Protein 6SSS (pdb70)

Foldseek 3Di:
DLCVLLVVLLVVLVVVLVVLVVVLVVCCVVQVPDPPDQDDDPLSVLSVVLSVVCVVCVVLLSVLLVLLCPQAHVVVSSVLSVQLSVLSVQQNVLSSVHVVRNPRSVVSNVVSSVVSNVSSVVSVVVVCCCPPVVPD/DCVLVVVLLVVLVVVLVVLVVVLVVLCVVQVPDPPDQDDDLLSVLSSVLSVVCVVCVVLLSVLLVLLCPQANVVVSSVLSVQLSVLSVQLNVLSSVPVVRNVSSVVSNVVSSVVSNVSSVVSVVVVVVVD/DQCVLLVVLLVVLVVVLVVLVVVLVVVCVVQVPDPPDQDDDPLSVLSVVLSVVCVVCVVLLSVLLVLLCNQANVVVSSVLSVQLSVLSVQLNVLSSVPVVRNVSSVVSNVVSSVVSNVSSVVSVVVVVCVVVD/DQVLLVVLLVVLVVVLVVLVVVLVVVCVVQVPDPPDQDDDPLSVLSVVLSVVCVVCVVLLSVLLCLLCPQANVVVSSVLSVQLSVLSVQLNVLSSVPVVSNVSSVVSNVVSSVVSNVSSVVSVVVVVD/DCPLLVVLLVVLVVVLVVLVVVLVVCCVVQVPDPPDQDRPPLSVLSVVLSVVSVVCVVLLSVLLVLLCVQANVVVSSVLSVQLSVLSVQQNVLSSVPVVRNVSSVVRNVVSSVVSNVSSVVSVVVVVVVD/DCVLLVVLLVVLVVVLVVLVVVLVVLCVVPVPDPPDQDDPPLSVLSSVLSVVCVVCSVLLSVLLVLLCPQANVVVSSVLSVQLSVLSVQLNVLSSVPVVSNVRSVVSNVVSSVVSNVSSVVSVVVVVVD

Organism: Homo sapiens (NCBI:txid9606)

Structure (mmCIF, N/CA/C/O backbone):
data_6SSS
#
_entry.id   6SSS
#
_cell.length_a   54.886
_cell.length_b   72.162
_cell.length_c   72.692
_cell.angle_alpha   67.930
_cell.angle_beta   86.710
_cell.angle_gamma   86.860
#
_symmetry.space_group_name_H-M   'P 1'
#
loop_
_entity.id
_entity.type
_entity.pdbx_description
1 polymer 'Microsomal glutathione S-transferase 2'
2 non-polymer 'SULFATE ION'
3 non-polymer 'SODIUM ION'
4 non-polymer 1-(8Z-hexadecenoyl)-sn-glycerol
5 non-polymer GLYCEROL
6 non-polymer 'THIOCYANATE ION'
7 non-polymer 'POTASSIUM ION'
8 water water
#
loop_
_atom_site.group_PDB
_atom_site.id
_atom_site.type_symbol
_atom_site.label_atom_id
_atom_site.label_alt_id
_atom_site.label_comp_id
_atom_site.label_asym_id
_atom_site.label_entity_id
_atom_site.label_seq_id
_atom_site.pdbx_PDB_ins_code
_atom_site.Cartn_x
_atom_site.Cartn_y
_atom_site.Cartn_z
_atom_site.occupancy
_atom_site.B_iso_or_equiv
_atom_site.auth_seq_id
_atom_site.auth_comp_id
_atom_site.auth_asym_id
_atom_site.auth_atom_id
_atom_site.pdbx_PDB_model_num
ATOM 1 N N . GLY A 1 9 ? 14.586 42.047 -21.015 1.00 65.70 3 GLY A N 1
ATOM 2 C CA . GLY A 1 9 ? 13.763 43.214 -20.745 1.00 73.16 3 GLY A CA 1
ATOM 3 C C . GLY A 1 9 ? 12.298 42.931 -21.015 1.00 75.70 3 GLY A C 1
ATOM 4 O O . GLY A 1 9 ? 11.440 43.065 -20.133 1.00 68.24 3 GLY A O 1
ATOM 7 N N . ASN A 1 10 ? 12.009 42.561 -22.257 1.00 81.09 4 ASN A N 1
ATOM 8 C CA . ASN A 1 10 ? 10.664 42.172 -22.648 1.00 82.46 4 ASN A CA 1
ATOM 9 C C . ASN A 1 10 ? 10.441 40.689 -22.359 1.00 74.46 4 ASN A C 1
ATOM 10 O O . ASN A 1 10 ? 9.458 40.103 -22.816 1.00 78.06 4 ASN A O 1
ATOM 14 N N . SER A 1 11 ? 11.364 40.088 -21.608 1.00 60.77 5 SER A N 1
ATOM 15 C CA . SER A 1 11 ? 11.279 38.674 -21.255 1.00 54.39 5 SER A CA 1
ATOM 16 C C . SER A 1 11 ? 11.661 38.425 -19.787 1.00 51.44 5 SER A C 1
ATOM 17 O O . SER A 1 11 ? 12.055 37.317 -19.422 1.00 45.17 5 SER A O 1
ATOM 25 N N . ILE A 1 12 ? 11.536 39.455 -18.951 1.00 51.09 6 ILE A N 1
ATOM 26 C CA . ILE A 1 12 ? 11.907 39.363 -17.539 1.00 49.81 6 ILE A CA 1
ATOM 27 C C . ILE A 1 12 ? 10.941 38.468 -16.761 1.00 48.09 6 ILE A C 1
ATOM 28 O O . ILE A 1 12 ? 11.347 37.762 -15.833 1.00 46.31 6 ILE A O 1
ATOM 44 N N . LEU A 1 13 ? 9.664 38.504 -17.131 1.00 44.25 7 LEU A N 1
ATOM 45 C CA . LEU A 1 13 ? 8.674 37.657 -16.481 1.00 47.35 7 LEU A CA 1
ATOM 46 C C . LEU A 1 13 ? 8.943 36.187 -16.802 1.00 45.32 7 LEU A C 1
ATOM 47 O O . LEU A 1 13 ? 8.870 35.332 -15.920 1.00 46.71 7 LEU A O 1
ATOM 63 N N . LEU A 1 14 ? 9.264 35.899 -18.060 1.00 40.57 8 LEU A N 1
ATOM 64 C CA . LEU A 1 14 ? 9.617 34.541 -18.470 1.00 37.28 8 LEU A CA 1
ATOM 65 C C . LEU A 1 14 ? 10.855 34.071 -17.715 1.00 34.76 8 LEU A C 1
ATOM 66 O O . LEU A 1 14 ? 10.923 32.931 -17.255 1.00 36.69 8 LEU A O 1
ATOM 82 N N . ALA A 1 15 ? 11.829 34.961 -17.582 1.00 30.17 9 ALA A N 1
ATOM 83 C CA . ALA A 1 15 ? 13.054 34.643 -16.869 1.00 30.88 9 ALA A CA 1
ATOM 84 C C . ALA A 1 15 ? 12.729 34.248 -15.430 1.00 35.61 9 ALA A C 1
ATOM 85 O O . ALA A 1 15 ? 13.249 33.251 -14.913 1.00 29.23 9 ALA A O 1
ATOM 92 N N . ALA A 1 16 ? 11.855 35.031 -14.800 1.00 40.05 10 ALA A N 1
ATOM 93 C CA . ALA A 1 16 ? 11.440 34.787 -13.417 1.00 37.66 10 ALA A CA 1
ATOM 94 C C . ALA A 1 16 ? 10.723 33.451 -13.280 1.00 35.93 10 ALA A C 1
ATOM 95 O O . ALA A 1 16 ? 11.005 32.676 -12.367 1.00 30.28 10 ALA A O 1
ATOM 102 N N . VAL A 1 17 ? 9.802 33.174 -14.198 1.00 45.45 11 VAL A N 1
ATOM 103 C CA . VAL A 1 17 ? 9.068 31.913 -14.168 1.00 47.34 11 VAL A CA 1
ATOM 104 C C . VAL A 1 17 ? 10.042 30.754 -14.317 1.00 44.31 11 VAL A C 1
ATOM 105 O O . VAL A 1 17 ? 9.934 29.750 -13.615 1.00 43.92 11 VAL A O 1
ATOM 118 N N . SER A 1 18 ? 11.005 30.913 -15.218 1.00 43.85 12 SER A N 1
ATOM 119 C CA . SER A 1 18 ? 12.005 29.883 -15.460 1.00 44.17 12 SER A CA 1
ATOM 120 C C . SER A 1 18 ? 12.832 29.583 -14.214 1.00 39.27 12 SER A C 1
ATOM 121 O O . SER A 1 18 ? 13.148 28.427 -13.943 1.00 30.74 12 SER A O 1
ATOM 129 N N . ILE A 1 19 ? 13.164 30.628 -13.458 1.00 44.49 13 ILE A N 1
ATOM 130 C CA . ILE A 1 19 ? 14.011 30.496 -12.273 1.00 44.30 13 ILE A CA 1
ATOM 131 C C . ILE A 1 19 ? 13.236 29.825 -11.141 1.00 42.00 13 ILE A C 1
ATOM 132 O O . ILE A 1 19 ? 13.775 28.975 -10.427 1.00 36.72 13 ILE A O 1
ATOM 148 N N . LEU A 1 20 ? 11.971 30.196 -10.978 1.00 40.65 14 LEU A N 1
ATOM 149 C CA . LEU A 1 20 ? 11.142 29.538 -9.978 1.00 46.73 14 LEU A CA 1
ATOM 150 C C . LEU A 1 20 ? 10.968 28.060 -10.297 1.00 45.14 14 LEU A C 1
ATOM 151 O O . LEU A 1 20 ? 11.083 27.210 -9.408 1.00 44.98 14 LEU A O 1
ATOM 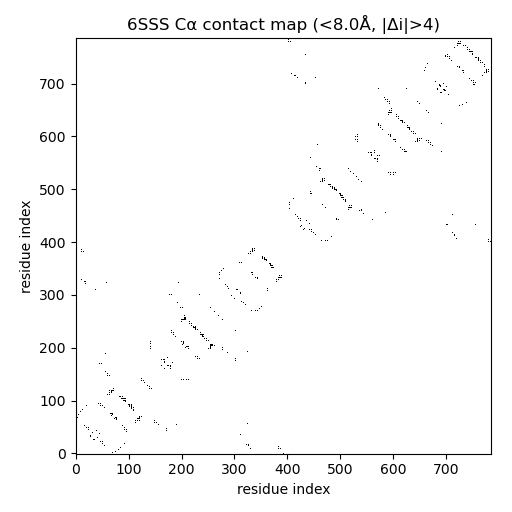167 N N . SER A 1 21 ? 10.727 27.755 -11.570 1.00 39.10 15 SER A N 1
ATOM 168 C CA . SER A 1 21 ? 10.538 26.369 -11.994 1.00 36.01 15 SER A CA 1
ATOM 169 C C . SER A 1 21 ? 11.800 25.557 -11.743 1.00 31.58 15 SER A C 1
ATOM 170 O O . SER A 1 21 ? 11.733 24.406 -11.327 1.00 33.98 15 SER A O 1
ATOM 178 N N . ALA A 1 22 ? 12.950 26.160 -12.005 1.00 29.68 16 ALA A N 1
ATOM 179 C CA . ALA A 1 22 ? 14.220 25.486 -11.806 1.00 33.25 16 ALA A CA 1
ATOM 180 C C . ALA A 1 22 ? 14.424 25.137 -10.322 1.00 35.13 16 ALA A C 1
ATOM 181 O O . ALA A 1 22 ? 14.975 24.082 -9.987 1.00 33.26 16 ALA A O 1
ATOM 188 N N . CYS A 1 23 ? 13.975 26.024 -9.438 1.00 29.04 17 CYS A N 1
ATOM 189 C CA . CYS A 1 23 ? 14.032 25.761 -8.008 1.00 29.90 17 CYS A CA 1
ATOM 190 C C . CYS A 1 23 ? 13.171 24.554 -7.649 1.00 34.17 17 CYS A C 1
ATOM 191 O O . CYS A 1 23 ? 13.579 23.702 -6.854 1.00 33.16 17 CYS A O 1
ATOM 199 N N . GLN A 1 24 ? 11.979 24.487 -8.233 1.00 37.73 18 GLN A N 1
ATOM 200 C CA . GLN A 1 24 ? 11.083 23.370 -7.974 1.00 42.05 18 GLN A CA 1
ATOM 201 C C . GLN A 1 24 ? 11.720 22.093 -8.506 1.00 44.30 18 GLN A C 1
ATOM 202 O O . GLN A 1 24 ? 11.650 21.039 -7.866 1.00 47.81 18 GLN A O 1
ATOM 216 N N . GLN A 1 25 ? 12.359 22.197 -9.670 1.00 38.36 19 GLN A N 1
ATOM 217 C CA . GLN A 1 25 ? 13.082 21.065 -10.237 1.00 36.84 19 GLN A CA 1
ATOM 218 C C . GLN A 1 25 ? 14.217 20.649 -9.307 1.00 39.20 19 GLN A C 1
ATOM 219 O O . GLN A 1 25 ? 14.387 19.467 -9.015 1.00 37.59 19 GLN A O 1
ATOM 233 N N . SER A 1 26 ? 14.973 21.630 -8.824 1.00 41.30 20 SER A N 1
ATOM 234 C CA . SER A 1 26 ? 16.054 21.362 -7.883 1.00 44.85 20 SER A CA 1
ATOM 235 C C . SER A 1 26 ? 15.499 20.715 -6.624 1.00 47.20 20 SER A C 1
ATOM 236 O O . SER A 1 26 ? 16.044 19.730 -6.120 1.00 43.01 20 SER A O 1
ATOM 244 N N . TYR A 1 27 ? 14.400 21.283 -6.140 1.00 51.71 21 TYR A N 1
ATOM 245 C CA . TYR A 1 27 ? 13.702 20.796 -4.954 1.00 53.00 21 TYR A CA 1
ATOM 246 C C . TYR A 1 27 ? 13.276 19.331 -5.052 1.00 52.56 21 TYR A C 1
ATOM 247 O O . TYR A 1 27 ? 13.575 18.536 -4.160 1.00 52.63 21 TYR A O 1
ATOM 265 N N . PHE A 1 28 ? 12.589 18.978 -6.135 1.00 51.25 22 PHE A N 1
ATOM 266 C CA . PHE A 1 28 ? 12.131 17.607 -6.340 1.00 49.40 22 PHE A CA 1
ATOM 267 C C . PHE A 1 28 ? 13.301 16.624 -6.278 1.00 48.25 22 PHE A C 1
ATOM 268 O O . PHE A 1 28 ? 13.214 15.583 -5.630 1.00 50.29 22 PHE A O 1
ATOM 285 N N . ALA A 1 29 ? 14.391 16.960 -6.954 1.00 47.90 23 ALA A N 1
ATOM 286 C CA . ALA A 1 29 ? 15.583 16.117 -6.966 1.00 47.66 23 ALA A CA 1
ATOM 287 C C . ALA A 1 29 ? 16.139 15.912 -5.559 1.00 47.65 23 ALA A C 1
ATOM 288 O O . ALA A 1 29 ? 16.612 14.831 -5.222 1.00 50.35 23 ALA A O 1
ATOM 295 N N . LEU A 1 30 ? 16.109 16.959 -4.747 1.00 44.20 24 LEU A N 1
ATOM 296 C CA . LEU A 1 30 ? 16.653 16.873 -3.404 1.00 47.57 24 LEU A CA 1
ATOM 297 C C . LEU A 1 30 ? 15.723 16.053 -2.525 1.00 51.95 24 LEU A C 1
ATOM 298 O O . LEU A 1 30 ? 16.143 15.451 -1.540 1.00 50.08 24 LEU A O 1
ATOM 302 N N . GLN A 1 31 ? 14.449 16.037 -2.890 1.00 55.75 25 GLN A N 1
ATOM 303 C CA . GLN A 1 31 ? 13.474 15.245 -2.169 1.00 54.96 25 GLN A CA 1
ATOM 304 C C . GLN A 1 31 ? 13.741 13.760 -2.399 1.00 51.93 25 GLN A C 1
ATOM 305 O O . GLN A 1 31 ? 13.523 12.931 -1.514 1.00 55.08 25 GLN A O 1
ATOM 319 N N . VAL A 1 32 ? 14.220 13.434 -3.594 1.00 47.00 26 VAL A N 1
ATOM 320 C CA . VAL A 1 32 ? 14.573 12.059 -3.936 1.00 45.60 26 VAL A CA 1
ATOM 321 C C . VAL A 1 32 ? 15.749 11.627 -3.077 1.00 47.26 26 VAL A C 1
ATOM 322 O O . VAL A 1 32 ? 15.890 10.453 -2.750 1.00 49.27 26 VAL A O 1
ATOM 335 N N . GLY A 1 33 ? 16.600 12.586 -2.729 1.00 51.50 27 GLY A N 1
ATOM 336 C CA . GLY A 1 33 ? 17.729 12.326 -1.859 1.00 51.51 27 GLY A CA 1
ATOM 337 C C . GLY A 1 33 ? 17.282 11.963 -0.461 1.00 53.22 27 GLY A C 1
ATOM 338 O O . GLY A 1 33 ? 17.790 11.019 0.134 1.00 52.93 27 GLY A O 1
ATOM 342 N N . LYS A 1 34 ? 16.326 12.716 0.070 1.00 55.06 28 LYS A N 1
ATOM 343 C CA . LYS A 1 34 ? 15.814 12.455 1.409 1.00 54.46 28 LYS A CA 1
ATOM 344 C C . LYS A 1 34 ? 15.088 11.117 1.507 1.00 56.23 28 LYS A C 1
ATOM 345 O O . LYS A 1 34 ? 15.167 10.437 2.527 1.00 58.24 28 LYS A O 1
ATOM 364 N N . ALA A 1 35 ? 14.358 10.755 0.458 1.00 59.02 29 ALA A N 1
ATOM 365 C CA . ALA A 1 35 ? 13.656 9.478 0.429 1.00 60.03 29 ALA A CA 1
ATOM 366 C C . ALA A 1 35 ? 14.671 8.355 0.397 1.00 58.84 29 ALA A C 1
ATOM 367 O O . ALA A 1 35 ? 14.518 7.327 1.056 1.00 61.40 29 ALA A O 1
ATOM 374 N N . ARG A 1 36 ? 15.714 8.575 -0.391 1.00 55.91 30 ARG A N 1
ATOM 375 C CA . ARG A 1 36 ? 16.810 7.633 -0.515 1.00 57.01 30 ARG A CA 1
ATOM 376 C C . ARG A 1 36 ? 17.381 7.296 0.856 1.00 56.30 30 ARG A C 1
ATOM 377 O O . ARG A 1 36 ? 17.662 6.140 1.158 1.00 55.76 30 ARG A O 1
ATOM 398 N N . LEU A 1 37 ? 17.494 8.313 1.701 1.00 58.05 31 LEU A N 1
ATOM 399 C CA . LEU A 1 37 ? 18.046 8.149 3.038 1.00 57.72 31 LEU A CA 1
ATOM 400 C C . LEU A 1 37 ? 16.984 7.590 3.981 1.00 56.99 31 LEU A C 1
ATOM 401 O O . LEU A 1 37 ? 17.227 6.631 4.711 1.00 61.57 31 LEU A O 1
ATOM 417 N N . LYS A 1 38 ? 15.801 8.194 3.947 1.00 47.55 32 LYS A N 1
ATOM 418 C CA . LYS A 1 38 ? 14.718 7.819 4.841 1.00 42.89 32 LYS A CA 1
ATOM 419 C C . LYS A 1 38 ? 14.300 6.361 4.679 1.00 44.20 32 LYS A C 1
ATOM 420 O O . LYS A 1 38 ? 14.108 5.656 5.668 1.00 51.25 32 LYS A O 1
ATOM 439 N N . TYR A 1 39 ? 14.149 5.912 3.438 1.00 54.27 33 TYR A N 1
ATOM 440 C CA . TYR A 1 39 ? 13.750 4.534 3.174 1.00 57.50 33 TYR A CA 1
ATOM 441 C C . TYR A 1 39 ? 14.951 3.697 2.766 1.00 61.91 33 TYR A C 1
ATOM 442 O O . TYR A 1 39 ? 14.862 2.925 1.826 1.00 64.28 33 TYR A O 1
ATOM 460 N N . LYS A 1 40 ? 15.994 3.731 3.587 1.00 63.85 34 LYS A N 1
ATOM 461 C CA . LYS A 1 40 ? 17.278 3.064 3.339 1.00 60.75 34 LYS A CA 1
ATOM 462 C C . LYS A 1 40 ? 17.483 2.336 1.990 1.00 65.21 34 LYS A C 1
ATOM 463 O O . LYS A 1 40 ? 17.882 1.172 1.951 1.00 67.67 34 LYS A O 1
ATOM 470 N N . VAL A 1 41 ? 17.170 3.025 0.890 1.00 70.43 35 VAL A N 1
ATOM 471 C CA . VAL A 1 41 ? 17.531 2.547 -0.451 1.00 70.06 35 VAL A CA 1
ATOM 472 C C . VAL A 1 41 ? 18.920 3.071 -0.787 1.00 66.21 35 VAL A C 1
ATOM 473 O O . VAL A 1 41 ? 19.102 4.270 -0.950 1.00 69.49 35 VAL A O 1
ATOM 486 N N . THR A 1 42 ? 19.890 2.177 -0.927 1.00 59.64 36 THR A N 1
ATOM 487 C CA . THR A 1 42 ? 21.267 2.595 -1.189 1.00 61.13 36 THR A CA 1
ATOM 488 C C . THR A 1 42 ? 21.541 2.696 -2.691 1.00 60.81 36 THR A C 1
ATOM 489 O O . THR A 1 42 ? 21.095 1.842 -3.458 1.00 59.85 36 THR A O 1
ATOM 500 N N . PRO A 1 43 ? 22.249 3.758 -3.121 1.00 62.54 37 PRO A N 1
ATOM 501 C CA . PRO A 1 43 ? 22.582 3.897 -4.545 1.00 63.14 37 PRO A CA 1
ATOM 502 C C . PRO A 1 43 ? 23.399 2.711 -5.056 1.00 65.06 37 PRO A C 1
ATOM 503 O O . PRO A 1 43 ? 24.139 2.122 -4.272 1.00 67.93 37 PRO A O 1
ATOM 514 N N . PRO A 1 44 ? 23.284 2.371 -6.349 1.00 64.23 38 PRO A N 1
ATOM 515 C CA . PRO A 1 44 ? 22.487 3.034 -7.387 1.00 61.61 38 PRO A CA 1
ATOM 516 C C . PRO A 1 44 ? 21.067 2.494 -7.530 1.00 59.35 38 PRO A C 1
ATOM 517 O O . PRO A 1 44 ? 20.367 2.861 -8.472 1.00 62.13 38 PRO A O 1
ATOM 528 N N . ALA A 1 45 ? 20.646 1.637 -6.610 1.00 56.73 39 ALA A N 1
ATOM 529 C CA . ALA A 1 45 ? 19.314 1.050 -6.681 1.00 56.89 39 ALA A CA 1
ATOM 530 C C . ALA A 1 45 ? 18.250 2.138 -6.638 1.00 56.85 39 ALA A C 1
ATOM 531 O O . ALA A 1 45 ? 18.409 3.138 -5.939 1.00 55.75 39 ALA A O 1
ATOM 538 N N . VAL A 1 46 ? 17.179 1.950 -7.402 1.00 62.49 40 VAL A N 1
ATOM 539 C CA . VAL A 1 46 ? 16.027 2.843 -7.333 1.00 62.86 40 VAL A CA 1
ATOM 540 C C . VAL A 1 46 ? 14.772 2.020 -7.081 1.00 65.55 40 VAL A C 1
ATOM 541 O O . VAL A 1 46 ? 13.654 2.498 -7.276 1.00 69.17 40 VAL A O 1
ATOM 554 N N . THR A 1 47 ? 14.972 0.787 -6.627 1.00 63.18 41 THR A N 1
ATOM 555 C CA . THR A 1 47 ? 13.871 -0.080 -6.246 1.00 67.77 41 THR A CA 1
ATOM 556 C C . THR A 1 47 ? 14.103 -0.518 -4.814 1.00 74.64 41 THR A C 1
ATOM 557 O O . THR A 1 47 ? 15.202 -0.355 -4.284 1.00 75.19 41 THR A O 1
ATOM 568 N N . GLY A 1 48 ? 13.071 -1.072 -4.190 1.00 84.24 42 GLY A N 1
ATOM 569 C CA . GLY A 1 48 ? 13.149 -1.427 -2.787 1.00 93.31 42 GLY A CA 1
ATOM 570 C C . GLY A 1 48 ? 11.912 -0.891 -2.099 1.00 88.79 42 GLY A C 1
ATOM 571 O O . GLY A 1 48 ? 10.824 -1.442 -2.208 1.00 91.31 42 GLY A O 1
ATOM 575 N N . SER A 1 49 ? 12.089 0.202 -1.371 1.00 75.05 43 SER A N 1
ATOM 576 C CA . SER A 1 49 ? 10.971 0.835 -0.704 1.00 65.53 43 SER A CA 1
ATOM 577 C C . SER A 1 49 ? 9.908 1.254 -1.718 1.00 63.44 43 SER A C 1
ATOM 578 O O . SER A 1 49 ? 10.208 1.971 -2.666 1.00 53.12 43 SER A O 1
ATOM 586 N N . PRO A 1 50 ? 8.661 0.791 -1.529 1.00 74.89 44 PRO A N 1
ATOM 587 C CA . PRO A 1 50 ? 7.572 1.272 -2.384 1.00 75.86 44 PRO A CA 1
ATOM 588 C C . PRO A 1 50 ? 7.426 2.787 -2.306 1.00 72.21 44 PRO A C 1
ATOM 589 O O . PRO A 1 50 ? 7.016 3.428 -3.275 1.00 72.76 44 PRO A O 1
ATOM 600 N N . GLU A 1 51 ? 7.782 3.347 -1.153 1.00 65.68 45 GLU A N 1
ATOM 601 C CA . GLU A 1 51 ? 7.702 4.783 -0.944 1.00 61.59 45 GLU A CA 1
ATOM 602 C C . GLU A 1 51 ? 8.655 5.530 -1.865 1.00 59.31 45 GLU A C 1
ATOM 603 O O . GLU A 1 51 ? 8.295 6.548 -2.456 1.00 61.07 45 GLU A O 1
ATOM 615 N N . PHE A 1 52 ? 9.876 5.017 -1.984 1.00 55.57 46 PHE A N 1
ATOM 616 C CA . PHE A 1 52 ? 10.899 5.672 -2.790 1.00 51.63 46 PHE A CA 1
ATOM 617 C C . PHE A 1 52 ? 10.561 5.660 -4.274 1.00 45.61 46 PHE A C 1
ATOM 618 O O . PHE A 1 52 ? 10.775 6.654 -4.964 1.00 38.92 46 PHE A O 1
ATOM 635 N N . GLU A 1 53 ? 10.042 4.538 -4.763 1.00 48.88 47 GLU A N 1
ATOM 636 C CA . GLU A 1 53 ? 9.764 4.401 -6.186 1.00 55.16 47 GLU A CA 1
ATOM 637 C C . GLU A 1 53 ? 8.704 5.388 -6.671 1.00 50.11 47 GLU A C 1
ATOM 638 O O . GLU A 1 53 ? 8.731 5.810 -7.829 1.00 44.86 47 GLU A O 1
ATOM 650 N N . ARG A 1 54 ? 7.777 5.762 -5.795 1.00 47.67 48 ARG A N 1
ATOM 651 C CA . ARG A 1 54 ? 6.763 6.742 -6.166 1.00 46.33 48 ARG A CA 1
ATOM 652 C C . ARG A 1 54 ? 7.395 8.118 -6.261 1.00 45.19 48 ARG A C 1
ATOM 653 O O . ARG A 1 54 ? 7.109 8.878 -7.184 1.00 43.90 48 ARG A O 1
ATOM 674 N N . VAL A 1 55 ? 8.231 8.441 -5.278 1.00 46.77 49 VAL A N 1
ATOM 675 C CA . VAL A 1 55 ? 8.939 9.717 -5.255 1.00 46.95 49 VAL A CA 1
ATOM 676 C C . VAL A 1 55 ? 9.888 9.817 -6.446 1.00 40.84 49 VAL A C 1
ATOM 677 O O . VAL A 1 55 ? 9.939 10.838 -7.134 1.00 34.76 49 VAL A O 1
ATOM 690 N N . PHE A 1 56 ? 10.639 8.749 -6.685 1.00 41.56 50 PHE A N 1
ATOM 691 C CA . PHE A 1 56 ? 11.576 8.713 -7.803 1.00 45.57 50 PHE A CA 1
ATOM 692 C C . PHE A 1 56 ? 10.848 8.836 -9.140 1.00 43.78 50 PHE A C 1
ATOM 693 O O . PHE A 1 56 ? 11.214 9.654 -9.978 1.00 40.95 50 PHE A O 1
ATOM 710 N N . ARG A 1 57 ? 9.797 8.043 -9.322 1.00 40.33 51 ARG A N 1
ATOM 711 C CA . ARG A 1 57 ? 9.050 8.060 -10.570 1.00 40.45 51 ARG A CA 1
ATOM 712 C C . ARG A 1 57 ? 8.377 9.404 -10.785 1.00 43.11 51 ARG A C 1
ATOM 713 O O . ARG A 1 57 ? 8.354 9.921 -11.907 1.00 41.09 51 ARG A O 1
ATOM 734 N N . ALA A 1 58 ? 7.839 9.970 -9.709 1.00 41.13 52 ALA A N 1
ATOM 735 C CA . ALA A 1 58 ? 7.182 11.265 -9.782 1.00 38.94 52 ALA A CA 1
ATOM 736 C C . ALA A 1 58 ? 8.186 12.275 -10.289 1.00 38.87 52 ALA A C 1
ATOM 737 O O . ALA A 1 58 ? 7.903 13.057 -11.188 1.00 37.83 52 ALA A O 1
ATOM 744 N N . GLN A 1 59 ? 9.375 12.233 -9.710 1.00 46.10 53 GLN A N 1
ATOM 745 C CA . GLN A 1 59 ? 10.444 13.141 -10.092 1.00 47.27 53 GLN A CA 1
ATOM 746 C C . GLN A 1 59 ? 10.875 12.934 -11.547 1.00 37.85 53 GLN A C 1
ATOM 747 O O . GLN A 1 59 ? 11.180 13.892 -12.239 1.00 41.43 53 GLN A O 1
ATOM 761 N N A GLN A 1 60 ? 10.881 11.690 -12.009 0.46 30.52 54 GLN A N 1
ATOM 762 N N B GLN A 1 60 ? 10.868 11.680 -11.995 0.54 30.56 54 GLN A N 1
ATOM 763 C CA A GLN A 1 60 ? 11.293 11.388 -13.376 0.46 27.71 54 GLN A CA 1
ATOM 764 C CA B GLN A 1 60 ? 11.253 11.328 -13.361 0.54 27.67 54 GLN A CA 1
ATOM 765 C C A GLN A 1 60 ? 10.262 11.888 -14.389 0.46 29.81 54 GLN A C 1
ATOM 766 C C B GLN A 1 60 ? 10.261 11.874 -14.379 0.54 29.83 54 GLN A C 1
ATOM 767 O O A GLN A 1 60 ? 10.616 12.289 -15.496 0.46 29.92 54 GLN A O 1
ATOM 768 O O B GLN A 1 60 ? 10.637 12.284 -15.474 0.54 29.96 54 GLN A O 1
ATOM 795 N N . ASN A 1 61 ? 8.989 11.850 -14.026 1.00 33.28 55 ASN A N 1
ATOM 796 C CA . ASN A 1 61 ? 7.946 12.385 -14.884 1.00 34.16 55 ASN A CA 1
ATOM 797 C C . ASN A 1 61 ? 8.091 13.898 -15.019 1.00 37.25 55 ASN A C 1
ATOM 798 O O . ASN A 1 61 ? 7.828 14.466 -16.076 1.00 41.73 55 ASN A O 1
ATOM 810 N N . CYS A 1 62 ? 8.508 14.560 -13.943 1.00 37.93 56 CYS A N 1
ATOM 811 C CA . CYS A 1 62 ? 8.699 16.005 -14.003 1.00 40.80 56 CYS A CA 1
ATOM 812 C C . CYS A 1 62 ? 9.868 16.429 -14.878 1.00 41.83 56 CYS A C 1
ATOM 813 O O . CYS A 1 62 ? 9.782 17.448 -15.561 1.00 48.36 56 CYS A O 1
ATOM 821 N N . VAL A 1 63 ? 10.953 15.664 -14.879 1.00 41.81 57 VAL A N 1
ATOM 822 C CA . VAL A 1 63 ? 12.103 16.046 -15.691 1.00 49.42 57 VAL A CA 1
ATOM 823 C C . VAL A 1 63 ? 11.794 15.909 -17.184 1.00 50.04 57 VAL A C 1
ATOM 824 O O . VAL A 1 63 ? 12.223 16.745 -17.971 1.00 56.15 57 VAL A O 1
ATOM 837 N N . GLU A 1 64 ? 11.060 14.874 -17.587 1.00 40.38 58 GLU A N 1
ATOM 838 C CA . GLU A 1 64 ? 10.843 14.651 -19.015 1.00 38.61 58 GLU A CA 1
ATOM 839 C C . GLU A 1 64 ? 9.942 15.718 -19.636 1.00 36.21 58 GLU A C 1
ATOM 840 O O . GLU A 1 64 ? 10.057 16.015 -20.824 1.00 41.28 58 GLU A O 1
ATOM 852 N N . PHE A 1 65 ? 9.079 16.327 -18.830 1.00 31.99 59 PHE A N 1
ATOM 853 C CA . PHE A 1 65 ? 8.169 17.348 -19.333 1.00 32.88 59 PHE A CA 1
ATOM 854 C C . PHE A 1 65 ? 8.747 18.741 -19.149 1.00 33.77 59 PHE A C 1
ATOM 855 O O . PHE A 1 65 ? 8.212 19.716 -19.680 1.00 33.75 59 PHE A O 1
ATOM 872 N N . TYR A 1 66 ? 9.844 18.846 -18.410 1.00 30.44 60 TYR A N 1
ATOM 873 C CA . TYR A 1 66 ? 10.361 20.162 -18.072 1.00 29.69 60 TYR A CA 1
ATOM 874 C C . TYR A 1 66 ? 10.842 20.934 -19.314 1.00 27.91 60 TYR A C 1
ATOM 875 O O . TYR A 1 66 ? 10.473 22.091 -19.499 1.00 27.45 60 TYR A O 1
ATOM 893 N N . PRO A 1 67 ? 11.650 20.302 -20.178 1.00 28.97 61 PRO A N 1
ATOM 894 C CA . PRO A 1 67 ? 12.119 21.050 -21.347 1.00 31.83 61 PRO A CA 1
ATOM 895 C C . PRO A 1 67 ? 10.973 21.438 -22.269 1.00 34.26 61 PRO A C 1
ATOM 896 O O . PRO A 1 67 ? 11.019 22.489 -22.908 1.00 38.91 61 PRO A O 1
ATOM 907 N N . ILE A 1 68 ? 9.948 20.594 -22.315 1.00 29.96 62 ILE A N 1
ATOM 908 C CA . ILE A 1 68 ? 8.747 20.885 -23.086 1.00 27.59 62 ILE A CA 1
ATOM 909 C C . ILE A 1 68 ? 8.096 22.152 -22.551 1.00 30.42 62 ILE A C 1
ATOM 910 O O . ILE A 1 68 ? 7.714 23.044 -23.307 1.00 31.33 62 ILE A O 1
ATOM 926 N N . PHE A 1 69 ? 7.984 22.222 -21.232 1.00 31.45 63 PHE A N 1
ATOM 927 C CA . PHE A 1 69 ? 7.388 23.365 -20.570 1.00 26.36 63 PHE A CA 1
ATOM 928 C C . PHE A 1 69 ? 8.177 24.627 -20.876 1.00 26.76 63 PHE A C 1
ATOM 929 O O . PHE A 1 69 ? 7.603 25.662 -21.214 1.00 33.89 63 PHE A O 1
ATOM 946 N N . ILE A 1 70 ? 9.495 24.553 -20.726 1.00 27.87 64 ILE A N 1
ATOM 947 C CA . ILE A 1 70 ? 10.341 25.725 -20.946 1.00 36.01 64 ILE A CA 1
ATOM 948 C C . ILE A 1 70 ? 10.209 26.245 -22.373 1.00 33.69 64 ILE A C 1
ATOM 949 O O . ILE A 1 70 ? 10.019 27.441 -22.591 1.00 33.73 64 ILE A O 1
ATOM 965 N N . ILE A 1 71 ? 10.314 25.350 -23.345 1.00 30.84 65 ILE A N 1
ATOM 966 C CA . ILE A 1 71 ? 10.191 25.756 -24.736 1.00 35.04 65 ILE A CA 1
ATOM 967 C C . ILE A 1 71 ? 8.819 26.379 -25.003 1.00 35.50 65 ILE A C 1
ATOM 968 O O . ILE A 1 71 ? 8.740 27.491 -25.519 1.00 32.45 65 ILE A O 1
ATOM 984 N N . THR A 1 72 ? 7.745 25.684 -24.641 1.00 37.01 66 THR A N 1
ATOM 985 C CA . THR A 1 72 ? 6.401 26.202 -24.904 1.00 36.48 66 THR A CA 1
ATOM 986 C C . THR A 1 72 ? 6.084 27.468 -24.112 1.00 37.67 66 THR A C 1
ATOM 987 O O . THR A 1 72 ? 5.308 28.306 -24.565 1.00 41.23 66 THR A O 1
ATOM 998 N N . LEU A 1 73 ? 6.669 27.599 -22.926 1.00 34.48 67 LEU A N 1
ATOM 999 C CA . LEU A 1 73 ? 6.504 28.810 -22.131 1.00 29.80 67 LEU A CA 1
ATOM 1000 C C . LEU A 1 73 ? 7.087 29.997 -22.865 1.00 29.21 67 LEU A C 1
ATOM 1001 O O . LEU A 1 73 ? 6.455 31.042 -22.981 1.00 35.39 67 LEU A O 1
ATOM 1017 N N . TRP A 1 74 ? 8.308 29.833 -23.352 1.00 31.62 68 TRP A N 1
ATOM 1018 C CA . TRP A 1 74 ? 9.007 30.926 -24.009 1.00 34.75 68 TRP A CA 1
ATOM 1019 C C . TRP A 1 74 ? 8.448 31.238 -25.388 1.00 35.95 68 TRP A C 1
ATOM 1020 O O . TRP A 1 74 ? 8.343 32.404 -25.759 1.00 39.11 68 TRP A O 1
ATOM 1041 N N . MET A 1 75 ? 8.071 30.210 -26.141 1.00 34.08 69 MET A N 1
ATOM 1042 C CA . MET A 1 75 ? 7.493 30.434 -27.460 1.00 31.97 69 MET A CA 1
ATOM 1043 C C . MET A 1 75 ? 6.177 31.196 -27.320 1.00 31.21 69 MET A C 1
ATOM 1044 O O . MET A 1 75 ? 5.928 32.159 -28.044 1.00 33.62 69 MET A O 1
ATOM 1058 N N . ALA A 1 76 ? 5.351 30.775 -26.368 1.00 30.92 70 ALA A N 1
ATOM 1059 C CA . ALA A 1 76 ? 4.116 31.481 -26.047 1.00 36.38 70 ALA A CA 1
ATOM 1060 C C . ALA A 1 76 ? 4.436 32.879 -25.536 1.00 37.03 70 ALA A C 1
ATOM 1061 O O . ALA A 1 76 ? 3.791 33.858 -25.915 1.00 39.10 70 ALA A O 1
ATOM 1068 N N . GLY A 1 77 ? 5.421 32.959 -24.647 1.00 37.47 71 GLY A N 1
ATOM 1069 C CA . GLY A 1 77 ? 5.811 34.221 -24.047 1.00 42.52 71 GLY A CA 1
ATOM 1070 C C . GLY A 1 77 ? 6.363 35.224 -25.041 1.00 42.42 71 GLY A C 1
ATOM 1071 O O . GLY A 1 77 ? 6.154 36.426 -24.896 1.00 47.80 71 GLY A O 1
ATOM 1075 N N . TRP A 1 78 ? 7.072 34.732 -26.050 1.00 34.71 72 TRP A N 1
ATOM 1076 C CA . TRP A 1 78 ? 7.774 35.603 -26.986 1.00 36.93 72 TRP A CA 1
ATOM 1077 C C . TRP A 1 78 ? 6.920 36.006 -28.182 1.00 39.76 72 TRP A C 1
ATOM 1078 O O . TRP A 1 78 ? 7.018 37.134 -28.669 1.00 35.67 72 TRP A O 1
ATOM 1099 N N . TYR A 1 79 ? 6.067 35.089 -28.631 1.00 42.09 73 TYR A N 1
ATOM 1100 C CA . TYR A 1 79 ? 5.334 35.277 -29.877 1.00 41.63 73 TYR A CA 1
ATOM 1101 C C . TYR A 1 79 ? 3.847 35.571 -29.690 1.00 42.75 73 TYR A C 1
ATOM 1102 O O . TYR A 1 79 ? 3.189 36.012 -30.632 1.00 46.42 73 TYR A O 1
ATOM 1120 N N . PHE A 1 80 ? 3.312 35.332 -28.494 1.00 41.90 74 PHE A N 1
ATOM 1121 C CA . PHE A 1 80 ? 1.902 35.635 -28.235 1.00 40.90 74 PHE A CA 1
ATOM 1122 C C . PHE A 1 80 ? 1.745 36.749 -27.206 1.00 43.27 74 PHE A C 1
ATOM 1123 O O . PHE A 1 80 ? 1.333 37.853 -27.551 1.00 47.03 74 PHE A O 1
ATOM 1140 N N . ASN A 1 81 ? 2.070 36.468 -25.949 1.00 42.17 75 ASN A N 1
ATOM 1141 C CA . ASN A 1 81 ? 1.941 37.467 -24.891 1.00 41.34 75 ASN A CA 1
ATOM 1142 C C . ASN A 1 81 ? 2.670 37.037 -23.623 1.00 38.82 75 ASN A C 1
ATOM 1143 O O . ASN A 1 81 ? 2.445 35.942 -23.108 1.00 37.59 75 ASN A O 1
ATOM 1154 N N . GLN A 1 82 ? 3.536 37.905 -23.114 1.00 38.49 76 GLN A N 1
ATOM 1155 C CA . GLN A 1 82 ? 4.394 37.546 -21.989 1.00 37.31 76 GLN A CA 1
ATOM 1156 C C . GLN A 1 82 ? 3.621 37.354 -20.681 1.00 40.41 76 GLN A C 1
ATOM 1157 O O . GLN A 1 82 ? 3.855 36.385 -19.958 1.00 38.93 76 GLN A O 1
ATOM 1171 N N . VAL A 1 83 ? 2.736 38.292 -20.354 1.00 45.85 77 VAL A N 1
ATOM 1172 C CA . VAL A 1 83 ? 1.979 38.215 -19.104 1.00 44.75 77 VAL A CA 1
ATOM 1173 C C . VAL A 1 83 ? 1.117 36.956 -19.025 1.00 42.26 77 VAL A C 1
ATOM 1174 O O . VAL A 1 83 ? 1.108 36.270 -18.000 1.00 42.83 77 VAL A O 1
ATOM 1187 N N . PHE A 1 84 ? 0.391 36.649 -20.095 1.00 42.11 78 PHE A N 1
ATOM 1188 C CA . PHE A 1 84 ? -0.483 35.483 -20.084 1.00 41.64 78 PHE A CA 1
ATOM 1189 C C . PHE A 1 84 ? 0.317 34.190 -19.987 1.00 43.07 78 PHE A C 1
ATOM 1190 O O . PHE A 1 84 ? -0.081 33.262 -19.285 1.00 47.67 78 PHE A O 1
ATOM 1207 N N . ALA A 1 85 ? 1.439 34.123 -20.696 1.00 44.04 79 ALA A N 1
ATOM 1208 C CA . ALA A 1 85 ? 2.300 32.947 -20.629 1.00 43.97 79 ALA A CA 1
ATOM 1209 C C . ALA A 1 85 ? 2.808 32.740 -19.210 1.00 44.97 79 ALA A C 1
ATOM 1210 O O . ALA A 1 85 ? 2.794 31.621 -18.688 1.00 45.61 79 ALA A O 1
ATOM 1217 N N . THR A 1 86 ? 3.249 33.827 -18.587 1.00 41.50 80 THR A N 1
ATOM 1218 C CA . THR A 1 86 ? 3.731 33.778 -17.217 1.00 40.92 80 THR A CA 1
ATOM 1219 C C . THR A 1 86 ? 2.671 33.214 -16.274 1.00 38.90 80 THR A C 1
ATOM 1220 O O . THR A 1 86 ? 2.946 32.292 -15.508 1.00 39.14 80 THR A O 1
ATOM 1231 N N . CYS A 1 87 ? 1.449 33.722 -16.374 1.00 37.15 81 CYS A N 1
ATOM 1232 C CA . CYS A 1 87 ? 0.377 33.265 -15.502 1.00 40.94 81 CYS A CA 1
ATOM 1233 C C . CYS A 1 87 ? 0.171 31.774 -15.676 1.00 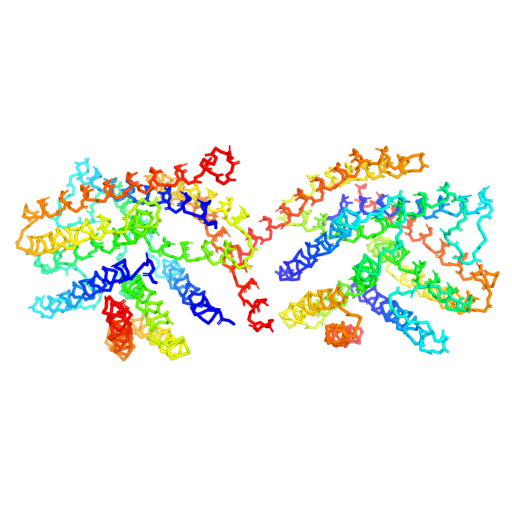39.42 81 CYS A C 1
ATOM 1234 O O . CYS A 1 87 ? 0.085 31.035 -14.702 1.00 42.26 81 CYS A O 1
ATOM 1242 N N . LEU A 1 88 ? 0.112 31.331 -16.924 1.00 39.01 82 LEU A N 1
ATOM 1243 C CA . LEU A 1 88 ? 0.004 29.912 -17.219 1.00 40.38 82 LEU A CA 1
ATOM 1244 C C . LEU A 1 88 ? 1.190 29.138 -16.667 1.00 39.47 82 LEU A C 1
ATOM 1245 O O . LEU A 1 88 ? 1.026 28.038 -16.132 1.00 37.86 82 LEU A O 1
ATOM 1261 N N . GLY A 1 89 ? 2.381 29.715 -16.798 1.00 36.25 83 GLY A N 1
ATOM 1262 C CA . GLY A 1 89 ? 3.578 29.079 -16.289 1.00 33.99 83 GLY A CA 1
ATOM 1263 C C . GLY A 1 89 ? 3.456 28.794 -14.805 1.00 35.60 83 GLY A C 1
ATOM 1264 O O . GLY A 1 89 ? 3.774 27.701 -14.347 1.00 33.49 83 GLY A O 1
ATOM 1268 N N . LEU A 1 90 ? 2.943 29.767 -14.062 1.00 38.11 84 LEU A N 1
ATOM 1269 C CA . LEU A 1 90 ? 2.783 29.628 -12.625 1.00 36.79 84 LEU A CA 1
ATOM 1270 C C . LEU A 1 90 ? 1.806 28.513 -12.255 1.00 38.74 84 LEU A C 1
ATOM 1271 O O . LEU A 1 90 ? 2.037 27.761 -11.301 1.00 40.37 84 LEU A O 1
ATOM 1287 N N . VAL A 1 91 ? 0.725 28.392 -13.011 1.00 32.21 85 VAL A N 1
ATOM 1288 C CA . VAL A 1 91 ? -0.239 27.332 -12.751 1.00 30.60 85 VAL A CA 1
ATOM 1289 C C . VAL A 1 91 ? 0.428 25.980 -12.994 1.00 35.38 85 VAL A C 1
ATOM 1290 O O . VAL A 1 91 ? 0.172 25.016 -12.271 1.00 39.11 85 VAL A O 1
ATOM 1303 N N . TYR A 1 92 ? 1.263 25.905 -14.029 1.00 36.43 86 TYR A N 1
ATOM 1304 C CA . TYR A 1 92 ? 2.004 24.682 -14.317 1.00 35.40 86 TYR A CA 1
ATOM 1305 C C . TYR A 1 92 ? 2.889 24.288 -13.139 1.00 35.95 86 TYR A C 1
ATOM 1306 O O . TYR A 1 92 ? 3.023 23.107 -12.819 1.00 36.31 86 TYR A O 1
ATOM 1324 N N . ILE A 1 93 ? 3.537 25.282 -12.538 1.00 31.90 87 ILE A N 1
ATOM 1325 C CA . ILE A 1 93 ? 4.400 25.056 -11.391 1.00 29.47 87 ILE A CA 1
ATOM 1326 C C . ILE A 1 93 ? 3.578 24.495 -10.232 1.00 34.38 87 ILE A C 1
ATOM 1327 O O . ILE A 1 93 ? 4.019 23.599 -9.513 1.00 33.85 87 ILE A O 1
ATOM 1343 N N . TYR A 1 94 ? 2.381 25.032 -10.047 1.00 40.60 88 TYR A N 1
ATOM 1344 C CA . TYR A 1 94 ? 1.487 24.535 -9.015 1.00 37.30 88 TYR A CA 1
ATOM 1345 C C . TYR A 1 94 ? 0.936 23.156 -9.351 1.00 36.15 88 TYR A C 1
ATOM 1346 O O . TYR A 1 94 ? 0.816 22.303 -8.474 1.00 37.70 88 TYR A O 1
ATOM 1364 N N . GLY A 1 95 ? 0.584 22.943 -10.614 1.00 33.24 89 GLY A N 1
ATOM 1365 C CA . GLY A 1 95 ? 0.099 21.647 -11.045 1.00 33.26 89 GLY A CA 1
ATOM 1366 C C . GLY A 1 95 ? 1.131 20.579 -10.740 1.00 34.27 89 GLY A C 1
ATOM 1367 O O . GLY A 1 95 ? 0.800 19.472 -10.307 1.00 34.49 89 GLY A O 1
ATOM 1371 N N . ARG A 1 96 ? 2.394 20.927 -10.963 1.00 33.51 90 ARG A N 1
ATOM 1372 C CA . ARG A 1 96 ? 3.499 20.012 -10.723 1.00 35.69 90 ARG A CA 1
ATOM 1373 C C . ARG A 1 96 ? 3.731 19.811 -9.233 1.00 35.78 90 ARG A C 1
ATOM 1374 O O . ARG A 1 96 ? 4.129 18.730 -8.797 1.00 35.71 90 ARG A O 1
ATOM 1395 N N . HIS A 1 97 ? 3.492 20.857 -8.456 1.00 39.97 91 HIS A N 1
ATOM 1396 C CA . HIS A 1 97 ? 3.532 20.741 -7.008 1.00 47.95 91 HIS A CA 1
ATOM 1397 C C . HIS A 1 97 ? 2.513 19.715 -6.529 1.00 45.37 91 HIS A C 1
ATOM 1398 O O . HIS A 1 97 ? 2.835 18.806 -5.759 1.00 46.70 91 HIS A O 1
ATOM 1412 N N . LEU A 1 98 ? 1.289 19.844 -7.024 1.00 37.94 92 LEU A N 1
ATOM 1413 C CA . LEU A 1 98 ? 0.237 18.904 -6.684 1.00 37.90 92 LEU A CA 1
ATOM 1414 C C . LEU A 1 98 ? 0.622 17.493 -7.128 1.00 41.82 92 LEU A C 1
ATOM 1415 O O . LEU A 1 98 ? 0.521 16.540 -6.351 1.00 43.87 92 LEU A O 1
ATOM 1431 N N . TYR A 1 99 ? 1.056 17.373 -8.381 1.00 39.02 93 TYR A N 1
ATOM 1432 C CA . TYR A 1 99 ? 1.448 16.083 -8.949 1.00 35.58 93 TYR A CA 1
ATOM 1433 C C . TYR A 1 99 ? 2.489 15.360 -8.106 1.00 33.60 93 TYR A C 1
ATOM 1434 O O . TYR A 1 99 ? 2.351 14.171 -7.810 1.00 27.15 93 TYR A O 1
ATOM 1452 N N . PHE A 1 100 ? 3.543 16.077 -7.738 1.00 33.51 94 PHE A N 1
ATOM 1453 C CA . PHE A 1 100 ? 4.670 15.454 -7.067 1.00 35.93 94 PHE A CA 1
ATOM 1454 C C . PHE A 1 100 ? 4.274 14.886 -5.714 1.00 40.46 94 PHE A C 1
ATOM 1455 O O . PHE A 1 100 ? 4.457 13.698 -5.455 1.00 41.42 94 PHE A O 1
ATOM 1472 N N . TRP A 1 101 ? 3.708 15.735 -4.863 1.00 44.56 95 TRP A N 1
ATOM 1473 C CA . TRP A 1 101 ? 3.352 15.329 -3.511 1.00 42.25 95 TRP A CA 1
ATOM 1474 C C . TRP A 1 101 ? 2.189 14.346 -3.519 1.00 40.41 95 TRP A C 1
ATOM 1475 O O . TRP A 1 101 ? 2.116 13.455 -2.676 1.00 43.83 95 TRP A O 1
ATOM 1496 N N . GLY A 1 102 ? 1.293 14.502 -4.488 1.00 40.51 96 GLY A N 1
ATOM 1497 C CA . GLY A 1 102 ? 0.208 13.560 -4.679 1.00 40.36 96 GLY A CA 1
ATOM 1498 C C . GLY A 1 102 ? 0.735 12.156 -4.904 1.00 46.48 96 GLY A C 1
ATOM 1499 O O . GLY A 1 102 ? 0.327 11.215 -4.222 1.00 50.33 96 GLY A O 1
ATOM 1503 N N . TYR A 1 103 ? 1.659 12.026 -5.853 1.00 45.33 97 TYR A N 1
ATOM 1504 C CA . TYR A 1 103 ? 2.251 10.739 -6.195 1.00 42.93 97 TYR A CA 1
ATOM 1505 C C . TYR A 1 103 ? 2.933 10.108 -4.987 1.00 37.57 97 TYR A C 1
ATOM 1506 O O . TYR A 1 103 ? 2.773 8.921 -4.741 1.00 40.22 97 TYR A O 1
ATOM 1524 N N . SER A 1 104 ? 3.660 10.913 -4.217 1.00 31.97 98 SER A N 1
ATOM 1525 C CA . SER A 1 104 ? 4.418 10.398 -3.077 1.00 39.11 98 SER A CA 1
ATOM 1526 C C . SER A 1 104 ? 3.517 9.673 -2.077 1.00 47.05 98 SER A C 1
ATOM 1527 O O . SER A 1 104 ? 3.919 8.674 -1.474 1.00 45.91 98 SER A O 1
ATOM 1535 N N . GLU A 1 105 ? 2.305 10.186 -1.892 1.00 55.47 99 GLU A N 1
ATOM 1536 C CA . GLU A 1 105 ? 1.338 9.528 -1.026 1.00 59.88 99 GLU A CA 1
ATOM 1537 C C . GLU A 1 105 ? 0.769 8.282 -1.711 1.00 54.61 99 GLU A C 1
ATOM 1538 O O . GLU A 1 105 ? 0.812 7.183 -1.157 1.00 56.64 99 GLU A O 1
ATOM 1550 N N . ALA A 1 106 ? 0.249 8.452 -2.921 1.00 46.40 100 ALA A N 1
ATOM 1551 C CA . ALA A 1 106 ? -0.310 7.329 -3.665 1.00 43.16 100 ALA A CA 1
ATOM 1552 C C . ALA A 1 106 ? -0.423 7.636 -5.157 1.00 44.86 100 ALA A C 1
ATOM 1553 O O . ALA A 1 106 ? -0.664 8.776 -5.555 1.00 39.94 100 ALA A O 1
ATOM 1560 N N . ALA A 1 107 ? -0.259 6.602 -5.976 1.00 53.00 101 ALA A N 1
ATOM 1561 C CA . ALA A 1 107 ? -0.325 6.753 -7.424 1.00 48.13 101 ALA A CA 1
ATOM 1562 C C . ALA A 1 107 ? -1.663 7.342 -7.850 1.00 50.39 101 ALA A C 1
ATOM 1563 O O . ALA A 1 107 ? -1.746 8.053 -8.848 1.00 56.53 101 ALA A O 1
ATOM 1570 N N . LYS A 1 108 ? -2.705 7.079 -7.072 1.00 49.27 102 LYS A N 1
ATOM 1571 C CA . LYS A 1 108 ? -4.041 7.537 -7.429 1.00 51.01 102 LYS A CA 1
ATOM 1572 C C . LYS A 1 108 ? -4.156 9.054 -7.290 1.00 45.74 102 LYS A C 1
ATOM 1573 O O . LYS A 1 108 ? -4.930 9.691 -8.001 1.00 46.89 102 LYS A O 1
ATOM 1592 N N . LYS A 1 109 ? -3.359 9.628 -6.394 1.00 43.54 103 LYS A N 1
ATOM 1593 C CA . LYS A 1 109 ? -3.451 11.050 -6.069 1.00 46.92 103 LYS A CA 1
ATOM 1594 C C . LYS A 1 109 ? -2.591 11.946 -6.958 1.00 47.47 103 LYS A C 1
ATOM 1595 O O . LYS A 1 109 ? -2.387 13.117 -6.639 1.00 46.92 103 LYS A O 1
ATOM 1614 N N . ARG A 1 110 ? -2.081 11.407 -8.061 1.00 46.23 104 ARG A N 1
ATOM 1615 C CA . ARG A 1 110 ? -1.262 12.197 -8.977 1.00 43.91 104 ARG A CA 1
ATOM 1616 C C . ARG A 1 110 ? -2.072 12.818 -10.117 1.00 41.50 104 ARG A C 1
ATOM 1617 O O . ARG A 1 110 ? -1.601 13.739 -10.774 1.00 45.36 104 ARG A O 1
ATOM 1638 N N . ILE A 1 111 ? -3.287 12.325 -10.340 1.00 40.72 105 ILE A N 1
ATOM 1639 C CA . ILE A 1 111 ? -4.014 12.607 -11.579 1.00 42.93 105 ILE A CA 1
ATOM 1640 C C . ILE A 1 111 ? -4.401 14.072 -11.778 1.00 42.36 105 ILE A C 1
ATOM 1641 O O . ILE A 1 111 ? -4.276 14.603 -12.880 1.00 48.45 105 ILE A O 1
ATOM 1657 N N . THR A 1 112 ? -4.852 14.729 -10.721 1.00 40.47 106 THR A N 1
ATOM 1658 C CA . THR A 1 112 ? -5.283 16.116 -10.829 1.00 40.90 106 THR A CA 1
ATOM 1659 C C . THR A 1 112 ? -4.124 17.017 -11.221 1.00 39.26 106 THR A C 1
ATOM 1660 O O . THR A 1 112 ? -4.250 17.828 -12.139 1.00 37.11 106 THR A O 1
ATOM 1671 N N . GLY A 1 113 ? -3.002 16.868 -10.520 1.00 39.95 107 GLY A N 1
ATOM 1672 C CA . GLY A 1 113 ? -1.810 17.649 -10.800 1.00 40.00 107 GLY A CA 1
ATOM 1673 C C . GLY A 1 113 ? -1.302 17.410 -12.208 1.00 36.99 107 GLY A C 1
ATOM 1674 O O . GLY A 1 113 ? -0.963 18.352 -12.927 1.00 31.45 107 GLY A O 1
ATOM 1678 N N . PHE A 1 114 ? -1.272 16.143 -12.607 1.00 37.95 108 PHE A N 1
ATOM 1679 C CA . PHE A 1 114 ? -0.826 15.776 -13.941 1.00 38.57 108 PHE A CA 1
ATOM 1680 C C . PHE A 1 114 ? -1.738 16.387 -14.998 1.00 40.89 108 PHE A C 1
ATOM 1681 O O . PHE A 1 114 ? -1.266 17.022 -15.940 1.00 46.91 108 PHE A O 1
ATOM 1698 N N . ARG A 1 115 ? -3.043 16.180 -14.841 1.00 35.17 109 ARG A N 1
ATOM 1699 C CA . ARG A 1 115 ? -4.020 16.693 -15.796 1.00 39.53 109 ARG A CA 1
ATOM 1700 C C . ARG A 1 115 ? -3.946 18.208 -15.904 1.00 37.93 109 ARG A C 1
ATOM 1701 O O . ARG A 1 115 ? -4.049 18.766 -16.998 1.00 35.63 109 ARG A O 1
ATOM 1722 N N . LEU A 1 116 ? -3.771 18.873 -14.767 1.00 35.59 110 LEU A N 1
ATOM 1723 C CA . LEU A 1 116 ? -3.650 20.323 -14.759 1.00 34.07 110 LEU A CA 1
ATOM 1724 C C . LEU A 1 116 ? -2.391 20.744 -15.504 1.00 36.29 110 LEU A C 1
ATOM 1725 O O . LEU A 1 116 ? -2.415 21.692 -16.282 1.00 35.41 110 LEU A O 1
ATOM 1741 N N . SER A 1 117 ? -1.293 20.038 -15.254 1.00 40.59 111 SER A N 1
ATOM 1742 C CA . SER A 1 117 ? -0.011 20.351 -15.887 1.00 38.98 111 SER A CA 1
ATOM 1743 C C . SER A 1 117 ? -0.053 20.191 -17.404 1.00 34.77 111 SER A C 1
ATOM 1744 O O . SER A 1 117 ? 0.463 21.034 -18.133 1.00 35.80 111 SER A O 1
ATOM 1752 N N . LEU A 1 118 ? -0.670 19.116 -17.880 1.00 34.65 112 LEU A N 1
ATOM 1753 C CA . LEU A 1 118 ? -0.742 18.862 -19.314 1.00 39.82 112 LEU A CA 1
ATOM 1754 C C . LEU A 1 118 ? -1.741 19.774 -20.020 1.00 43.27 112 LEU A C 1
ATOM 1755 O O . LEU A 1 118 ? -1.556 20.122 -21.188 1.00 43.23 112 LEU A O 1
ATOM 1771 N N . GLY A 1 119 ? -2.798 20.157 -19.313 1.00 43.01 113 GLY A N 1
ATOM 1772 C CA . GLY A 1 119 ? -3.750 21.111 -19.846 1.00 37.14 113 GLY A CA 1
ATOM 1773 C C . GLY A 1 119 ? -3.065 22.437 -20.110 1.00 36.32 113 GLY A C 1
ATOM 1774 O O . GLY A 1 119 ? -3.258 23.056 -21.155 1.00 37.54 113 GLY A O 1
ATOM 1778 N N . ILE A 1 120 ? -2.239 22.868 -19.164 1.00 34.32 114 ILE A N 1
ATOM 1779 C CA . ILE A 1 120 ? -1.504 24.116 -19.311 1.00 32.42 114 ILE A CA 1
ATOM 1780 C C . ILE A 1 120 ? -0.495 24.032 -20.460 1.00 32.30 114 ILE A C 1
ATOM 1781 O O . ILE A 1 120 ? -0.329 24.990 -21.215 1.00 30.93 114 ILE A O 1
ATOM 1797 N N . LEU A 1 121 ? 0.174 22.890 -20.587 1.00 33.43 115 LEU A N 1
ATOM 1798 C CA . LEU A 1 121 ? 1.145 22.684 -21.657 1.00 34.76 115 LEU A CA 1
ATOM 1799 C C . LEU A 1 121 ? 0.465 22.734 -23.014 1.00 33.02 115 LEU A C 1
ATOM 1800 O O . LEU A 1 121 ? 1.012 23.275 -23.973 1.00 28.35 115 LEU A O 1
ATOM 1816 N N . ALA A 1 122 ? -0.736 22.173 -23.087 1.00 30.32 116 ALA A N 1
ATOM 1817 C CA . ALA A 1 122 ? -1.488 22.181 -24.328 1.00 32.19 116 ALA A CA 1
ATOM 1818 C C . ALA A 1 122 ? -1.804 23.610 -24.741 1.00 32.78 116 ALA A C 1
ATOM 1819 O O . ALA A 1 122 ? -1.708 23.958 -25.915 1.00 29.27 116 ALA A O 1
ATOM 1826 N N . LEU A 1 123 ? -2.191 24.437 -23.778 1.00 39.65 117 LEU A N 1
ATOM 1827 C CA . LEU A 1 123 ? -2.569 25.808 -24.088 1.00 43.58 117 LEU A CA 1
ATOM 1828 C C . LEU A 1 123 ? -1.341 26.641 -24.456 1.00 43.82 117 LEU A C 1
ATOM 1829 O O . LEU A 1 123 ? -1.381 27.415 -25.406 1.00 47.41 117 LEU A O 1
ATOM 1845 N N . LEU A 1 124 ? -0.251 26.487 -23.713 1.00 43.76 118 LEU A N 1
ATOM 1846 C CA . LEU A 1 124 ? 0.987 27.184 -24.059 1.00 44.12 118 LEU A CA 1
ATOM 1847 C C . LEU A 1 124 ? 1.404 26.844 -25.488 1.00 41.41 118 LEU A C 1
ATOM 1848 O O . LEU A 1 124 ? 1.759 27.723 -26.271 1.00 38.98 118 LEU A O 1
ATOM 1864 N N . THR A 1 125 ? 1.356 25.554 -25.808 1.00 41.23 119 THR A N 1
ATOM 1865 C CA . THR A 1 125 ? 1.677 25.062 -27.142 1.00 44.95 119 THR A CA 1
ATOM 1866 C C . THR A 1 125 ? 0.792 25.711 -28.192 1.00 49.75 119 THR A C 1
ATOM 1867 O O . THR A 1 125 ? 1.259 26.122 -29.260 1.00 53.54 119 THR A O 1
ATOM 1878 N N . LEU A 1 126 ? -0.498 25.765 -27.886 1.00 43.44 120 LEU A N 1
ATOM 1879 C CA . LEU A 1 126 ? -1.469 26.364 -28.778 1.00 40.90 120 LEU A CA 1
ATOM 1880 C C . LEU A 1 126 ? -1.099 27.822 -29.052 1.00 42.81 120 LEU A C 1
ATOM 1881 O O . LEU A 1 126 ? -0.980 28.236 -30.207 1.00 40.05 120 LEU A O 1
ATOM 1897 N N . LEU A 1 127 ? -0.931 28.599 -27.983 1.00 46.90 121 LEU A N 1
ATOM 1898 C CA . LEU A 1 127 ? -0.591 30.014 -28.107 1.00 48.50 121 LEU A CA 1
ATOM 1899 C C . LEU A 1 127 ? 0.717 30.220 -28.864 1.00 44.70 121 LEU A C 1
ATOM 1900 O O . LEU A 1 127 ? 0.830 31.129 -29.686 1.00 44.87 121 LEU A O 1
ATOM 1916 N N . GLY A 1 128 ? 1.702 29.377 -28.578 1.00 40.92 122 GLY A N 1
ATOM 1917 C CA . GLY A 1 128 ? 2.980 29.459 -29.257 1.00 41.92 122 GLY A CA 1
ATOM 1918 C C . GLY A 1 128 ? 2.807 29.239 -30.747 1.00 39.17 122 GLY A C 1
ATOM 1919 O O . GLY A 1 128 ? 3.366 29.983 -31.550 1.00 44.18 122 GLY A O 1
ATOM 1923 N N . ALA A 1 129 ? 2.022 28.232 -31.121 1.00 30.73 123 ALA A N 1
ATOM 1924 C CA . ALA A 1 129 ? 1.740 27.981 -32.531 1.00 35.68 123 ALA A CA 1
ATOM 1925 C C . ALA A 1 129 ? 1.067 29.193 -33.165 1.00 36.62 123 ALA A C 1
ATOM 1926 O O . ALA A 1 129 ? 1.453 29.628 -34.246 1.00 34.42 123 ALA A O 1
ATOM 1933 N N . LEU A 1 130 ? 0.053 29.732 -32.498 1.00 41.18 124 LEU A N 1
ATOM 1934 C CA . LEU A 1 130 ? -0.638 30.911 -33.011 1.00 45.62 124 LEU A CA 1
ATOM 1935 C C . LEU A 1 130 ? 0.277 32.123 -33.162 1.00 39.89 124 LEU A C 1
ATOM 1936 O O . LEU A 1 130 ? 0.282 32.760 -34.200 1.00 36.28 124 LEU A O 1
ATOM 1952 N N . GLY A 1 131 ? 1.037 32.451 -32.126 1.00 42.77 125 GLY A N 1
ATOM 1953 C CA . GLY A 1 131 ? 1.928 33.596 -32.185 1.00 44.18 125 GLY A CA 1
ATOM 1954 C C . GLY A 1 131 ? 2.981 33.491 -33.277 1.00 46.68 125 GLY A C 1
ATOM 1955 O O . GLY A 1 131 ? 3.346 34.498 -33.884 1.00 47.12 125 GLY A O 1
ATOM 1959 N N . ILE A 1 132 ? 3.477 32.279 -33.519 1.00 47.60 126 ILE A N 1
ATOM 1960 C CA . ILE A 1 132 ? 4.503 32.050 -34.541 1.00 49.63 126 ILE A CA 1
ATOM 1961 C C . ILE A 1 132 ? 3.936 32.128 -35.960 1.00 47.77 126 ILE A C 1
ATOM 1962 O O . ILE A 1 132 ? 4.535 32.740 -36.845 1.00 47.04 126 ILE A O 1
ATOM 1978 N N . ALA A 1 133 ? 2.796 31.481 -36.176 1.00 42.52 127 ALA A N 1
ATOM 1979 C CA . ALA A 1 133 ? 2.094 31.574 -37.447 1.00 38.71 127 ALA A CA 1
ATOM 1980 C C . ALA A 1 133 ? 1.802 33.037 -37.747 1.00 43.56 127 ALA A C 1
ATOM 1981 O O . ALA A 1 133 ? 2.060 33.531 -38.845 1.00 47.65 127 ALA A O 1
ATOM 1983 N N . ASN A 1 134 ? 1.273 33.728 -36.748 1.00 44.89 128 ASN A N 1
ATOM 1984 C CA . ASN A 1 134 ? 0.962 35.144 -36.868 1.00 50.76 128 ASN A CA 1
ATOM 1985 C C . ASN A 1 134 ? 2.192 35.953 -37.265 1.00 51.03 128 ASN A C 1
ATOM 1986 O O . ASN A 1 134 ? 2.115 36.875 -38.073 1.00 56.06 128 ASN A O 1
ATOM 1997 N N . SER A 1 135 ? 3.322 35.608 -36.663 1.00 48.19 129 SER A N 1
ATOM 1998 C CA . SER A 1 135 ? 4.579 36.298 -36.910 1.00 46.34 129 SER A CA 1
ATOM 1999 C C . SER A 1 135 ? 5.167 35.857 -38.246 1.00 47.51 129 SER A C 1
ATOM 2000 O O . SER A 1 135 ? 5.825 36.634 -38.941 1.00 45.60 129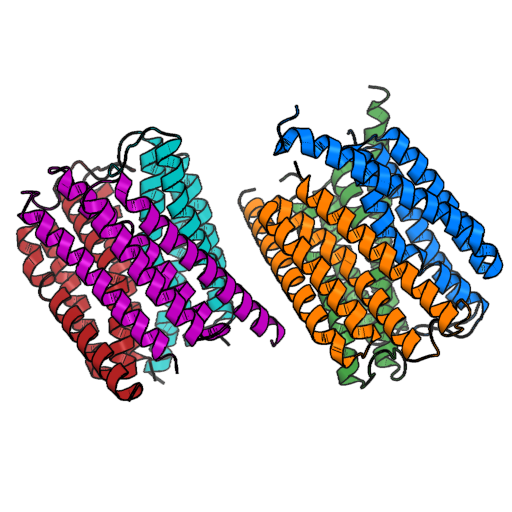 SER A O 1
ATOM 2008 N N . PHE A 1 136 ? 4.931 34.597 -38.593 1.00 52.41 130 PHE A N 1
ATOM 2009 C CA . PHE A 1 136 ? 5.388 34.050 -39.862 1.00 59.11 130 PHE A CA 1
ATOM 2010 C C . PHE A 1 136 ? 4.728 34.791 -41.031 1.00 63.67 130 PHE A C 1
ATOM 2011 O O . PHE A 1 136 ? 5.370 35.058 -42.046 1.00 68.28 130 PHE A O 1
ATOM 2028 N N . LEU A 1 137 ? 3.443 35.112 -40.894 1.00 61.23 131 LEU A N 1
ATOM 2029 C CA . LEU A 1 137 ? 2.721 35.801 -41.957 1.00 61.31 131 LEU A CA 1
ATOM 2030 C C . LEU A 1 137 ? 3.193 37.229 -42.174 1.00 68.27 131 LEU A C 1
ATOM 2031 O O . LEU A 1 137 ? 2.856 37.847 -43.181 1.00 73.48 131 LEU A O 1
ATOM 2047 N N . ASP A 1 138 ? 3.996 37.744 -41.252 1.00 70.01 132 ASP A N 1
ATOM 2048 C CA . ASP A 1 138 ? 4.570 39.073 -41.414 1.00 71.16 132 ASP A CA 1
ATOM 2049 C C . ASP A 1 138 ? 5.928 39.090 -42.101 1.00 71.27 132 ASP A C 1
ATOM 2050 O O . ASP A 1 138 ? 6.131 39.835 -43.057 1.00 73.82 132 ASP A O 1
ATOM 2059 N N . GLU A 1 139 ? 6.851 38.263 -41.616 1.00 69.64 133 GLU A N 1
ATOM 2060 C CA . GLU A 1 139 ? 8.201 38.236 -42.168 1.00 71.16 133 GLU A CA 1
ATOM 2061 C C . GLU A 1 139 ? 8.388 37.479 -43.479 1.00 80.05 133 GLU A C 1
ATOM 2062 O O . GLU A 1 139 ? 9.071 37.969 -44.376 1.00 84.95 133 GLU A O 1
ATOM 2069 N N . TYR A 1 140 ? 7.784 36.304 -43.605 1.00 85.92 134 TYR A N 1
ATOM 2070 C CA . TYR A 1 140 ? 7.992 35.488 -44.799 1.00 86.74 134 TYR A CA 1
ATOM 2071 C C . TYR A 1 140 ? 6.950 35.713 -45.899 1.00 85.97 134 TYR A C 1
ATOM 2072 O O . TYR A 1 140 ? 7.310 35.848 -47.070 1.00 90.69 134 TYR A O 1
ATOM 2090 N N . LEU A 1 141 ? 5.671 35.748 -45.529 1.00 76.88 135 LEU A N 1
ATOM 2091 C CA . LEU A 1 141 ? 4.594 35.950 -46.506 1.00 75.81 135 LEU A CA 1
ATOM 2092 C C . LEU A 1 141 ? 4.147 37.413 -46.639 1.00 77.42 135 LEU A C 1
ATOM 2093 O O . LEU A 1 141 ? 3.140 37.698 -47.283 1.00 74.16 135 LEU A O 1
ATOM 2109 N N . ASP A 1 142 ? 4.890 38.329 -46.023 1.00 82.22 136 ASP A N 1
ATOM 2110 C CA . ASP A 1 142 ? 4.730 39.764 -46.274 1.00 86.54 136 ASP A CA 1
ATOM 2111 C C . ASP A 1 142 ? 3.342 40.329 -45.949 1.00 85.79 136 ASP A C 1
ATOM 2112 O O . ASP A 1 142 ? 3.035 41.467 -46.303 1.00 88.50 136 ASP A O 1
ATOM 2121 N N . LEU A 1 143 ? 2.504 39.555 -45.273 1.00 82.72 137 LEU A N 1
ATOM 2122 C CA . LEU A 1 143 ? 1.214 40.072 -44.833 1.00 86.53 137 LEU A CA 1
ATOM 2123 C C . LEU A 1 143 ? 1.430 40.984 -43.622 1.00 92.78 137 LEU A C 1
ATOM 2124 O O . LEU A 1 143 ? 0.939 40.714 -42.525 1.00 87.27 137 LEU A O 1
ATOM 2140 N N . ASN A 1 144 ? 2.172 42.068 -43.839 1.00 102.14 138 ASN A N 1
ATOM 2141 C CA . ASN A 1 144 ? 2.625 42.938 -42.757 1.00 101.21 138 ASN A CA 1
ATOM 2142 C C . ASN A 1 144 ? 1.470 43.585 -42.002 1.00 101.93 138 ASN A C 1
ATOM 2143 O O . ASN A 1 144 ? 1.651 44.093 -40.894 1.00 102.77 138 ASN A O 1
ATOM 2154 N N . ASN B 1 10 ? 14.439 37.488 -36.042 1.00 81.94 4 ASN B N 1
ATOM 2155 C CA . ASN B 1 10 ? 13.780 36.339 -36.648 1.00 82.54 4 ASN B CA 1
ATOM 2156 C C . ASN B 1 10 ? 13.706 35.128 -35.697 1.00 80.74 4 ASN B C 1
ATOM 2157 O O . ASN B 1 10 ? 12.948 35.153 -34.725 1.00 86.49 4 ASN B O 1
ATOM 2167 N N . SER B 1 11 ? 14.488 34.084 -35.976 1.00 70.41 5 SER B N 1
ATOM 2168 C CA . SER B 1 11 ? 14.492 32.843 -35.194 1.00 64.42 5 SER B CA 1
ATOM 2169 C C . SER B 1 11 ? 13.126 32.159 -35.242 1.00 56.27 5 SER B C 1
ATOM 2170 O O . SER B 1 11 ? 12.833 31.279 -34.432 1.00 60.52 5 SER B O 1
ATOM 2178 N N . ILE B 1 12 ? 12.313 32.536 -36.224 1.00 40.90 6 ILE B N 1
ATOM 2179 C CA . ILE B 1 12 ? 10.966 31.997 -36.357 1.00 35.19 6 ILE B CA 1
ATOM 2180 C C . ILE B 1 12 ? 11.013 30.553 -36.827 1.00 35.55 6 ILE B C 1
ATOM 2181 O O . ILE B 1 12 ? 10.173 29.741 -36.438 1.00 41.33 6 ILE B O 1
ATOM 2197 N N . LEU B 1 13 ? 11.983 30.234 -37.678 1.00 38.54 7 LEU B N 1
ATOM 2198 C CA . LEU B 1 13 ? 12.151 28.860 -38.148 1.00 39.16 7 LEU B CA 1
ATOM 2199 C C . LEU B 1 13 ? 12.621 27.947 -37.006 1.00 36.70 7 LEU B C 1
ATOM 2200 O O . LEU B 1 13 ? 12.142 26.819 -36.862 1.00 31.11 7 LEU B O 1
ATOM 2216 N N . LEU B 1 14 ? 13.564 28.432 -36.206 1.00 31.51 8 LEU B N 1
ATOM 2217 C CA . LEU B 1 14 ? 14.013 27.687 -35.042 1.00 34.97 8 LEU B CA 1
ATOM 2218 C C . LEU B 1 14 ? 12.845 27.480 -34.083 1.00 34.35 8 LEU B C 1
ATOM 2219 O O . LEU B 1 14 ? 12.658 26.392 -33.543 1.00 28.69 8 LEU B O 1
ATOM 2235 N N . ALA B 1 15 ? 12.056 28.531 -33.888 1.00 40.28 9 ALA B N 1
ATOM 2236 C CA . ALA B 1 15 ? 10.901 28.463 -33.001 1.00 38.08 9 ALA B CA 1
ATOM 2237 C C . ALA B 1 15 ? 9.925 27.401 -33.483 1.00 37.67 9 ALA B C 1
ATOM 2238 O O . ALA B 1 15 ? 9.458 26.564 -32.709 1.00 36.15 9 ALA B O 1
ATOM 2245 N N . ALA B 1 16 ? 9.644 27.410 -34.776 1.00 37.24 10 ALA B N 1
ATOM 2246 C CA . ALA B 1 16 ? 8.699 26.458 -35.323 1.00 36.87 10 ALA B CA 1
ATOM 2247 C C . ALA B 1 16 ? 9.203 25.037 -35.119 1.00 32.69 10 ALA B C 1
ATOM 2248 O O . ALA B 1 16 ? 8.451 24.172 -34.689 1.00 30.51 10 ALA B O 1
ATOM 2255 N N . VAL B 1 17 ? 10.480 24.799 -35.408 1.00 38.40 11 VAL B N 1
ATOM 2256 C CA . VAL B 1 17 ? 11.050 23.461 -35.256 1.00 40.57 11 VAL B CA 1
ATOM 2257 C C . VAL B 1 17 ? 10.997 23.011 -33.798 1.00 34.84 11 VAL B C 1
ATOM 2258 O O . VAL B 1 17 ? 10.616 21.875 -33.504 1.00 30.57 11 VAL B O 1
ATOM 2271 N N . SER B 1 18 ? 11.345 23.921 -32.893 1.00 33.46 12 SER B N 1
ATOM 2272 C CA . SER B 1 18 ? 11.366 23.619 -31.466 1.00 36.29 12 SER B CA 1
ATOM 2273 C C . SER B 1 18 ? 9.983 23.200 -30.971 1.00 36.94 12 SER B C 1
ATOM 2274 O O . SER B 1 18 ? 9.858 22.278 -30.161 1.00 30.17 12 SER B O 1
ATOM 2282 N N . ILE B 1 19 ? 8.946 23.859 -31.477 1.00 41.67 13 ILE B N 1
ATOM 2283 C CA . ILE B 1 19 ? 7.587 23.534 -31.070 1.00 41.05 13 ILE B CA 1
ATOM 2284 C C . ILE B 1 19 ? 7.179 22.209 -31.675 1.00 44.18 13 ILE B C 1
ATOM 2285 O O . ILE B 1 19 ? 6.514 21.402 -31.026 1.00 47.06 13 ILE B O 1
ATOM 2301 N N . LEU B 1 20 ? 7.572 21.983 -32.921 1.00 45.50 14 LEU B N 1
ATOM 2302 C CA . LEU B 1 20 ? 7.276 20.712 -33.565 1.00 46.75 14 LEU B CA 1
ATOM 2303 C C . LEU B 1 20 ? 7.956 19.587 -32.782 1.00 37.68 14 LEU B C 1
ATOM 2304 O O . LEU B 1 20 ? 7.355 18.541 -32.529 1.00 31.78 14 LEU B O 1
ATOM 2320 N N . SER B 1 21 ? 9.200 19.820 -32.375 1.00 31.36 15 SER B N 1
ATOM 2321 C CA . SER B 1 21 ? 9.939 18.845 -31.576 1.00 29.43 15 SER B CA 1
ATOM 2322 C C . SER B 1 21 ? 9.308 18.611 -30.198 1.00 32.11 15 SER B C 1
ATOM 2323 O O . SER B 1 21 ? 9.214 17.474 -29.734 1.00 28.49 15 SER B O 1
ATOM 2331 N N . ALA B 1 22 ? 8.874 19.684 -29.545 1.00 37.32 16 ALA B N 1
ATOM 2332 C CA . ALA B 1 22 ? 8.269 19.567 -28.220 1.00 36.15 16 ALA B CA 1
ATOM 2333 C C . ALA B 1 22 ? 6.992 18.732 -28.285 1.00 36.93 16 ALA B C 1
ATOM 2334 O O . ALA B 1 22 ? 6.701 17.947 -27.379 1.00 39.55 16 ALA B O 1
ATOM 2341 N N . CYS B 1 23 ? 6.245 18.888 -29.371 1.00 33.64 17 CYS B N 1
ATOM 2342 C CA . CYS B 1 23 ? 5.035 18.104 -29.585 1.00 31.10 17 CYS B CA 1
ATOM 2343 C C . CYS B 1 23 ? 5.370 16.616 -29.667 1.00 31.50 17 CYS B C 1
ATOM 2344 O O . CYS B 1 23 ? 4.670 15.788 -29.081 1.00 30.09 17 CYS B O 1
ATOM 2352 N N . GLN B 1 24 ? 6.442 16.276 -30.386 1.00 34.98 18 GLN B N 1
ATOM 2353 C CA . GLN B 1 24 ? 6.844 14.876 -30.513 1.00 34.66 18 GLN B CA 1
ATOM 2354 C C . GLN B 1 24 ? 7.283 14.319 -29.164 1.00 33.93 18 GLN B C 1
ATOM 2355 O O . GLN B 1 24 ? 6.942 13.188 -28.817 1.00 33.68 18 GLN B O 1
ATOM 2369 N N . GLN B 1 25 ? 8.004 15.119 -28.387 1.00 34.43 19 GLN B N 1
ATOM 2370 C CA . GLN B 1 25 ? 8.390 14.703 -27.041 1.00 36.28 19 GLN B CA 1
ATOM 2371 C C . GLN B 1 25 ? 7.155 14.425 -26.188 1.00 40.21 19 GLN B C 1
ATOM 2372 O O . GLN B 1 25 ? 7.088 13.405 -25.503 1.00 40.47 19 GLN B O 1
ATOM 2386 N N . SER B 1 26 ? 6.165 15.312 -26.258 1.00 41.87 20 SER B N 1
ATOM 2387 C CA . SER B 1 26 ? 4.913 15.098 -25.537 1.00 42.56 20 SER B CA 1
ATOM 2388 C C . SER B 1 26 ? 4.265 13.794 -25.992 1.00 41.83 20 SER B C 1
ATOM 2389 O O . SER B 1 26 ? 3.786 13.010 -25.176 1.00 46.13 20 SER B O 1
ATOM 2397 N N . TYR B 1 27 ? 4.259 13.567 -27.299 1.00 38.16 21 TYR B N 1
ATOM 2398 C CA . TYR B 1 27 ? 3.701 12.348 -27.857 1.00 44.32 21 TYR B CA 1
ATOM 2399 C C . TYR B 1 27 ? 4.357 11.097 -27.277 1.00 45.02 21 TYR B C 1
ATOM 2400 O O . TYR B 1 27 ? 3.663 10.187 -26.823 1.00 51.76 21 TYR B O 1
ATOM 2418 N N . PHE B 1 28 ? 5.688 11.053 -27.302 1.00 35.10 22 PHE B N 1
ATOM 2419 C CA . PHE B 1 28 ? 6.438 9.914 -26.778 1.00 34.53 22 PHE B CA 1
ATOM 2420 C C . PHE B 1 28 ? 6.105 9.636 -25.320 1.00 36.87 22 PHE B C 1
ATOM 2421 O O . PHE B 1 28 ? 5.880 8.491 -24.934 1.00 38.72 22 PHE B O 1
ATOM 2438 N N . ALA B 1 29 ? 6.076 10.690 -24.513 1.00 38.55 23 ALA B N 1
ATOM 2439 C CA . ALA B 1 29 ? 5.791 10.556 -23.094 1.00 40.71 23 ALA B CA 1
ATOM 2440 C C . ALA B 1 29 ? 4.429 9.924 -22.871 1.00 43.97 23 ALA B C 1
ATOM 2441 O O . ALA B 1 29 ? 4.263 9.053 -22.008 1.00 45.53 23 ALA B O 1
ATOM 2448 N N . LEU B 1 30 ? 3.455 10.346 -23.665 1.00 43.13 24 LEU B N 1
ATOM 2449 C CA . LEU B 1 30 ? 2.095 9.848 -23.508 1.00 46.24 24 LEU B CA 1
ATOM 2450 C C . LEU B 1 30 ? 1.965 8.417 -24.022 1.00 48.27 24 LEU B C 1
ATOM 2451 O O . LEU B 1 30 ? 1.110 7.661 -23.555 1.00 43.30 24 LEU B O 1
ATOM 2467 N N . GLN B 1 31 ? 2.839 8.033 -24.951 1.00 52.64 25 GLN B N 1
ATOM 2468 C CA . GLN B 1 31 ? 2.837 6.670 -25.469 1.00 53.11 25 GLN B CA 1
ATOM 2469 C C . GLN B 1 31 ? 3.224 5.691 -24.380 1.00 52.51 25 GLN B C 1
ATOM 2470 O O . GLN B 1 31 ? 2.741 4.556 -24.354 1.00 54.35 25 GLN B O 1
ATOM 2484 N N . VAL B 1 32 ? 4.085 6.138 -23.474 1.00 48.28 26 VAL B N 1
ATOM 2485 C CA . VAL B 1 32 ? 4.502 5.311 -22.353 1.00 47.58 26 VAL B CA 1
ATOM 2486 C C . VAL B 1 32 ? 3.298 5.045 -21.456 1.00 50.53 26 VAL B C 1
ATOM 2487 O O . VAL B 1 32 ? 3.175 3.975 -20.861 1.00 50.89 26 VAL B O 1
ATOM 2500 N N . GLY B 1 33 ? 2.402 6.024 -21.379 1.00 52.04 27 GLY B N 1
ATOM 2501 C CA . GLY B 1 33 ? 1.172 5.873 -20.629 1.00 46.12 27 GLY B CA 1
ATOM 2502 C C . GLY B 1 33 ? 0.276 4.840 -21.278 1.00 52.84 27 GLY B C 1
ATOM 2503 O O . GLY B 1 33 ? -0.273 3.977 -20.605 1.00 57.24 27 GLY B O 1
ATOM 2507 N N . LYS B 1 34 ? 0.143 4.907 -22.597 1.00 57.03 28 LYS B N 1
ATOM 2508 C CA . LYS B 1 34 ? -0.683 3.944 -23.313 1.00 54.00 28 LYS B CA 1
ATOM 2509 C C . LYS B 1 34 ? -0.113 2.540 -23.153 1.00 51.54 28 LYS B C 1
ATOM 2510 O O . LYS B 1 34 ? -0.859 1.564 -23.043 1.00 49.93 28 LYS B O 1
ATOM 2514 N N . ALA B 1 35 ? 1.212 2.446 -23.120 1.00 46.02 29 ALA B N 1
ATOM 2515 C CA . ALA B 1 35 ? 1.881 1.162 -22.964 1.00 43.02 29 ALA B CA 1
ATOM 2516 C C . ALA B 1 35 ? 1.545 0.545 -21.608 1.00 50.95 29 ALA B C 1
ATOM 2517 O O . ALA B 1 35 ? 1.313 -0.662 -21.506 1.00 49.07 29 ALA B O 1
ATOM 2524 N N . ARG B 1 36 ? 1.509 1.382 -20.572 1.00 59.60 30 ARG B N 1
ATOM 2525 C CA . ARG B 1 36 ? 1.141 0.940 -19.231 1.00 60.49 30 ARG B CA 1
ATOM 2526 C C . ARG B 1 36 ? -0.205 0.230 -19.232 1.00 55.39 30 ARG B C 1
ATOM 2527 O O . ARG B 1 36 ? -0.391 -0.756 -18.523 1.00 54.16 30 ARG B O 1
ATOM 2548 N N . LEU B 1 37 ? -1.136 0.723 -20.043 1.00 52.71 31 LEU B N 1
ATOM 2549 C CA . LEU B 1 37 ? -2.477 0.150 -20.089 1.00 53.89 31 LEU B CA 1
ATOM 2550 C C . LEU B 1 37 ? -2.522 -1.152 -20.870 1.00 60.28 31 LEU B C 1
ATOM 2551 O O . LEU B 1 37 ? -3.070 -2.137 -20.384 1.00 67.86 31 LEU B O 1
ATOM 2567 N N . LYS B 1 38 ? -1.968 -1.169 -22.077 1.00 60.38 32 LYS B N 1
ATOM 2568 C CA . LYS B 1 38 ? -2.032 -2.379 -22.890 1.00 61.13 32 LYS B CA 1
ATOM 2569 C C . LYS B 1 38 ? -1.304 -3.545 -22.241 1.00 63.68 32 LYS B C 1
ATOM 2570 O O . LYS B 1 38 ? -1.813 -4.667 -22.235 1.00 66.70 32 LYS B O 1
ATOM 2589 N N . TYR B 1 39 ? -0.124 -3.284 -21.687 1.00 58.26 33 TYR B N 1
ATOM 2590 C CA . TYR B 1 39 ? 0.678 -4.352 -21.094 1.00 61.63 33 TYR B CA 1
ATOM 2591 C C . TYR B 1 39 ? 0.529 -4.444 -19.575 1.00 65.17 33 TYR B C 1
ATOM 2592 O O . TYR B 1 39 ? 1.303 -5.127 -18.906 1.00 69.52 33 TYR B O 1
ATOM 2610 N N . LYS B 1 40 ? -0.483 -3.763 -19.047 1.00 64.62 34 LYS B N 1
ATOM 2611 C CA . LYS B 1 40 ? -0.827 -3.824 -17.623 1.00 64.00 34 LYS B CA 1
ATOM 2612 C C . LYS B 1 40 ? 0.335 -3.617 -16.643 1.00 57.24 34 LYS B C 1
ATOM 2613 O O . LYS B 1 40 ? 0.481 -4.370 -15.688 1.00 59.26 34 LYS B O 1
ATOM 2632 N N . VAL B 1 41 ? 1.163 -2.611 -16.892 1.00 49.96 35 VAL B N 1
ATOM 2633 C CA . VAL B 1 41 ? 2.199 -2.205 -15.947 1.00 49.75 35 VAL B CA 1
ATOM 2634 C C . VAL B 1 41 ? 1.654 -1.140 -14.992 1.00 54.42 35 VAL B C 1
ATOM 2635 O O . VAL B 1 41 ? 1.219 -0.075 -15.425 1.00 54.63 35 VAL B O 1
ATOM 2648 N N . THR B 1 42 ? 1.663 -1.442 -13.697 1.00 61.47 36 THR B N 1
ATOM 2649 C CA . THR B 1 42 ? 1.116 -0.536 -12.688 1.00 59.77 36 THR B CA 1
ATOM 2650 C C . THR B 1 42 ? 2.171 0.457 -12.194 1.00 55.14 36 THR B C 1
ATOM 2651 O O . THR B 1 42 ? 3.296 0.060 -11.902 1.00 56.62 36 THR B O 1
ATOM 2662 N N . PRO B 1 43 ? 1.816 1.754 -12.104 1.00 50.93 37 PRO B N 1
ATOM 2663 C CA . PRO B 1 43 ? 2.766 2.745 -11.576 1.00 51.17 37 PRO B CA 1
ATOM 2664 C C . PRO B 1 43 ? 3.162 2.452 -10.128 1.00 56.67 37 PRO B C 1
ATOM 2665 O O . PRO B 1 43 ? 2.322 1.972 -9.371 1.00 58.28 37 PRO B O 1
ATOM 2676 N N . PRO B 1 44 ? 4.396 2.795 -9.723 1.00 60.73 38 PRO B N 1
ATOM 2677 C CA . PRO B 1 44 ? 5.450 3.489 -10.469 1.00 60.28 38 PRO B CA 1
ATOM 2678 C C . PRO B 1 44 ? 6.378 2.561 -11.258 1.00 60.26 38 PRO B C 1
ATOM 2679 O O . PRO B 1 44 ? 7.406 3.022 -11.758 1.00 58.90 38 PRO B O 1
ATOM 2690 N N . ALA B 1 45 ? 6.024 1.283 -11.368 1.00 61.04 39 ALA B N 1
ATOM 2691 C CA . ALA B 1 45 ? 6.864 0.314 -12.066 1.00 57.71 39 ALA B CA 1
ATOM 2692 C C . ALA B 1 45 ? 7.099 0.720 -13.520 1.00 57.78 39 ALA B C 1
ATOM 2693 O O . ALA B 1 45 ? 6.198 1.235 -14.181 1.00 59.81 39 ALA B O 1
ATOM 2700 N N . VAL B 1 46 ? 8.318 0.486 -14.003 1.00 52.54 40 VAL B N 1
ATOM 2701 C CA . VAL B 1 46 ? 8.680 0.725 -15.403 1.00 46.17 40 VAL B CA 1
ATOM 2702 C C . VAL B 1 46 ? 9.308 -0.529 -16.012 1.00 48.67 40 VAL B C 1
ATOM 2703 O O . VAL B 1 46 ? 10.101 -0.451 -16.951 1.00 50.60 40 VAL B O 1
ATOM 2716 N N . THR B 1 47 ? 8.999 -1.676 -15.419 1.00 52.21 41 THR B N 1
ATOM 2717 C CA . THR B 1 47 ? 9.461 -2.967 -15.917 1.00 54.66 41 THR B CA 1
ATOM 2718 C C . THR B 1 47 ? 8.280 -3.905 -16.146 1.00 59.25 41 THR B C 1
ATOM 2719 O O . THR B 1 47 ? 7.144 -3.567 -15.813 1.00 52.26 41 THR B O 1
ATOM 2730 N N . GLY B 1 48 ? 8.553 -5.053 -16.764 1.00 78.20 42 GLY B N 1
ATOM 2731 C CA . GLY B 1 48 ? 7.542 -6.067 -17.034 1.00 85.41 42 GLY B CA 1
ATOM 2732 C C . GLY B 1 48 ? 7.588 -6.661 -18.430 1.00 81.75 42 GLY B C 1
ATOM 2733 O O . GLY B 1 48 ? 8.517 -7.389 -18.778 1.00 89.62 42 GLY B O 1
ATOM 2737 N N . SER B 1 49 ? 6.581 -6.346 -19.233 1.00 69.26 43 SER B N 1
ATOM 2738 C CA . SER B 1 49 ? 6.525 -6.814 -20.613 1.00 67.78 43 SER B CA 1
ATOM 2739 C C . SER B 1 49 ? 7.708 -6.290 -21.421 1.00 65.59 43 SER B C 1
ATOM 2740 O O . SER B 1 49 ? 7.978 -5.089 -21.401 1.00 67.85 43 SER B O 1
ATOM 2748 N N . PRO B 1 50 ? 8.432 -7.184 -22.117 1.00 59.15 44 PRO B N 1
ATOM 2749 C CA . PRO B 1 50 ? 9.487 -6.698 -23.014 1.00 52.76 44 PRO B CA 1
ATOM 2750 C C . PRO B 1 50 ? 8.939 -5.695 -24.022 1.00 51.69 44 PRO B C 1
ATOM 2751 O O . PRO B 1 50 ? 9.663 -4.816 -24.477 1.00 44.92 44 PRO B O 1
ATOM 2762 N N . GLU B 1 51 ? 7.662 -5.826 -24.358 1.00 56.50 45 GLU B N 1
ATOM 2763 C CA . GLU B 1 51 ? 7.028 -4.885 -25.264 1.00 56.82 45 GLU B CA 1
ATOM 2764 C C . GLU B 1 51 ? 6.975 -3.510 -24.605 1.00 51.30 45 GLU B C 1
ATOM 2765 O O . GLU B 1 51 ? 7.279 -2.498 -25.228 1.00 49.65 45 GLU B O 1
ATOM 2775 N N . PHE B 1 52 ? 6.589 -3.471 -23.337 1.00 52.53 46 PHE B N 1
ATOM 2776 C CA . PHE B 1 52 ? 6.533 -2.205 -22.619 1.00 52.39 46 PHE B CA 1
ATOM 2777 C C . PHE B 1 52 ? 7.930 -1.658 -22.373 1.00 51.31 46 PHE B C 1
ATOM 2778 O O . PHE B 1 52 ? 8.172 -0.459 -22.494 1.00 47.06 46 PHE B O 1
ATOM 2795 N N . GLU B 1 53 ? 8.845 -2.549 -22.015 1.00 56.13 47 GLU B N 1
ATOM 2796 C CA . GLU B 1 53 ? 10.198 -2.148 -21.652 1.00 57.64 47 GLU B CA 1
ATOM 2797 C C . GLU B 1 53 ? 10.961 -1.494 -22.808 1.00 50.27 47 GLU B C 1
ATOM 2798 O O . GLU B 1 53 ? 11.809 -0.636 -22.574 1.00 49.08 47 GLU B O 1
ATOM 2808 N N . ARG B 1 54 ? 10.655 -1.874 -24.047 1.00 45.05 48 ARG B N 1
ATOM 2809 C CA . ARG B 1 54 ? 11.303 -1.246 -25.204 1.00 45.10 48 ARG B CA 1
ATOM 2810 C C . ARG B 1 54 ? 10.785 0.182 -25.405 1.00 37.95 48 ARG B C 1
ATOM 2811 O O . ARG B 1 54 ? 11.557 1.109 -25.668 1.00 31.44 48 ARG B O 1
ATOM 2832 N N . VAL B 1 55 ? 9.471 0.346 -25.288 1.00 33.67 49 VAL B N 1
ATOM 2833 C CA . VAL B 1 55 ? 8.839 1.653 -25.429 1.00 31.39 49 VAL B CA 1
ATOM 2834 C C . VAL B 1 55 ? 9.329 2.626 -24.367 1.00 33.03 49 VAL B C 1
ATOM 2835 O O . VAL B 1 55 ? 9.620 3.788 -24.659 1.00 37.44 49 VAL B O 1
ATOM 2848 N N . PHE B 1 56 ? 9.416 2.151 -23.135 1.00 39.10 50 PHE B N 1
ATOM 2849 C CA . PHE B 1 56 ? 9.887 2.979 -22.042 1.00 43.61 50 PHE B CA 1
ATOM 2850 C C . PHE B 1 56 ? 11.317 3.443 -22.286 1.00 42.04 50 PHE B C 1
ATOM 2851 O O . PHE B 1 56 ? 11.627 4.619 -22.098 1.00 39.91 50 PHE B O 1
ATOM 2868 N N . ARG B 1 57 ? 12.186 2.520 -22.697 1.00 41.65 51 ARG B N 1
ATOM 2869 C CA . ARG B 1 57 ? 13.591 2.853 -22.923 1.00 38.62 51 ARG B CA 1
ATOM 2870 C C . ARG B 1 57 ? 13.748 3.822 -24.090 1.00 33.96 51 ARG B C 1
ATOM 2871 O O . ARG B 1 57 ? 14.543 4.770 -24.030 1.00 25.83 51 ARG B O 1
ATOM 2892 N N . ALA B 1 58 ? 12.978 3.587 -25.147 1.00 35.84 52 ALA B N 1
ATOM 2893 C CA . ALA B 1 58 ? 13.020 4.443 -26.322 1.00 36.67 52 ALA B CA 1
ATOM 2894 C C . ALA B 1 58 ? 12.651 5.868 -25.933 1.00 36.87 52 ALA B C 1
ATOM 2895 O O . ALA B 1 58 ? 13.344 6.821 -26.300 1.00 39.40 52 ALA B O 1
ATOM 2902 N N . GLN B 1 59 ? 11.561 6.014 -25.185 1.00 32.09 53 GLN B N 1
ATOM 2903 C CA . GLN B 1 59 ? 11.140 7.334 -24.739 1.00 31.39 53 GLN B CA 1
ATOM 2904 C C . GLN B 1 59 ? 12.179 7.923 -23.802 1.00 31.30 53 GLN B C 1
ATOM 2905 O O . GLN B 1 59 ? 12.465 9.118 -23.845 1.00 27.82 53 GLN B O 1
ATOM 2919 N N . GLN B 1 60 ? 12.775 7.066 -22.983 1.00 33.66 54 GLN B N 1
ATOM 2920 C CA . GLN B 1 60 ? 13.772 7.517 -22.029 1.00 36.36 54 GLN B CA 1
ATOM 2921 C C . GLN B 1 60 ? 15.047 7.961 -22.748 1.00 39.37 54 GLN B C 1
ATOM 2922 O O . GLN B 1 60 ? 15.672 8.945 -22.353 1.00 42.80 54 GLN B O 1
ATOM 2936 N N . ASN B 1 61 ? 15.405 7.267 -23.826 1.00 36.53 55 ASN B N 1
ATOM 2937 C CA . ASN B 1 61 ? 16.555 7.655 -24.638 1.00 39.27 55 ASN B CA 1
ATOM 2938 C C . ASN B 1 61 ? 16.324 8.987 -25.368 1.00 39.60 55 ASN B C 1
ATOM 2939 O O . ASN B 1 61 ? 17.244 9.782 -25.532 1.00 41.45 55 ASN B O 1
ATOM 2950 N N . CYS B 1 62 ? 15.093 9.227 -25.809 1.00 37.24 56 CYS B N 1
ATOM 2951 C CA . CYS B 1 62 ? 14.752 10.484 -26.466 1.00 38.16 56 CYS B CA 1
ATOM 2952 C C . CYS B 1 62 ? 14.823 11.650 -25.486 1.00 39.92 56 CYS B C 1
ATOM 2953 O O . CYS B 1 62 ? 15.144 12.778 -25.870 1.00 42.03 56 CYS B O 1
ATOM 2961 N N . VAL B 1 63 ? 14.498 11.380 -24.224 1.00 37.56 57 VAL B N 1
ATOM 2962 C CA . VAL B 1 63 ? 14.517 12.416 -23.196 1.00 35.18 57 VAL B CA 1
ATOM 2963 C C . VAL B 1 63 ? 15.940 12.918 -22.928 1.00 37.30 57 VAL B C 1
ATOM 2964 O O . VAL B 1 63 ? 16.173 14.122 -22.859 1.00 40.68 57 VAL B O 1
ATOM 2977 N N . GLU B 1 64 ? 16.904 12.013 -22.831 1.00 39.13 58 GLU B N 1
ATOM 2978 C CA . GLU B 1 64 ? 18.253 12.414 -22.451 1.00 42.26 58 GLU B CA 1
ATOM 2979 C C . GLU B 1 64 ? 18.960 13.189 -23.566 1.00 43.65 58 GLU B C 1
ATOM 2980 O O . GLU B 1 64 ? 19.865 13.981 -23.294 1.00 47.68 58 GLU B O 1
ATOM 2992 N N . PHE B 1 65 ? 18.543 12.979 -24.811 1.00 38.44 59 PHE B N 1
ATOM 2993 C CA . PHE B 1 65 ? 19.172 13.667 -25.944 1.00 39.79 59 PHE B CA 1
ATOM 2994 C C . PHE B 1 65 ? 18.440 14.938 -26.361 1.00 41.65 59 PHE B C 1
ATOM 2995 O O . PHE B 1 65 ? 18.961 15.723 -27.156 1.00 38.27 59 PHE B O 1
ATOM 3012 N N . TYR B 1 66 ? 17.246 15.160 -25.822 1.00 44.61 60 TYR B N 1
ATOM 3013 C CA . TYR B 1 66 ? 16.440 16.286 -26.275 1.00 39.82 60 TYR B CA 1
ATOM 3014 C C . TYR B 1 66 ? 17.086 17.630 -25.928 1.00 37.27 60 TYR B C 1
ATOM 3015 O O . TYR B 1 66 ? 17.215 18.491 -26.791 1.00 34.60 60 TYR B O 1
ATOM 3033 N N . PRO B 1 67 ? 17.510 17.817 -24.670 1.00 34.22 61 PRO B N 1
ATOM 3034 C CA . PRO B 1 67 ? 18.108 19.122 -24.370 1.00 29.00 61 PRO B CA 1
ATOM 3035 C C . PRO B 1 67 ? 19.397 19.360 -25.149 1.00 28.97 61 PRO B C 1
ATOM 3036 O O . PRO B 1 67 ? 19.711 20.500 -25.496 1.00 26.05 61 PRO B O 1
ATOM 3047 N N . ILE B 1 68 ? 20.122 18.281 -25.431 1.00 30.39 62 ILE B N 1
ATOM 3048 C CA . ILE B 1 68 ? 21.321 18.351 -26.262 1.00 27.59 62 ILE B CA 1
ATOM 3049 C C . ILE B 1 68 ? 20.929 18.863 -27.639 1.00 28.91 62 ILE B C 1
ATOM 3050 O O . ILE B 1 68 ? 21.567 19.760 -28.193 1.00 32.07 62 ILE B O 1
ATOM 3066 N N . PHE B 1 69 ? 19.859 18.286 -28.174 1.00 27.55 63 PHE B N 1
ATOM 3067 C CA . PHE B 1 69 ? 19.350 18.657 -29.484 1.00 27.74 63 PHE B CA 1
ATOM 3068 C C . PHE B 1 69 ? 18.953 20.122 -29.511 1.00 29.01 63 PHE B C 1
ATOM 3069 O O . PHE B 1 69 ? 19.386 20.868 -30.390 1.00 30.61 63 PHE B O 1
ATOM 3086 N N . ILE B 1 70 ? 18.155 20.545 -28.536 1.00 28.60 64 ILE B N 1
ATOM 3087 C CA . ILE B 1 70 ? 17.684 21.925 -28.506 1.00 29.93 64 ILE B CA 1
ATOM 3088 C C . ILE B 1 70 ? 18.829 22.926 -28.462 1.00 32.71 64 ILE B C 1
ATOM 3089 O O . ILE B 1 70 ? 18.860 23.860 -29.264 1.00 34.11 64 ILE B O 1
ATOM 3105 N N . ILE B 1 71 ? 19.784 22.727 -27.559 1.00 30.59 65 ILE B N 1
ATOM 3106 C CA . ILE B 1 71 ? 20.907 23.655 -27.468 1.00 36.29 65 ILE B CA 1
ATOM 3107 C C . ILE B 1 71 ? 21.693 23.749 -28.780 1.00 34.11 65 ILE B C 1
ATOM 3108 O O . ILE B 1 71 ? 21.900 24.846 -29.291 1.00 32.67 65 ILE B O 1
ATOM 3124 N N . THR B 1 72 ? 22.124 22.617 -29.333 1.00 34.90 66 THR B N 1
ATOM 3125 C CA . THR B 1 72 ? 22.922 22.656 -30.558 1.00 39.62 66 THR B CA 1
ATOM 3126 C C . THR B 1 72 ? 22.110 23.204 -31.739 1.00 40.93 66 THR B C 1
ATOM 3127 O O . THR B 1 72 ? 22.664 23.852 -32.631 1.00 40.49 66 THR B O 1
ATOM 3138 N N . LEU B 1 73 ? 20.801 22.967 -31.725 1.00 33.14 67 LEU B N 1
ATOM 3139 C CA . LEU B 1 73 ? 19.919 23.487 -32.763 1.00 29.41 67 LEU B CA 1
ATOM 3140 C C . LEU B 1 73 ? 19.955 25.002 -32.749 1.00 30.85 67 LEU B C 1
ATOM 3141 O O . LEU B 1 73 ? 20.151 25.642 -33.781 1.00 34.88 67 LEU B O 1
ATOM 3157 N N . TRP B 1 74 ? 19.780 25.580 -31.569 1.00 34.33 68 TRP B N 1
ATOM 3158 C CA . TRP B 1 74 ? 19.717 27.028 -31.461 1.00 39.00 68 TRP B CA 1
ATOM 3159 C C . TRP B 1 74 ? 21.104 27.638 -31.655 1.00 39.59 68 TRP B C 1
ATOM 3160 O O . TRP B 1 74 ? 21.237 28.656 -32.333 1.00 37.73 68 TRP B O 1
ATOM 3181 N N . MET B 1 75 ? 22.136 26.995 -31.112 1.00 38.53 69 MET B N 1
ATOM 3182 C CA . MET B 1 75 ? 23.504 27.471 -31.302 1.00 42.40 69 MET B CA 1
ATOM 3183 C C . MET B 1 75 ? 23.889 27.435 -32.780 1.00 45.70 69 MET B C 1
ATOM 3184 O O . MET B 1 75 ? 24.478 28.384 -33.293 1.00 46.89 69 MET B O 1
ATOM 3198 N N . ALA B 1 76 ? 23.537 26.351 -33.465 1.00 45.04 70 ALA B N 1
ATOM 3199 C CA . ALA B 1 76 ? 23.763 26.253 -34.904 1.00 44.41 70 ALA B CA 1
ATOM 3200 C C . ALA B 1 76 ? 22.967 27.319 -35.651 1.00 41.10 70 ALA B C 1
ATOM 3201 O O . ALA B 1 76 ? 23.502 28.013 -36.514 1.00 40.46 70 ALA B O 1
ATOM 3208 N N . GLY B 1 77 ? 21.694 27.458 -35.297 1.00 37.69 71 GLY B N 1
ATOM 3209 C CA . GLY B 1 77 ? 20.816 28.398 -35.965 1.00 36.74 71 GLY B CA 1
ATOM 3210 C C . GLY B 1 77 ? 21.260 29.843 -35.819 1.00 39.31 71 GLY B C 1
ATOM 3211 O O . GLY B 1 77 ? 21.049 30.652 -36.726 1.00 37.51 71 GLY B O 1
ATOM 3215 N N . TRP B 1 78 ? 21.846 30.178 -34.671 1.00 43.45 72 TRP B N 1
ATOM 3216 C CA . TRP B 1 78 ? 22.206 31.563 -34.371 1.00 51.30 72 TRP B CA 1
ATOM 3217 C C . TRP B 1 78 ? 23.620 31.947 -34.783 1.00 52.50 72 TRP B C 1
ATOM 3218 O O . TRP B 1 78 ? 23.867 33.093 -35.159 1.00 54.47 72 TRP B O 1
ATOM 3239 N N . TYR B 1 79 ? 24.547 30.998 -34.716 1.00 50.51 73 TYR B N 1
ATOM 3240 C CA . TYR B 1 79 ? 25.954 31.314 -34.923 1.00 50.15 73 TYR B CA 1
ATOM 3241 C C . TYR B 1 79 ? 26.478 30.843 -36.277 1.00 51.18 73 TYR B C 1
ATOM 3242 O O . TYR B 1 79 ? 27.550 31.273 -36.709 1.00 52.15 73 TYR B O 1
ATOM 3260 N N . PHE B 1 80 ? 25.739 29.961 -36.941 1.00 45.94 74 PHE B N 1
ATOM 3261 C CA . PHE B 1 80 ? 26.121 29.537 -38.279 1.00 44.74 74 PHE B CA 1
ATOM 3262 C C . PHE B 1 80 ? 25.064 29.945 -39.307 1.00 45.26 74 PHE B C 1
ATOM 3263 O O . PHE B 1 80 ? 25.288 30.858 -40.104 1.00 41.04 74 PHE B O 1
ATOM 3280 N N . ASN B 1 81 ? 23.909 29.284 -39.274 1.00 46.96 75 ASN B N 1
ATOM 3281 C CA . ASN B 1 81 ? 22.846 29.555 -40.239 1.00 46.01 75 ASN B CA 1
ATOM 3282 C C . ASN B 1 81 ? 21.510 28.933 -39.832 1.00 42.17 75 ASN B C 1
ATOM 3283 O O . ASN B 1 81 ? 21.428 27.742 -39.542 1.00 40.98 75 ASN B O 1
ATOM 3294 N N . GLN B 1 82 ? 20.465 29.750 -39.815 1.00 42.59 76 GLN B N 1
ATOM 3295 C CA . GLN B 1 82 ? 19.165 29.327 -39.318 1.00 47.72 76 GLN B CA 1
ATOM 3296 C C . GLN B 1 82 ? 18.483 28.302 -40.222 1.00 47.60 76 GLN B C 1
ATOM 3297 O O . GLN B 1 82 ? 18.005 27.275 -39.749 1.00 48.64 76 GLN B O 1
ATOM 3311 N N . VAL B 1 83 ? 18.428 28.586 -41.517 1.00 49.35 77 VAL B N 1
ATOM 3312 C CA . VAL B 1 83 ? 17.760 27.702 -42.469 1.00 46.74 77 VAL B CA 1
ATOM 3313 C C . VAL B 1 83 ? 18.418 26.331 -42.462 1.00 38.92 77 VAL B C 1
ATOM 3314 O O . VAL B 1 83 ? 17.745 25.310 -42.413 1.00 39.36 77 VAL B O 1
ATOM 3327 N N . PHE B 1 84 ? 19.740 26.312 -42.500 1.00 37.02 78 PHE B N 1
ATOM 3328 C CA . PHE B 1 84 ? 20.469 25.059 -42.527 1.00 45.03 78 PHE B CA 1
ATOM 3329 C C . PHE B 1 84 ? 20.240 24.279 -41.234 1.00 46.04 78 PHE B C 1
ATOM 3330 O O . PHE B 1 84 ? 20.016 23.071 -41.260 1.00 47.17 78 PHE B O 1
ATOM 3347 N N . ALA B 1 85 ? 20.279 24.986 -40.108 1.00 45.84 79 ALA B N 1
ATOM 3348 C CA . ALA B 1 85 ? 19.999 24.400 -38.796 1.00 39.73 79 ALA B CA 1
ATOM 3349 C C . ALA B 1 85 ? 18.568 23.872 -38.719 1.00 34.53 79 ALA B C 1
ATOM 3350 O O . ALA B 1 85 ? 18.316 22.808 -38.160 1.00 38.60 79 ALA B O 1
ATOM 3357 N N . THR B 1 86 ? 17.631 24.657 -39.235 1.00 33.04 80 THR B N 1
ATOM 3358 C CA . THR B 1 86 ? 16.228 24.268 -39.299 1.00 41.17 80 THR B CA 1
ATOM 3359 C C . THR B 1 86 ? 16.050 22.958 -40.073 1.00 46.79 80 THR B C 1
ATOM 3360 O O . THR B 1 86 ? 15.380 22.032 -39.600 1.00 45.63 80 THR B O 1
ATOM 3371 N N . CYS B 1 87 ? 16.674 22.878 -41.249 1.00 47.72 81 CYS B N 1
ATOM 3372 C CA . CYS B 1 87 ? 16.588 21.688 -42.095 1.00 41.55 81 CYS B CA 1
ATOM 3373 C C . CYS B 1 87 ? 17.134 20.469 -41.377 1.00 39.41 81 CYS B C 1
ATOM 3374 O O . CYS B 1 87 ? 16.523 19.404 -41.405 1.00 33.41 81 CYS B O 1
ATOM 3382 N N . LEU B 1 88 ? 18.292 20.622 -40.744 1.00 46.03 82 LEU B N 1
ATOM 3383 C CA . LEU B 1 88 ? 18.862 19.548 -39.947 1.00 46.76 82 LEU B CA 1
ATOM 3384 C C . LEU B 1 88 ? 17.902 19.161 -38.819 1.00 43.96 82 LEU B C 1
ATOM 3385 O O . LEU B 1 88 ? 17.647 17.981 -38.583 1.00 41.14 82 LEU B O 1
ATOM 3401 N N . GLY B 1 89 ? 17.329 20.171 -38.171 1.00 38.53 83 GLY B N 1
ATOM 3402 C CA . GLY B 1 89 ? 16.390 19.955 -37.090 1.00 34.69 83 GLY B CA 1
ATOM 3403 C C . GLY B 1 89 ? 15.226 19.100 -37.537 1.00 38.43 83 GLY B C 1
ATOM 3404 O O . GLY B 1 89 ? 14.794 18.200 -36.813 1.00 38.18 83 GLY B O 1
ATOM 3408 N N . LEU B 1 90 ? 14.717 19.371 -38.735 1.00 42.10 84 LEU B N 1
ATOM 3409 C CA . LEU B 1 90 ? 13.610 18.588 -39.269 1.00 43.65 84 LEU B CA 1
ATOM 3410 C C . LEU B 1 90 ? 14.017 17.125 -39.462 1.00 43.71 84 LEU B C 1
ATOM 3411 O O . LEU B 1 90 ? 13.231 16.214 -39.191 1.00 37.26 84 LEU B O 1
ATOM 3427 N N . VAL B 1 91 ? 15.245 16.904 -39.928 1.00 41.52 85 VAL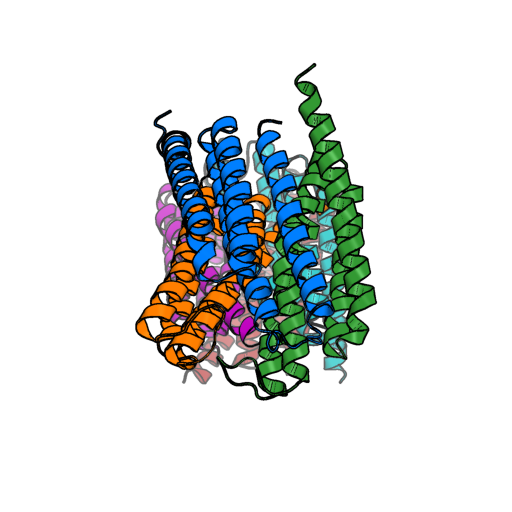 B N 1
ATOM 3428 C CA . VAL B 1 91 ? 15.753 15.552 -40.107 1.00 39.86 85 VAL B CA 1
ATOM 3429 C C . VAL B 1 91 ? 15.924 14.825 -38.769 1.00 40.48 85 VAL B C 1
ATOM 3430 O O . VAL B 1 91 ? 15.599 13.639 -38.657 1.00 40.68 85 VAL B O 1
ATOM 3443 N N . TYR B 1 92 ? 16.431 15.535 -37.762 1.00 37.95 86 TYR B N 1
ATOM 3444 C CA . TYR B 1 92 ? 16.592 14.961 -36.435 1.00 38.39 86 TYR B CA 1
ATOM 3445 C C . TYR B 1 92 ? 15.259 14.483 -35.891 1.00 35.78 86 TYR B C 1
ATOM 3446 O O . TYR B 1 92 ? 15.161 13.409 -35.301 1.00 37.22 86 TYR B O 1
ATOM 3464 N N . ILE B 1 93 ? 14.236 15.302 -36.072 1.00 32.66 87 ILE B N 1
ATOM 3465 C CA . ILE B 1 93 ? 12.909 14.948 -35.611 1.00 36.86 87 ILE B CA 1
ATOM 3466 C C . ILE B 1 93 ? 12.448 13.663 -36.299 1.00 38.97 87 ILE B C 1
ATOM 3467 O O . ILE B 1 93 ? 11.875 12.788 -35.654 1.00 44.15 87 ILE B O 1
ATOM 3483 N N . TYR B 1 94 ? 12.722 13.525 -37.593 1.00 35.24 88 TYR B N 1
ATOM 3484 C CA . TYR B 1 94 ? 12.336 12.305 -38.298 1.00 34.46 88 TYR B CA 1
ATOM 3485 C C . TYR B 1 94 ? 13.168 11.121 -37.837 1.00 33.09 88 TYR B C 1
ATOM 3486 O O . TYR B 1 94 ? 12.666 10.001 -37.740 1.00 30.99 88 TYR B O 1
ATOM 3504 N N . GLY B 1 95 ? 14.454 11.360 -37.606 1.00 30.96 89 GLY B N 1
ATOM 3505 C CA . GLY B 1 95 ? 15.332 10.313 -37.125 1.00 31.91 89 GLY B CA 1
ATOM 3506 C C . GLY B 1 95 ? 14.790 9.736 -35.834 1.00 38.80 89 GLY B C 1
ATOM 3507 O O . GLY B 1 95 ? 14.791 8.519 -35.630 1.00 44.63 89 GLY B O 1
ATOM 3511 N N . ARG B 1 96 ? 14.291 10.618 -34.973 1.00 37.99 90 ARG B N 1
ATOM 3512 C CA . ARG B 1 96 ? 13.730 10.203 -33.700 1.00 38.69 90 ARG B CA 1
ATOM 3513 C C . ARG B 1 96 ? 12.412 9.465 -33.885 1.00 38.31 90 ARG B C 1
ATOM 3514 O O . ARG B 1 96 ? 12.114 8.535 -33.140 1.00 32.69 90 ARG B O 1
ATOM 3535 N N . HIS B 1 97 ? 11.635 9.860 -34.889 1.00 43.31 91 HIS B N 1
ATOM 3536 C CA . HIS B 1 97 ? 10.425 9.125 -35.236 1.00 46.80 91 HIS B CA 1
ATOM 3537 C C . HIS B 1 97 ? 10.778 7.677 -35.589 1.00 45.46 91 HIS B C 1
ATOM 3538 O O . HIS B 1 97 ? 10.130 6.746 -35.114 1.00 45.12 91 HIS B O 1
ATOM 3552 N N . LEU B 1 98 ? 11.801 7.490 -36.424 1.00 43.84 92 LEU B N 1
ATOM 3553 C CA . LEU B 1 98 ? 12.275 6.147 -36.774 1.00 42.80 92 LEU B CA 1
ATOM 3554 C C . LEU B 1 98 ? 12.765 5.361 -35.578 1.00 44.14 92 LEU B C 1
ATOM 3555 O O . LEU B 1 98 ? 12.398 4.198 -35.407 1.00 44.23 92 LEU B O 1
ATOM 3571 N N . TYR B 1 99 ? 13.621 5.989 -34.775 1.00 42.94 93 TYR B N 1
ATOM 3572 C CA . TYR B 1 99 ? 14.190 5.334 -33.604 1.00 39.00 93 TYR B CA 1
ATOM 3573 C C . TYR B 1 99 ? 13.095 4.782 -32.719 1.00 34.42 93 TYR B C 1
ATOM 3574 O O . TYR B 1 99 ? 13.118 3.609 -32.364 1.00 31.22 93 TYR B O 1
ATOM 3592 N N . PHE B 1 100 ? 12.112 5.621 -32.406 1.00 37.09 94 PHE B N 1
ATOM 3593 C CA . PHE B 1 100 ? 11.095 5.261 -31.434 1.00 41.70 94 PHE B CA 1
ATOM 3594 C C . PHE B 1 100 ? 10.281 4.075 -31.919 1.00 41.30 94 PHE B C 1
ATOM 3595 O O . PHE B 1 100 ? 10.169 3.070 -31.217 1.00 42.46 94 PHE B O 1
ATOM 3612 N N . TRP B 1 101 ? 9.724 4.182 -33.123 1.00 39.56 95 TRP B N 1
ATOM 3613 C CA . TRP B 1 101 ? 8.882 3.112 -33.648 1.00 44.07 95 TRP B CA 1
ATOM 3614 C C . TRP B 1 101 ? 9.719 1.883 -33.952 1.00 41.55 95 TRP B C 1
ATOM 3615 O O . TRP B 1 101 ? 9.253 0.757 -33.808 1.00 46.19 95 TRP B O 1
ATOM 3636 N N . GLY B 1 102 ? 10.964 2.107 -34.352 1.00 43.42 96 GLY B N 1
ATOM 3637 C CA . GLY B 1 102 ? 11.910 1.023 -34.535 1.00 48.83 96 GLY B CA 1
ATOM 3638 C C . GLY B 1 102 ? 12.119 0.234 -33.256 1.00 47.62 96 GLY B C 1
ATOM 3639 O O . GLY B 1 102 ? 11.988 -0.987 -33.246 1.00 48.26 96 GLY B O 1
ATOM 3643 N N . TYR B 1 103 ? 12.433 0.941 -32.174 1.00 45.04 97 TYR B N 1
ATOM 3644 C CA . TYR B 1 103 ? 12.673 0.314 -30.880 1.00 44.98 97 TYR B CA 1
ATOM 3645 C C . TYR B 1 103 ? 11.448 -0.477 -30.430 1.00 44.89 97 TYR B C 1
ATOM 3646 O O . TYR B 1 103 ? 11.578 -1.581 -29.918 1.00 44.47 97 TYR B O 1
ATOM 3664 N N . SER B 1 104 ? 10.260 0.089 -30.631 1.00 49.98 98 SER B N 1
ATOM 3665 C CA . SER B 1 104 ? 9.020 -0.564 -30.210 1.00 56.21 98 SER B CA 1
ATOM 3666 C C . SER B 1 104 ? 8.849 -1.940 -30.855 1.00 57.40 98 SER B C 1
ATOM 3667 O O . SER B 1 104 ? 8.411 -2.890 -30.204 1.00 57.03 98 SER B O 1
ATOM 3675 N N . GLU B 1 105 ? 9.230 -2.052 -32.123 1.00 53.83 99 GLU B N 1
ATOM 3676 C CA . GLU B 1 105 ? 9.132 -3.325 -32.824 1.00 54.10 99 GLU B CA 1
ATOM 3677 C C . GLU B 1 105 ? 10.194 -4.286 -32.300 1.00 54.82 99 GLU B C 1
ATOM 3678 O O . GLU B 1 105 ? 9.884 -5.404 -31.896 1.00 60.77 99 GLU B O 1
ATOM 3682 N N . ALA B 1 106 ? 11.445 -3.838 -32.307 1.00 47.38 100 ALA B N 1
ATOM 3683 C CA . ALA B 1 106 ? 12.555 -4.632 -31.799 1.00 45.16 100 ALA B CA 1
ATOM 3684 C C . ALA B 1 106 ? 13.751 -3.732 -31.517 1.00 52.58 100 ALA B C 1
ATOM 3685 O O . ALA B 1 106 ? 13.986 -2.768 -32.240 1.00 56.82 100 ALA B O 1
ATOM 3692 N N . ALA B 1 107 ? 14.519 -4.062 -30.483 1.00 56.82 101 ALA B N 1
ATOM 3693 C CA . ALA B 1 107 ? 15.689 -3.269 -30.124 1.00 53.25 101 ALA B CA 1
ATOM 3694 C C . ALA B 1 107 ? 16.670 -3.196 -31.290 1.00 54.75 101 ALA B C 1
ATOM 3695 O O . ALA B 1 107 ? 17.402 -2.226 -31.447 1.00 49.13 101 ALA B O 1
ATOM 3702 N N . LYS B 1 108 ? 16.659 -4.225 -32.123 1.00 64.66 102 LYS B N 1
ATOM 3703 C CA . LYS B 1 108 ? 17.607 -4.325 -33.219 1.00 70.70 102 LYS B CA 1
ATOM 3704 C C . LYS B 1 108 ? 17.266 -3.320 -34.318 1.00 68.81 102 LYS B C 1
ATOM 3705 O O . LYS B 1 108 ? 18.143 -2.855 -35.045 1.00 66.00 102 LYS B O 1
ATOM 3718 N N . LYS B 1 109 ? 15.981 -2.991 -34.426 1.00 67.70 103 LYS B N 1
ATOM 3719 C CA . LYS B 1 109 ? 15.482 -2.112 -35.480 1.00 62.62 103 LYS B CA 1
ATOM 3720 C C . LYS B 1 109 ? 15.471 -0.630 -35.075 1.00 58.69 103 LYS B C 1
ATOM 3721 O O . LYS B 1 109 ? 14.862 0.198 -35.754 1.00 55.13 103 LYS B O 1
ATOM 3731 N N . ARG B 1 110 ? 16.151 -0.301 -33.979 1.00 57.93 104 ARG B N 1
ATOM 3732 C CA . ARG B 1 110 ? 16.239 1.082 -33.497 1.00 51.47 104 ARG B CA 1
ATOM 3733 C C . ARG B 1 110 ? 17.473 1.790 -34.066 1.00 44.52 104 ARG B C 1
ATOM 3734 O O . ARG B 1 110 ? 17.601 3.011 -33.987 1.00 40.90 104 ARG B O 1
ATOM 3755 N N . ILE B 1 111 ? 18.389 1.002 -34.616 1.00 42.51 105 ILE B N 1
ATOM 3756 C CA . ILE B 1 111 ? 19.731 1.468 -34.925 1.00 44.17 105 ILE B CA 1
ATOM 3757 C C . ILE B 1 111 ? 19.739 2.535 -36.011 1.00 43.05 105 ILE B C 1
ATOM 3758 O O . ILE B 1 111 ? 20.512 3.486 -35.947 1.00 41.75 105 ILE B O 1
ATOM 3774 N N . THR B 1 112 ? 18.884 2.379 -37.012 1.00 44.23 106 THR B N 1
ATOM 3775 C CA . THR B 1 112 ? 18.854 3.327 -38.113 1.00 40.96 106 THR B CA 1
ATOM 3776 C C . THR B 1 112 ? 18.467 4.709 -37.617 1.00 39.13 106 THR B C 1
ATOM 3777 O O . THR B 1 112 ? 19.158 5.691 -37.893 1.00 37.67 106 THR B O 1
ATOM 3788 N N . GLY B 1 113 ? 17.381 4.769 -36.851 1.00 40.10 107 GLY B N 1
ATOM 3789 C CA . GLY B 1 113 ? 16.902 6.020 -36.290 1.00 35.69 107 GLY B CA 1
ATOM 3790 C C . GLY B 1 113 ? 17.929 6.658 -35.378 1.00 33.03 107 GLY B C 1
ATOM 3791 O O . GLY B 1 113 ? 18.164 7.865 -35.449 1.00 30.20 107 GLY B O 1
ATOM 3795 N N . PHE B 1 114 ? 18.558 5.844 -34.536 1.00 36.27 108 PHE B N 1
ATOM 3796 C CA . PHE B 1 114 ? 19.571 6.344 -33.614 1.00 42.19 108 PHE B CA 1
ATOM 3797 C C . PHE B 1 114 ? 20.771 6.969 -34.328 1.00 43.59 108 PHE B C 1
ATOM 3798 O O . PHE B 1 114 ? 21.123 8.119 -34.059 1.00 43.56 108 PHE B O 1
ATOM 3815 N N . ARG B 1 115 ? 21.375 6.227 -35.250 1.00 44.96 109 ARG B N 1
ATOM 3816 C CA . ARG B 1 115 ? 22.557 6.708 -35.964 1.00 48.31 109 ARG B CA 1
ATOM 3817 C C . ARG B 1 115 ? 22.258 7.989 -36.740 1.00 48.87 109 ARG B C 1
ATOM 3818 O O . ARG B 1 115 ? 23.077 8.911 -36.758 1.00 48.99 109 ARG B O 1
ATOM 3839 N N . LEU B 1 116 ? 21.087 8.057 -37.369 1.00 47.40 110 LEU B N 1
ATOM 3840 C CA . LEU B 1 116 ? 20.718 9.248 -38.132 1.00 46.82 110 LEU B CA 1
ATOM 3841 C C . LEU B 1 116 ? 20.578 10.465 -37.223 1.00 44.78 110 LEU B C 1
ATOM 3842 O O . LEU B 1 116 ? 21.101 11.535 -37.525 1.00 41.75 110 LEU B O 1
ATOM 3858 N N . SER B 1 117 ? 19.878 10.291 -36.105 1.00 46.55 111 SER B N 1
ATOM 3859 C CA . SER B 1 117 ? 19.662 11.386 -35.161 1.00 47.00 111 SER B CA 1
ATOM 3860 C C . SER B 1 117 ? 20.997 11.830 -34.573 1.00 42.61 111 SER B C 1
ATOM 3861 O O . SER B 1 117 ? 21.247 13.020 -34.416 1.00 44.34 111 SER B O 1
ATOM 3869 N N . LEU B 1 118 ? 21.862 10.869 -34.275 1.00 37.83 112 LEU B N 1
ATOM 3870 C CA . LEU B 1 118 ? 23.156 11.174 -33.683 1.00 40.19 112 LEU B CA 1
ATOM 3871 C C . LEU B 1 118 ? 24.087 11.862 -34.683 1.00 44.63 112 LEU B C 1
ATOM 3872 O O . LEU B 1 118 ? 24.889 12.720 -34.305 1.00 46.96 112 LEU B O 1
ATOM 3888 N N . GLY B 1 119 ? 23.975 11.498 -35.957 1.00 42.62 113 GLY B N 1
ATOM 3889 C CA . GLY B 1 119 ? 24.734 12.163 -37.001 1.00 40.69 113 GLY B CA 1
ATOM 3890 C C . GLY B 1 119 ? 24.337 13.621 -37.111 1.00 40.37 113 GLY B C 1
ATOM 3891 O O . GLY B 1 119 ? 25.182 14.509 -37.206 1.00 36.47 113 GLY B O 1
ATOM 3895 N N . ILE B 1 120 ? 23.034 13.871 -37.076 1.00 44.90 114 ILE B N 1
ATOM 3896 C CA . ILE B 1 120 ? 22.525 15.235 -37.106 1.00 41.18 114 ILE B CA 1
ATOM 3897 C C . ILE B 1 120 ? 22.977 16.002 -35.866 1.00 36.70 114 ILE B C 1
ATOM 3898 O O . ILE B 1 120 ? 23.347 17.170 -35.953 1.00 36.23 114 ILE B O 1
ATOM 3914 N N . LEU B 1 121 ? 22.965 15.335 -34.718 1.00 36.45 115 LEU B N 1
ATOM 3915 C CA . LEU B 1 121 ? 23.382 15.959 -33.465 1.00 39.94 115 LEU B CA 1
ATOM 3916 C C . LEU B 1 121 ? 24.849 16.358 -33.553 1.00 37.97 115 LEU B C 1
ATOM 3917 O O . LEU B 1 121 ? 25.245 17.420 -33.068 1.00 35.51 115 LEU B O 1
ATOM 3933 N N . ALA B 1 122 ? 25.646 15.499 -34.184 1.00 37.34 116 ALA B N 1
ATOM 3934 C CA . ALA B 1 122 ? 27.059 15.773 -34.404 1.00 39.53 116 ALA B CA 1
ATOM 3935 C C . ALA B 1 122 ? 27.261 16.977 -35.313 1.00 42.50 116 ALA B C 1
ATOM 3936 O O . ALA B 1 122 ? 28.098 17.832 -35.038 1.00 42.19 116 ALA B O 1
ATOM 3943 N N . LEU B 1 123 ? 26.489 17.054 -36.393 1.00 46.28 117 LEU B N 1
ATOM 3944 C CA . LEU B 1 123 ? 26.652 18.157 -37.330 1.00 45.74 117 LEU B CA 1
ATOM 3945 C C . LEU B 1 123 ? 26.183 19.473 -36.739 1.00 46.64 117 LEU B C 1
ATOM 3946 O O . LEU B 1 123 ? 26.865 20.486 -36.869 1.00 52.38 117 LEU B O 1
ATOM 3962 N N . LEU B 1 124 ? 25.028 19.460 -36.084 1.00 45.59 118 LEU B N 1
ATOM 3963 C CA . LEU B 1 124 ? 24.537 20.655 -35.413 1.00 45.25 118 LEU B CA 1
ATOM 3964 C C . LEU B 1 124 ? 25.603 21.134 -34.435 1.00 38.38 118 LEU B C 1
ATOM 3965 O O . LEU B 1 124 ? 25.920 22.319 -34.376 1.00 38.56 118 LEU B O 1
ATOM 3981 N N . THR B 1 125 ? 26.162 20.196 -33.679 1.00 34.54 119 THR B N 1
ATOM 3982 C CA . THR B 1 125 ? 27.236 20.506 -32.745 1.00 37.02 119 THR B CA 1
ATOM 3983 C C . THR B 1 125 ? 28.416 21.151 -33.470 1.00 38.25 119 THR B C 1
ATOM 3984 O O . THR B 1 125 ? 28.929 22.189 -33.046 1.00 39.44 119 THR B O 1
ATOM 3995 N N . LEU B 1 126 ? 28.823 20.539 -34.578 1.00 38.08 120 LEU B N 1
ATOM 3996 C CA . LEU B 1 126 ? 29.931 21.048 -35.380 1.00 42.45 120 LEU B CA 1
ATOM 3997 C C . LEU B 1 126 ? 29.657 22.474 -35.859 1.00 40.18 120 LEU B C 1
ATOM 3998 O O . LEU B 1 126 ? 30.447 23.386 -35.613 1.00 38.19 120 LEU B O 1
ATOM 4014 N N . LEU B 1 127 ? 28.525 22.660 -36.529 1.00 37.18 121 LEU B N 1
ATOM 4015 C CA . LEU B 1 127 ? 28.138 23.969 -37.041 1.00 41.98 121 LEU B CA 1
ATOM 4016 C C . LEU B 1 127 ? 28.087 25.005 -35.926 1.00 51.17 121 LEU B C 1
ATOM 4017 O O . LEU B 1 127 ? 28.548 26.135 -36.099 1.00 54.76 121 LEU B O 1
ATOM 4033 N N . GLY B 1 128 ? 27.522 24.614 -34.785 1.00 51.57 122 GLY B N 1
ATOM 4034 C CA . GLY B 1 128 ? 27.428 25.499 -33.640 1.00 46.61 122 GLY B CA 1
ATOM 4035 C C . GLY B 1 128 ? 28.791 25.876 -33.104 1.00 45.56 122 GLY B C 1
ATOM 4036 O O . GLY B 1 128 ? 29.072 27.047 -32.873 1.00 49.89 122 GLY B O 1
ATOM 4040 N N . ALA B 1 129 ? 29.653 24.879 -32.942 1.00 43.34 123 ALA B N 1
ATOM 4041 C CA . ALA B 1 129 ? 31.018 25.106 -32.483 1.00 43.46 123 ALA B CA 1
ATOM 4042 C C . ALA B 1 129 ? 31.769 26.058 -33.424 1.00 44.75 123 ALA B C 1
ATOM 4043 O O . ALA B 1 129 ? 32.431 26.996 -32.980 1.00 46.88 123 ALA B O 1
ATOM 4050 N N . LEU B 1 130 ? 31.663 25.817 -34.726 1.00 43.40 124 LEU B N 1
ATOM 4051 C CA . LEU B 1 130 ? 32.321 26.673 -35.715 1.00 46.22 124 LEU B CA 1
ATOM 4052 C C . LEU B 1 130 ? 31.852 28.128 -35.626 1.00 40.47 124 LEU B C 1
ATOM 4053 O O . LEU B 1 130 ? 32.672 29.040 -35.598 1.00 43.73 124 LEU B O 1
ATOM 4069 N N . GLY B 1 131 ? 30.541 28.350 -35.597 1.00 34.00 125 GLY B N 1
ATOM 4070 C CA . GLY B 1 131 ? 30.009 29.698 -35.476 1.00 33.13 125 GLY B CA 1
ATOM 4071 C C . GLY B 1 131 ? 30.417 30.411 -34.191 1.00 34.75 125 GLY B C 1
ATOM 4072 O O . GLY B 1 131 ?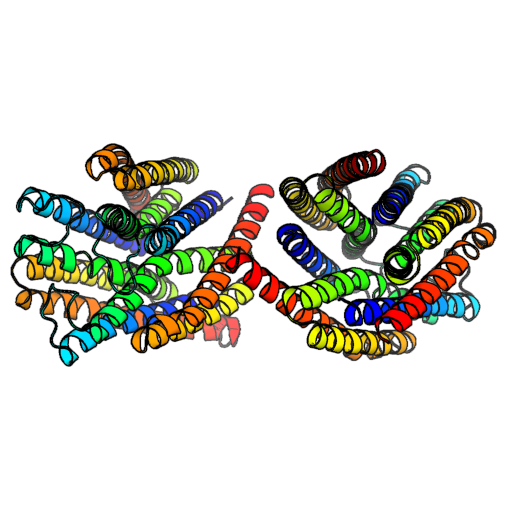 30.675 31.612 -34.185 1.00 30.40 125 GLY B O 1
ATOM 4076 N N . ILE B 1 132 ? 30.487 29.670 -33.093 1.00 46.24 126 ILE B N 1
ATOM 4077 C CA . ILE B 1 132 ? 30.854 30.257 -31.808 1.00 47.32 126 ILE B CA 1
ATOM 4078 C C . ILE B 1 132 ? 32.352 30.576 -31.760 1.00 43.86 126 ILE B C 1
ATOM 4079 O O . ILE B 1 132 ? 32.756 31.631 -31.267 1.00 35.60 126 ILE B O 1
ATOM 4095 N N . ALA B 1 133 ? 33.175 29.648 -32.238 1.00 41.72 127 ALA B N 1
ATOM 4096 C CA . ALA B 1 133 ? 34.599 29.905 -32.361 1.00 39.42 127 ALA B CA 1
ATOM 4097 C C . ALA B 1 133 ? 34.832 31.110 -33.255 1.00 43.04 127 ALA B C 1
ATOM 4098 O O . ALA B 1 133 ? 35.539 32.048 -32.893 1.00 44.29 127 ALA B O 1
ATOM 4105 N N . ASN B 1 134 ? 34.188 31.093 -34.414 1.00 49.50 128 ASN B N 1
ATOM 4106 C CA . ASN B 1 134 ? 34.313 32.173 -35.374 1.00 55.92 128 ASN B CA 1
ATOM 4107 C C . ASN B 1 134 ? 33.939 33.527 -34.797 1.00 57.41 128 ASN B C 1
ATOM 4108 O O . ASN B 1 134 ? 34.634 34.514 -35.021 1.00 59.70 128 ASN B O 1
ATOM 4119 N N . SER B 1 135 ? 32.853 33.573 -34.037 1.00 59.41 129 SER B N 1
ATOM 4120 C CA . SER B 1 135 ? 32.382 34.837 -33.485 1.00 56.30 129 SER B CA 1
ATOM 4121 C C . SER B 1 135 ? 33.236 35.281 -32.306 1.00 55.12 129 SER B C 1
ATOM 4122 O O . SER B 1 135 ? 33.471 36.472 -32.118 1.00 50.40 129 SER B O 1
ATOM 4130 N N . PHE B 1 136 ? 33.692 34.315 -31.515 1.00 61.66 130 PHE B N 1
ATOM 4131 C CA . PHE B 1 136 ? 34.571 34.586 -30.384 1.00 61.90 130 PHE B CA 1
ATOM 4132 C C . PHE B 1 136 ? 35.930 35.137 -30.794 1.00 64.27 130 PHE B C 1
ATOM 4133 O O . PHE B 1 136 ? 36.435 36.069 -30.170 1.00 68.64 130 PHE B O 1
ATOM 4150 N N . LEU B 1 137 ? 36.518 34.566 -31.840 1.00 58.26 131 LEU B N 1
ATOM 4151 C CA . LEU B 1 137 ? 37.824 35.013 -32.313 1.00 54.68 131 LEU B CA 1
ATOM 4152 C C . LEU B 1 137 ? 37.701 36.422 -32.892 1.00 55.39 131 LEU B C 1
ATOM 4153 O O . LEU B 1 137 ? 38.616 37.231 -32.769 1.00 57.56 131 LEU B O 1
ATOM 4169 N N . ASP B 1 138 ? 36.556 36.720 -33.503 1.00 60.40 132 ASP B N 1
ATOM 4170 C CA . ASP B 1 138 ? 36.311 38.055 -34.042 1.00 68.30 132 ASP B CA 1
ATOM 4171 C C . ASP B 1 138 ? 36.017 39.040 -32.906 1.00 75.70 132 ASP B C 1
ATOM 4172 O O . ASP B 1 138 ? 35.994 40.254 -33.117 1.00 75.48 132 ASP B O 1
ATOM 4181 N N . GLU B 1 139 ? 35.789 38.504 -31.707 1.00 77.66 133 GLU B N 1
ATOM 4182 C CA . GLU B 1 139 ? 35.613 39.309 -30.498 1.00 76.69 133 GLU B CA 1
ATOM 4183 C C . GLU B 1 139 ? 34.419 40.254 -30.613 1.00 77.41 133 GLU B C 1
ATOM 4184 O O . GLU B 1 139 ? 33.393 40.056 -29.956 1.00 75.74 133 GLU B O 1
ATOM 4196 N N . GLY C 1 9 ? 31.109 40.523 -27.765 1.00 96.39 3 GLY C N 1
ATOM 4197 C CA . GLY C 1 9 ? 30.491 39.264 -27.391 1.00 95.23 3 GLY C CA 1
ATOM 4198 C C . GLY C 1 9 ? 29.297 39.467 -26.483 1.00 91.89 3 GLY C C 1
ATOM 4199 O O . GLY C 1 9 ? 29.443 39.882 -25.333 1.00 90.84 3 GLY C O 1
ATOM 4202 N N . ASN C 1 10 ? 28.112 39.155 -26.998 1.00 92.00 4 ASN C N 1
ATOM 4203 C CA . ASN C 1 10 ? 26.876 39.294 -26.237 1.00 92.82 4 ASN C CA 1
ATOM 4204 C C . ASN C 1 10 ? 26.600 38.079 -25.356 1.00 86.04 4 ASN C C 1
ATOM 4205 O O . ASN C 1 10 ? 26.421 38.197 -24.142 1.00 82.94 4 ASN C O 1
ATOM 4216 N N . SER C 1 11 ? 26.582 36.911 -25.987 1.00 76.34 5 SER C N 1
ATOM 4217 C CA . SER C 1 11 ? 26.324 35.649 -25.310 1.00 61.33 5 SER C CA 1
ATOM 4218 C C . SER C 1 11 ? 27.287 34.596 -25.827 1.00 51.57 5 SER C C 1
ATOM 4219 O O . SER C 1 11 ? 27.005 33.400 -25.760 1.00 50.12 5 SER C O 1
ATOM 4227 N N . ILE C 1 12 ? 28.426 35.044 -26.348 1.00 45.83 6 ILE C N 1
ATOM 4228 C CA . ILE C 1 12 ? 29.374 34.125 -26.953 1.00 42.78 6 ILE C CA 1
ATOM 4229 C C . ILE C 1 12 ? 29.977 33.232 -25.877 1.00 41.31 6 ILE C C 1
ATOM 4230 O O . ILE C 1 12 ? 30.171 32.038 -26.104 1.00 41.26 6 ILE C O 1
ATOM 4246 N N . LEU C 1 13 ? 30.228 33.785 -24.693 1.00 45.42 7 LEU C N 1
ATOM 4247 C CA . LEU C 1 13 ? 30.761 32.981 -23.592 1.00 49.96 7 LEU C CA 1
ATOM 4248 C C . LEU C 1 13 ? 29.725 31.961 -23.114 1.00 48.38 7 LEU C C 1
ATOM 4249 O O . LEU C 1 13 ? 30.051 30.794 -22.895 1.00 45.83 7 LEU C O 1
ATOM 4265 N N . LEU C 1 14 ? 28.477 32.403 -22.969 1.00 44.35 8 LEU C N 1
ATOM 4266 C CA . LEU C 1 14 ? 27.384 31.519 -22.575 1.00 39.76 8 LEU C CA 1
ATOM 4267 C C . LEU C 1 14 ? 27.157 30.425 -23.602 1.00 37.88 8 LEU C C 1
ATOM 4268 O O . LEU C 1 14 ? 26.926 29.271 -23.251 1.00 38.01 8 LEU C O 1
ATOM 4284 N N . ALA C 1 15 ? 27.195 30.804 -24.872 1.00 45.45 9 ALA C N 1
ATOM 4285 C CA . ALA C 1 15 ? 27.036 29.852 -25.964 1.00 47.00 9 ALA C CA 1
ATOM 4286 C C . ALA C 1 15 ? 28.142 28.814 -25.904 1.00 43.32 9 ALA C C 1
ATOM 4287 O O . ALA C 1 15 ? 27.901 27.613 -26.047 1.00 41.81 9 ALA C O 1
ATOM 4294 N N . ALA C 1 16 ? 29.359 29.294 -25.676 1.00 42.11 10 ALA C N 1
ATOM 4295 C CA . ALA C 1 16 ? 30.526 28.431 -25.631 1.00 44.35 10 ALA C CA 1
ATOM 4296 C C . ALA C 1 16 ? 30.412 27.395 -24.514 1.00 44.55 10 ALA C C 1
ATOM 4297 O O . ALA C 1 16 ? 30.678 26.216 -24.725 1.00 47.03 10 ALA C O 1
ATOM 4304 N N . VAL C 1 17 ? 30.009 27.826 -23.328 1.00 46.26 11 VAL C N 1
ATOM 4305 C CA . VAL C 1 17 ? 29.864 26.903 -22.207 1.00 49.38 11 VAL C CA 1
ATOM 4306 C C . VAL C 1 17 ? 28.779 25.868 -22.495 1.00 48.04 11 VAL C C 1
ATOM 4307 O O . VAL C 1 17 ? 28.929 24.688 -22.173 1.00 49.09 11 VAL C O 1
ATOM 4320 N N . SER C 1 18 ? 27.677 26.325 -23.078 1.00 43.20 12 SER C N 1
ATOM 4321 C CA . SER C 1 18 ? 26.558 25.445 -23.398 1.00 42.06 12 SER C CA 1
ATOM 4322 C C . SER C 1 18 ? 26.962 24.357 -24.385 1.00 42.08 12 SER C C 1
ATOM 4323 O O . SER C 1 18 ? 26.494 23.223 -24.290 1.00 39.34 12 SER C O 1
ATOM 4331 N N . ILE C 1 19 ? 27.811 24.700 -25.349 1.00 50.61 13 ILE C N 1
ATOM 4332 C CA . ILE C 1 19 ? 28.237 23.716 -26.334 1.00 50.84 13 ILE C CA 1
ATOM 4333 C C . ILE C 1 19 ? 29.194 22.737 -25.672 1.00 43.63 13 ILE C C 1
ATOM 4334 O O . ILE C 1 19 ? 29.114 21.533 -25.912 1.00 43.65 13 ILE C O 1
ATOM 4350 N N . LEU C 1 20 ? 30.085 23.235 -24.823 1.00 35.62 14 LEU C N 1
ATOM 4351 C CA . LEU C 1 20 ? 30.955 22.331 -24.089 1.00 38.79 14 LEU C CA 1
ATOM 4352 C C . LEU C 1 20 ? 30.153 21.411 -23.163 1.00 40.52 14 LEU C C 1
ATOM 4353 O O . LEU C 1 20 ? 30.426 20.209 -23.085 1.00 40.32 14 LEU C O 1
ATOM 4369 N N . SER C 1 21 ? 29.159 21.965 -22.473 1.00 38.56 15 SER C N 1
ATOM 4370 C CA . SER C 1 21 ? 28.344 21.168 -21.562 1.00 35.95 15 SER C CA 1
ATOM 4371 C C . SER C 1 21 ? 27.555 20.111 -22.322 1.00 38.60 15 SER C C 1
ATOM 4372 O O . SER C 1 21 ? 27.452 18.967 -21.881 1.00 46.49 15 SER C O 1
ATOM 4380 N N . ALA C 1 22 ? 26.993 20.498 -23.461 1.00 38.50 16 ALA C N 1
ATOM 4381 C CA . ALA C 1 22 ? 26.217 19.572 -24.280 1.00 42.51 16 ALA C CA 1
ATOM 4382 C C . ALA C 1 22 ? 27.083 18.431 -24.800 1.00 38.75 16 ALA C C 1
ATOM 4383 O O . ALA C 1 22 ? 26.640 17.287 -24.862 1.00 39.41 16 ALA C O 1
ATOM 4390 N N . CYS C 1 23 ? 28.324 18.740 -25.161 1.00 39.72 17 CYS C N 1
ATOM 4391 C CA . CYS C 1 23 ? 29.254 17.708 -25.602 1.00 44.76 17 CYS C CA 1
ATOM 4392 C C . CYS C 1 23 ? 29.500 16.692 -24.492 1.00 48.47 17 CYS C C 1
ATOM 4393 O O . CYS C 1 23 ? 29.559 15.489 -24.756 1.00 52.95 17 CYS C O 1
ATOM 4401 N N . GLN C 1 24 ? 29.654 17.168 -23.257 1.00 42.57 18 GLN C N 1
ATOM 4402 C CA . GLN C 1 24 ? 29.867 16.264 -22.132 1.00 41.79 18 GLN C CA 1
ATOM 4403 C C . GLN C 1 24 ? 28.639 15.400 -21.896 1.00 41.21 18 GLN C C 1
ATOM 4404 O O . GLN C 1 24 ? 28.756 14.225 -21.549 1.00 45.18 18 GLN C O 1
ATOM 4418 N N . GLN C 1 25 ? 27.464 15.995 -22.074 1.00 34.67 19 GLN C N 1
ATOM 4419 C CA . GLN C 1 25 ? 26.205 15.271 -21.957 1.00 34.84 19 GLN C CA 1
ATOM 4420 C C . GLN C 1 25 ? 26.148 14.154 -22.994 1.00 36.06 19 GLN C C 1
ATOM 4421 O O . GLN C 1 25 ? 25.689 13.049 -22.716 1.00 34.07 19 GLN C O 1
ATOM 4435 N N . SER C 1 26 ? 26.583 14.465 -24.207 1.00 44.03 20 SER C N 1
ATOM 4436 C CA . SER C 1 26 ? 26.646 13.472 -25.268 1.00 45.13 20 SER C CA 1
ATOM 4437 C C . SER C 1 26 ? 27.591 12.354 -24.874 1.00 39.60 20 SER C C 1
ATOM 4438 O O . SER C 1 26 ? 27.266 11.176 -25.026 1.00 39.15 20 SER C O 1
ATOM 4446 N N . TYR C 1 27 ? 28.750 12.734 -24.342 1.00 39.28 21 TYR C N 1
ATOM 4447 C CA . TYR C 1 27 ? 29.748 11.765 -23.902 1.00 46.67 21 TYR C CA 1
ATOM 4448 C C . TYR C 1 27 ? 29.139 10.787 -22.904 1.00 45.76 21 TYR C C 1
ATOM 4449 O O . TYR C 1 27 ? 29.229 9.575 -23.075 1.00 45.94 21 TYR C O 1
ATOM 4467 N N . PHE C 1 28 ? 28.506 11.338 -21.869 1.00 45.64 22 PHE C N 1
ATOM 4468 C CA . PHE C 1 28 ? 27.890 10.541 -20.815 1.00 44.69 22 PHE C CA 1
ATOM 4469 C C . PHE C 1 28 ? 26.865 9.556 -21.361 1.00 44.10 22 PHE C C 1
ATOM 4470 O O . PHE C 1 28 ? 26.863 8.384 -20.989 1.00 46.86 22 PHE C O 1
ATOM 4487 N N . ALA C 1 29 ? 25.982 10.038 -22.225 1.00 43.31 23 ALA C N 1
ATOM 4488 C CA . ALA C 1 29 ? 24.948 9.188 -22.805 1.00 48.47 23 ALA C CA 1
ATOM 4489 C C . ALA C 1 29 ? 25.560 8.044 -23.600 1.00 51.33 23 ALA C C 1
ATOM 4490 O O . ALA C 1 29 ? 25.085 6.915 -23.551 1.00 53.06 23 ALA C O 1
ATOM 4497 N N . LEU C 1 30 ? 26.619 8.343 -24.336 1.00 54.60 24 LEU C N 1
ATOM 4498 C CA . LEU C 1 30 ? 27.263 7.341 -25.167 1.00 52.20 24 LEU C CA 1
ATOM 4499 C C . LEU C 1 30 ? 28.071 6.348 -24.342 1.00 51.91 24 LEU C C 1
ATOM 4500 O O . LEU C 1 30 ? 28.285 5.217 -24.772 1.00 60.45 24 LEU C O 1
ATOM 4516 N N . GLN C 1 31 ? 28.509 6.751 -23.154 1.00 45.16 25 GLN C N 1
ATOM 4517 C CA . GLN C 1 31 ? 29.246 5.825 -22.297 1.00 44.53 25 GLN C CA 1
ATOM 4518 C C . GLN C 1 31 ? 28.355 4.686 -21.834 1.00 42.83 25 GLN C C 1
ATOM 4519 O O . GLN C 1 31 ? 28.809 3.551 -21.719 1.00 50.62 25 GLN C O 1
ATOM 4533 N N . VAL C 1 32 ? 27.079 4.980 -21.608 1.00 38.91 26 VAL C N 1
ATOM 4534 C CA . VAL C 1 32 ? 26.125 3.965 -21.172 1.00 37.09 26 VAL C CA 1
ATOM 4535 C C . VAL C 1 32 ? 25.934 2.941 -22.284 1.00 36.46 26 VAL C C 1
ATOM 4536 O O . VAL C 1 32 ? 25.711 1.758 -22.026 1.00 36.57 26 VAL C O 1
ATOM 4549 N N . GLY C 1 33 ? 26.024 3.405 -23.524 1.00 37.22 27 GLY C N 1
ATOM 4550 C CA . GLY C 1 33 ? 25.934 2.518 -24.664 1.00 36.41 27 GLY C CA 1
ATOM 4551 C C . GLY C 1 33 ? 27.139 1.611 -24.667 1.00 40.64 27 GLY C C 1
ATOM 4552 O O . GLY C 1 33 ? 27.026 0.399 -24.847 1.00 41.66 27 GLY C O 1
ATOM 4556 N N . LYS C 1 34 ? 28.302 2.205 -24.435 1.00 49.44 28 LYS C N 1
ATOM 4557 C CA . LYS C 1 34 ? 29.545 1.450 -24.380 1.00 57.83 28 LYS C CA 1
ATOM 4558 C C . LYS C 1 34 ? 29.501 0.476 -23.209 1.00 57.02 28 LYS C C 1
ATOM 4559 O O . LYS C 1 34 ? 30.021 -0.637 -23.287 1.00 65.03 28 LYS C O 1
ATOM 4578 N N . ALA C 1 35 ? 28.855 0.904 -22.130 1.00 50.71 29 ALA C N 1
ATOM 4579 C CA . ALA C 1 35 ? 28.718 0.097 -20.922 1.00 45.36 29 ALA C CA 1
ATOM 4580 C C . ALA C 1 35 ? 27.908 -1.175 -21.163 1.00 44.16 29 ALA C C 1
ATOM 4581 O O . ALA C 1 35 ? 28.217 -2.217 -20.600 1.00 45.31 29 ALA C O 1
ATOM 4588 N N . ARG C 1 36 ? 26.855 -1.082 -21.971 1.00 50.44 30 ARG C N 1
ATOM 4589 C CA . ARG C 1 36 ? 26.044 -2.250 -22.328 1.00 55.93 30 ARG C CA 1
ATOM 4590 C C . ARG C 1 36 ? 26.890 -3.394 -22.891 1.00 58.89 30 ARG C C 1
ATOM 4591 O O . ARG C 1 36 ? 26.605 -4.568 -22.657 1.00 59.73 30 ARG C O 1
ATOM 4612 N N . LEU C 1 37 ? 27.920 -3.042 -23.649 1.00 59.94 31 LEU C N 1
ATOM 4613 C CA . LEU C 1 37 ? 28.779 -4.029 -24.286 1.00 60.34 31 LEU C CA 1
ATOM 4614 C C . LEU C 1 37 ? 29.777 -4.626 -23.313 1.00 58.84 31 LEU C C 1
ATOM 4615 O O . LEU C 1 37 ? 29.941 -5.842 -23.251 1.00 65.55 31 LEU C O 1
ATOM 4631 N N . LYS C 1 38 ? 30.458 -3.766 -22.570 1.00 52.05 32 LYS C N 1
ATOM 4632 C CA . LYS C 1 38 ? 31.489 -4.223 -21.650 1.00 56.05 32 LYS C CA 1
ATOM 4633 C C . LYS C 1 38 ? 30.920 -5.138 -20.562 1.00 55.26 32 LYS C C 1
ATOM 4634 O O . LYS C 1 38 ? 31.507 -6.171 -20.252 1.00 57.60 32 LYS C O 1
ATOM 4653 N N . TYR C 1 39 ? 29.774 -4.766 -19.999 1.00 54.60 33 TYR C N 1
ATOM 4654 C CA . TYR C 1 39 ? 29.158 -5.545 -18.923 1.00 59.07 33 TYR C CA 1
ATOM 4655 C C . TYR C 1 39 ? 28.007 -6.446 -19.382 1.00 61.24 33 TYR C C 1
ATOM 4656 O O . TYR C 1 39 ? 27.324 -7.061 -18.565 1.00 62.76 33 TYR C O 1
ATOM 4674 N N . LYS C 1 40 ? 27.823 -6.533 -20.694 1.00 57.42 34 LYS C N 1
ATOM 4675 C CA . LYS C 1 40 ? 26.800 -7.378 -21.310 1.00 56.78 34 LYS C CA 1
ATOM 4676 C C . LYS C 1 40 ? 25.364 -7.174 -20.827 1.00 54.68 34 LYS C C 1
ATOM 4677 O O . LYS C 1 40 ? 24.652 -8.147 -20.593 1.00 51.96 34 LYS C O 1
ATOM 4696 N N . VAL C 1 41 ? 24.933 -5.928 -20.671 1.00 59.44 35 VAL C N 1
ATOM 4697 C CA . VAL C 1 41 ? 23.518 -5.668 -20.434 1.00 63.27 35 VAL C CA 1
ATOM 4698 C C . VAL C 1 41 ? 22.860 -5.422 -21.787 1.00 62.88 35 VAL C C 1
ATOM 4699 O O . VAL C 1 41 ? 23.146 -4.424 -22.444 1.00 61.57 35 VAL C O 1
ATOM 4712 N N . THR C 1 42 ? 21.961 -6.318 -22.183 1.00 63.06 36 THR C N 1
ATOM 4713 C CA . THR C 1 42 ? 21.318 -6.235 -23.490 1.00 60.80 36 THR C CA 1
ATOM 4714 C C . THR C 1 42 ? 20.031 -5.411 -23.408 1.00 60.29 36 THR C C 1
ATOM 4715 O O . THR C 1 42 ? 19.231 -5.609 -22.493 1.00 60.47 36 THR C O 1
ATOM 4726 N N . PRO C 1 43 ? 19.816 -4.498 -24.373 1.00 57.39 37 PRO C N 1
ATOM 4727 C CA . PRO C 1 43 ? 18.596 -3.677 -24.346 1.00 54.71 37 PRO C CA 1
ATOM 4728 C C . PRO C 1 43 ? 17.310 -4.502 -24.389 1.00 49.71 37 PRO C C 1
ATOM 4729 O O . PRO C 1 43 ? 17.308 -5.560 -25.009 1.00 53.17 37 PRO C O 1
ATOM 4740 N N . PRO C 1 44 ? 16.220 -4.014 -23.770 1.00 46.58 38 PRO C N 1
ATOM 4741 C CA . PRO C 1 44 ? 16.069 -2.731 -23.072 1.00 44.73 38 PRO C CA 1
ATOM 4742 C C . PRO C 1 44 ? 16.395 -2.800 -21.583 1.00 43.32 38 PRO C C 1
ATOM 4743 O O . PRO C 1 44 ? 16.154 -1.831 -20.865 1.00 48.57 38 PRO C O 1
ATOM 4754 N N . ALA C 1 45 ? 16.941 -3.925 -21.136 1.00 38.32 39 ALA C N 1
ATOM 4755 C CA . ALA C 1 45 ? 17.268 -4.129 -19.728 1.00 38.13 39 ALA C CA 1
ATOM 4756 C C . ALA C 1 45 ? 18.244 -3.065 -19.244 1.00 46.80 39 ALA C C 1
ATOM 4757 O O . ALA C 1 45 ? 19.091 -2.598 -20.010 1.00 48.07 39 ALA C O 1
ATOM 4764 N N . VAL C 1 46 ? 18.087 -2.650 -17.989 1.00 55.99 40 VAL C N 1
ATOM 4765 C CA . VAL C 1 46 ? 19.014 -1.710 -17.364 1.00 58.25 40 VAL C CA 1
ATOM 4766 C C . VAL C 1 46 ? 19.543 -2.219 -16.025 1.00 57.55 40 VAL C C 1
ATOM 4767 O O . VAL C 1 46 ? 20.062 -1.437 -15.228 1.00 58.72 40 VAL C O 1
ATOM 4780 N N . THR C 1 47 ? 19.407 -3.520 -15.777 1.00 55.21 41 THR C N 1
ATOM 4781 C CA . THR C 1 47 ? 19.940 -4.125 -14.557 1.00 57.77 41 THR C CA 1
ATOM 4782 C C . THR C 1 47 ? 20.864 -5.303 -14.866 1.00 61.98 41 THR C C 1
ATOM 4783 O O . THR C 1 47 ? 20.905 -5.800 -15.993 1.00 60.73 41 THR C O 1
ATOM 4794 N N . GLY C 1 48 ? 21.583 -5.757 -13.843 1.00 65.57 42 GLY C N 1
ATOM 4795 C CA . GLY C 1 48 ? 22.556 -6.823 -13.988 1.00 68.23 42 GLY C CA 1
ATOM 4796 C C . GLY C 1 48 ? 23.831 -6.477 -13.248 1.00 71.10 42 GLY C C 1
ATOM 4797 O O . GLY C 1 48 ? 23.860 -6.482 -12.016 1.00 84.08 42 GLY C O 1
ATOM 4801 N N . SER C 1 49 ? 24.883 -6.157 -13.993 1.00 57.60 43 SER C N 1
ATOM 4802 C CA . SER C 1 49 ? 26.159 -5.785 -13.391 1.00 54.34 43 SER C CA 1
ATOM 4803 C C . SER C 1 49 ? 26.011 -4.554 -12.509 1.00 50.69 43 SER C C 1
ATOM 4804 O O . SER C 1 49 ? 25.431 -3.561 -12.935 1.00 46.24 43 SER C O 1
ATOM 4812 N N . PRO C 1 50 ? 26.495 -4.627 -11.258 1.00 56.30 44 PRO C N 1
ATOM 4813 C CA . PRO C 1 50 ? 26.496 -3.404 -10.453 1.00 52.95 44 PRO C CA 1
ATOM 4814 C C . PRO C 1 50 ? 27.255 -2.268 -11.140 1.00 51.75 44 PRO C C 1
ATOM 4815 O O . PRO C 1 50 ? 26.932 -1.106 -10.924 1.00 49.77 44 PRO C O 1
ATOM 4826 N N . GLU C 1 51 ? 28.239 -2.607 -11.969 1.00 57.19 45 GLU C N 1
ATOM 4827 C CA . GLU C 1 51 ? 29.020 -1.602 -12.685 1.00 62.09 45 GLU C CA 1
ATOM 4828 C C . GLU C 1 51 ? 28.186 -0.804 -13.680 1.00 59.43 45 GLU C C 1
ATOM 4829 O O . GLU C 1 51 ? 28.309 0.415 -13.756 1.00 58.15 45 GLU C O 1
ATOM 4841 N N . PHE C 1 52 ? 27.331 -1.484 -14.434 1.00 57.14 46 PHE C N 1
ATOM 4842 C CA . PHE C 1 52 ? 26.500 -0.802 -15.412 1.00 56.90 46 PHE C CA 1
ATOM 4843 C C . PHE C 1 52 ? 25.483 0.090 -14.705 1.00 57.79 46 PHE C C 1
ATOM 4844 O O . PHE C 1 52 ? 25.198 1.202 -15.156 1.00 56.53 46 PHE C O 1
ATOM 4861 N N . GLU C 1 53 ? 24.925 -0.412 -13.607 1.00 59.14 47 GLU C N 1
ATOM 4862 C CA . GLU C 1 53 ? 23.891 0.310 -12.869 1.00 58.06 47 GLU C CA 1
ATOM 4863 C C . GLU C 1 53 ? 24.403 1.615 -12.264 1.00 54.32 47 GLU C C 1
ATOM 4864 O O . GLU C 1 53 ? 23.640 2.567 -12.107 1.00 55.68 47 GLU C O 1
ATOM 4876 N N . ARG C 1 54 ? 25.684 1.658 -11.914 1.00 50.67 48 ARG C N 1
ATOM 4877 C CA . ARG C 1 54 ? 26.281 2.886 -11.401 1.00 50.54 48 ARG C CA 1
ATOM 4878 C C . ARG C 1 54 ? 26.457 3.878 -12.539 1.00 48.49 48 ARG C C 1
ATOM 4879 O O . ARG C 1 54 ? 26.158 5.064 -12.392 1.00 48.25 48 ARG C O 1
ATOM 4900 N N . VAL C 1 55 ? 26.954 3.379 -13.669 1.00 49.40 49 VAL C N 1
ATOM 4901 C CA . VAL C 1 55 ? 27.142 4.192 -14.871 1.00 50.45 49 VAL C CA 1
ATOM 4902 C C . VAL C 1 55 ? 25.801 4.726 -15.362 1.00 41.98 49 VAL C C 1
ATOM 4903 O O . VAL C 1 55 ? 25.695 5.883 -15.760 1.00 35.31 49 VAL C O 1
ATOM 4916 N N . PHE C 1 56 ? 24.794 3.859 -15.358 1.00 40.59 50 PHE C N 1
ATOM 4917 C CA . PHE C 1 56 ? 23.452 4.232 -15.775 1.00 46.81 50 PHE C CA 1
ATOM 4918 C C . PHE C 1 56 ? 22.842 5.315 -14.879 1.00 51.34 50 PHE C C 1
ATOM 4919 O O . PHE C 1 56 ? 22.317 6.306 -15.384 1.00 60.21 50 PHE C O 1
ATOM 4936 N N . ARG C 1 57 ? 22.914 5.136 -13.561 1.00 45.17 51 ARG C N 1
ATOM 4937 C CA . ARG C 1 57 ? 22.341 6.109 -12.629 1.00 47.90 51 ARG C CA 1
ATOM 4938 C C . ARG C 1 57 ? 23.054 7.443 -12.693 1.00 48.07 51 ARG C C 1
ATOM 4939 O O . ARG C 1 57 ? 22.420 8.500 -12.609 1.00 43.68 51 ARG C O 1
ATOM 4960 N N . ALA C 1 58 ? 24.374 7.389 -12.825 1.00 51.41 52 ALA C N 1
ATOM 4961 C CA . ALA C 1 58 ? 25.180 8.596 -12.904 1.00 52.69 52 ALA C CA 1
ATOM 4962 C C . ALA C 1 58 ? 24.753 9.447 -14.095 1.00 50.04 52 ALA C C 1
ATOM 4963 O O . ALA C 1 58 ? 24.542 10.655 -13.965 1.00 49.70 52 ALA C O 1
ATOM 4970 N N . GLN C 1 59 ? 24.625 8.814 -15.255 1.00 49.72 53 GLN C N 1
ATOM 4971 C CA . GLN C 1 59 ? 24.215 9.527 -16.454 1.00 47.97 53 GLN C CA 1
ATOM 4972 C C . GLN C 1 59 ? 22.788 10.028 -16.287 1.00 40.57 53 GLN C C 1
ATOM 4973 O O . GLN C 1 59 ? 22.455 11.124 -16.716 1.00 41.33 53 GLN C O 1
ATOM 4987 N N . GLN C 1 60 ? 21.962 9.231 -15.624 1.00 38.69 54 GLN C N 1
ATOM 4988 C CA . GLN C 1 60 ? 20.571 9.590 -15.391 1.00 46.61 54 GLN C CA 1
ATOM 4989 C C . GLN C 1 60 ? 20.478 10.774 -14.441 1.00 52.08 54 GLN C C 1
ATOM 4990 O O . GLN C 1 60 ? 19.600 11.625 -14.581 1.00 56.49 54 GLN C O 1
ATOM 5004 N N . ASN C 1 61 ? 21.388 10.832 -13.476 1.00 53.04 55 ASN C N 1
ATOM 5005 C CA . ASN C 1 61 ? 21.462 11.979 -12.585 1.00 51.13 55 ASN C CA 1
ATOM 5006 C C . ASN C 1 61 ? 21.924 13.240 -13.311 1.00 48.36 55 ASN C C 1
ATOM 5007 O O . ASN C 1 61 ? 21.483 14.348 -13.014 1.00 46.12 55 ASN C O 1
ATOM 5018 N N . CYS C 1 62 ? 22.835 13.071 -14.256 1.00 47.43 56 CYS C N 1
ATOM 5019 C CA . CYS C 1 62 ? 23.330 14.200 -15.023 1.00 41.30 56 CYS C CA 1
ATOM 5020 C C . CYS C 1 62 ? 22.225 14.735 -15.923 1.00 42.97 56 CYS C C 1
ATOM 5021 O O . CYS C 1 62 ? 22.127 15.936 -16.159 1.00 43.96 56 CYS C O 1
ATOM 5029 N N . VAL C 1 63 ? 21.382 13.840 -16.415 1.00 45.96 57 VAL C N 1
ATOM 5030 C CA . VAL C 1 63 ? 20.313 14.237 -17.315 1.00 48.50 57 VAL C CA 1
ATOM 5031 C C . VAL C 1 63 ? 19.265 15.083 -16.597 1.00 50.02 57 VAL C C 1
ATOM 5032 O O . VAL C 1 63 ? 18.810 16.090 -17.128 1.00 53.51 57 VAL C O 1
ATOM 5045 N N . GLU C 1 64 ? 18.892 14.689 -15.387 1.00 49.30 58 GLU C N 1
ATOM 5046 C CA . GLU C 1 64 ? 17.816 15.372 -14.677 1.00 47.74 58 GLU C CA 1
ATOM 5047 C C . GLU C 1 64 ? 18.240 16.756 -14.201 1.00 43.07 58 GLU C C 1
ATOM 5048 O O . GLU C 1 64 ? 17.400 17.624 -13.984 1.00 47.54 58 GLU C O 1
ATOM 5060 N N . PHE C 1 65 ? 19.542 16.952 -14.027 1.00 40.22 59 PHE C N 1
ATOM 5061 C CA . PHE C 1 65 ? 20.070 18.229 -13.561 1.00 39.56 59 PHE C CA 1
ATOM 5062 C C . PHE C 1 65 ? 20.536 19.133 -14.690 1.00 40.37 59 PHE C C 1
ATOM 5063 O O . PHE C 1 65 ? 20.840 20.303 -14.457 1.00 46.14 59 PHE C O 1
ATOM 5080 N N . TYR C 1 66 ? 20.588 18.603 -15.910 1.00 38.61 60 TYR C N 1
ATOM 5081 C CA . TYR C 1 66 ? 21.161 19.347 -17.028 1.00 33.20 60 TYR C CA 1
ATOM 5082 C C . TYR C 1 66 ? 20.337 20.587 -17.379 1.00 30.88 60 TYR C C 1
ATOM 5083 O O . TYR C 1 66 ? 20.900 21.675 -17.479 1.00 34.89 60 TYR C O 1
ATOM 5101 N N . PRO C 1 67 ? 19.006 20.448 -17.533 1.00 31.82 61 PRO C N 1
ATOM 5102 C CA . PRO C 1 67 ? 18.205 21.629 -17.894 1.00 30.39 61 PRO C CA 1
ATOM 5103 C C . PRO C 1 67 ? 18.222 22.717 -16.829 1.00 33.21 61 PRO C C 1
ATOM 5104 O O . PRO C 1 67 ? 18.100 23.901 -17.154 1.00 33.78 61 PRO C O 1
ATOM 5115 N N . ILE C 1 68 ? 18.355 22.314 -15.572 1.00 32.43 62 ILE C N 1
ATOM 5116 C CA . ILE C 1 68 ? 18.473 23.261 -14.473 1.00 29.56 62 ILE C CA 1
ATOM 5117 C C . ILE C 1 68 ? 19.722 24.098 -14.665 1.00 30.45 62 ILE C C 1
ATOM 5118 O O . ILE C 1 68 ? 19.697 25.314 -14.524 1.00 34.22 62 ILE C O 1
ATOM 5134 N N . PHE C 1 69 ? 20.818 23.428 -14.990 1.00 31.47 63 PHE C N 1
ATOM 5135 C CA . PHE C 1 69 ? 22.094 24.095 -15.154 1.00 33.73 63 PHE C CA 1
ATOM 5136 C C . PHE C 1 69 ? 22.030 25.130 -16.250 1.00 35.06 63 PHE C C 1
ATOM 5137 O O . PHE C 1 69 ? 22.450 26.268 -16.063 1.00 39.21 63 PHE C O 1
ATOM 5154 N N . ILE C 1 70 ? 21.507 24.724 -17.398 1.00 41.45 64 ILE C N 1
ATOM 5155 C CA . ILE C 1 70 ? 21.429 25.594 -18.564 1.00 40.65 64 ILE C CA 1
ATOM 5156 C C . ILE C 1 70 ? 20.619 26.848 -18.262 1.00 34.78 64 ILE C C 1
ATOM 5157 O O . ILE C 1 70 ? 21.047 27.963 -18.557 1.00 35.58 64 ILE C O 1
ATOM 5173 N N . ILE C 1 71 ? 19.448 26.660 -17.664 1.00 29.65 65 ILE C N 1
ATOM 5174 C CA . ILE C 1 71 ? 18.569 27.777 -17.342 1.00 30.88 65 ILE C CA 1
ATOM 5175 C C . ILE C 1 71 ? 19.254 28.760 -16.404 1.00 31.45 65 ILE C C 1
ATOM 5176 O O . ILE C 1 71 ? 19.335 29.952 -16.692 1.00 28.44 65 ILE C O 1
ATOM 5192 N N . THR C 1 72 ? 19.765 28.252 -15.289 1.00 38.77 66 THR C N 1
ATOM 5193 C CA . THR C 1 72 ? 20.393 29.105 -14.290 1.00 43.18 66 THR C CA 1
ATOM 5194 C C . THR C 1 72 ? 21.672 29.714 -14.841 1.00 45.86 66 THR C C 1
ATOM 5195 O O . THR C 1 72 ? 22.040 30.831 -14.476 1.00 48.39 66 THR C O 1
ATOM 5206 N N . LEU C 1 73 ? 22.335 28.984 -15.735 1.00 46.53 67 LEU C N 1
ATOM 5207 C CA . LEU C 1 73 ? 23.541 29.483 -16.391 1.00 43.21 67 LEU C CA 1
ATOM 5208 C C . LEU C 1 73 ? 23.220 30.730 -17.216 1.00 40.37 67 LEU C C 1
ATOM 5209 O O . LEU C 1 73 ? 23.892 31.757 -17.095 1.00 44.17 67 LEU C O 1
ATOM 5225 N N . TRP C 1 74 ? 22.189 30.640 -18.050 1.00 33.11 68 TRP C N 1
ATOM 5226 C CA . TRP C 1 74 ? 21.843 31.751 -18.928 1.00 34.98 68 TRP C CA 1
ATOM 5227 C C . TRP C 1 74 ? 21.194 32.905 -18.167 1.00 36.74 68 TRP C C 1
ATOM 5228 O O . TRP C 1 74 ? 21.474 34.067 -18.469 1.00 39.10 68 TRP C O 1
ATOM 5249 N N . MET C 1 75 ? 20.341 32.604 -17.188 1.00 34.22 69 MET C N 1
ATOM 5250 C CA . MET C 1 75 ? 19.720 33.676 -16.394 1.00 39.90 69 MET C CA 1
ATOM 5251 C C . MET C 1 75 ? 20.783 34.432 -15.601 1.00 38.36 69 MET C C 1
ATOM 5252 O O . MET C 1 75 ? 20.786 35.660 -15.558 1.00 37.04 69 MET C O 1
ATOM 5266 N N . ALA C 1 76 ? 21.698 33.690 -14.990 1.00 37.68 70 ALA C N 1
ATOM 5267 C CA . ALA C 1 76 ? 22.833 34.295 -14.309 1.00 35.58 70 ALA C CA 1
ATOM 5268 C C . ALA C 1 76 ? 23.704 35.046 -15.319 1.00 37.01 70 ALA C C 1
ATOM 5269 O O . ALA C 1 76 ? 24.111 36.180 -15.087 1.00 32.00 70 ALA C O 1
ATOM 5276 N N . GLY C 1 77 ? 23.984 34.406 -16.448 1.00 46.95 71 GLY C N 1
ATOM 5277 C CA . GLY C 1 77 ? 24.825 35.007 -17.464 1.00 53.44 71 GLY C CA 1
ATOM 5278 C C . GLY C 1 77 ? 24.237 36.266 -18.074 1.00 55.21 71 GLY C C 1
ATOM 5279 O O . GLY C 1 77 ? 24.965 37.214 -18.360 1.00 52.94 71 GLY C O 1
ATOM 5283 N N . TRP C 1 78 ? 22.916 36.293 -18.234 1.00 59.24 72 TRP C N 1
ATOM 5284 C CA . TRP C 1 78 ? 22.252 37.375 -18.963 1.00 60.74 72 TRP C CA 1
ATOM 5285 C C . TRP C 1 78 ? 21.869 38.570 -18.087 1.00 55.24 72 TRP C C 1
ATOM 5286 O O . TRP C 1 78 ? 21.911 39.710 -18.544 1.00 53.89 72 TRP C O 1
ATOM 5307 N N . TYR C 1 79 ? 21.505 38.312 -16.834 1.00 50.82 73 TYR C N 1
ATOM 5308 C CA . TYR C 1 79 ? 20.955 39.360 -15.973 1.00 44.64 73 TYR C CA 1
ATOM 5309 C C . TYR C 1 79 ? 21.897 39.830 -14.867 1.00 44.41 73 TYR C C 1
ATOM 5310 O O . TYR C 1 79 ? 21.673 40.884 -14.283 1.00 48.04 73 TYR C O 1
ATOM 5328 N N . PHE C 1 80 ? 22.946 39.063 -14.587 1.00 48.32 74 PHE C N 1
ATOM 5329 C CA . PHE C 1 80 ? 23.909 39.436 -13.552 1.00 51.44 74 PHE C CA 1
ATOM 5330 C C . PHE C 1 80 ? 25.294 39.741 -14.140 1.00 51.74 74 PHE C C 1
ATOM 5331 O O . PHE C 1 80 ? 25.734 40.890 -14.134 1.00 51.33 74 PHE C O 1
ATOM 5348 N N . ASN C 1 81 ? 25.980 38.719 -14.643 1.00 48.89 75 ASN C N 1
ATOM 5349 C CA . ASN C 1 81 ? 27.311 38.908 -15.211 1.00 49.79 75 ASN C CA 1
ATOM 5350 C C . ASN C 1 81 ? 27.739 37.697 -16.034 1.00 53.69 75 ASN C C 1
ATOM 5351 O O . ASN C 1 81 ? 27.760 36.573 -15.537 1.00 58.02 75 ASN C O 1
ATOM 5362 N N . GLN C 1 82 ? 28.107 37.934 -17.287 1.00 56.35 76 GLN C N 1
ATOM 5363 C CA . GLN C 1 82 ? 28.389 36.841 -18.211 1.00 56.12 76 GLN C CA 1
ATOM 5364 C C . GLN C 1 82 ? 29.662 36.076 -17.864 1.00 51.32 76 GLN C C 1
ATOM 5365 O O . GLN C 1 82 ? 29.667 34.845 -17.831 1.00 48.05 76 GLN C O 1
ATOM 5379 N N . VAL C 1 83 ? 30.744 36.809 -17.630 1.00 49.91 77 VAL C N 1
ATOM 5380 C CA . VAL C 1 83 ? 32.027 36.186 -17.347 1.00 47.61 77 VAL C CA 1
ATOM 5381 C C . VAL C 1 83 ? 31.943 35.333 -16.090 1.00 46.65 77 VAL C C 1
ATOM 5382 O O . VAL C 1 83 ? 32.404 34.192 -16.071 1.00 43.25 77 VAL C O 1
ATOM 5395 N N . PHE C 1 84 ? 31.344 35.885 -15.043 1.00 52.38 78 PHE C N 1
ATOM 5396 C CA . PHE C 1 84 ? 31.264 35.183 -13.773 1.00 60.60 78 PHE C CA 1
ATOM 5397 C C . PHE C 1 84 ? 30.412 33.928 -13.898 1.00 56.40 78 PHE C C 1
ATOM 5398 O O . PHE C 1 84 ? 30.783 32.872 -13.389 1.00 58.80 78 PHE C O 1
ATOM 5415 N N . ALA C 1 85 ? 29.285 34.033 -14.593 1.00 48.13 79 ALA C N 1
ATOM 5416 C CA . ALA C 1 85 ? 28.437 32.868 -14.825 1.00 47.04 79 ALA C CA 1
ATOM 5417 C C . ALA C 1 85 ? 29.193 31.812 -15.631 1.00 46.51 79 ALA C C 1
ATOM 5418 O O . ALA C 1 85 ? 29.155 30.623 -15.312 1.00 44.66 79 ALA C O 1
ATOM 5425 N N . THR C 1 86 ? 29.888 32.261 -16.671 1.00 48.76 80 THR C N 1
ATOM 5426 C CA . THR C 1 86 ? 30.683 31.378 -17.517 1.00 52.89 80 THR C CA 1
ATOM 5427 C C . THR C 1 86 ? 31.723 30.582 -16.725 1.00 50.17 80 THR C C 1
ATOM 5428 O O . THR C 1 86 ? 31.870 29.371 -16.928 1.00 43.37 80 THR C O 1
ATOM 5439 N N . CYS C 1 87 ? 32.456 31.265 -15.848 1.00 51.92 81 CYS C N 1
ATOM 5440 C CA . CYS C 1 87 ? 33.461 30.610 -15.011 1.00 50.93 81 CYS C CA 1
ATOM 5441 C C . CYS C 1 87 ? 32.831 29.566 -14.097 1.00 50.45 81 CYS C C 1
ATOM 5442 O O . CYS C 1 87 ? 33.336 28.451 -13.973 1.00 48.60 81 CYS C O 1
ATOM 5450 N N . LEU C 1 88 ? 31.730 29.939 -13.452 1.00 51.41 82 LEU C N 1
ATOM 5451 C CA . LEU C 1 88 ? 30.985 29.012 -12.610 1.00 51.42 82 LEU C CA 1
ATOM 5452 C C . LEU C 1 88 ? 30.517 27.823 -13.434 1.00 45.65 82 LEU C C 1
ATOM 5453 O O . LEU C 1 88 ? 30.505 26.691 -12.956 1.00 47.98 82 LEU C O 1
ATOM 5469 N N . GLY C 1 89 ? 30.097 28.102 -14.665 1.00 37.31 83 GLY C N 1
ATOM 5470 C CA . GLY C 1 89 ? 29.668 27.064 -15.585 1.00 37.44 83 GLY C CA 1
ATOM 5471 C C . GLY C 1 89 ? 30.741 26.021 -15.847 1.00 38.92 83 GLY C C 1
ATOM 5472 O O . GLY C 1 89 ? 30.463 24.823 -15.885 1.00 35.46 83 GLY C O 1
ATOM 5476 N N . LEU C 1 90 ? 31.975 26.477 -16.028 1.00 45.43 84 LEU C N 1
ATOM 5477 C CA . LEU C 1 90 ? 33.087 25.569 -16.283 1.00 48.10 84 LEU C CA 1
ATOM 5478 C C . LEU C 1 90 ? 33.307 24.651 -15.088 1.00 47.85 84 LEU C C 1
ATOM 5479 O O . LEU C 1 90 ? 33.573 23.462 -15.256 1.00 46.99 84 LEU C O 1
ATOM 5495 N N . VAL C 1 91 ? 33.180 25.204 -13.883 1.00 47.25 85 VAL C N 1
ATOM 5496 C CA . VAL C 1 91 ? 33.353 24.424 -12.655 1.00 49.19 85 VAL C CA 1
ATOM 5497 C C . VAL C 1 91 ? 32.274 23.354 -12.525 1.00 48.73 85 VAL C C 1
ATOM 5498 O O . VAL C 1 91 ? 32.546 22.244 -12.052 1.00 46.87 85 VAL C O 1
ATOM 5511 N N . TYR C 1 92 ? 31.049 23.705 -12.909 1.00 44.68 86 TYR C N 1
ATOM 5512 C CA . TYR C 1 92 ? 29.950 22.744 -12.921 1.00 41.97 86 TYR C CA 1
ATOM 5513 C C . TYR C 1 92 ? 30.282 21.577 -13.837 1.00 39.74 86 TYR C C 1
ATOM 5514 O O . TYR C 1 92 ? 29.993 20.426 -13.518 1.00 46.12 86 TYR C O 1
ATOM 5532 N N . ILE C 1 93 ? 30.847 21.882 -14.998 1.00 35.43 87 ILE C N 1
ATOM 5533 C CA . ILE C 1 93 ? 31.203 20.843 -15.946 1.00 39.48 87 ILE C CA 1
ATOM 5534 C C . ILE C 1 93 ? 32.236 19.902 -15.332 1.00 42.65 87 ILE C C 1
ATOM 5535 O O . ILE C 1 93 ? 32.128 18.684 -15.465 1.00 46.04 87 ILE C O 1
ATOM 5551 N N . TYR C 1 94 ? 33.207 20.470 -14.623 1.00 39.70 88 TYR C N 1
ATOM 5552 C CA . TYR C 1 94 ? 34.249 19.680 -13.984 1.00 42.84 88 TYR C CA 1
ATOM 5553 C C . TYR C 1 94 ? 33.681 18.864 -12.822 1.00 48.49 88 TYR C C 1
ATOM 5554 O O . TYR C 1 94 ? 34.042 17.698 -12.637 1.00 44.57 88 TYR C O 1
ATOM 5572 N N . GLY C 1 95 ? 32.790 19.476 -12.043 1.00 52.33 89 GLY C N 1
ATOM 5573 C CA . GLY C 1 95 ? 32.139 18.779 -10.948 1.00 50.52 89 GLY C CA 1
ATOM 5574 C C . GLY C 1 95 ? 31.412 17.537 -11.439 1.00 48.13 89 GLY C C 1
ATOM 5575 O O . GLY C 1 95 ? 31.469 16.482 -10.809 1.00 46.06 89 GLY C O 1
ATOM 5579 N N . ARG C 1 96 ? 30.748 17.662 -12.584 1.00 46.25 90 ARG C N 1
ATOM 5580 C CA . ARG C 1 96 ? 30.021 16.548 -13.187 1.00 46.90 90 ARG C CA 1
ATOM 5581 C C . ARG C 1 96 ? 30.986 15.501 -13.741 1.00 45.56 90 ARG C C 1
ATOM 5582 O O . ARG C 1 96 ? 30.694 14.302 -13.736 1.00 42.19 90 ARG C O 1
ATOM 5603 N N . HIS C 1 97 ? 32.125 15.964 -14.243 1.00 47.04 91 HIS C N 1
ATOM 5604 C CA . HIS C 1 97 ? 33.191 15.066 -14.669 1.00 47.49 91 HIS C CA 1
ATOM 5605 C C . HIS C 1 97 ? 33.659 14.227 -13.481 1.00 45.65 91 HIS C C 1
ATOM 5606 O O . HIS C 1 97 ? 33.778 13.005 -13.579 1.00 43.24 91 HIS C O 1
ATOM 5620 N N . LEU C 1 98 ? 33.913 14.889 -12.356 1.00 43.55 92 LEU C N 1
ATOM 5621 C CA . LEU C 1 98 ? 34.301 14.200 -11.129 1.00 45.88 92 LEU C CA 1
ATOM 5622 C C . LEU C 1 98 ? 33.193 13.256 -10.676 1.00 47.09 92 LEU C C 1
ATOM 5623 O O . LEU C 1 98 ? 33.450 12.103 -10.323 1.00 48.24 92 LEU C O 1
ATOM 5639 N N . TYR C 1 99 ? 31.968 13.775 -10.642 1.00 45.18 93 TYR C N 1
ATOM 5640 C CA . TYR C 1 99 ? 30.810 12.990 -10.240 1.00 42.54 93 TYR C CA 1
ATOM 5641 C C . TYR C 1 99 ? 30.676 11.722 -11.063 1.00 41.61 93 TYR C C 1
ATOM 5642 O O . TYR C 1 99 ? 30.517 10.634 -10.517 1.00 48.22 93 TYR C O 1
ATOM 5660 N N . PHE C 1 100 ? 30.759 11.863 -12.378 1.00 39.76 94 PHE C N 1
ATOM 5661 C CA . PHE C 1 100 ? 30.464 10.750 -13.270 1.00 45.56 94 PHE C CA 1
ATOM 5662 C C . PHE C 1 100 ? 31.410 9.564 -13.062 1.00 46.05 94 PHE C C 1
ATOM 5663 O O . PHE C 1 100 ? 30.962 8.439 -12.821 1.00 40.73 94 PHE C O 1
ATOM 5680 N N . TRP C 1 101 ? 32.710 9.815 -13.150 1.00 53.28 95 TRP C N 1
ATOM 5681 C CA . TRP C 1 101 ? 33.707 8.757 -12.992 1.00 59.26 95 TRP C CA 1
ATOM 5682 C C . TRP C 1 101 ? 33.757 8.253 -11.559 1.00 59.80 95 TRP C C 1
ATOM 5683 O O . TRP C 1 101 ? 34.070 7.089 -11.315 1.00 66.27 95 TRP C O 1
ATOM 5704 N N . GLY C 1 102 ? 33.473 9.145 -10.617 1.00 52.32 96 GLY C N 1
ATOM 5705 C CA . GLY C 1 102 ? 33.362 8.777 -9.218 1.00 50.88 96 GLY C CA 1
ATOM 5706 C C . GLY C 1 102 ? 32.284 7.737 -8.995 1.00 52.54 96 GLY C C 1
ATOM 5707 O O . GLY C 1 102 ? 32.532 6.689 -8.395 1.00 51.18 96 GLY C O 1
ATOM 5711 N N . TYR C 1 103 ? 31.082 8.034 -9.484 1.00 54.02 97 TYR C N 1
ATOM 5712 C CA . TYR C 1 103 ? 29.945 7.129 -9.356 1.00 53.02 97 TYR C CA 1
ATOM 5713 C C . TYR C 1 103 ? 30.264 5.798 -10.032 1.00 57.15 97 TYR C C 1
ATOM 5714 O O . TYR C 1 103 ? 29.948 4.740 -9.504 1.00 59.62 97 TYR C O 1
ATOM 5732 N N . SER C 1 104 ? 30.917 5.857 -11.189 1.00 59.81 98 SER C N 1
ATOM 5733 C CA . SER C 1 104 ? 31.240 4.653 -11.960 1.00 62.97 98 SER C CA 1
ATOM 5734 C C . SER C 1 104 ? 32.036 3.679 -11.131 1.00 66.17 98 SER C C 1
ATOM 5735 O O . SER C 1 104 ? 31.923 2.462 -11.273 1.00 59.84 98 SER C O 1
ATOM 5743 N N . GLU C 1 105 ? 32.886 4.240 -10.290 1.00 80.79 99 GLU C N 1
ATOM 5744 C CA . GLU C 1 105 ? 33.703 3.448 -9.405 1.00 90.06 99 GLU C CA 1
ATOM 5745 C C . GLU C 1 105 ? 32.889 2.860 -8.254 1.00 87.22 99 GLU C C 1
ATOM 5746 O O . GLU C 1 105 ? 32.900 1.651 -8.006 1.00 91.78 99 GLU C O 1
ATOM 5758 N N . ALA C 1 106 ? 32.213 3.746 -7.538 1.00 77.47 100 ALA C N 1
A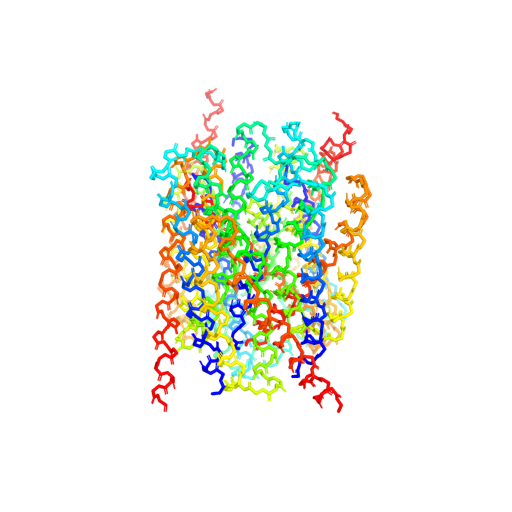TOM 5759 C CA . ALA C 1 106 ? 31.343 3.381 -6.433 1.00 74.34 100 ALA C CA 1
ATOM 5760 C C . ALA C 1 106 ? 30.447 4.569 -6.153 1.00 71.09 100 ALA C C 1
ATOM 5761 O O . ALA C 1 106 ? 30.845 5.716 -6.352 1.00 74.49 100 ALA C O 1
ATOM 5768 N N . ALA C 1 107 ? 29.234 4.286 -5.701 1.00 64.80 101 ALA C N 1
ATOM 5769 C CA . ALA C 1 107 ? 28.270 5.322 -5.364 1.00 60.61 101 ALA C CA 1
ATOM 5770 C C . ALA C 1 107 ? 28.836 6.277 -4.322 1.00 65.57 101 ALA C C 1
ATOM 5771 O O . ALA C 1 107 ? 28.454 7.442 -4.244 1.00 67.70 101 ALA C O 1
ATOM 5778 N N . LYS C 1 108 ? 29.763 5.766 -3.528 1.00 67.11 102 LYS C N 1
ATOM 5779 C CA . LYS C 1 108 ? 30.312 6.495 -2.405 1.00 69.62 102 LYS C CA 1
ATOM 5780 C C . LYS C 1 108 ? 31.212 7.623 -2.902 1.00 64.54 102 LYS C C 1
ATOM 5781 O O . LYS C 1 108 ? 31.312 8.683 -2.283 1.00 66.48 102 LYS C O 1
ATOM 5800 N N . LYS C 1 109 ? 31.842 7.384 -4.049 1.00 61.10 103 LYS C N 1
ATOM 5801 C CA . LYS C 1 109 ? 32.841 8.294 -4.611 1.00 61.45 103 LYS C CA 1
ATOM 5802 C C . LYS C 1 109 ? 32.260 9.347 -5.560 1.00 60.67 103 LYS C C 1
ATOM 5803 O O . LYS C 1 109 ? 32.998 9.970 -6.322 1.00 55.74 103 LYS C O 1
ATOM 5822 N N . ARG C 1 110 ? 30.944 9.524 -5.537 1.00 64.39 104 ARG C N 1
ATOM 5823 C CA . ARG C 1 110 ? 30.294 10.535 -6.367 1.00 64.16 104 ARG C CA 1
ATOM 5824 C C . ARG C 1 110 ? 30.129 11.856 -5.608 1.00 62.62 104 ARG C C 1
ATOM 5825 O O . ARG C 1 110 ? 29.867 12.896 -6.211 1.00 64.41 104 ARG C O 1
ATOM 5846 N N . ILE C 1 111 ? 30.286 11.806 -4.287 1.00 57.64 105 ILE C N 1
ATOM 5847 C CA . ILE C 1 111 ? 29.860 12.896 -3.409 1.00 56.74 105 ILE C CA 1
ATOM 5848 C C . ILE C 1 111 ? 30.596 14.218 -3.619 1.00 52.34 105 ILE C C 1
ATOM 5849 O O . ILE C 1 111 ? 29.980 15.279 -3.514 1.00 53.36 105 ILE C O 1
ATOM 5865 N N . THR C 1 112 ? 31.896 14.178 -3.885 1.00 46.02 106 THR C N 1
ATOM 5866 C CA . THR C 1 112 ? 32.635 15.421 -4.073 1.00 44.65 106 THR C CA 1
ATOM 5867 C C . THR C 1 112 ? 32.099 16.146 -5.309 1.00 46.37 106 THR C C 1
ATOM 5868 O O . THR C 1 112 ? 31.762 17.329 -5.256 1.00 44.74 106 THR C O 1
ATOM 5879 N N . GLY C 1 113 ? 31.990 15.415 -6.413 1.00 50.05 107 GLY C N 1
ATOM 5880 C CA . GLY C 1 113 ? 31.473 15.968 -7.645 1.00 50.57 107 GLY C CA 1
ATOM 5881 C C . GLY C 1 113 ? 30.044 16.441 -7.488 1.00 51.17 107 GLY C C 1
ATOM 5882 O O . GLY C 1 113 ? 29.675 17.518 -7.960 1.00 54.52 107 GLY C O 1
ATOM 5886 N N . PHE C 1 114 ? 29.233 15.633 -6.817 1.00 48.42 108 PHE C N 1
ATOM 5887 C CA . PHE C 1 114 ? 27.831 15.968 -6.618 1.00 50.84 108 PHE C CA 1
ATOM 5888 C C . PHE C 1 114 ? 27.686 17.252 -5.809 1.00 53.29 108 PHE C C 1
ATOM 5889 O O . PHE C 1 114 ? 26.981 18.174 -6.218 1.00 56.56 108 PHE C O 1
ATOM 5906 N N . ARG C 1 115 ? 28.351 17.304 -4.660 1.00 53.18 109 ARG C N 1
ATOM 5907 C CA . ARG C 1 115 ? 28.288 18.470 -3.788 1.00 51.63 109 ARG C CA 1
ATOM 5908 C C . ARG C 1 115 ? 28.798 19.715 -4.508 1.00 44.39 109 ARG C C 1
ATOM 5909 O O . ARG C 1 115 ? 28.221 20.796 -4.394 1.00 44.84 109 ARG C O 1
ATOM 5924 N N . LEU C 1 116 ? 29.879 19.551 -5.257 1.00 37.12 110 LEU C N 1
ATOM 5925 C CA . LEU C 1 116 ? 30.471 20.659 -5.987 1.00 36.52 110 LEU C CA 1
ATOM 5926 C C . LEU C 1 116 ? 29.510 21.146 -7.068 1.00 41.13 110 LEU C C 1
ATOM 5927 O O . LEU C 1 116 ? 29.297 22.343 -7.223 1.00 44.91 110 LEU C O 1
ATOM 5943 N N . SER C 1 117 ? 28.913 20.212 -7.800 1.00 39.85 111 SER C N 1
ATOM 5944 C CA . SER C 1 117 ? 28.009 20.572 -8.882 1.00 40.24 111 SER C CA 1
ATOM 5945 C C . SER C 1 117 ? 26.780 21.314 -8.382 1.00 44.79 111 SER C C 1
ATOM 5946 O O . SER C 1 117 ? 26.374 22.310 -8.980 1.00 47.36 111 SER C O 1
ATOM 5954 N N . LEU C 1 118 ? 26.197 20.844 -7.281 1.00 52.45 112 LEU C N 1
ATOM 5955 C CA . LEU C 1 118 ? 24.983 21.461 -6.742 1.00 56.19 112 LEU C CA 1
ATOM 5956 C C . LEU C 1 118 ? 25.282 22.796 -6.069 1.00 54.79 112 LEU C C 1
ATOM 5957 O O . LEU C 1 118 ? 24.428 23.680 -6.027 1.00 57.87 112 LEU C O 1
ATOM 5973 N N . GLY C 1 119 ? 26.483 22.933 -5.524 1.00 47.04 113 GLY C N 1
ATOM 5974 C CA . GLY C 1 119 ? 26.899 24.199 -4.952 1.00 42.14 113 GLY C CA 1
ATOM 5975 C C . GLY C 1 119 ? 26.896 25.310 -5.988 1.00 37.44 113 GLY C C 1
ATOM 5976 O O . GLY C 1 119 ? 26.429 26.410 -5.706 1.00 34.45 113 GLY C O 1
ATOM 5980 N N . ILE C 1 120 ? 27.424 25.037 -7.178 1.00 42.36 114 ILE C N 1
ATOM 5981 C CA . ILE C 1 120 ? 27.373 26.009 -8.276 1.00 44.31 114 ILE C CA 1
ATOM 5982 C C . ILE C 1 120 ? 25.934 26.234 -8.714 1.00 42.01 114 ILE C C 1
ATOM 5983 O O . ILE C 1 120 ? 25.530 27.363 -8.978 1.00 36.47 114 ILE C O 1
ATOM 5999 N N . LEU C 1 121 ? 25.158 25.157 -8.758 1.00 44.49 115 LEU C N 1
ATOM 6000 C CA . LEU C 1 121 ? 23.757 25.237 -9.158 1.00 42.06 115 LEU C CA 1
ATOM 6001 C C . LEU C 1 121 ? 22.996 26.145 -8.198 1.00 40.42 115 LEU C C 1
ATOM 6002 O O . LEU C 1 121 ? 22.116 26.888 -8.605 1.00 35.27 115 LEU C O 1
ATOM 6018 N N . ALA C 1 122 ? 23.328 26.068 -6.915 1.00 43.81 116 ALA C N 1
ATOM 6019 C CA . ALA C 1 122 ? 22.713 26.941 -5.927 1.00 45.80 116 ALA C CA 1
ATOM 6020 C C . ALA C 1 122 ? 23.114 28.383 -6.203 1.00 41.78 116 ALA C C 1
ATOM 6021 O O . ALA C 1 122 ? 22.290 29.292 -6.140 1.00 45.45 116 ALA C O 1
ATOM 6028 N N . LEU C 1 123 ? 24.390 28.577 -6.522 1.00 36.86 117 LEU C N 1
ATOM 6029 C CA . LEU C 1 123 ? 24.944 29.907 -6.748 1.00 41.00 117 LEU C CA 1
ATOM 6030 C C . LEU C 1 123 ? 24.426 30.566 -8.022 1.00 42.08 117 LEU C C 1
ATOM 6031 O O . LEU C 1 123 ? 24.103 31.754 -8.024 1.00 44.06 117 LEU C O 1
ATOM 6047 N N . LEU C 1 124 ? 24.372 29.801 -9.106 1.00 42.80 118 LEU C N 1
ATOM 6048 C CA . LEU C 1 124 ? 23.850 30.305 -10.368 1.00 41.08 118 LEU C CA 1
ATOM 6049 C C . LEU C 1 124 ? 22.420 30.794 -10.191 1.00 38.40 118 LEU C C 1
ATOM 6050 O O . LEU C 1 124 ? 22.070 31.893 -10.621 1.00 39.48 118 LEU C O 1
ATOM 6066 N N . THR C 1 125 ? 21.608 29.986 -9.520 1.00 38.88 119 THR C N 1
ATOM 6067 C CA . THR C 1 125 ? 20.221 30.343 -9.256 1.00 46.04 119 THR C CA 1
ATOM 6068 C C . THR C 1 125 ? 20.119 31.677 -8.528 1.00 45.58 119 THR C C 1
ATOM 6069 O O . THR C 1 125 ? 19.330 32.544 -8.909 1.00 43.60 119 THR C O 1
ATOM 6080 N N . LEU C 1 126 ? 20.927 31.840 -7.488 1.00 42.86 120 LEU C N 1
ATOM 6081 C CA . LEU C 1 126 ? 20.904 33.065 -6.700 1.00 45.71 120 LEU C CA 1
ATOM 6082 C C . LEU C 1 126 ? 21.208 34.304 -7.547 1.00 46.21 120 LEU C C 1
ATOM 6083 O O . LEU C 1 126 ? 20.423 35.249 -7.576 1.00 45.87 120 LEU C O 1
ATOM 6099 N N . LEU C 1 127 ? 22.341 34.297 -8.240 1.00 50.53 121 LEU C N 1
ATOM 6100 C CA . LEU C 1 127 ? 22.727 35.428 -9.080 1.00 51.34 121 LEU C CA 1
ATOM 6101 C C . LEU C 1 127 ? 21.671 35.741 -10.133 1.00 47.34 121 LEU C C 1
ATOM 6102 O O . LEU C 1 127 ? 21.384 36.904 -10.403 1.00 50.71 121 LEU C O 1
ATOM 6118 N N . GLY C 1 128 ? 21.112 34.701 -10.739 1.00 41.65 122 GLY C N 1
ATOM 6119 C CA . GLY C 1 128 ? 20.067 34.880 -11.727 1.00 44.22 122 GLY C CA 1
ATOM 6120 C C . GLY C 1 128 ? 18.856 35.533 -11.093 1.00 44.03 122 GLY C C 1
ATOM 6121 O O . GLY C 1 128 ? 18.269 36.455 -11.655 1.00 41.82 122 GLY C O 1
ATOM 6125 N N . ALA C 1 129 ? 18.486 35.053 -9.911 1.00 42.54 123 ALA C N 1
ATOM 6126 C CA . ALA C 1 129 ? 17.373 35.628 -9.168 1.00 40.26 123 ALA C CA 1
ATOM 6127 C C . ALA C 1 129 ? 17.634 37.096 -8.858 1.00 40.74 123 ALA C C 1
ATOM 6128 O O . ALA C 1 129 ? 16.787 37.953 -9.107 1.00 41.97 123 ALA C O 1
ATOM 6135 N N . LEU C 1 130 ? 18.817 37.381 -8.325 1.00 42.84 124 LEU C N 1
ATOM 6136 C CA . LEU C 1 130 ? 19.195 38.750 -7.982 1.00 45.22 124 LEU C CA 1
ATOM 6137 C C . LEU C 1 130 ? 19.201 39.647 -9.212 1.00 46.05 124 LEU C C 1
ATOM 6138 O O . LEU C 1 130 ? 18.620 40.730 -9.199 1.00 46.31 124 LEU C O 1
ATOM 6154 N N . GLY C 1 131 ? 19.856 39.189 -10.275 1.00 43.91 125 GLY C N 1
ATOM 6155 C CA . GLY C 1 131 ? 19.942 39.955 -11.502 1.00 37.13 125 GLY C CA 1
ATOM 6156 C C . GLY C 1 131 ? 18.579 40.235 -12.103 1.00 34.62 125 GLY C C 1
ATOM 6157 O O . GLY C 1 131 ? 18.345 41.307 -12.654 1.00 36.16 125 GLY C O 1
ATOM 6161 N N . ILE C 1 132 ? 17.677 39.267 -11.990 1.00 33.71 126 ILE C N 1
ATOM 6162 C CA . ILE C 1 132 ? 16.330 39.418 -12.521 1.00 37.83 126 ILE C CA 1
ATOM 6163 C C . ILE C 1 132 ? 15.538 40.379 -11.650 1.00 38.89 126 ILE C C 1
ATOM 6164 O O . ILE C 1 132 ? 14.824 41.251 -12.155 1.00 38.50 126 ILE C O 1
ATOM 6180 N N . ALA C 1 133 ? 15.666 40.216 -10.340 1.00 41.69 127 ALA C N 1
ATOM 6181 C CA . ALA C 1 133 ? 15.047 41.140 -9.407 1.00 50.32 127 ALA C CA 1
ATOM 6182 C C . ALA C 1 133 ? 15.522 42.548 -9.744 1.00 54.16 127 ALA C C 1
ATOM 6183 O O . ALA C 1 133 ? 14.721 43.475 -9.855 1.00 50.29 127 ALA C O 1
ATOM 6190 N N . ASN C 1 134 ? 16.830 42.683 -9.941 1.00 57.96 128 ASN C N 1
ATOM 6191 C CA . ASN C 1 134 ? 17.429 43.955 -10.326 1.00 62.17 128 ASN C CA 1
ATOM 6192 C C . ASN C 1 134 ? 16.804 44.519 -11.594 1.00 61.61 128 ASN C C 1
ATOM 6193 O O . ASN C 1 134 ? 16.529 45.714 -11.684 1.00 67.73 128 ASN C O 1
ATOM 6204 N N . SER C 1 135 ? 16.564 43.647 -12.565 1.00 54.36 129 SER C N 1
ATOM 6205 C CA . SER C 1 135 ? 16.022 44.073 -13.845 1.00 51.00 129 SER C CA 1
ATOM 6206 C C . SER C 1 135 ? 14.538 44.395 -13.735 1.00 49.94 129 SER C C 1
ATOM 6207 O O . SER C 1 135 ? 14.053 45.315 -14.390 1.00 49.81 129 SER C O 1
ATOM 6215 N N . PHE C 1 136 ? 13.825 43.649 -12.897 1.00 51.07 130 PHE C N 1
ATOM 6216 C CA . PHE C 1 136 ? 12.401 43.897 -12.677 1.00 57.62 130 PHE C CA 1
ATOM 6217 C C . PHE C 1 136 ? 12.133 45.266 -12.083 1.00 61.17 130 PHE C C 1
ATOM 6218 O O . PHE C 1 136 ? 11.161 45.934 -12.440 1.00 61.57 130 PHE C O 1
ATOM 6235 N N . LEU C 1 137 ? 13.004 45.679 -11.172 1.00 59.43 131 LEU C N 1
ATOM 6236 C CA . LEU C 1 137 ? 12.843 46.941 -10.466 1.00 57.90 131 LEU C CA 1
ATOM 6237 C C . LEU C 1 137 ? 12.930 48.157 -11.390 1.00 64.14 131 LEU C C 1
ATOM 6238 O O . LEU C 1 137 ? 12.895 49.293 -10.925 1.00 65.79 131 LEU C O 1
ATOM 6254 N N . ASP C 1 138 ? 13.076 47.924 -12.692 1.00 77.74 132 ASP C N 1
ATOM 6255 C CA . ASP C 1 138 ? 12.945 49.003 -13.666 1.00 85.22 132 ASP C CA 1
ATOM 6256 C C . ASP C 1 138 ? 11.465 49.191 -14.036 1.00 83.95 132 ASP C C 1
ATOM 6257 O O . ASP C 1 138 ? 11.129 49.796 -15.053 1.00 82.64 132 ASP C O 1
ATOM 6266 N N . GLU C 1 139 ? 10.598 48.631 -13.194 1.00 79.40 133 GLU C N 1
ATOM 6267 C CA . GLU C 1 139 ? 9.166 48.895 -13.208 1.00 72.41 133 GLU C CA 1
ATOM 6268 C C . GLU C 1 139 ? 9.010 50.252 -12.535 1.00 69.66 133 GLU C C 1
ATOM 6269 O O . GLU C 1 139 ? 8.055 50.991 -12.774 1.00 76.89 133 GLU C O 1
ATOM 6281 N N . TYR C 1 140 ? 9.961 50.548 -11.655 1.00 61.26 134 TYR C N 1
ATOM 6282 C CA . TYR C 1 140 ? 9.956 51.772 -10.873 1.00 65.82 134 TYR C CA 1
ATOM 6283 C C . TYR C 1 140 ? 10.523 52.917 -11.706 1.00 74.58 134 TYR C C 1
ATOM 6284 O O . TYR C 1 140 ? 10.005 54.033 -11.674 1.00 81.31 134 TYR C O 1
ATOM 6291 N N . LEU C 1 141 ? 11.568 52.631 -12.474 1.00 78.57 135 LEU C N 1
ATOM 6292 C CA . LEU C 1 141 ? 12.218 53.655 -13.278 1.00 81.13 135 LEU C CA 1
ATOM 6293 C C . LEU C 1 141 ? 11.544 53.738 -14.639 1.00 84.24 135 LEU C C 1
ATOM 6294 O O . LEU C 1 141 ? 10.347 54.022 -14.729 1.00 85.33 135 LEU C O 1
ATOM 6310 N N . ASN D 1 10 ? 56.336 4.213 -51.446 1.00 67.97 4 ASN D N 1
ATOM 6311 C CA . ASN D 1 10 ? 54.982 3.824 -51.824 1.00 72.29 4 ASN D CA 1
ATOM 6312 C C . ASN D 1 10 ? 54.380 4.882 -52.752 1.00 70.00 4 ASN D C 1
ATOM 6313 O O . ASN D 1 10 ? 54.012 4.595 -53.891 1.00 67.92 4 ASN D O 1
ATOM 6323 N N . SER D 1 11 ? 54.280 6.106 -52.239 1.00 67.52 5 SER D N 1
ATOM 6324 C CA . SER D 1 11 ? 53.795 7.248 -53.007 1.00 67.31 5 SER D CA 1
ATOM 6325 C C . SER D 1 11 ? 54.625 8.459 -52.588 1.00 64.59 5 SER D C 1
ATOM 6326 O O . SER D 1 11 ? 54.207 9.605 -52.759 1.00 65.65 5 SER D O 1
ATOM 6334 N N . ILE D 1 12 ? 55.819 8.183 -52.064 1.00 59.12 6 ILE D N 1
ATOM 6335 C CA . ILE D 1 12 ? 56.702 9.202 -51.507 1.00 52.46 6 ILE D CA 1
ATOM 6336 C C . ILE D 1 12 ? 57.280 10.134 -52.566 1.00 47.94 6 ILE D C 1
ATOM 6337 O O . ILE D 1 12 ? 57.448 11.330 -52.323 1.00 43.67 6 ILE D O 1
ATOM 6353 N N . LEU D 1 13 ? 57.584 9.595 -53.742 1.00 52.29 7 LEU D N 1
ATOM 6354 C CA . LEU D 1 13 ? 58.132 10.417 -54.816 1.00 51.83 7 LEU D CA 1
ATOM 6355 C C . LEU D 1 13 ? 57.095 11.421 -55.311 1.00 46.29 7 LEU D C 1
ATOM 6356 O O . LEU D 1 13 ? 57.415 12.587 -55.515 1.00 38.34 7 LEU D O 1
ATOM 6372 N N . LEU D 1 14 ? 55.855 10.968 -55.484 1.00 45.52 8 LEU D N 1
ATOM 6373 C CA . LEU D 1 14 ? 54.768 11.852 -55.894 1.00 41.61 8 LEU D CA 1
ATOM 6374 C C . LEU D 1 14 ? 54.562 12.935 -54.847 1.00 38.93 8 LEU D C 1
ATOM 6375 O O . LEU D 1 14 ? 54.420 14.117 -55.170 1.00 36.57 8 LEU D O 1
ATOM 6391 N N . ALA D 1 15 ? 54.575 12.518 -53.586 1.00 40.49 9 ALA D N 1
ATOM 6392 C CA . ALA D 1 15 ? 54.415 13.433 -52.467 1.00 44.78 9 ALA D CA 1
ATOM 6393 C C . ALA D 1 15 ? 55.513 14.482 -52.478 1.00 40.79 9 ALA D C 1
ATOM 6394 O O . ALA D 1 15 ? 55.260 15.675 -52.299 1.00 37.02 9 ALA D O 1
ATOM 6401 N N . ALA D 1 16 ? 56.737 14.019 -52.698 1.00 39.96 10 ALA D N 1
ATOM 6402 C CA . ALA D 1 16 ? 57.897 14.891 -52.701 1.00 46.48 10 ALA D CA 1
ATOM 6403 C C . ALA D 1 16 ? 57.803 15.942 -53.812 1.00 48.69 10 ALA D C 1
ATOM 6404 O O . ALA D 1 16 ? 58.095 17.116 -53.593 1.00 50.96 10 ALA D O 1
ATOM 6411 N N . VAL D 1 17 ? 57.413 15.514 -55.007 1.00 43.44 11 VAL D N 1
ATOM 6412 C CA . VAL D 1 17 ? 57.272 16.433 -56.129 1.00 40.38 11 VAL D CA 1
ATOM 6413 C C . VAL D 1 17 ? 56.175 17.460 -55.858 1.00 40.62 11 VAL D C 1
ATOM 6414 O O . VAL D 1 17 ? 56.344 18.649 -56.133 1.00 39.72 11 VAL D O 1
ATOM 6427 N N . SER D 1 18 ? 55.051 16.996 -55.318 1.00 45.13 12 SER D N 1
ATOM 6428 C CA . SER D 1 18 ? 53.919 17.875 -55.029 1.00 46.57 12 SER D CA 1
ATOM 6429 C C . SER D 1 18 ? 54.269 18.966 -54.024 1.00 45.39 12 SER D C 1
ATOM 6430 O O . SER D 1 18 ? 53.813 20.102 -54.150 1.00 44.12 12 SER D O 1
ATOM 6438 N N . ILE D 1 19 ? 55.073 18.624 -53.024 1.00 43.65 13 ILE D N 1
ATOM 6439 C CA . ILE D 1 19 ? 55.426 19.591 -51.997 1.00 38.75 13 ILE D CA 1
ATOM 6440 C C . ILE D 1 19 ? 56.386 20.619 -52.576 1.00 37.72 13 ILE D C 1
ATOM 6441 O O . ILE D 1 19 ? 56.270 21.811 -52.303 1.00 39.35 13 ILE D O 1
ATOM 6457 N N . LEU D 1 20 ? 57.325 20.162 -53.390 1.00 41.96 14 LEU D N 1
ATOM 6458 C CA . LEU D 1 20 ? 58.275 21.064 -54.018 1.00 48.80 14 LEU D CA 1
ATOM 6459 C C . LEU D 1 20 ? 57.534 22.010 -54.974 1.00 45.45 14 LEU D C 1
ATOM 6460 O O . LEU D 1 20 ? 57.843 23.199 -55.054 1.00 43.69 14 LEU D O 1
ATOM 6476 N N . SER D 1 21 ? 56.560 21.478 -55.708 1.00 42.46 15 SER D N 1
ATOM 6477 C CA . SER D 1 21 ? 55.766 22.297 -56.627 1.00 39.75 15 SER D CA 1
ATOM 6478 C C . SER D 1 21 ? 54.938 23.346 -55.871 1.00 41.58 15 SER D C 1
ATOM 6479 O O . SER D 1 21 ? 54.832 24.493 -56.304 1.00 47.50 15 SER D O 1
ATOM 6487 N N . ALA D 1 22 ? 54.346 22.956 -54.747 1.00 41.63 16 ALA D N 1
ATOM 6488 C CA . ALA D 1 22 ? 53.555 23.888 -53.945 1.00 43.71 16 ALA D CA 1
ATOM 6489 C C . ALA D 1 22 ? 54.426 25.038 -53.438 1.00 39.80 16 ALA D C 1
ATOM 6490 O O . ALA D 1 22 ? 53.962 26.175 -53.333 1.00 39.46 16 ALA D O 1
ATOM 6497 N N . CYS D 1 23 ? 55.682 24.734 -53.113 1.00 35.44 17 CYS D N 1
ATOM 6498 C CA . CYS D 1 23 ? 56.636 25.760 -52.693 1.00 38.09 17 CYS D CA 1
ATOM 6499 C C . CYS D 1 23 ? 56.859 26.788 -53.801 1.00 45.40 17 CYS D C 1
ATOM 6500 O O . CYS D 1 23 ? 56.941 27.987 -53.539 1.00 46.14 17 CYS D O 1
ATOM 6508 N N . GLN D 1 24 ? 56.981 26.312 -55.037 1.00 45.75 18 GLN D N 1
ATOM 6509 C CA . GLN D 1 24 ? 57.180 27.205 -56.166 1.00 41.98 18 GLN D CA 1
ATOM 6510 C C . GLN D 1 24 ? 55.953 28.084 -56.382 1.00 38.43 18 GLN D C 1
ATOM 6511 O O . GLN D 1 24 ? 56.078 29.268 -56.689 1.00 40.00 18 GLN D O 1
ATOM 6525 N N . GLN D 1 25 ? 54.770 27.504 -56.202 1.00 37.81 19 GLN D N 1
ATOM 6526 C CA . GLN D 1 25 ? 53.518 28.249 -56.324 1.00 38.69 19 GLN D CA 1
ATOM 6527 C C . GLN D 1 25 ? 53.468 29.378 -55.304 1.00 35.89 19 GLN D C 1
ATOM 6528 O O . GLN D 1 25 ? 53.040 30.493 -55.608 1.00 36.53 19 GLN D O 1
ATOM 6542 N N . SER D 1 26 ? 53.882 29.065 -54.082 1.00 35.50 20 SER D N 1
ATOM 6543 C CA . SER D 1 26 ? 53.954 30.051 -53.019 1.00 38.87 20 SER D CA 1
ATOM 6544 C C . SER D 1 26 ? 54.919 31.159 -53.385 1.00 39.09 20 SER D C 1
ATOM 6545 O O . SER D 1 26 ? 54.611 32.339 -53.224 1.00 41.49 20 SER D O 1
ATOM 6553 N N . TYR D 1 27 ? 56.082 30.764 -53.892 1.00 40.20 21 TYR D N 1
ATOM 6554 C CA . TYR D 1 27 ? 57.108 31.708 -54.303 1.00 43.93 21 TYR D CA 1
ATOM 6555 C C . TYR D 1 27 ? 56.519 32.675 -55.324 1.00 42.11 21 TYR D C 1
ATOM 6556 O O . TYR D 1 27 ? 56.620 33.892 -55.171 1.00 43.96 21 TYR D O 1
ATOM 6574 N N . PHE D 1 28 ? 55.889 32.122 -56.354 1.00 40.20 22 PHE D N 1
ATOM 6575 C CA . PHE D 1 28 ? 55.278 32.926 -57.404 1.00 43.10 22 PHE D CA 1
ATOM 6576 C C . PHE D 1 28 ? 54.263 33.911 -56.835 1.00 43.00 22 PHE D C 1
ATOM 6577 O O . PHE D 1 28 ? 54.299 35.100 -57.157 1.00 43.64 22 PHE D O 1
ATOM 6594 N N . ALA D 1 29 ? 53.374 33.419 -55.978 1.00 42.17 23 ALA D N 1
ATOM 6595 C CA . ALA D 1 29 ? 52.344 34.263 -55.379 1.00 45.51 23 ALA D CA 1
ATOM 6596 C C . ALA D 1 29 ? 52.959 35.401 -54.575 1.00 43.51 23 ALA D C 1
ATOM 6597 O O . ALA D 1 29 ? 52.494 36.538 -54.631 1.00 42.38 23 ALA D O 1
ATOM 6604 N N . LEU D 1 30 ? 54.013 35.090 -53.831 1.00 40.39 24 LEU D N 1
ATOM 6605 C CA . LEU D 1 30 ? 54.659 36.084 -52.991 1.00 40.30 24 LEU D CA 1
ATOM 6606 C C . LEU D 1 30 ? 55.474 37.049 -53.833 1.00 42.94 24 LEU D C 1
ATOM 6607 O O . LEU D 1 30 ? 55.683 38.195 -53.444 1.00 46.11 24 LEU D O 1
ATOM 6623 N N . GLN D 1 31 ? 55.913 36.597 -55.000 1.00 48.17 25 GLN D N 1
ATOM 6624 C CA . GLN D 1 31 ? 56.653 37.468 -55.901 1.00 52.58 25 GLN D CA 1
ATOM 6625 C C . GLN D 1 31 ? 55.746 38.579 -56.416 1.00 50.95 25 GLN D C 1
ATOM 6626 O O . GLN D 1 31 ? 56.191 39.706 -56.623 1.00 55.92 25 GLN D O 1
ATOM 6640 N N . VAL D 1 32 ? 54.469 38.264 -56.601 1.00 45.80 26 VAL D N 1
ATOM 6641 C CA . VAL D 1 32 ? 53.495 39.253 -57.058 1.00 43.49 26 VAL D CA 1
ATOM 6642 C C . VAL D 1 32 ? 53.316 40.308 -55.979 1.00 43.64 26 VAL D C 1
ATOM 6643 O O . VAL D 1 32 ? 53.080 41.479 -56.270 1.00 45.38 26 VAL D O 1
ATOM 6656 N N . GLY D 1 33 ? 53.426 39.877 -54.727 1.00 40.82 27 GLY D N 1
ATOM 6657 C CA . GLY D 1 33 ? 53.355 40.786 -53.601 1.00 35.99 27 GLY D CA 1
ATOM 6658 C C . GLY D 1 33 ? 54.555 41.705 -53.564 1.00 38.78 27 GLY D C 1
ATOM 6659 O O . GLY D 1 33 ? 54.422 42.913 -53.381 1.00 39.73 27 GLY D O 1
ATOM 6663 N N . LYS D 1 34 ? 55.735 41.129 -53.767 1.00 45.94 28 LYS D N 1
ATOM 6664 C CA . LYS D 1 34 ? 56.967 41.903 -53.770 1.00 51.95 28 LYS D CA 1
ATOM 6665 C C . LYS D 1 34 ? 56.942 42.911 -54.914 1.00 53.36 28 LYS D C 1
ATOM 6666 O O . LYS D 1 34 ? 57.458 44.020 -54.792 1.00 52.48 28 LYS D O 1
ATOM 6670 N N . ALA D 1 35 ? 56.328 42.514 -56.021 1.00 54.18 29 ALA D N 1
ATOM 6671 C CA . ALA D 1 35 ? 56.211 43.372 -57.193 1.00 53.50 29 ALA D CA 1
ATOM 6672 C C . ALA D 1 35 ? 55.362 44.611 -56.922 1.00 53.57 29 ALA D C 1
ATOM 6673 O O . ALA D 1 35 ? 55.707 45.703 -57.367 1.00 58.66 29 ALA D O 1
ATOM 6680 N N . ARG D 1 36 ? 54.262 44.441 -56.190 1.00 52.62 30 ARG D N 1
ATOM 6681 C CA . ARG D 1 36 ? 53.400 45.567 -55.819 1.00 53.62 30 ARG D CA 1
ATOM 6682 C C . ARG D 1 36 ? 54.220 46.665 -55.177 1.00 56.69 30 ARG D C 1
ATOM 6683 O O . ARG D 1 36 ? 53.981 47.855 -55.389 1.00 55.05 30 ARG D O 1
ATOM 6704 N N . LEU D 1 37 ? 55.214 46.246 -54.410 1.00 59.89 31 LEU D N 1
ATOM 6705 C CA . LEU D 1 37 ? 56.026 47.173 -53.660 1.00 59.72 31 LEU D CA 1
ATOM 6706 C C . LEU D 1 37 ? 57.016 47.847 -54.597 1.00 58.41 31 LEU D C 1
ATOM 6707 O O . LEU D 1 37 ? 57.114 49.071 -54.639 1.00 61.58 31 LEU D O 1
ATOM 6723 N N . LYS D 1 38 ? 57.732 47.036 -55.366 1.00 54.68 32 LYS D N 1
ATOM 6724 C CA . LYS D 1 38 ? 58.778 47.545 -56.241 1.00 58.06 32 LYS D CA 1
ATOM 6725 C C . LYS D 1 38 ? 58.233 48.475 -57.318 1.00 62.46 32 LYS D C 1
ATOM 6726 O O . LYS D 1 38 ? 58.777 49.557 -57.546 1.00 62.59 32 LYS D O 1
ATOM 6745 N N . TYR D 1 39 ? 57.155 48.053 -57.972 1.00 55.99 33 TYR D N 1
ATOM 6746 C CA . TYR D 1 39 ? 56.545 48.855 -59.020 1.00 56.88 33 TYR D CA 1
ATOM 6747 C C . TYR D 1 39 ? 55.301 49.549 -58.481 1.00 59.63 33 TYR D C 1
ATOM 6748 O O . TYR D 1 39 ? 54.262 49.539 -59.120 1.00 64.55 33 TYR D O 1
ATOM 6766 N N . LYS D 1 40 ? 55.476 50.268 -57.379 1.00 60.60 34 LYS D N 1
ATOM 6767 C CA . LYS D 1 40 ? 54.414 50.992 -56.670 1.00 60.54 34 LYS D CA 1
ATOM 6768 C C . LYS D 1 40 ? 52.934 50.805 -57.108 1.00 54.07 34 LYS D C 1
ATOM 6769 O O . LYS D 1 40 ? 52.212 51.783 -57.295 1.00 55.24 34 LYS D O 1
ATOM 6776 N N . VAL D 1 41 ? 52.490 49.557 -57.277 1.00 52.29 35 VAL D N 1
ATOM 6777 C CA . VAL D 1 41 ? 51.069 49.279 -57.532 1.00 53.16 35 VAL D CA 1
ATOM 6778 C C . VAL D 1 41 ? 50.310 49.043 -56.214 1.00 52.94 35 VAL D C 1
ATOM 6779 O O . VAL D 1 41 ? 50.561 48.053 -55.526 1.00 48.16 35 VAL D O 1
ATOM 6792 N N . THR D 1 42 ? 49.356 49.912 -55.890 1.00 57.75 36 THR D N 1
ATOM 6793 C CA . THR D 1 42 ? 48.622 49.810 -54.623 1.00 58.42 36 THR D CA 1
ATOM 6794 C C . THR D 1 42 ? 47.351 48.950 -54.739 1.00 55.55 36 THR D C 1
ATOM 6795 O O . THR D 1 42 ? 46.584 49.111 -55.688 1.00 58.60 36 THR D O 1
ATOM 6806 N N . PRO D 1 43 ? 47.117 48.040 -53.769 1.00 47.52 37 PRO D N 1
ATOM 6807 C CA . PRO D 1 43 ? 45.907 47.200 -53.791 1.00 43.95 37 PRO D CA 1
ATOM 6808 C C . PRO D 1 43 ? 44.615 48.009 -53.727 1.00 44.66 37 PRO D C 1
ATOM 6809 O O . PRO D 1 43 ? 44.610 49.064 -53.101 1.00 50.72 37 PRO D O 1
ATOM 6820 N N . PRO D 1 44 ? 43.518 47.506 -54.321 1.00 43.40 38 PRO D N 1
ATOM 6821 C CA . PRO D 1 44 ? 43.360 46.216 -55.005 1.00 44.35 38 PRO D CA 1
ATOM 6822 C C . PRO D 1 44 ? 43.668 46.265 -56.496 1.00 45.01 38 PRO D C 1
ATOM 6823 O O . PRO D 1 44 ? 43.383 45.306 -57.209 1.00 48.20 38 PRO D O 1
ATOM 6834 N N . ALA D 1 45 ? 44.224 47.377 -56.958 1.00 44.87 39 ALA D N 1
ATOM 6835 C CA . ALA D 1 45 ? 44.540 47.555 -58.365 1.00 46.41 39 ALA D CA 1
ATOM 6836 C C . ALA D 1 45 ? 45.525 46.490 -58.830 1.00 52.62 39 ALA D C 1
ATOM 6837 O O . ALA D 1 45 ? 46.393 46.068 -58.062 1.00 53.89 39 ALA D O 1
ATOM 6844 N N . VAL D 1 46 ? 45.365 46.042 -60.075 1.00 54.17 40 VAL D N 1
ATOM 6845 C CA . VAL D 1 46 ? 46.293 45.095 -60.683 1.00 52.53 40 VAL D CA 1
ATOM 6846 C C . VAL D 1 46 ? 46.817 45.637 -62.007 1.00 57.41 40 VAL D C 1
ATOM 6847 O O . VAL D 1 46 ? 47.332 44.881 -62.834 1.00 57.95 40 VAL D O 1
ATOM 6860 N N . THR D 1 47 ? 46.675 46.946 -62.203 1.00 58.91 41 THR D N 1
ATOM 6861 C CA . THR D 1 47 ? 47.193 47.608 -63.397 1.00 55.56 41 THR D CA 1
ATOM 6862 C C . THR D 1 47 ? 48.108 48.773 -63.035 1.00 61.06 41 THR D C 1
ATOM 6863 O O . THR D 1 47 ? 48.135 49.221 -61.889 1.00 58.08 41 THR D O 1
ATOM 6874 N N . GLY D 1 48 ? 48.831 49.275 -64.031 1.00 71.88 42 GLY D N 1
ATOM 6875 C CA . GLY D 1 48 ? 49.804 50.330 -63.828 1.00 77.42 42 GLY D CA 1
ATOM 6876 C C . GLY D 1 48 ? 51.084 49.999 -64.568 1.00 80.55 42 GLY D C 1
ATOM 6877 O O . GLY D 1 48 ? 51.127 50.060 -65.797 1.00 96.22 42 GLY D O 1
ATOM 6881 N N . SER D 1 49 ? 52.127 49.639 -63.827 1.00 62.19 43 SER D N 1
ATOM 6882 C CA . SER D 1 49 ? 53.398 49.273 -64.443 1.00 53.55 43 SER D CA 1
ATOM 6883 C C . SER D 1 49 ? 53.255 48.065 -65.356 1.00 49.63 43 SER D C 1
ATOM 6884 O O . SER D 1 49 ? 52.767 47.031 -64.919 1.00 43.03 43 SER D O 1
ATOM 6892 N N . PRO D 1 50 ? 53.690 48.182 -66.625 1.00 54.88 44 PRO D N 1
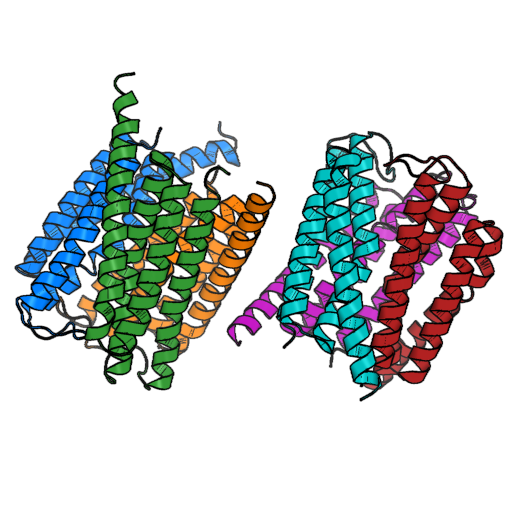ATOM 6893 C CA . PRO D 1 50 ? 53.657 46.989 -67.480 1.00 53.03 44 PRO D CA 1
ATOM 6894 C C . PRO D 1 50 ? 54.452 45.825 -66.893 1.00 54.16 44 PRO D C 1
ATOM 6895 O O . PRO D 1 50 ? 54.111 44.671 -67.143 1.00 54.28 44 PRO D O 1
ATOM 6906 N N . GLU D 1 51 ? 55.487 46.123 -66.112 1.00 53.61 45 GLU D N 1
ATOM 6907 C CA . GLU D 1 51 ? 56.275 45.077 -65.468 1.00 50.59 45 GLU D CA 1
ATOM 6908 C C . GLU D 1 51 ? 55.444 44.304 -64.450 1.00 47.45 45 GLU D C 1
ATOM 6909 O O . GLU D 1 51 ? 55.514 43.078 -64.386 1.00 47.82 45 GLU D O 1
ATOM 6921 N N . PHE D 1 52 ? 54.643 45.017 -63.667 1.00 44.33 46 PHE D N 1
ATOM 6922 C CA . PHE D 1 52 ? 53.789 44.365 -62.687 1.00 42.11 46 PHE D CA 1
ATOM 6923 C C . PHE D 1 52 ? 52.741 43.495 -63.368 1.00 39.65 46 PHE D C 1
ATOM 6924 O O . PHE D 1 52 ? 52.425 42.406 -62.894 1.00 41.05 46 PHE D O 1
ATOM 6941 N N . GLU D 1 53 ? 52.188 43.994 -64.464 1.00 39.69 47 GLU D N 1
ATOM 6942 C CA . GLU D 1 53 ? 51.128 43.298 -65.180 1.00 40.23 47 GLU D CA 1
ATOM 6943 C C . GLU D 1 53 ? 51.625 41.968 -65.761 1.00 41.14 47 GLU D C 1
ATOM 6944 O O . GLU D 1 53 ? 50.848 41.026 -65.900 1.00 47.46 47 GLU D O 1
ATOM 6956 N N . ARG D 1 54 ? 52.910 41.888 -66.100 1.00 40.05 48 ARG D N 1
ATOM 6957 C CA . ARG D 1 54 ? 53.485 40.634 -66.601 1.00 42.83 48 ARG D CA 1
ATOM 6958 C C . ARG D 1 54 ? 53.677 39.622 -65.476 1.00 40.93 48 ARG D C 1
ATOM 6959 O O . ARG D 1 54 ? 53.304 38.453 -65.606 1.00 38.11 48 ARG D O 1
ATOM 6980 N N . VAL D 1 55 ? 54.231 40.087 -64.360 1.00 41.41 49 VAL D N 1
ATOM 6981 C CA . VAL D 1 55 ? 54.451 39.229 -63.202 1.00 42.64 49 VAL D CA 1
ATOM 6982 C C . VAL D 1 55 ? 53.116 38.697 -62.711 1.00 36.73 49 VAL D C 1
ATOM 6983 O O . VAL D 1 55 ? 52.982 37.513 -62.395 1.00 32.48 49 VAL D O 1
ATOM 6996 N N . PHE D 1 56 ? 52.135 39.587 -62.655 1.00 32.51 50 PHE D N 1
ATOM 6997 C CA . PHE D 1 56 ? 50.796 39.225 -62.235 1.00 36.41 50 PHE D CA 1
ATOM 6998 C C . PHE D 1 56 ? 50.162 38.202 -63.171 1.00 39.48 50 PHE D C 1
ATOM 6999 O O . PHE D 1 56 ? 49.631 37.187 -62.721 1.00 39.70 50 PHE D O 1
ATOM 7016 N N . ARG D 1 57 ? 50.233 38.454 -64.472 1.00 45.13 51 ARG D N 1
ATOM 7017 C CA . ARG D 1 57 ? 49.587 37.567 -65.432 1.00 47.93 51 ARG D CA 1
ATOM 7018 C C . ARG D 1 57 ? 50.269 36.200 -65.426 1.00 43.91 51 ARG D C 1
ATOM 7019 O O . ARG D 1 57 ? 49.605 35.168 -65.531 1.00 39.11 51 ARG D O 1
ATOM 7040 N N . ALA D 1 58 ? 51.594 36.193 -65.315 1.00 45.98 52 ALA D N 1
ATOM 7041 C CA . ALA D 1 58 ? 52.346 34.942 -65.282 1.00 49.66 52 ALA D CA 1
ATOM 7042 C C . ALA D 1 58 ? 51.932 34.086 -64.093 1.00 48.92 52 ALA D C 1
ATOM 7043 O O . ALA D 1 58 ? 51.655 32.897 -64.232 1.00 47.72 52 ALA D O 1
ATOM 7050 N N . GLN D 1 59 ? 51.876 34.709 -62.923 1.00 50.56 53 GLN D N 1
ATOM 7051 C CA . GLN D 1 59 ? 51.493 34.013 -61.702 1.00 46.75 53 GLN D CA 1
ATOM 7052 C C . GLN D 1 59 ? 50.066 33.501 -61.831 1.00 39.58 53 GLN D C 1
ATOM 7053 O O . GLN D 1 59 ? 49.728 32.431 -61.336 1.00 39.24 53 GLN D O 1
ATOM 7067 N N . GLN D 1 60 ? 49.238 34.275 -62.515 1.00 38.59 54 GLN D N 1
ATOM 7068 C CA . GLN D 1 60 ? 47.850 33.915 -62.740 1.00 45.40 54 GLN D CA 1
ATOM 7069 C C . GLN D 1 60 ? 47.777 32.708 -63.675 1.00 46.40 54 GLN D C 1
ATOM 7070 O O . GLN D 1 60 ? 46.913 31.849 -63.532 1.00 46.08 54 GLN D O 1
ATOM 7084 N N . ASN D 1 61 ? 48.690 32.648 -64.637 1.00 48.27 55 ASN D N 1
ATOM 7085 C CA . ASN D 1 61 ? 48.775 31.500 -65.528 1.00 45.36 55 ASN D CA 1
ATOM 7086 C C . ASN D 1 61 ? 49.228 30.236 -64.800 1.00 39.89 55 ASN D C 1
ATOM 7087 O O . ASN D 1 61 ? 48.739 29.142 -65.066 1.00 38.97 55 ASN D O 1
ATOM 7099 N N . CYS D 1 62 ? 50.154 30.393 -63.864 1.00 36.36 56 CYS D N 1
ATOM 7100 C CA . CYS D 1 62 ? 50.638 29.266 -63.081 1.00 37.15 56 CYS D CA 1
ATOM 7101 C C . CYS D 1 62 ? 49.516 28.737 -62.175 1.00 38.66 56 CYS D C 1
ATOM 7102 O O . CYS D 1 62 ? 49.425 27.543 -61.927 1.00 39.35 56 CYS D O 1
ATOM 7110 N N . VAL D 1 63 ? 48.649 29.626 -61.703 1.00 40.98 57 VAL D N 1
ATOM 7111 C CA . VAL D 1 63 ? 47.543 29.223 -60.846 1.00 40.31 57 VAL D CA 1
ATOM 7112 C C . VAL D 1 63 ? 46.527 28.361 -61.596 1.00 40.17 57 VAL D C 1
ATOM 7113 O O . VAL D 1 63 ? 46.079 27.341 -61.079 1.00 42.47 57 VAL D O 1
ATOM 7126 N N . GLU D 1 64 ? 46.175 28.753 -62.816 1.00 46.45 58 GLU D N 1
ATOM 7127 C CA . GLU D 1 64 ? 45.127 28.048 -63.555 1.00 48.74 58 GLU D CA 1
ATOM 7128 C C . GLU D 1 64 ? 45.582 26.681 -64.050 1.00 49.25 58 GLU D C 1
ATOM 7129 O O . GLU D 1 64 ? 44.757 25.798 -64.267 1.00 54.37 58 GLU D O 1
ATOM 7141 N N . PHE D 1 65 ? 46.889 26.505 -64.223 1.00 42.73 59 PHE D N 1
ATOM 7142 C CA . PHE D 1 65 ? 47.419 25.237 -64.705 1.00 38.51 59 PHE D CA 1
ATOM 7143 C C . PHE D 1 65 ? 47.888 24.305 -63.585 1.00 37.81 59 PHE D C 1
ATOM 7144 O O . PHE D 1 65 ? 48.162 23.134 -63.840 1.00 44.75 59 PHE D O 1
ATOM 7161 N N . TYR D 1 66 ? 47.967 24.806 -62.352 1.00 33.56 60 TYR D N 1
ATOM 7162 C CA . TYR D 1 66 ? 48.531 24.019 -61.248 1.00 33.63 60 TYR D CA 1
ATOM 7163 C C . TYR D 1 66 ? 47.690 22.793 -60.886 1.00 31.81 60 TYR D C 1
ATOM 7164 O O . TYR D 1 66 ? 48.227 21.693 -60.783 1.00 33.74 60 TYR D O 1
ATOM 7182 N N . PRO D 1 67 ? 46.373 22.968 -60.689 1.00 27.95 61 PRO D N 1
ATOM 7183 C CA . PRO D 1 67 ? 45.569 21.789 -60.353 1.00 30.94 61 PRO D CA 1
ATOM 7184 C C . PRO D 1 67 ? 45.553 20.756 -61.473 1.00 36.10 61 PRO D C 1
ATOM 7185 O O . PRO D 1 67 ? 45.385 19.567 -61.207 1.00 33.06 61 PRO D O 1
ATOM 7196 N N . ILE D 1 68 ? 45.687 21.210 -62.715 1.00 42.73 62 ILE D N 1
ATOM 7197 C CA . ILE D 1 68 ? 45.792 20.290 -63.839 1.00 42.77 62 ILE D CA 1
ATOM 7198 C C . ILE D 1 68 ? 47.041 19.441 -63.671 1.00 38.33 62 ILE D C 1
ATOM 7199 O O . ILE D 1 68 ? 47.009 18.224 -63.844 1.00 34.57 62 ILE D O 1
ATOM 7215 N N . PHE D 1 69 ? 48.143 20.098 -63.335 1.00 36.47 63 PHE D N 1
ATOM 7216 C CA . PHE D 1 69 ? 49.409 19.409 -63.149 1.00 32.90 63 PHE D CA 1
ATOM 7217 C C . PHE D 1 69 ? 49.346 18.384 -62.044 1.00 32.26 63 PHE D C 1
ATOM 7218 O O . PHE D 1 69 ? 49.702 17.225 -62.249 1.00 36.12 63 PHE D O 1
ATOM 7235 N N . ILE D 1 70 ? 48.865 18.805 -60.881 1.00 39.85 64 ILE D N 1
ATOM 7236 C CA . ILE D 1 70 ? 48.830 17.934 -59.711 1.00 44.48 64 ILE D CA 1
ATOM 7237 C C . ILE D 1 70 ? 48.019 16.675 -59.982 1.00 36.32 64 ILE D C 1
ATOM 7238 O O . ILE D 1 70 ? 48.481 15.569 -59.712 1.00 34.09 64 ILE D O 1
ATOM 7254 N N . ILE D 1 71 ? 46.818 16.839 -60.522 1.00 28.77 65 ILE D N 1
ATOM 7255 C CA . ILE D 1 71 ? 45.961 15.690 -60.798 1.00 33.40 65 ILE D CA 1
ATOM 7256 C C . ILE D 1 71 ? 46.619 14.743 -61.802 1.00 36.98 65 ILE D C 1
ATOM 7257 O O . ILE D 1 71 ? 46.719 13.546 -61.534 1.00 39.80 65 ILE D O 1
ATOM 7273 N N . THR D 1 72 ? 47.078 15.267 -62.939 1.00 38.08 66 THR D N 1
ATOM 7274 C CA . THR D 1 72 ? 47.683 14.416 -63.968 1.00 37.24 66 THR D CA 1
ATOM 7275 C C . THR D 1 72 ? 48.964 13.798 -63.447 1.00 38.93 66 THR D C 1
ATOM 7276 O O . THR D 1 72 ? 49.322 12.689 -63.839 1.00 45.16 66 THR D O 1
ATOM 7287 N N . LEU D 1 73 ? 49.644 14.502 -62.546 1.00 42.46 67 LEU D N 1
ATOM 7288 C CA . LEU D 1 73 ? 50.861 13.966 -61.937 1.00 41.86 67 LEU D CA 1
ATOM 7289 C C . LEU D 1 73 ? 50.552 12.692 -61.167 1.00 37.73 67 LEU D C 1
ATOM 7290 O O . LEU D 1 73 ? 51.214 11.671 -61.353 1.00 41.46 67 LEU D O 1
ATOM 7306 N N . TRP D 1 74 ? 49.537 12.749 -60.312 1.00 34.78 68 TRP D N 1
ATOM 7307 C CA . TRP D 1 74 ? 49.208 11.610 -59.463 1.00 39.34 68 TRP D CA 1
ATOM 7308 C C . TRP D 1 74 ? 48.552 10.481 -60.253 1.00 45.94 68 TRP D C 1
ATOM 7309 O O . TRP D 1 74 ? 48.838 9.311 -60.007 1.00 48.95 68 TRP D O 1
ATOM 7330 N N . MET D 1 75 ? 47.691 10.825 -61.209 1.00 44.62 69 MET D N 1
ATOM 7331 C CA . MET D 1 75 ? 47.047 9.807 -62.039 1.00 43.71 69 MET D CA 1
ATOM 7332 C C . MET D 1 75 ? 48.068 9.056 -62.887 1.00 42.95 69 MET D C 1
ATOM 7333 O O . MET D 1 75 ? 48.000 7.835 -63.014 1.00 42.86 69 MET D O 1
ATOM 7347 N N . ALA D 1 76 ? 49.007 9.781 -63.479 1.00 38.88 70 ALA D N 1
ATOM 7348 C CA . ALA D 1 76 ? 50.094 9.139 -64.199 1.00 36.56 70 ALA D CA 1
ATOM 7349 C C . ALA D 1 76 ? 50.967 8.351 -63.220 1.00 37.00 70 ALA D C 1
ATOM 7350 O O . ALA D 1 76 ? 51.283 7.182 -63.436 1.00 34.05 70 ALA D O 1
ATOM 7357 N N . GLY D 1 77 ? 51.324 8.986 -62.116 1.00 40.76 71 GLY D N 1
ATOM 7358 C CA . GLY D 1 77 ? 52.209 8.359 -61.162 1.00 46.49 71 GLY D CA 1
ATOM 7359 C C . GLY D 1 77 ? 51.627 7.108 -60.542 1.00 49.46 71 GLY D C 1
ATOM 7360 O O . GLY D 1 77 ? 52.352 6.150 -60.273 1.00 43.09 71 GLY D O 1
ATOM 7364 N N . TRP D 1 78 ? 50.315 7.098 -60.339 1.00 57.25 72 TRP D N 1
ATOM 7365 C CA . TRP D 1 78 ? 49.701 6.028 -59.572 1.00 64.10 72 TRP D CA 1
ATOM 7366 C C . TRP D 1 78 ? 49.288 4.871 -60.478 1.00 62.56 72 TRP D C 1
ATOM 7367 O O . TRP D 1 78 ? 49.355 3.711 -60.077 1.00 66.15 72 TRP D O 1
ATOM 7388 N N . TYR D 1 79 ? 48.897 5.186 -61.710 1.00 55.33 73 TYR D N 1
ATOM 7389 C CA . TYR D 1 79 ? 48.307 4.187 -62.600 1.00 48.43 73 TYR D CA 1
ATOM 7390 C C . TYR D 1 79 ? 49.251 3.740 -63.716 1.00 49.47 73 TYR D C 1
ATOM 7391 O O . TYR D 1 79 ? 49.012 2.714 -64.346 1.00 51.92 73 TYR D O 1
ATOM 7409 N N . PHE D 1 80 ? 50.320 4.497 -63.956 1.00 52.27 74 PHE D N 1
ATOM 7410 C CA . PHE D 1 80 ? 51.293 4.149 -64.996 1.00 52.04 74 PHE D CA 1
ATOM 7411 C C . PHE D 1 80 ? 52.671 3.819 -64.421 1.00 48.35 74 PHE D C 1
ATOM 7412 O O . PHE D 1 80 ? 53.120 2.677 -64.492 1.00 49.61 74 PHE D O 1
ATOM 7429 N N . ASN D 1 81 ? 53.355 4.825 -63.888 1.00 44.31 75 ASN D N 1
ATOM 7430 C CA . ASN D 1 81 ? 54.684 4.622 -63.321 1.00 45.77 75 ASN D CA 1
ATOM 7431 C C . ASN D 1 81 ? 55.119 5.821 -62.487 1.00 44.91 75 ASN D C 1
ATOM 7432 O O . ASN D 1 81 ? 55.126 6.955 -62.963 1.00 46.69 75 ASN D O 1
ATOM 7443 N N . GLN D 1 82 ? 55.498 5.560 -61.244 1.00 47.37 76 GLN D N 1
ATOM 7444 C CA . GLN D 1 82 ? 55.816 6.625 -60.301 1.00 48.88 76 GLN D CA 1
ATOM 7445 C C . GLN D 1 82 ? 57.109 7.371 -60.642 1.00 50.83 76 GLN D C 1
ATOM 7446 O O . GLN D 1 82 ? 57.128 8.601 -60.671 1.00 51.56 76 GLN D O 1
ATOM 7460 N N . VAL D 1 83 ? 58.185 6.634 -60.893 1.00 51.96 77 VAL D N 1
ATOM 7461 C CA . VAL D 1 83 ? 59.470 7.252 -61.190 1.00 52.64 77 VAL D CA 1
ATOM 7462 C C . VAL D 1 83 ? 59.366 8.118 -62.437 1.00 51.52 77 VAL D C 1
ATOM 7463 O O . VAL D 1 83 ? 59.828 9.262 -62.460 1.00 50.00 77 VAL D O 1
ATOM 7476 N N . PHE D 1 84 ? 58.748 7.566 -63.472 1.00 51.70 78 PHE D N 1
ATOM 7477 C CA . PHE D 1 84 ? 58.610 8.272 -64.736 1.00 48.28 78 PHE D CA 1
ATOM 7478 C C . PHE D 1 84 ? 57.731 9.501 -64.562 1.00 45.79 78 PHE D C 1
ATOM 7479 O O . PHE D 1 84 ? 58.067 10.580 -65.047 1.00 46.08 78 PHE D O 1
ATOM 7496 N N . ALA D 1 85 ? 56.630 9.353 -63.833 1.00 43.89 79 ALA D N 1
ATOM 7497 C CA . ALA D 1 85 ? 55.763 10.491 -63.552 1.00 41.60 79 ALA D CA 1
ATOM 7498 C C . ALA D 1 85 ? 56.524 11.541 -62.754 1.00 38.24 79 ALA D C 1
ATOM 7499 O O . ALA D 1 85 ? 56.475 12.729 -63.068 1.00 36.19 79 ALA D O 1
ATOM 7506 N N . THR D 1 86 ? 57.251 11.085 -61.739 1.00 41.84 80 THR D N 1
ATOM 7507 C CA . THR D 1 86 ? 58.050 11.964 -60.891 1.00 46.17 80 THR D CA 1
ATOM 7508 C C . THR D 1 86 ? 59.053 12.787 -61.695 1.00 43.47 80 THR D C 1
ATOM 7509 O O . THR D 1 86 ? 59.165 13.992 -61.484 1.00 44.31 80 THR D O 1
ATOM 7520 N N . CYS D 1 87 ? 59.787 12.141 -62.600 1.00 42.82 81 CYS D N 1
ATOM 7521 C CA . CYS D 1 87 ? 60.757 12.848 -63.445 1.00 44.29 81 CYS D CA 1
ATOM 7522 C C . CYS D 1 87 ? 60.081 13.901 -64.316 1.00 44.65 81 CYS D C 1
ATOM 7523 O O . CYS D 1 87 ? 60.569 15.020 -64.435 1.00 45.12 81 CYS D O 1
ATOM 7531 N N . LEU D 1 88 ? 58.955 13.540 -64.920 1.00 50.11 82 LEU D N 1
ATOM 7532 C CA . LEU D 1 88 ? 58.169 14.486 -65.705 1.00 52.14 82 LEU D CA 1
ATOM 7533 C C . LEU D 1 88 ? 57.766 15.683 -64.846 1.00 48.72 82 LEU D C 1
ATOM 7534 O O . LEU D 1 88 ? 57.788 16.826 -65.304 1.00 50.17 82 LEU D O 1
ATOM 7550 N N . GLY D 1 89 ? 57.400 15.405 -63.597 1.00 41.93 83 GLY D N 1
ATOM 7551 C CA . GLY D 1 89 ? 57.032 16.436 -62.641 1.00 38.70 83 GLY D CA 1
ATOM 7552 C C . GLY D 1 89 ? 58.124 17.466 -62.413 1.00 37.54 83 GLY D C 1
ATOM 7553 O O . GLY D 1 89 ? 57.839 18.659 -62.305 1.00 34.48 83 GLY D O 1
ATOM 7557 N N . LEU D 1 90 ? 59.369 17.012 -62.293 1.00 40.00 84 LEU D N 1
ATOM 7558 C CA . LEU D 1 90 ? 60.495 17.935 -62.162 1.00 41.46 84 LEU D CA 1
ATOM 7559 C C . LEU D 1 90 ? 60.667 18.790 -63.408 1.00 41.80 84 LEU D C 1
ATOM 7560 O O . LEU D 1 90 ? 61.000 19.969 -63.316 1.00 46.42 84 LEU D O 1
ATOM 7576 N N . VAL D 1 91 ? 60.457 18.193 -64.574 1.00 39.85 85 VAL D N 1
ATOM 7577 C CA . VAL D 1 91 ? 60.594 18.935 -65.818 1.00 44.93 85 VAL D CA 1
ATOM 7578 C C . VAL D 1 91 ? 59.538 20.030 -65.874 1.00 43.65 85 VAL D C 1
ATOM 7579 O O . VAL D 1 91 ? 59.833 21.166 -66.251 1.00 45.38 85 VAL D O 1
ATOM 7592 N N . TYR D 1 92 ? 58.320 19.696 -65.462 1.00 40.25 86 TYR D N 1
ATOM 7593 C CA . TYR D 1 92 ? 57.239 20.677 -65.424 1.00 45.49 86 TYR D CA 1
ATOM 7594 C C . TYR D 1 92 ? 57.603 21.839 -64.517 1.00 43.99 86 TYR D C 1
ATOM 7595 O O . TYR D 1 92 ? 57.381 23.000 -64.851 1.00 47.07 86 TYR D O 1
ATOM 7613 N N . ILE D 1 93 ? 58.162 21.512 -63.363 1.00 40.78 87 ILE D N 1
ATOM 7614 C CA . ILE D 1 93 ? 58.581 22.518 -62.405 1.00 39.17 87 ILE D CA 1
ATOM 7615 C C . ILE D 1 93 ? 59.650 23.436 -62.995 1.00 40.12 87 ILE D C 1
ATOM 7616 O O . ILE D 1 93 ? 59.589 24.656 -62.826 1.00 37.40 87 ILE D O 1
ATOM 7632 N N . TYR D 1 94 ? 60.599 22.858 -63.723 1.00 41.11 88 TYR D N 1
ATOM 7633 C CA . TYR D 1 94 ? 61.660 23.650 -64.325 1.00 40.93 88 TYR D CA 1
ATOM 7634 C C . TYR D 1 94 ? 61.058 24.512 -65.429 1.00 41.83 88 TYR D C 1
ATOM 7635 O O . TYR D 1 94 ? 61.411 25.679 -65.583 1.00 39.40 88 TYR D O 1
ATOM 7653 N N . GLY D 1 95 ? 60.133 23.938 -66.191 1.00 45.36 89 GLY D N 1
ATOM 7654 C CA . GLY D 1 95 ? 59.450 24.685 -67.231 1.00 43.95 89 GLY D CA 1
ATOM 7655 C C . GLY D 1 95 ? 58.759 25.912 -66.668 1.00 44.28 89 GLY D C 1
ATOM 7656 O O . GLY D 1 95 ? 58.797 26.986 -67.266 1.00 46.29 89 GLY D O 1
ATOM 7660 N N . ARG D 1 96 ? 58.147 25.764 -65.497 1.00 42.71 90 ARG D N 1
ATOM 7661 C CA . ARG D 1 96 ? 57.444 26.877 -64.868 1.00 43.81 90 ARG D CA 1
ATOM 7662 C C . ARG D 1 96 ? 58.418 27.935 -64.357 1.00 39.42 90 ARG D C 1
ATOM 7663 O O . ARG D 1 96 ? 58.121 29.129 -64.396 1.00 32.41 90 ARG D O 1
ATOM 7684 N N . HIS D 1 97 ? 59.585 27.494 -63.897 1.00 40.60 91 HIS D N 1
ATOM 7685 C CA . HIS D 1 97 ? 60.655 28.411 -63.536 1.00 41.71 91 HIS D CA 1
ATOM 7686 C C . HIS D 1 97 ? 61.009 29.277 -64.741 1.00 41.64 91 HIS D C 1
ATOM 7687 O O . HIS D 1 97 ? 61.113 30.499 -64.638 1.00 41.07 91 HIS D O 1
ATOM 7701 N N . LEU D 1 98 ? 61.181 28.628 -65.888 1.00 40.50 92 LEU D N 1
ATOM 7702 C CA . LEU D 1 98 ? 61.473 29.316 -67.139 1.00 44.10 92 LEU D CA 1
ATOM 7703 C C . LEU D 1 98 ? 60.342 30.249 -67.561 1.00 39.41 92 LEU D C 1
ATOM 7704 O O . LEU D 1 98 ? 60.581 31.406 -67.919 1.00 41.51 92 LEU D O 1
ATOM 7720 N N . TYR D 1 99 ? 59.116 29.731 -67.553 1.00 34.09 93 TYR D N 1
ATOM 7721 C CA . TYR D 1 99 ? 57.951 30.516 -67.951 1.00 35.76 93 TYR D CA 1
ATOM 7722 C C . TYR D 1 99 ? 57.832 31.810 -67.149 1.00 39.90 93 TYR D C 1
ATOM 7723 O O . TYR D 1 99 ? 57.680 32.888 -67.720 1.00 41.87 93 TYR D O 1
ATOM 7741 N N . PHE D 1 100 ? 57.917 31.697 -65.826 1.00 44.39 94 PHE D N 1
ATOM 7742 C CA . PHE D 1 100 ? 57.662 32.828 -64.938 1.00 47.19 94 PHE D CA 1
ATOM 7743 C C . PHE D 1 100 ? 58.660 33.958 -65.127 1.00 47.72 94 PHE D C 1
ATOM 7744 O O . PHE D 1 100 ? 58.278 35.103 -65.370 1.00 45.99 94 PHE D O 1
ATOM 7761 N N . TRP D 1 101 ? 59.940 33.631 -65.017 1.00 49.11 95 TRP D N 1
ATOM 7762 C CA . TRP D 1 101 ? 60.987 34.629 -65.152 1.00 52.02 95 TRP D CA 1
ATOM 7763 C C . TRP D 1 101 ? 61.054 35.139 -66.579 1.00 52.37 95 TRP D C 1
ATOM 7764 O O . TRP D 1 101 ? 61.361 36.308 -66.815 1.00 55.61 95 TRP D O 1
ATOM 7785 N N . GLY D 1 102 ? 60.740 34.261 -67.526 1.00 47.37 96 GLY D N 1
ATOM 7786 C CA . GLY D 1 102 ? 60.635 34.646 -68.919 1.00 44.98 96 GLY D CA 1
ATOM 7787 C C . GLY D 1 102 ? 59.591 35.726 -69.127 1.00 44.31 96 GLY D C 1
ATOM 7788 O O . GLY D 1 102 ? 59.875 36.766 -69.720 1.00 47.04 96 GLY D O 1
ATOM 7792 N N . TYR D 1 103 ? 58.384 35.477 -68.623 1.00 43.01 97 TYR D N 1
ATOM 7793 C CA . TYR D 1 103 ? 57.273 36.415 -68.757 1.00 46.18 97 TYR D CA 1
ATOM 7794 C C . TYR D 1 103 ? 57.643 37.762 -68.145 1.00 53.35 97 TYR D C 1
ATOM 7795 O O . TYR D 1 103 ? 57.342 38.803 -68.712 1.00 58.74 97 TYR D O 1
ATOM 7813 N N . SER D 1 104 ? 58.311 37.733 -66.995 1.00 57.24 98 SER D N 1
ATOM 7814 C CA . SER D 1 104 ? 58.693 38.957 -66.285 1.00 61.41 98 SER D CA 1
ATOM 7815 C C . SER D 1 104 ? 59.552 39.867 -67.164 1.00 66.46 98 SER D C 1
ATOM 7816 O O . SER D 1 104 ? 59.418 41.090 -67.136 1.00 67.43 98 SER D O 1
ATOM 7824 N N . GLU D 1 105 ? 60.423 39.256 -67.958 1.00 69.81 99 GLU D N 1
ATOM 7825 C CA . GLU D 1 105 ? 61.258 39.990 -68.900 1.00 72.18 99 GLU D CA 1
ATOM 7826 C C . GLU D 1 105 ? 60.439 40.526 -70.065 1.00 68.00 99 GLU D C 1
ATOM 7827 O O . GLU D 1 105 ? 60.411 41.730 -70.313 1.00 69.20 99 GLU D O 1
ATOM 7839 N N . ALA D 1 106 ? 59.744 39.636 -70.759 1.00 62.62 100 ALA D N 1
ATOM 7840 C CA . ALA D 1 106 ? 58.902 40.032 -71.878 1.00 60.08 100 ALA D CA 1
ATOM 7841 C C . ALA D 1 106 ? 57.937 38.904 -72.180 1.00 60.94 100 ALA D C 1
ATOM 7842 O O . ALA D 1 106 ? 58.271 37.736 -71.985 1.00 63.50 100 ALA D O 1
ATOM 7849 N N . ALA D 1 107 ? 56.742 39.249 -72.646 1.00 56.26 101 ALA D N 1
ATOM 7850 C CA . ALA D 1 107 ? 55.741 38.241 -72.970 1.00 51.47 101 ALA D CA 1
ATOM 7851 C C . ALA D 1 107 ? 56.281 37.240 -74.001 1.00 52.68 101 ALA D C 1
ATOM 7852 O O . ALA D 1 107 ? 55.875 36.084 -74.015 1.00 51.85 101 ALA D O 1
ATOM 7859 N N . LYS D 1 108 ? 57.203 37.676 -74.854 1.00 56.27 102 LYS D N 1
ATOM 7860 C CA . LYS D 1 108 ? 57.730 36.799 -75.894 1.00 61.13 102 LYS D CA 1
ATOM 7861 C C . LYS D 1 108 ? 58.658 35.733 -75.307 1.00 59.37 102 LYS D C 1
ATOM 7862 O O . LYS D 1 108 ? 58.787 34.643 -75.859 1.00 63.16 102 LYS D O 1
ATOM 7869 N N . LYS D 1 109 ? 59.292 36.041 -74.181 1.00 53.39 103 LYS D N 1
ATOM 7870 C CA . LYS D 1 109 ? 60.271 35.135 -73.587 1.00 53.65 103 LYS D CA 1
ATOM 7871 C C . LYS D 1 109 ? 59.641 34.118 -72.621 1.00 55.63 103 LYS D C 1
ATOM 7872 O O . LYS D 1 109 ? 60.347 33.435 -71.878 1.00 48.03 103 LYS D O 1
ATOM 7891 N N . ARG D 1 110 ? 58.316 34.006 -72.648 1.00 62.01 104 ARG D N 1
ATOM 7892 C CA . ARG D 1 110 ? 57.608 33.048 -71.807 1.00 61.11 104 ARG D CA 1
ATOM 7893 C C . ARG D 1 110 ? 57.384 31.735 -72.560 1.00 58.31 104 ARG D C 1
ATOM 7894 O O . ARG D 1 110 ? 57.039 30.712 -71.961 1.00 61.23 104 ARG D O 1
ATOM 7915 N N . ILE D 1 111 ? 57.564 31.777 -73.876 1.00 48.29 105 ILE D N 1
ATOM 7916 C CA . ILE D 1 111 ? 57.113 30.703 -74.751 1.00 46.48 105 ILE D CA 1
ATOM 7917 C C . ILE D 1 111 ? 57.838 29.378 -74.496 1.00 42.05 105 ILE D C 1
ATOM 7918 O O . ILE D 1 111 ? 57.215 28.313 -74.518 1.00 37.40 105 ILE D O 1
ATOM 7934 N N . THR D 1 112 ? 59.143 29.431 -74.248 1.00 39.05 106 THR D N 1
ATOM 7935 C CA . THR D 1 112 ? 59.896 28.199 -74.057 1.00 41.90 106 THR D CA 1
ATOM 7936 C C . THR D 1 112 ? 59.389 27.477 -72.820 1.00 44.43 106 THR D C 1
ATOM 7937 O O . THR D 1 112 ? 59.107 26.278 -72.860 1.00 42.03 106 THR D O 1
ATOM 7948 N N . GLY D 1 113 ? 59.260 28.215 -71.725 1.00 47.09 107 GLY D N 1
ATOM 7949 C CA . GLY D 1 113 ? 58.746 27.648 -70.498 1.00 40.74 107 GLY D CA 1
ATOM 7950 C C . GLY D 1 113 ? 57.333 27.138 -70.694 1.00 37.44 107 GLY D C 1
ATOM 7951 O O . GLY D 1 113 ? 56.994 26.044 -70.251 1.00 42.36 107 GLY D O 1
ATOM 7955 N N . PHE D 1 114 ? 56.511 27.922 -71.381 1.00 38.15 108 PHE D N 1
ATOM 7956 C CA . PHE D 1 114 ? 55.117 27.548 -71.610 1.00 45.82 108 PHE D CA 1
ATOM 7957 C C . PHE D 1 114 ? 55.013 26.245 -72.412 1.00 46.67 108 PHE D C 1
ATOM 7958 O O . PHE D 1 114 ? 54.298 25.326 -72.018 1.00 47.43 108 PHE D O 1
ATOM 7975 N N A ARG D 1 115 ? 55.706 26.173 -73.544 0.46 45.59 109 ARG D N 1
ATOM 7976 N N B ARG D 1 115 ? 55.738 26.176 -73.524 0.54 45.65 109 ARG D N 1
ATOM 7977 C CA A ARG D 1 115 ? 55.690 24.956 -74.352 0.46 42.42 109 ARG D CA 1
ATOM 7978 C CA B ARG D 1 115 ? 55.734 24.993 -74.377 0.54 43.28 109 ARG D CA 1
ATOM 7979 C C A ARG D 1 115 ? 56.210 23.750 -73.578 0.46 37.18 109 ARG D C 1
ATOM 7980 C C B ARG D 1 115 ? 56.247 23.760 -73.630 0.54 38.12 109 ARG D C 1
ATOM 7981 O O A ARG D 1 115 ? 55.666 22.651 -73.694 0.46 35.45 109 ARG D O 1
ATOM 7982 O O B ARG D 1 115 ? 55.728 22.657 -73.805 0.54 35.47 109 ARG D O 1
ATOM 8023 N N . LEU D 1 116 ? 57.263 23.952 -72.796 1.00 37.00 110 LEU D N 1
ATOM 8024 C CA . LEU D 1 116 ? 57.834 22.858 -72.022 1.00 42.42 110 LEU D CA 1
ATOM 8025 C C . LEU D 1 116 ? 56.821 22.379 -70.984 1.00 40.79 110 LEU D C 1
ATOM 8026 O O . LEU D 1 116 ? 56.647 21.176 -70.786 1.00 35.05 110 LEU D O 1
ATOM 8043 N N . SER D 1 117 ? 56.163 23.329 -70.322 1.00 43.48 111 SER D N 1
ATOM 8044 C CA . SER D 1 117 ? 55.184 23.012 -69.284 1.00 43.03 111 SER D CA 1
ATOM 8045 C C . SER D 1 117 ? 53.967 22.259 -69.812 1.00 44.01 111 SER D C 1
ATOM 8046 O O . SER D 1 117 ? 53.554 21.257 -69.233 1.00 49.01 111 SER D O 1
ATOM 8054 N N . LEU D 1 118 ? 53.415 22.726 -70.927 1.00 46.35 112 LEU D N 1
ATOM 8055 C CA . LEU D 1 118 ? 52.212 22.125 -71.502 1.00 50.00 112 LEU D CA 1
ATOM 8056 C C . LEU D 1 118 ? 52.491 20.789 -72.176 1.00 48.96 112 LEU D C 1
ATOM 8057 O O . LEU D 1 118 ? 51.630 19.909 -72.204 1.00 51.63 112 LEU D O 1
ATOM 8073 N N . GLY D 1 119 ? 53.691 20.640 -72.724 1.00 41.52 113 GLY D N 1
ATOM 8074 C CA . GLY D 1 119 ? 54.087 19.378 -73.310 1.00 36.02 113 GLY D CA 1
ATOM 8075 C C . GLY D 1 119 ? 54.075 18.283 -72.263 1.00 39.18 113 GLY D C 1
ATOM 8076 O O . GLY D 1 119 ? 53.578 17.183 -72.508 1.00 41.61 113 GLY D O 1
ATOM 8080 N N . ILE D 1 120 ? 54.609 18.588 -71.085 1.00 41.36 114 ILE D N 1
ATOM 8081 C CA . ILE D 1 120 ? 54.606 17.628 -69.987 1.00 41.25 114 ILE D CA 1
ATOM 8082 C C . ILE D 1 120 ? 53.185 17.330 -69.518 1.00 40.51 114 ILE D C 1
ATOM 8083 O O . ILE D 1 120 ? 52.863 16.183 -69.213 1.00 43.56 114 ILE D O 1
ATOM 8099 N N . LEU D 1 121 ? 52.337 18.353 -69.464 1.00 39.86 115 LEU D N 1
ATOM 8100 C CA . LEU D 1 121 ? 50.953 18.161 -69.042 1.00 39.67 115 LEU D CA 1
ATOM 8101 C C . LEU D 1 121 ? 50.239 17.229 -70.006 1.00 41.82 115 LEU D C 1
ATOM 8102 O O . LEU D 1 121 ? 49.451 16.377 -69.602 1.00 35.85 115 LEU D O 1
ATOM 8118 N N . ALA D 1 122 ? 50.529 17.395 -71.291 1.00 48.23 116 ALA D N 1
ATOM 8119 C CA . ALA D 1 122 ? 49.921 16.561 -72.312 1.00 48.59 116 ALA D CA 1
ATOM 8120 C C . ALA D 1 122 ? 50.348 15.125 -72.108 1.00 47.95 116 ALA D C 1
ATOM 8121 O O . ALA D 1 122 ? 49.532 14.212 -72.176 1.00 54.79 116 ALA D O 1
ATOM 8128 N N . LEU D 1 123 ? 51.629 14.934 -71.826 1.00 43.49 117 LEU D N 1
ATOM 8129 C CA . LEU D 1 123 ? 52.174 13.598 -71.663 1.00 42.31 117 LEU D CA 1
ATOM 8130 C C . LEU D 1 123 ? 51.662 12.938 -70.374 1.00 44.40 117 LEU D C 1
ATOM 8131 O O . LEU D 1 123 ? 51.290 11.769 -70.379 1.00 46.15 117 LEU D O 1
ATOM 8147 N N . LEU D 1 124 ? 51.655 13.686 -69.274 1.00 46.23 118 LEU D N 1
ATOM 8148 C CA . LEU D 1 124 ? 51.094 13.201 -68.008 1.00 46.17 118 LEU D CA 1
ATOM 8149 C C . LEU D 1 124 ? 49.623 12.801 -68.159 1.00 42.84 118 LEU D C 1
ATOM 8150 O O . LEU D 1 124 ? 49.206 11.759 -67.655 1.00 38.76 118 LEU D O 1
ATOM 8166 N N . THR D 1 125 ? 48.845 13.635 -68.848 1.00 43.60 119 THR D N 1
ATOM 8167 C CA . THR D 1 125 ? 47.441 13.330 -69.123 1.00 40.64 119 THR D CA 1
ATOM 8168 C C . THR D 1 125 ? 47.328 11.978 -69.829 1.00 46.31 119 THR D C 1
ATOM 8169 O O . THR D 1 125 ? 46.542 11.115 -69.421 1.00 48.14 119 THR D O 1
ATOM 8180 N N . LEU D 1 126 ? 48.143 11.795 -70.867 1.00 44.60 120 LEU D N 1
ATOM 8181 C CA . LEU D 1 126 ? 48.163 10.558 -71.642 1.00 47.22 120 LEU D CA 1
ATOM 8182 C C . LEU D 1 126 ? 48.474 9.324 -70.786 1.00 45.25 120 LEU D C 1
ATOM 8183 O O . LEU D 1 126 ? 47.708 8.361 -70.767 1.00 44.69 120 LEU D O 1
ATOM 8199 N N . LEU D 1 127 ? 49.598 9.365 -70.080 1.00 41.68 121 LEU D N 1
ATOM 8200 C CA . LEU D 1 127 ? 50.024 8.252 -69.240 1.00 40.58 121 LEU D CA 1
ATOM 8201 C C . LEU D 1 127 ? 48.963 7.889 -68.200 1.00 46.28 121 LEU D C 1
ATOM 8202 O O . LEU D 1 127 ? 48.688 6.715 -67.968 1.00 46.58 121 LEU D O 1
ATOM 8218 N N . GLY D 1 128 ? 48.370 8.900 -67.574 1.00 51.06 122 GLY D N 1
ATOM 8219 C CA . GLY D 1 128 ? 47.323 8.664 -66.599 1.00 49.82 122 GLY D CA 1
ATOM 8220 C C . GLY D 1 128 ? 46.103 8.019 -67.230 1.00 45.40 122 GLY D C 1
ATOM 8221 O O . GLY D 1 128 ? 45.571 7.042 -66.708 1.00 49.75 122 GLY D O 1
ATOM 8225 N N . ALA D 1 129 ? 45.673 8.554 -68.369 1.00 36.25 123 ALA D N 1
ATOM 8226 C CA . ALA D 1 129 ? 44.549 7.989 -69.105 1.00 40.27 123 ALA D CA 1
ATOM 8227 C C . ALA D 1 129 ? 44.829 6.536 -69.483 1.00 46.10 123 ALA D C 1
ATOM 8228 O O . ALA D 1 129 ? 43.989 5.656 -69.298 1.00 47.66 123 ALA D O 1
ATOM 8235 N N . LEU D 1 130 ? 46.017 6.299 -70.022 1.00 47.93 124 LEU D N 1
ATOM 8236 C CA . LEU D 1 130 ? 46.441 4.959 -70.415 1.00 50.16 124 LEU D CA 1
ATOM 8237 C C . LEU D 1 130 ? 46.490 3.995 -69.235 1.00 50.18 124 LEU D C 1
ATOM 8238 O O . LEU D 1 130 ? 45.981 2.877 -69.313 1.00 50.36 124 LEU D O 1
ATOM 8254 N N . GLY D 1 131 ? 47.123 4.430 -68.150 1.00 46.86 125 GLY D N 1
ATOM 8255 C CA . GLY D 1 131 ? 47.257 3.615 -66.958 1.00 42.37 125 GLY D CA 1
ATOM 8256 C C . GLY D 1 131 ? 45.909 3.222 -66.394 1.00 44.51 125 GLY D C 1
ATOM 8257 O O . GLY D 1 131 ? 45.743 2.122 -65.868 1.00 45.12 125 GLY D O 1
ATOM 8261 N N . ILE D 1 132 ? 44.945 4.130 -66.507 1.00 50.82 126 ILE D N 1
ATOM 8262 C CA . ILE D 1 132 ? 43.592 3.887 -66.021 1.00 54.60 126 ILE D CA 1
ATOM 8263 C C . ILE D 1 132 ? 42.900 2.896 -66.943 1.00 54.81 126 ILE D C 1
ATOM 8264 O O . ILE D 1 132 ? 42.182 2.009 -66.485 1.00 56.76 126 ILE D O 1
ATOM 8280 N N . ALA D 1 133 ? 43.108 3.061 -68.244 1.00 56.26 127 ALA D N 1
ATOM 8281 C CA . ALA D 1 133 ? 42.590 2.114 -69.220 1.00 61.82 127 ALA D CA 1
ATOM 8282 C C . ALA D 1 133 ? 43.057 0.710 -68.858 1.00 68.60 127 ALA D C 1
ATOM 8283 O O . ALA D 1 133 ? 42.274 -0.239 -68.878 1.00 68.19 127 ALA D O 1
ATOM 8290 N N . ASN D 1 134 ? 44.342 0.585 -68.541 1.00 76.26 128 ASN D N 1
ATOM 8291 C CA . ASN D 1 134 ? 44.907 -0.687 -68.113 1.00 81.17 128 ASN D CA 1
ATOM 8292 C C . ASN D 1 134 ? 44.211 -1.286 -66.894 1.00 80.51 128 ASN D C 1
ATOM 8293 O O . ASN D 1 134 ? 43.907 -2.478 -66.868 1.00 86.80 128 ASN D O 1
ATOM 8304 N N . SER D 1 135 ? 43.948 -0.454 -65.892 1.00 71.89 129 SER D N 1
ATOM 8305 C CA . SER D 1 135 ? 43.336 -0.923 -64.654 1.00 72.02 129 SER D CA 1
ATOM 8306 C C . SER D 1 135 ? 41.841 -1.158 -64.811 1.00 78.19 129 SER D C 1
ATOM 8307 O O . SER D 1 135 ? 41.279 -2.067 -64.200 1.00 80.94 129 SER D O 1
ATOM 8315 N N . PHE D 1 136 ? 41.200 -0.324 -65.622 1.00 81.81 130 PHE D N 1
ATOM 8316 C CA . PHE D 1 136 ? 39.776 -0.461 -65.885 1.00 83.79 130 PHE D CA 1
ATOM 8317 C C . PHE D 1 136 ? 39.564 -1.795 -66.592 1.00 81.05 130 PHE D C 1
ATOM 8318 O O . PHE D 1 136 ? 38.613 -2.519 -66.307 1.00 83.07 130 PHE D O 1
ATOM 8335 N N . LEU D 1 137 ? 40.467 -2.106 -67.518 1.00 74.94 131 LEU D N 1
ATOM 8336 C CA . LEU D 1 137 ? 40.424 -3.361 -68.260 1.00 69.65 131 LEU D CA 1
ATOM 8337 C C . LEU D 1 137 ? 40.752 -4.545 -67.352 1.00 71.04 131 LEU D C 1
ATOM 8338 O O . LEU D 1 137 ? 39.948 -4.942 -66.508 1.00 72.13 131 LEU D O 1
ATOM 8342 N N . ASN E 1 10 ? 40.033 1.238 -55.094 1.00 80.11 4 ASN E N 1
ATOM 8343 C CA . ASN E 1 10 ? 39.717 1.251 -56.516 1.00 79.76 4 ASN E CA 1
ATOM 8344 C C . ASN E 1 10 ? 39.905 2.638 -57.116 1.00 74.67 4 ASN E C 1
ATOM 8345 O O . ASN E 1 10 ? 40.925 2.916 -57.756 1.00 77.85 4 ASN E O 1
ATOM 8355 N N . SER E 1 11 ? 38.915 3.501 -56.907 1.00 63.44 5 SER E N 1
ATOM 8356 C CA . SER E 1 11 ? 38.951 4.878 -57.386 1.00 59.43 5 SER E CA 1
ATOM 8357 C C . SER E 1 11 ? 39.223 5.029 -58.884 1.00 56.27 5 SER E C 1
ATOM 8358 O O . SER E 1 11 ? 39.629 6.099 -59.329 1.00 56.45 5 SER E O 1
ATOM 8366 N N . ILE E 1 12 ? 38.978 3.980 -59.665 1.00 52.58 6 ILE E N 1
ATOM 8367 C CA . ILE E 1 12 ? 39.257 4.036 -61.096 1.00 49.69 6 ILE E CA 1
ATOM 8368 C C . ILE E 1 12 ? 38.268 4.940 -61.825 1.00 45.78 6 ILE E C 1
ATOM 8369 O O . ILE E 1 12 ? 38.651 5.689 -62.726 1.00 43.89 6 ILE E O 1
ATOM 8385 N N . LEU E 1 13 ? 37.003 4.896 -61.423 1.00 49.21 7 LEU E N 1
ATOM 8386 C CA . LEU E 1 13 ? 36.001 5.753 -62.045 1.00 54.99 7 LEU E CA 1
ATOM 8387 C C . LEU E 1 13 ? 36.274 7.199 -61.663 1.00 51.23 7 LEU E C 1
ATOM 8388 O O . LEU E 1 13 ? 36.186 8.095 -62.497 1.00 51.31 7 LEU E O 1
ATOM 8404 N N . LEU E 1 14 ? 36.603 7.422 -60.396 1.00 45.86 8 LEU E N 1
ATOM 8405 C CA . LEU E 1 14 ? 36.970 8.752 -59.937 1.00 43.75 8 LEU E CA 1
ATOM 8406 C C . LEU E 1 14 ? 38.216 9.224 -60.672 1.00 40.51 8 LEU E C 1
ATOM 8407 O O . LEU E 1 14 ? 38.295 10.375 -61.101 1.00 39.99 8 LEU E O 1
ATOM 8423 N N . ALA E 1 15 ? 39.188 8.328 -60.817 1.00 40.93 9 ALA E N 1
ATOM 8424 C CA . ALA E 1 15 ? 40.415 8.653 -61.529 1.00 39.89 9 ALA E CA 1
ATOM 8425 C C . ALA E 1 15 ? 40.086 9.048 -62.961 1.00 39.15 9 ALA E C 1
ATOM 8426 O O . ALA E 1 15 ? 40.593 10.050 -63.465 1.00 34.52 9 ALA E O 1
ATOM 8433 N N . ALA E 1 16 ? 39.213 8.269 -63.599 1.00 42.87 10 ALA E N 1
ATOM 8434 C CA . ALA E 1 16 ? 38.814 8.530 -64.985 1.00 44.06 10 ALA E CA 1
ATOM 8435 C C . ALA E 1 16 ? 38.131 9.887 -65.125 1.00 44.26 10 ALA E C 1
ATOM 8436 O O . ALA E 1 16 ? 38.443 10.652 -66.039 1.00 42.68 10 ALA E O 1
ATOM 8443 N N . VAL E 1 17 ? 37.200 10.186 -64.223 1.00 45.85 11 VAL E N 1
ATOM 8444 C CA . VAL E 1 17 ? 36.495 11.466 -64.260 1.00 43.04 11 VAL E CA 1
ATOM 8445 C C . VAL E 1 17 ? 37.464 12.608 -64.044 1.00 41.57 11 VAL E C 1
ATOM 8446 O O . VAL E 1 17 ? 37.372 13.650 -64.697 1.00 38.18 11 VAL E O 1
ATOM 8459 N N . SER E 1 18 ? 38.389 12.406 -63.115 1.00 43.38 12 SER E N 1
ATOM 8460 C CA . SER E 1 18 ? 39.376 13.418 -62.791 1.00 40.71 12 SER E CA 1
ATOM 8461 C C . SER E 1 18 ? 40.227 13.751 -64.010 1.00 40.19 12 SER E C 1
ATOM 8462 O O . SER E 1 18 ? 40.561 14.912 -64.242 1.00 37.85 12 SER E O 1
ATOM 8470 N N . ILE E 1 19 ? 40.571 12.730 -64.791 1.00 45.11 13 ILE E N 1
ATOM 8471 C CA . ILE E 1 19 ? 41.381 12.938 -65.984 1.00 47.82 13 ILE E CA 1
ATOM 8472 C C . ILE E 1 19 ? 40.556 13.591 -67.085 1.00 45.73 13 ILE E C 1
ATOM 8473 O O . ILE E 1 19 ? 41.039 14.486 -67.777 1.00 49.44 13 ILE E O 1
ATOM 8489 N N . LEU E 1 20 ? 39.313 13.152 -67.248 1.00 41.95 14 LEU E N 1
ATOM 8490 C CA . LEU E 1 20 ? 38.434 13.789 -68.217 1.00 51.03 14 LEU E CA 1
ATOM 8491 C C . LEU E 1 20 ? 38.221 15.249 -67.861 1.00 49.58 14 LEU E C 1
ATOM 8492 O O . LEU E 1 20 ? 38.210 16.114 -68.741 1.00 49.77 14 LEU E O 1
ATOM 8508 N N . SER E 1 21 ? 38.049 15.519 -66.570 1.00 39.38 15 SER E N 1
ATOM 8509 C CA . SER E 1 21 ? 37.848 16.883 -66.104 1.00 37.51 15 SER E CA 1
ATOM 8510 C C . SER E 1 21 ? 39.079 17.730 -66.414 1.00 36.52 15 SER E C 1
ATOM 8511 O O . SER E 1 21 ? 38.968 18.870 -66.860 1.00 36.92 15 SER E O 1
ATOM 8519 N N . ALA E 1 22 ? 40.255 17.154 -66.193 1.00 37.41 16 ALA E N 1
ATOM 8520 C CA . ALA E 1 22 ? 41.507 17.860 -66.430 1.00 38.69 16 ALA E CA 1
ATOM 8521 C C . ALA E 1 22 ? 41.677 18.241 -67.908 1.00 37.94 16 ALA E C 1
ATOM 8522 O O . ALA E 1 22 ? 42.206 19.306 -68.225 1.00 34.49 16 ALA E O 1
ATOM 8529 N N . CYS E 1 23 ? 41.226 17.375 -68.808 1.00 35.92 17 CYS E N 1
ATOM 8530 C CA . CYS E 1 23 ? 41.285 17.678 -70.230 1.00 38.98 17 CYS E CA 1
ATOM 8531 C C . CYS E 1 23 ? 40.445 18.890 -70.605 1.00 43.74 17 CYS E C 1
ATOM 8532 O O . CYS E 1 23 ? 40.886 19.734 -71.391 1.00 48.59 17 CYS E O 1
ATOM 8540 N N . GLN E 1 24 ? 39.238 18.981 -70.053 1.00 37.38 18 GLN E N 1
ATOM 8541 C CA . GLN E 1 24 ? 38.379 20.115 -70.353 1.00 36.33 18 GLN E CA 1
ATOM 8542 C C . GLN E 1 24 ? 39.027 21.393 -69.814 1.00 37.60 18 GLN E C 1
ATOM 8543 O O . GLN E 1 24 ? 38.968 22.439 -70.457 1.00 39.88 18 GLN E O 1
ATOM 8557 N N . GLN E 1 25 ? 39.669 21.302 -68.650 1.00 37.45 19 GLN E N 1
ATOM 8558 C CA . GLN E 1 25 ? 40.388 22.450 -68.095 1.00 39.29 19 GLN E CA 1
ATOM 8559 C C . GLN E 1 25 ? 41.490 22.917 -69.025 1.00 39.31 19 GLN E C 1
ATOM 8560 O O . GLN E 1 25 ? 41.640 24.117 -69.266 1.00 34.81 19 GLN E O 1
ATOM 8574 N N . SER E 1 26 ? 42.263 21.965 -69.538 1.00 40.31 20 SER E N 1
ATOM 8575 C CA . SER E 1 26 ? 43.305 22.265 -70.508 1.00 42.72 20 SER E CA 1
ATOM 8576 C C . SER E 1 26 ? 42.676 22.864 -71.751 1.00 46.10 20 SER E C 1
ATOM 8577 O O . SER E 1 26 ? 43.186 23.833 -72.320 1.00 48.30 20 SER E O 1
ATOM 8585 N N . TYR E 1 27 ? 41.569 22.261 -72.172 1.00 46.15 21 TYR E N 1
ATOM 8586 C CA . TYR E 1 27 ? 40.834 22.713 -73.343 1.00 51.40 21 TYR E CA 1
ATOM 8587 C C . TYR E 1 27 ? 40.426 24.179 -73.197 1.00 50.56 21 TYR E C 1
ATOM 8588 O O . TYR E 1 27 ? 40.677 24.988 -74.093 1.00 53.90 21 TYR E O 1
ATOM 8606 N N . PHE E 1 28 ? 39.801 24.510 -72.068 1.00 44.88 22 PHE E N 1
ATOM 8607 C CA . PHE E 1 28 ? 39.383 25.883 -71.779 1.00 44.09 22 PHE E CA 1
ATOM 8608 C C . PHE E 1 28 ? 40.559 26.855 -71.853 1.00 41.09 22 PHE E C 1
ATOM 8609 O O . PHE E 1 28 ? 40.443 27.935 -72.419 1.00 42.56 22 PHE E O 1
ATOM 8626 N N . ALA E 1 29 ? 41.679 26.475 -71.253 1.00 42.72 23 ALA E N 1
ATOM 8627 C CA . ALA E 1 29 ? 42.887 27.292 -71.279 1.00 46.04 23 ALA E CA 1
ATOM 8628 C C . ALA E 1 29 ? 43.346 27.518 -72.717 1.00 45.92 23 ALA E C 1
ATOM 8629 O O . ALA E 1 29 ? 43.821 28.598 -73.075 1.00 42.05 23 ALA E O 1
ATOM 8636 N N . LEU E 1 30 ? 43.221 26.485 -73.539 1.00 48.39 24 LEU E N 1
ATOM 8637 C CA . LEU E 1 30 ? 43.666 26.582 -74.920 1.00 52.00 24 LEU E CA 1
ATOM 8638 C C . LEU E 1 30 ? 42.733 27.455 -75.751 1.00 50.84 24 LEU E C 1
ATOM 8639 O O . LEU E 1 30 ? 43.160 28.082 -76.717 1.00 44.79 24 LEU E O 1
ATOM 8643 N N . GLN E 1 31 ? 41.466 27.519 -75.365 1.00 53.64 25 GLN E N 1
ATOM 8644 C CA . GLN E 1 31 ? 40.525 28.372 -76.069 1.00 55.20 25 GLN E CA 1
ATOM 8645 C C . GLN E 1 31 ? 40.859 29.839 -75.810 1.00 54.76 25 GLN E C 1
ATOM 8646 O O . GLN E 1 31 ? 40.700 30.693 -76.685 1.00 61.82 25 GLN E O 1
ATOM 8660 N N . VAL E 1 32 ? 41.335 30.124 -74.602 1.00 47.20 26 VAL E N 1
ATOM 8661 C CA . VAL E 1 32 ? 41.733 31.478 -74.232 1.00 44.12 26 VAL E CA 1
ATOM 8662 C C . VAL E 1 32 ? 42.945 31.882 -75.059 1.00 45.35 26 VAL E C 1
ATOM 8663 O O . VAL E 1 32 ? 43.128 33.052 -75.378 1.00 44.89 26 VAL E O 1
ATOM 8676 N N . GLY E 1 33 ? 43.783 30.905 -75.387 1.00 51.62 27 GLY E N 1
ATOM 8677 C CA . GLY E 1 33 ? 44.926 31.149 -76.245 1.00 53.73 27 GLY E CA 1
ATOM 8678 C C . GLY E 1 33 ? 44.474 31.487 -77.651 1.00 56.47 27 GLY E C 1
ATOM 8679 O O . GLY E 1 33 ? 44.963 32.436 -78.263 1.00 51.58 27 GLY E O 1
ATOM 8683 N N . LYS E 1 34 ? 43.525 30.709 -78.162 1.00 62.75 28 LYS E N 1
ATOM 8684 C CA . LYS E 1 34 ? 42.997 30.938 -79.498 1.00 66.97 28 LYS E CA 1
ATOM 8685 C C . LYS E 1 34 ? 42.266 32.271 -79.581 1.00 69.37 28 LYS E C 1
ATOM 8686 O O . LYS E 1 34 ? 42.371 32.985 -80.579 1.00 71.23 28 LYS E O 1
ATOM 8705 N N . ALA E 1 35 ? 41.537 32.606 -78.521 1.00 63.21 29 ALA E N 1
ATOM 8706 C CA . ALA E 1 35 ? 40.805 33.863 -78.465 1.00 55.77 29 ALA E CA 1
ATOM 8707 C C . ALA E 1 35 ? 41.773 35.032 -78.446 1.00 56.68 29 ALA E C 1
ATOM 8708 O O . ALA E 1 35 ? 41.542 36.061 -79.074 1.00 57.49 29 ALA E O 1
ATOM 8715 N N . ARG E 1 36 ? 42.858 34.861 -77.706 1.00 61.71 30 ARG E N 1
ATOM 8716 C CA . ARG E 1 36 ? 43.890 35.880 -77.596 1.00 65.96 30 ARG E CA 1
ATOM 8717 C C . ARG E 1 36 ? 44.433 36.332 -78.949 1.00 65.53 30 ARG E C 1
ATOM 8718 O O . ARG E 1 36 ? 44.666 37.520 -79.156 1.00 68.94 30 ARG E O 1
ATOM 8739 N N . LEU E 1 37 ? 44.628 35.394 -79.869 1.00 59.49 31 LEU E N 1
ATOM 8740 C CA . LEU E 1 37 ? 45.155 35.742 -81.183 1.00 56.11 31 LEU E CA 1
ATOM 8741 C C . LEU E 1 37 ? 44.057 36.264 -82.096 1.00 62.95 31 LEU E C 1
ATOM 8742 O O . LEU E 1 37 ? 44.241 37.259 -82.790 1.00 72.01 31 LEU E O 1
ATOM 8758 N N . LYS E 1 38 ? 42.927 35.572 -82.103 1.00 59.29 32 LYS E N 1
ATOM 8759 C CA . LYS E 1 38 ? 41.812 35.910 -82.969 1.00 58.53 32 LYS E CA 1
ATOM 8760 C C . LYS E 1 38 ? 41.324 37.328 -82.727 1.00 61.63 32 LYS E C 1
ATOM 8761 O O . LYS E 1 38 ? 41.045 38.065 -83.673 1.00 70.88 32 LYS E O 1
ATOM 8780 N N . TYR E 1 39 ? 41.196 37.692 -81.456 1.00 60.51 33 TYR E N 1
ATOM 8781 C CA . TYR E 1 39 ? 40.767 39.031 -81.078 1.00 60.43 33 TYR E CA 1
ATOM 8782 C C . TYR E 1 39 ? 41.929 39.898 -80.599 1.00 65.12 33 TYR E C 1
ATOM 8783 O O . TYR E 1 39 ? 41.850 40.502 -79.539 1.00 68.10 33 TYR E O 1
ATOM 8801 N N . LYS E 1 40 ? 42.932 40.045 -81.456 1.00 69.01 34 LYS E N 1
ATOM 8802 C CA . LYS E 1 40 ? 44.178 40.780 -81.192 1.00 69.28 34 LYS E CA 1
ATOM 8803 C C . LYS E 1 40 ? 44.421 41.384 -79.792 1.00 69.76 34 LYS E C 1
ATOM 8804 O O . LYS E 1 40 ? 44.781 42.556 -79.673 1.00 71.08 34 LYS E O 1
ATOM 8814 N N . VAL E 1 41 ? 44.218 40.588 -78.742 1.00 66.60 35 VAL E N 1
ATOM 8815 C CA . VAL E 1 41 ? 44.625 40.989 -77.393 1.00 64.10 35 VAL E CA 1
ATOM 8816 C C . VAL E 1 41 ? 46.071 40.567 -77.166 1.00 61.86 35 VAL E C 1
ATOM 8817 O O . VAL E 1 41 ? 46.375 39.382 -77.149 1.00 60.04 35 VAL E O 1
ATOM 8830 N N . THR E 1 42 ? 46.962 41.533 -76.980 1.00 64.53 36 THR E N 1
ATOM 8831 C CA . THR E 1 42 ? 48.377 41.225 -76.799 1.00 65.77 36 THR E CA 1
ATOM 8832 C C . THR E 1 42 ? 48.681 41.045 -75.307 1.00 61.49 36 THR E C 1
ATOM 8833 O O . THR E 1 42 ? 48.239 41.849 -74.490 1.00 60.97 36 THR E O 1
ATOM 8844 N N . PRO E 1 43 ? 49.442 39.996 -74.947 1.00 57.32 37 PRO E N 1
ATOM 8845 C CA . PRO E 1 43 ? 49.786 39.785 -73.534 1.00 54.90 37 PRO E CA 1
ATOM 8846 C C . PRO E 1 43 ? 50.539 40.972 -72.937 1.00 55.22 37 PRO E C 1
ATOM 8847 O O . PRO E 1 43 ? 51.205 41.687 -73.679 1.00 58.56 37 PRO E O 1
ATOM 8858 N N . PRO E 1 44 ? 50.410 41.204 -71.621 1.00 53.85 38 PRO E N 1
ATOM 8859 C CA . PRO E 1 44 ? 49.637 40.420 -70.653 1.00 49.00 38 PRO E CA 1
ATOM 8860 C C . PRO E 1 44 ? 48.199 40.898 -70.512 1.00 50.16 38 PRO E C 1
ATOM 8861 O O . PRO E 1 44 ? 47.495 40.443 -69.613 1.00 52.63 38 PRO E O 1
ATOM 8872 N N . ALA E 1 45 ? 47.770 41.796 -71.393 1.00 53.20 39 ALA E N 1
ATOM 8873 C CA . ALA E 1 45 ? 46.433 42.374 -71.310 1.00 52.93 39 ALA E CA 1
ATOM 8874 C C . ALA E 1 45 ? 45.348 41.313 -71.388 1.00 54.62 39 ALA E C 1
ATOM 8875 O O . ALA E 1 45 ? 45.475 40.340 -72.126 1.00 52.55 39 ALA E O 1
ATOM 8882 N N . VAL E 1 46 ? 44.286 41.512 -70.614 1.00 63.42 40 VAL E N 1
ATOM 8883 C CA . VAL E 1 46 ? 43.112 40.646 -70.672 1.00 65.67 40 VAL E CA 1
ATOM 8884 C C . VAL E 1 46 ? 41.867 41.489 -70.901 1.00 70.51 40 VAL E C 1
ATOM 8885 O O . VAL E 1 46 ? 40.740 41.037 -70.690 1.00 61.11 40 VAL E O 1
ATOM 8898 N N . THR E 1 47 ? 42.099 42.718 -71.352 1.00 86.11 41 THR E N 1
ATOM 8899 C CA . THR E 1 47 ? 41.041 43.608 -71.778 1.00 94.69 41 THR E CA 1
ATOM 8900 C C . THR E 1 47 ? 41.436 43.964 -73.191 1.00 91.49 41 THR E C 1
ATOM 8901 O O . THR E 1 47 ? 42.588 43.783 -73.587 1.00 98.97 41 THR E O 1
ATOM 8912 N N . GLY E 1 48 ? 40.487 44.497 -73.935 1.00 75.66 42 GLY E N 1
ATOM 8913 C CA . GLY E 1 48 ? 40.677 44.806 -75.331 1.00 73.71 42 GLY E CA 1
ATOM 8914 C C . GLY E 1 48 ? 39.429 44.226 -75.936 1.00 73.72 42 GLY E C 1
ATOM 8915 O O . GLY E 1 48 ? 38.357 44.639 -75.520 1.00 74.92 42 GLY E O 1
ATOM 8919 N N . SER E 1 49 ? 39.512 43.167 -76.732 1.00 76.01 43 SER E N 1
ATOM 8920 C CA . SER E 1 49 ? 38.281 42.661 -77.333 1.00 78.44 43 SER E CA 1
ATOM 8921 C C . SER E 1 49 ? 37.221 42.281 -76.285 1.00 75.20 43 SER E C 1
ATOM 8922 O O . SER E 1 49 ? 37.500 41.469 -75.411 1.00 71.51 43 SER E O 1
ATOM 8930 N N . PRO E 1 50 ? 36.000 42.861 -76.374 1.00 60.20 44 PRO E N 1
ATOM 8931 C CA . PRO E 1 50 ? 34.957 42.432 -75.427 1.00 57.20 44 PRO E CA 1
ATOM 8932 C C . PRO E 1 50 ? 34.688 40.936 -75.515 1.00 55.33 44 PRO E C 1
ATOM 8933 O O . PRO E 1 50 ? 34.292 40.306 -74.536 1.00 50.77 44 PRO E O 1
ATOM 8944 N N . GLU E 1 51 ? 34.906 40.392 -76.707 1.00 63.15 45 GLU E N 1
ATOM 8945 C CA . GLU E 1 51 ? 34.742 38.969 -76.983 1.00 62.94 45 GLU E CA 1
ATOM 8946 C C . GLU E 1 51 ? 35.750 38.134 -76.199 1.00 57.54 45 GLU E C 1
ATOM 8947 O O . GLU E 1 51 ? 35.424 37.056 -75.698 1.00 56.20 45 GLU E O 1
ATOM 8959 N N . PHE E 1 52 ? 36.981 38.622 -76.115 1.00 53.41 46 PHE E N 1
ATOM 8960 C CA . PHE E 1 52 ? 38.014 37.931 -75.354 1.00 50.69 46 PHE E CA 1
ATOM 8961 C C . PHE E 1 52 ? 37.687 37.921 -73.867 1.00 47.56 46 PHE E C 1
ATOM 8962 O O . PHE E 1 52 ? 37.925 36.925 -73.181 1.00 39.99 46 PHE E O 1
ATOM 8979 N N . GLU E 1 53 ? 37.157 39.039 -73.375 1.00 49.41 47 GLU E N 1
ATOM 8980 C CA . GLU E 1 53 ? 36.888 39.198 -71.951 1.00 49.37 47 GLU E CA 1
ATOM 8981 C C . GLU E 1 53 ? 35.874 38.183 -71.444 1.00 43.51 47 GLU E C 1
ATOM 8982 O O . GLU E 1 53 ? 35.956 37.734 -70.299 1.00 38.71 47 GLU E O 1
ATOM 8994 N N . ARG E 1 54 ? 34.945 37.792 -72.305 1.00 40.51 48 ARG E N 1
ATOM 8995 C CA . ARG E 1 54 ? 33.964 36.780 -71.938 1.00 47.96 48 ARG E CA 1
ATOM 8996 C C . ARG E 1 54 ? 34.602 35.399 -71.851 1.00 48.92 48 ARG E C 1
ATOM 8997 O O . ARG E 1 54 ? 34.335 34.646 -70.913 1.00 45.89 48 ARG E O 1
ATOM 9018 N N . VAL E 1 55 ? 35.434 35.070 -72.835 1.00 47.79 49 VAL E N 1
ATOM 9019 C CA . VAL E 1 55 ? 36.138 33.791 -72.858 1.00 40.46 49 VAL E CA 1
ATOM 9020 C C . VAL E 1 55 ? 37.103 33.674 -71.681 1.00 35.10 49 VAL E C 1
ATOM 9021 O O . VAL E 1 55 ? 37.144 32.653 -70.996 1.00 32.02 49 VAL E O 1
ATOM 9034 N N . PHE E 1 56 ? 37.864 34.739 -71.449 1.00 42.02 50 PHE E N 1
ATOM 9035 C CA . PHE E 1 56 ? 38.842 34.795 -70.361 1.00 43.93 50 PHE E CA 1
ATOM 9036 C C . PHE E 1 56 ? 38.187 34.664 -68.996 1.00 43.41 50 PHE E C 1
ATOM 9037 O O . PHE E 1 56 ? 38.660 33.923 -68.140 1.00 40.75 50 PHE E O 1
ATOM 9054 N N . ARG E 1 57 ? 37.113 35.416 -68.789 1.00 44.53 51 ARG E N 1
ATOM 9055 C CA . ARG E 1 57 ? 36.405 35.392 -67.519 1.00 41.34 51 ARG E CA 1
ATOM 9056 C C . ARG E 1 57 ? 35.765 34.042 -67.266 1.00 38.12 51 ARG E C 1
ATOM 9057 O O . ARG E 1 57 ? 35.872 33.503 -66.167 1.00 36.55 51 ARG E O 1
ATOM 9078 N N . ALA E 1 58 ? 35.161 33.476 -68.307 1.00 37.27 52 ALA E N 1
ATOM 9079 C CA . ALA E 1 58 ? 34.485 32.188 -68.210 1.00 37.96 52 ALA E CA 1
ATOM 9080 C C . ALA E 1 58 ? 35.463 31.134 -67.749 1.00 40.95 52 ALA E C 1
ATOM 9081 O O . ALA E 1 58 ? 35.196 30.364 -66.829 1.00 39.24 52 ALA E O 1
ATOM 9088 N N . GLN E 1 59 ? 36.621 31.128 -68.385 1.00 47.05 53 GLN E N 1
ATOM 9089 C CA . GLN E 1 59 ? 37.665 30.183 -68.050 1.00 45.69 53 GLN E CA 1
ATOM 9090 C C . GLN E 1 59 ? 38.121 30.402 -66.610 1.00 38.22 53 GLN E C 1
ATOM 9091 O O . GLN E 1 59 ? 38.475 29.454 -65.925 1.00 41.53 53 GLN E O 1
ATOM 9105 N N A GLN E 1 60 ? 38.117 31.652 -66.157 0.59 34.49 54 GLN E N 1
ATOM 9106 N N B GLN E 1 60 ? 38.059 31.650 -66.153 0.41 34.56 54 GLN E N 1
ATOM 9107 C CA A GLN E 1 60 ? 38.572 31.976 -64.807 0.59 33.63 54 GLN E CA 1
ATOM 9108 C CA B GLN E 1 60 ? 38.487 32.007 -64.804 0.41 34.07 54 GLN E CA 1
ATOM 9109 C C A GLN E 1 60 ? 37.588 31.448 -63.754 0.59 35.59 54 GLN E C 1
ATOM 9110 C C B GLN E 1 60 ? 37.552 31.438 -63.735 0.41 35.89 54 GLN E C 1
ATOM 9111 O O A GLN E 1 60 ? 37.992 31.017 -62.678 0.59 35.41 54 GLN E O 1
ATOM 9112 O O B GLN E 1 60 ? 38.009 31.010 -62.678 0.41 35.19 54 GLN E O 1
ATOM 9139 N N A ASN E 1 61 ? 36.299 31.465 -64.076 0.59 36.49 55 ASN E N 1
ATOM 9140 N N B ASN E 1 61 ? 36.249 31.432 -63.999 0.41 36.03 55 ASN E N 1
ATOM 9141 C CA A ASN E 1 61 ? 35.273 30.905 -63.201 0.59 37.36 55 ASN E CA 1
ATOM 9142 C CA B ASN E 1 61 ? 35.311 30.840 -63.052 0.41 37.12 55 ASN E CA 1
ATOM 9143 C C A ASN E 1 61 ? 35.420 29.388 -63.060 0.59 38.35 55 ASN E C 1
ATOM 9144 C C B ASN E 1 61 ? 35.498 29.336 -63.003 0.41 39.08 55 ASN E C 1
ATOM 9145 O O A ASN E 1 61 ? 35.162 28.818 -62.000 0.59 39.62 55 ASN E O 1
ATOM 9146 O O B ASN E 1 61 ? 35.327 28.712 -61.955 0.41 39.15 55 ASN E O 1
ATOM 9167 N N . CYS E 1 62 ? 35.831 28.745 -64.145 1.00 40.28 56 CYS E N 1
ATOM 9168 C CA . CYS E 1 62 ? 36.068 27.313 -64.176 1.00 41.70 56 CYS E CA 1
ATOM 9169 C C . CYS E 1 62 ? 37.269 26.973 -63.304 1.00 38.80 56 CYS E C 1
ATOM 9170 O O . CYS E 1 62 ? 37.286 25.954 -62.617 1.00 39.82 56 CYS E O 1
ATOM 9179 N N . VAL E 1 63 ? 38.255 27.859 -63.298 1.00 37.74 57 VAL E N 1
ATOM 9180 C CA . VAL E 1 63 ? 39.460 27.621 -62.526 1.00 38.95 57 VAL E CA 1
ATOM 9181 C C . VAL E 1 63 ? 39.170 27.640 -61.029 1.00 38.32 57 VAL E C 1
ATOM 9182 O O . VAL E 1 63 ? 39.633 26.770 -60.297 1.00 42.33 57 VAL E O 1
ATOM 9195 N N . GLU E 1 64 ? 38.378 28.602 -60.574 1.00 37.42 58 GLU E N 1
ATOM 9196 C CA . GLU E 1 64 ? 38.141 28.745 -59.141 1.00 36.63 58 GLU E CA 1
ATOM 9197 C C . GLU E 1 64 ? 37.245 27.638 -58.563 1.00 37.05 58 GLU E C 1
ATOM 9198 O O . GLU E 1 64 ? 37.322 27.339 -57.380 1.00 38.63 58 GLU E O 1
ATOM 9210 N N . PHE E 1 65 ? 36.412 27.020 -59.389 1.00 41.02 59 PHE E N 1
ATOM 9211 C CA . PHE E 1 65 ? 35.524 25.963 -58.910 1.00 40.98 59 PHE E CA 1
ATOM 9212 C C . PHE E 1 65 ? 36.095 24.561 -59.112 1.00 40.25 59 PHE E C 1
ATOM 9213 O O . PHE E 1 65 ? 35.511 23.576 -58.657 1.00 43.27 59 PHE E O 1
ATOM 9230 N N . TYR E 1 66 ? 37.212 24.456 -59.819 1.00 36.44 60 TYR E N 1
ATOM 9231 C CA . TYR E 1 66 ? 37.748 23.141 -60.146 1.00 36.39 60 TYR E CA 1
ATOM 9232 C C . TYR E 1 66 ? 38.237 22.383 -58.911 1.00 36.00 60 TYR E C 1
ATOM 9233 O O . TYR E 1 66 ? 37.871 21.221 -58.717 1.00 41.57 60 TYR E O 1
ATOM 9251 N N . PRO E 1 67 ? 39.050 23.032 -58.059 1.00 29.99 61 PRO E N 1
ATOM 9252 C CA . PRO E 1 67 ? 39.548 22.285 -56.901 1.00 30.09 61 PRO E CA 1
ATOM 9253 C C . PRO E 1 67 ? 38.411 21.884 -55.975 1.00 32.28 61 PRO E C 1
ATOM 9254 O O . PRO E 1 67 ? 38.449 20.822 -55.350 1.00 37.72 61 PRO E O 1
ATOM 9265 N N . ILE E 1 68 ? 37.389 22.727 -55.922 1.00 27.75 62 ILE E N 1
ATOM 9266 C CA . ILE E 1 68 ? 36.199 22.430 -55.143 1.00 30.02 62 ILE E CA 1
ATOM 9267 C C . ILE E 1 68 ? 35.545 21.171 -55.675 1.00 26.28 62 ILE E C 1
ATOM 9268 O O . ILE E 1 68 ? 35.173 20.283 -54.916 1.00 26.36 62 ILE E O 1
ATOM 9284 N N . PHE E 1 69 ? 35.406 21.104 -56.991 1.00 26.62 63 PHE E N 1
ATOM 9285 C CA . PHE E 1 69 ? 34.774 19.960 -57.624 1.00 30.41 63 PHE E CA 1
ATOM 9286 C C . PHE E 1 69 ? 35.546 18.683 -57.326 1.00 32.87 63 PHE E C 1
ATOM 9287 O O . PHE E 1 69 ? 34.965 17.685 -56.897 1.00 38.13 63 PHE E O 1
ATOM 9304 N N . ILE E 1 70 ? 36.855 18.720 -57.539 1.00 32.83 64 ILE E N 1
ATOM 9305 C CA . ILE E 1 70 ? 37.693 17.540 -57.331 1.00 37.14 64 ILE E CA 1
ATOM 9306 C C . ILE E 1 70 ? 37.591 17.042 -55.888 1.00 36.74 64 ILE E C 1
ATOM 9307 O O . ILE E 1 70 ? 37.372 15.856 -55.647 1.00 36.63 64 ILE E O 1
ATOM 9323 N N . ILE E 1 71 ? 37.728 17.952 -54.932 1.00 34.41 65 ILE E N 1
ATOM 9324 C CA . ILE E 1 71 ? 37.649 17.584 -53.528 1.00 39.12 65 ILE E CA 1
ATOM 9325 C C . ILE E 1 71 ? 36.284 16.963 -53.224 1.00 42.35 65 ILE E C 1
ATOM 9326 O O . ILE E 1 71 ? 36.206 15.875 -52.657 1.00 45.83 65 ILE E O 1
ATOM 9342 N N . THR E 1 72 ? 35.208 17.647 -53.598 1.00 36.21 66 THR E N 1
ATOM 9343 C CA . THR E 1 72 ? 33.869 17.133 -53.332 1.00 32.68 66 THR E CA 1
ATOM 9344 C C . THR E 1 72 ? 33.571 15.857 -54.126 1.00 33.11 66 THR E C 1
ATOM 9345 O O . THR E 1 72 ? 32.826 14.995 -53.671 1.00 32.52 66 THR E O 1
ATOM 9356 N N . LEU E 1 73 ? 34.155 15.732 -55.311 1.00 37.09 67 LEU E N 1
ATOM 9357 C CA . LEU E 1 73 ? 33.980 14.521 -56.105 1.00 38.39 67 LEU E CA 1
ATOM 9358 C C . LEU E 1 73 ? 34.558 13.313 -55.390 1.00 36.03 67 LEU E C 1
ATOM 9359 O O . LEU E 1 73 ? 33.900 12.282 -55.254 1.00 34.52 67 LEU E O 1
ATOM 9375 N N . TRP E 1 74 ? 35.794 13.445 -54.927 1.00 33.68 68 TRP E N 1
ATOM 9376 C CA . TRP E 1 74 ? 36.479 12.322 -54.312 1.00 33.40 68 TRP E CA 1
ATOM 9377 C C . TRP E 1 74 ? 35.911 11.993 -52.932 1.00 33.02 68 TRP E C 1
ATOM 9378 O O . TRP E 1 74 ? 35.741 10.820 -52.605 1.00 33.49 68 TRP E O 1
ATOM 9399 N N . MET E 1 75 ? 35.575 13.013 -52.144 1.00 35.46 69 MET E N 1
ATOM 9400 C CA . MET E 1 75 ? 34.983 12.778 -50.825 1.00 37.44 69 MET E CA 1
ATOM 9401 C C . MET E 1 75 ? 33.646 12.055 -50.990 1.00 37.54 69 MET E C 1
ATOM 9402 O O . MET E 1 75 ? 33.341 11.110 -50.259 1.00 33.10 69 MET E O 1
ATOM 9416 N N . ALA E 1 76 ? 32.854 12.492 -51.964 1.00 37.32 70 ALA E N 1
ATOM 9417 C CA . ALA E 1 76 ? 31.614 11.800 -52.278 1.00 41.31 70 ALA E CA 1
ATOM 9418 C C . ALA E 1 76 ? 31.923 10.383 -52.755 1.00 44.81 70 ALA E C 1
ATOM 9419 O O . ALA E 1 76 ? 31.325 9.417 -52.287 1.00 47.77 70 ALA E O 1
ATOM 9426 N N . GLY E 1 77 ? 32.875 10.259 -53.673 1.00 44.57 71 GLY E N 1
ATOM 9427 C CA . GLY E 1 77 ? 33.231 8.962 -54.218 1.00 45.14 71 GLY E CA 1
ATOM 9428 C C . GLY E 1 77 ? 33.825 7.987 -53.216 1.00 48.01 71 GLY E C 1
ATOM 9429 O O . GLY E 1 77 ? 33.551 6.790 -53.271 1.00 54.89 71 GLY E O 1
ATOM 9433 N N . TRP E 1 78 ? 34.613 8.500 -52.279 1.00 46.36 72 TRP E N 1
ATOM 9434 C CA . TRP E 1 78 ? 35.360 7.662 -51.351 1.00 50.08 72 TRP E CA 1
ATOM 9435 C C . TRP E 1 78 ? 34.532 7.300 -50.115 1.00 49.75 72 TRP E C 1
ATOM 9436 O O . TRP E 1 78 ? 34.689 6.210 -49.567 1.00 55.18 72 TRP E O 1
ATOM 9457 N N . TYR E 1 79 ? 33.637 8.190 -49.688 1.00 44.43 73 TYR E N 1
ATOM 9458 C CA . TYR E 1 79 ? 32.900 7.983 -48.436 1.00 42.35 73 TYR E CA 1
ATOM 9459 C C . TYR E 1 79 ? 31.433 7.585 -48.608 1.00 48.40 73 TYR E C 1
ATOM 9460 O O . TYR E 1 79 ? 30.836 7.031 -47.688 1.00 49.06 73 TYR E O 1
ATOM 9478 N N . PHE E 1 80 ? 30.869 7.811 -49.791 1.00 57.37 74 PHE E N 1
ATOM 9479 C CA . PHE E 1 80 ? 29.463 7.488 -50.041 1.00 56.57 74 PHE E CA 1
ATOM 9480 C C . PHE E 1 80 ? 29.248 6.400 -51.092 1.00 57.56 74 PHE E C 1
ATOM 9481 O O . PHE E 1 80 ? 28.779 5.308 -50.772 1.00 61.20 74 PHE E O 1
ATOM 9498 N N . ASN E 1 81 ? 29.554 6.711 -52.347 1.00 51.78 75 ASN E N 1
ATOM 9499 C CA . ASN E 1 81 ? 29.349 5.761 -53.435 1.00 50.02 75 ASN E CA 1
ATOM 9500 C C . ASN E 1 81 ? 30.069 6.189 -54.714 1.00 47.82 75 ASN E C 1
ATOM 9501 O O . ASN E 1 81 ? 29.853 7.289 -55.219 1.00 47.25 75 ASN E O 1
ATOM 9512 N N . GLN E 1 82 ? 30.892 5.298 -55.258 1.00 45.53 76 GLN E N 1
ATOM 9513 C CA . GLN E 1 82 ? 31.749 5.643 -56.389 1.00 43.07 76 GLN E CA 1
ATOM 9514 C C . GLN E 1 82 ? 30.958 5.909 -57.667 1.00 46.55 76 GLN E C 1
ATOM 9515 O O . GLN E 1 82 ? 31.182 6.918 -58.339 1.00 43.09 76 GLN E O 1
ATOM 9529 N N . VAL E 1 83 ? 30.045 5.005 -58.008 1.00 50.20 77 VAL E N 1
ATOM 9530 C CA . VAL E 1 83 ? 29.268 5.146 -59.237 1.00 49.63 77 VAL E CA 1
ATOM 9531 C C . VAL E 1 83 ? 28.435 6.421 -59.251 1.00 47.08 77 VAL E C 1
ATOM 9532 O O . VAL E 1 83 ? 28.432 7.154 -60.235 1.00 43.61 77 VAL E O 1
ATOM 9545 N N . PHE E 1 84 ? 27.731 6.685 -58.159 1.00 54.01 78 PHE E N 1
ATOM 9546 C CA . PHE E 1 84 ? 26.856 7.847 -58.097 1.00 54.69 78 PHE E CA 1
ATOM 9547 C C . PHE E 1 84 ? 27.674 9.133 -58.160 1.00 51.93 78 PHE E C 1
ATOM 9548 O O . PHE E 1 84 ? 27.282 10.088 -58.826 1.00 55.24 78 PHE E O 1
ATOM 9565 N N . ALA E 1 85 ? 28.806 9.155 -57.463 1.00 47.76 79 ALA E N 1
ATOM 9566 C CA . ALA E 1 85 ? 29.707 10.304 -57.496 1.00 46.38 79 ALA E CA 1
ATOM 9567 C C . ALA E 1 85 ? 30.248 10.544 -58.904 1.00 47.98 79 ALA E C 1
ATOM 9568 O O . ALA E 1 85 ? 30.294 11.680 -59.382 1.00 46.77 79 ALA E O 1
ATOM 9575 N N . THR E 1 86 ? 30.672 9.465 -59.552 1.00 47.04 80 THR E N 1
ATOM 9576 C CA . THR E 1 86 ? 31.177 9.527 -60.917 1.00 49.08 80 THR E CA 1
ATOM 9577 C C . THR E 1 86 ? 30.143 10.120 -61.871 1.00 54.53 80 THR E C 1
ATOM 9578 O O . THR E 1 86 ? 30.464 10.999 -62.676 1.00 59.01 80 THR E O 1
ATOM 9589 N N . CYS E 1 87 ? 28.907 9.634 -61.780 1.00 51.54 81 CYS E N 1
ATOM 9590 C CA . CYS E 1 87 ? 27.832 10.117 -62.639 1.00 52.52 81 CYS E CA 1
ATOM 9591 C C . CYS E 1 87 ? 27.574 11.603 -62.437 1.00 47.25 81 CYS E C 1
ATOM 9592 O O . CYS E 1 87 ? 27.440 12.348 -63.400 1.00 48.13 81 CYS E O 1
ATOM 9600 N N . LEU E 1 88 ? 27.506 12.036 -61.186 1.00 47.41 82 LEU E N 1
ATOM 9601 C CA . LEU E 1 88 ? 27.345 13.453 -60.898 1.00 48.79 82 LEU E CA 1
ATOM 9602 C C . LEU E 1 88 ? 28.504 14.243 -61.498 1.00 46.45 82 LEU E C 1
ATOM 9603 O O . LEU E 1 88 ? 28.308 15.319 -62.060 1.00 46.43 82 LEU E O 1
ATOM 9619 N N . GLY E 1 89 ? 29.708 13.691 -61.384 1.00 42.21 83 GLY E N 1
ATOM 9620 C CA . GLY E 1 89 ? 30.902 14.325 -61.914 1.00 38.34 83 GLY E CA 1
ATOM 9621 C C . GLY E 1 89 ? 30.806 14.595 -63.399 1.00 38.93 83 GLY E C 1
ATOM 9622 O O . GLY E 1 89 ? 31.233 15.644 -63.884 1.00 30.98 83 GLY E O 1
ATOM 9626 N N . LEU E 1 90 ? 30.263 13.627 -64.125 1.00 45.04 84 LEU E N 1
ATOM 9627 C CA . LEU E 1 90 ? 30.090 13.748 -65.565 1.00 46.84 84 LEU E CA 1
ATOM 9628 C C . LEU E 1 90 ? 29.112 14.858 -65.946 1.00 46.59 84 LEU E C 1
ATOM 9629 O O . LEU E 1 90 ? 29.320 15.571 -66.931 1.00 46.05 84 LEU E O 1
ATOM 9645 N N . VAL E 1 91 ? 28.038 14.992 -65.178 1.00 42.39 85 VAL E N 1
ATOM 9646 C CA . VAL E 1 91 ? 27.072 16.053 -65.424 1.00 40.20 85 VAL E CA 1
ATOM 9647 C C . VAL E 1 91 ? 27.736 17.407 -65.193 1.00 38.09 85 VAL E C 1
ATOM 9648 O O . VAL E 1 91 ? 27.490 18.359 -65.930 1.00 40.94 85 VAL E O 1
ATOM 9661 N N . TYR E 1 92 ? 28.568 17.488 -64.156 1.00 37.35 86 TYR E N 1
ATOM 9662 C CA . TYR E 1 92 ? 29.297 18.710 -63.851 1.00 35.88 86 TYR E CA 1
ATOM 9663 C C . TYR E 1 92 ? 30.174 19.082 -65.036 1.00 40.42 86 TYR E C 1
ATOM 9664 O O . TYR E 1 92 ? 30.245 20.245 -65.439 1.00 38.60 86 TYR E O 1
ATOM 9681 N N . ILE E 1 93 ? 30.833 18.067 -65.588 1.00 41.10 87 ILE E N 1
ATOM 9682 C CA . ILE E 1 93 ? 31.702 18.234 -66.741 1.00 39.90 87 ILE E CA 1
ATOM 9683 C C . ILE E 1 93 ? 30.860 18.787 -67.892 1.00 44.27 87 ILE E C 1
ATOM 9684 O O . ILE E 1 93 ? 31.290 19.681 -68.623 1.00 44.09 87 ILE E O 1
ATOM 9700 N N . TYR E 1 94 ? 29.645 18.270 -68.032 1.00 47.67 88 TYR E N 1
ATOM 9701 C CA . TYR E 1 94 ? 28.736 18.750 -69.062 1.00 51.06 88 TYR E CA 1
ATOM 9702 C C . TYR E 1 94 ? 28.210 20.145 -68.757 1.00 50.03 88 TYR E C 1
ATOM 9703 O O . TYR E 1 94 ? 28.095 20.980 -69.658 1.00 48.03 88 TYR E O 1
ATOM 9721 N N . GLY E 1 95 ? 27.880 20.392 -67.490 1.00 45.59 89 GLY E N 1
ATOM 9722 C CA . GLY E 1 95 ? 27.383 21.694 -67.081 1.00 44.16 89 GLY E CA 1
ATOM 9723 C C . GLY E 1 95 ? 28.362 22.799 -67.416 1.00 43.66 89 GLY E C 1
ATOM 9724 O O . GLY E 1 95 ? 27.985 23.871 -67.886 1.00 36.30 89 GLY E O 1
ATOM 9728 N N . ARG E 1 96 ? 29.637 22.518 -67.191 1.00 47.39 90 ARG E N 1
ATOM 9729 C CA . ARG E 1 96 ? 30.694 23.478 -67.457 1.00 45.46 90 ARG E CA 1
ATOM 9730 C C . ARG E 1 96 ? 30.919 23.673 -68.951 1.00 44.67 90 ARG E C 1
ATOM 9731 O O . ARG E 1 96 ? 31.310 24.755 -69.390 1.00 43.04 90 ARG E O 1
ATOM 9752 N N . HIS E 1 97 ? 30.696 22.620 -69.730 1.00 47.91 91 HIS E N 1
ATOM 9753 C CA . HIS E 1 97 ? 30.725 22.742 -71.186 1.00 47.18 91 HIS E CA 1
ATOM 9754 C C . HIS E 1 97 ? 29.688 23.762 -71.635 1.00 44.33 91 HIS E C 1
ATOM 9755 O O . HIS E 1 97 ? 29.981 24.668 -72.416 1.00 43.54 91 HIS E O 1
ATOM 9769 N N . LEU E 1 98 ? 28.480 23.619 -71.105 1.00 46.70 92 LEU E N 1
ATOM 9770 C CA . LEU E 1 98 ? 27.391 24.545 -71.381 1.00 46.12 92 LEU E CA 1
ATOM 9771 C C . LEU E 1 98 ? 27.771 25.949 -70.936 1.00 43.54 92 LEU E C 1
ATOM 9772 O O . LEU E 1 98 ? 27.580 26.927 -71.664 1.00 40.31 92 LEU E O 1
ATOM 9788 N N . TYR E 1 99 ? 28.277 26.040 -69.712 1.00 45.84 93 TYR E N 1
ATOM 9789 C CA . TYR E 1 99 ? 28.679 27.318 -69.146 1.00 43.23 93 TYR E CA 1
ATOM 9790 C C . TYR E 1 99 ? 29.688 28.056 -70.024 1.00 39.82 93 TYR E C 1
ATOM 9791 O O . TYR E 1 99 ? 29.500 29.233 -70.333 1.00 37.48 93 TYR E O 1
ATOM 9809 N N . PHE E 1 100 ? 30.748 27.356 -70.422 1.00 35.53 94 PHE E N 1
ATOM 9810 C CA . PHE E 1 100 ? 31.870 27.974 -71.129 1.00 34.90 94 PHE E CA 1
ATOM 9811 C C . PHE E 1 100 ? 31.471 28.535 -72.493 1.00 42.14 94 PHE E C 1
ATOM 9812 O O . PHE E 1 100 ? 31.688 29.715 -72.775 1.00 37.74 94 PHE E O 1
ATOM 9829 N N . TRP E 1 101 ? 30.878 27.701 -73.339 1.00 54.24 95 TRP E N 1
ATOM 9830 C CA . TRP E 1 101 ? 30.502 28.155 -74.672 1.00 59.65 95 TRP E CA 1
ATOM 9831 C C . TRP E 1 101 ? 29.368 29.167 -74.606 1.00 55.06 95 TRP E C 1
ATOM 9832 O O . TRP E 1 101 ? 29.287 30.070 -75.436 1.00 63.94 95 TRP E O 1
ATOM 9853 N N . GLY E 1 102 ? 28.501 29.022 -73.611 1.00 41.33 96 GLY E N 1
ATOM 9854 C CA . GLY E 1 102 ? 27.454 29.995 -73.383 1.00 35.99 96 GLY E CA 1
ATOM 9855 C C . GLY E 1 102 ? 28.013 31.383 -73.142 1.00 41.24 96 GLY E C 1
ATOM 9856 O O . GLY E 1 102 ? 27.653 32.329 -73.841 1.00 41.98 96 GLY E O 1
ATOM 9860 N N . TYR E 1 103 ? 28.924 31.491 -72.179 1.00 48.07 97 TYR E N 1
ATOM 9861 C CA . TYR E 1 103 ? 29.532 32.769 -71.825 1.00 50.29 97 TYR E CA 1
ATOM 9862 C C . TYR E 1 103 ? 30.241 33.374 -73.028 1.00 47.16 97 TYR E C 1
ATOM 9863 O O . TYR E 1 103 ? 30.144 34.570 -73.267 1.00 49.99 97 TYR E O 1
ATOM 9881 N N . SER E 1 104 ? 30.925 32.536 -73.800 1.00 46.70 98 SER E N 1
ATOM 9882 C CA . SER E 1 104 ? 31.717 33.014 -74.929 1.00 52.63 98 SER E CA 1
ATOM 9883 C C . SER E 1 104 ? 30.875 33.818 -75.911 1.00 54.15 98 SER E C 1
ATOM 9884 O O . SER E 1 104 ? 31.325 34.826 -76.452 1.00 54.78 98 SER E O 1
ATOM 9892 N N . GLU E 1 105 ? 29.652 33.361 -76.136 1.00 51.89 99 GLU E N 1
ATOM 9893 C CA . GLU E 1 105 ? 28.713 34.071 -76.988 1.00 48.67 99 GLU E CA 1
ATOM 9894 C C . GLU E 1 105 ? 28.122 35.295 -76.274 1.00 51.57 99 GLU E C 1
ATOM 9895 O O . GLU E 1 105 ? 28.197 36.415 -76.780 1.00 53.93 99 GLU E O 1
ATOM 9907 N N . ALA E 1 106 ? 27.553 35.084 -75.091 1.00 54.45 100 ALA E N 1
ATOM 9908 C CA . ALA E 1 106 ? 26.977 36.180 -74.316 1.00 53.84 100 ALA E CA 1
ATOM 9909 C C . ALA E 1 106 ? 26.831 35.801 -72.844 1.00 52.51 100 ALA E C 1
ATOM 9910 O O . ALA E 1 106 ? 26.615 34.637 -72.512 1.00 51.53 100 ALA E O 1
ATOM 9917 N N . ALA E 1 107 ? 26.962 36.795 -71.968 1.00 59.22 101 ALA E N 1
ATOM 9918 C CA . ALA E 1 107 ? 26.868 36.580 -70.526 1.00 58.39 101 ALA E CA 1
ATOM 9919 C C . ALA E 1 107 ? 25.535 35.966 -70.119 1.00 62.37 101 ALA E C 1
ATOM 9920 O O . ALA E 1 107 ? 25.450 35.240 -69.131 1.00 67.60 101 ALA E O 1
ATOM 9927 N N . LYS E 1 108 ? 24.494 36.246 -70.888 1.00 62.45 102 LYS E N 1
ATOM 9928 C CA . LYS E 1 108 ? 23.165 35.760 -70.556 1.00 65.41 102 LYS E CA 1
ATOM 9929 C C . LYS E 1 108 ? 23.065 34.252 -70.762 1.00 61.57 102 LYS E C 1
ATOM 9930 O O . LYS E 1 108 ? 22.287 33.580 -70.090 1.00 65.62 102 LYS E O 1
ATOM 9934 N N . LYS E 1 109 ? 23.872 33.721 -71.676 1.00 56.69 103 LYS E N 1
ATOM 9935 C CA . LYS E 1 109 ? 23.785 32.311 -72.045 1.00 56.08 103 LYS E CA 1
ATOM 9936 C C . LYS E 1 109 ? 24.644 31.384 -71.180 1.00 50.37 103 LYS E C 1
ATOM 9937 O O . LYS E 1 109 ? 24.825 30.216 -71.522 1.00 46.83 103 LYS E O 1
ATOM 9956 N N . ARG E 1 110 ? 25.173 31.893 -70.072 1.00 47.80 104 ARG E N 1
ATOM 9957 C CA . ARG E 1 110 ? 25.977 31.069 -69.171 1.00 44.38 104 ARG E CA 1
ATOM 9958 C C . ARG E 1 110 ? 25.199 30.479 -67.991 1.00 44.57 104 ARG E C 1
ATOM 9959 O O . ARG E 1 110 ? 25.630 29.491 -67.405 1.00 47.14 104 ARG E O 1
ATOM 9980 N N . ILE E 1 111 ? 24.043 31.054 -67.668 1.00 42.24 105 ILE E N 1
ATOM 9981 C CA . ILE E 1 111 ? 23.396 30.778 -66.387 1.00 47.65 105 ILE E CA 1
ATOM 9982 C C . ILE E 1 111 ? 22.922 29.341 -66.210 1.00 47.64 105 ILE E C 1
ATOM 9983 O O . ILE E 1 111 ? 23.127 28.759 -65.145 1.00 53.54 105 ILE E O 1
ATOM 9999 N N . THR E 1 112 ? 22.332 28.751 -67.242 1.00 44.04 106 THR E N 1
ATOM 10000 C CA . THR E 1 112 ? 21.814 27.396 -67.108 1.00 47.48 106 THR E CA 1
ATOM 10001 C C . THR E 1 112 ? 22.979 26.461 -66.825 1.00 48.04 106 THR E C 1
ATOM 10002 O O . THR E 1 112 ? 22.901 25.615 -65.929 1.00 46.56 106 THR E O 1
ATOM 10013 N N . GLY E 1 113 ? 24.056 26.621 -67.592 1.00 46.01 107 GLY E N 1
ATOM 10014 C CA . GLY E 1 113 ? 25.251 25.820 -67.400 1.00 44.46 107 GLY E CA 1
ATOM 10015 C C . GLY E 1 113 ? 25.844 26.027 -66.018 1.00 40.76 107 GLY E C 1
ATOM 10016 O O . GLY E 1 113 ? 26.189 25.063 -65.333 1.00 41.24 107 GLY E O 1
ATOM 10020 N N . PHE E 1 114 ? 25.936 27.285 -65.599 1.00 38.20 108 PHE E N 1
ATOM 10021 C CA . PHE E 1 114 ? 26.457 27.614 -64.281 1.00 41.47 108 PHE E CA 1
ATOM 10022 C C . PHE E 1 114 ? 25.581 27.032 -63.186 1.00 47.77 108 PHE E C 1
ATOM 10023 O O . PHE E 1 114 ? 26.077 26.394 -62.254 1.00 50.66 108 PHE E O 1
ATOM 10040 N N . ARG E 1 115 ? 24.278 27.280 -63.294 1.00 42.56 109 ARG E N 1
ATOM 10041 C CA . ARG E 1 115 ? 23.332 26.804 -62.300 1.00 40.06 109 ARG E CA 1
ATOM 10042 C C . ARG E 1 115 ? 23.414 25.292 -62.193 1.00 40.65 109 ARG E C 1
ATOM 10043 O O . ARG E 1 115 ? 23.402 24.743 -61.091 1.00 38.65 109 ARG E O 1
ATOM 10064 N N . LEU E 1 116 ? 23.547 24.621 -63.333 1.00 45.53 110 LEU E N 1
ATOM 10065 C CA . LEU E 1 116 ? 23.627 23.164 -63.337 1.00 47.73 110 LEU E CA 1
ATOM 10066 C C . LEU E 1 116 ? 24.873 22.654 -62.610 1.00 45.36 110 LEU E C 1
ATOM 10067 O O . LEU E 1 116 ? 24.787 21.766 -61.768 1.00 37.23 110 LEU E O 1
ATOM 10083 N N . SER E 1 117 ? 26.019 23.247 -62.921 1.00 51.64 111 SER E N 1
ATOM 10084 C CA . SER E 1 117 ? 27.292 22.842 -62.335 1.00 53.96 111 SER E CA 1
ATOM 10085 C C . SER E 1 117 ? 27.289 23.075 -60.832 1.00 49.26 111 SER E C 1
ATOM 10086 O O . SER E 1 117 ? 27.850 22.287 -60.072 1.00 43.86 111 SER E O 1
ATOM 10094 N N . LEU E 1 118 ? 26.680 24.178 -60.410 1.00 48.66 112 LEU E N 1
ATOM 10095 C CA . LEU E 1 118 ? 26.654 24.529 -58.998 1.00 50.21 112 LEU E CA 1
ATOM 10096 C C . LEU E 1 118 ? 25.696 23.629 -58.215 1.00 50.12 112 LEU E C 1
ATOM 10097 O O . LEU E 1 118 ? 25.929 23.316 -57.040 1.00 47.06 112 LEU E O 1
ATOM 10113 N N . GLY E 1 119 ? 24.617 23.220 -58.873 1.00 43.78 113 GLY E N 1
ATOM 10114 C CA . GLY E 1 119 ? 23.691 22.272 -58.291 1.00 39.36 113 GLY E CA 1
ATOM 10115 C C . GLY E 1 119 ? 24.366 20.940 -58.028 1.00 39.02 113 GLY E C 1
ATOM 10116 O O . GLY E 1 119 ? 24.191 20.352 -56.965 1.00 39.46 113 GLY E O 1
ATOM 10120 N N . ILE E 1 120 ? 25.148 20.467 -58.997 1.00 37.60 114 ILE E N 1
ATOM 10121 C CA . ILE E 1 120 ? 25.894 19.220 -58.843 1.00 39.97 114 ILE E CA 1
ATOM 10122 C C . ILE E 1 120 ? 26.929 19.328 -57.734 1.00 38.18 114 ILE E C 1
ATOM 10123 O O . ILE E 1 120 ? 27.137 18.391 -56.962 1.00 34.06 114 ILE E O 1
ATOM 10139 N N . LEU E 1 121 ? 27.582 20.478 -57.672 1.00 41.51 115 LEU E N 1
ATOM 10140 C CA . LEU E 1 121 ? 28.587 20.737 -56.659 1.00 40.71 115 LEU E CA 1
ATOM 10141 C C . LEU E 1 121 ? 27.940 20.700 -55.280 1.00 40.38 115 LEU E C 1
ATOM 10142 O O . LEU E 1 121 ? 28.517 20.180 -54.330 1.00 41.74 115 LEU E O 1
ATOM 10158 N N . ALA E 1 122 ? 26.732 21.249 -55.183 1.00 38.80 116 ALA E N 1
ATOM 10159 C CA . ALA E 1 122 ? 25.986 21.249 -53.933 1.00 39.84 116 ALA E CA 1
ATOM 10160 C C . ALA E 1 122 ? 25.628 19.831 -53.508 1.00 40.18 116 ALA E C 1
ATOM 10161 O O . ALA E 1 122 ? 25.719 19.481 -52.333 1.00 39.95 116 ALA E O 1
ATOM 10168 N N . LEU E 1 123 ? 25.207 19.017 -54.466 1.00 45.02 117 LEU E N 1
ATOM 10169 C CA . LEU E 1 123 ? 24.811 17.649 -54.171 1.00 49.29 117 LEU E CA 1
ATOM 10170 C C . LEU E 1 123 ? 26.032 16.811 -53.796 1.00 48.20 117 LEU E C 1
ATOM 10171 O O . LEU E 1 123 ? 25.982 16.030 -52.851 1.00 48.83 117 LEU E O 1
ATOM 10187 N N . LEU E 1 124 ? 27.129 16.982 -54.528 1.00 51.15 118 LEU E N 1
ATOM 10188 C CA . LEU E 1 124 ? 28.371 16.279 -54.204 1.00 50.03 118 LEU E CA 1
ATOM 10189 C C . LEU E 1 124 ? 28.807 16.540 -52.768 1.00 45.33 118 LEU E C 1
ATOM 10190 O O . LEU E 1 124 ? 29.119 15.606 -52.031 1.00 39.29 118 LEU E O 1
ATOM 10206 N N . THR E 1 125 ? 28.792 17.814 -52.378 1.00 43.50 119 THR E N 1
ATOM 10207 C CA . THR E 1 125 ? 29.160 18.233 -51.030 1.00 48.10 119 THR E CA 1
ATOM 10208 C C . THR E 1 125 ? 28.315 17.537 -49.972 1.00 55.24 119 THR E C 1
ATOM 10209 O O . THR E 1 125 ? 28.828 17.098 -48.940 1.00 49.99 119 THR E O 1
ATOM 10220 N N . LEU E 1 126 ? 27.013 17.476 -50.222 1.00 64.65 120 LEU E N 1
ATOM 10221 C CA . LEU E 1 126 ? 26.091 16.834 -49.302 1.00 66.20 120 LEU E CA 1
ATOM 10222 C C . LEU E 1 126 ? 26.485 15.379 -49.081 1.00 62.21 120 LEU E C 1
ATOM 10223 O O . LEU E 1 126 ? 26.665 14.945 -47.944 1.00 68.81 120 LEU E O 1
ATOM 10239 N N . LEU E 1 127 ? 26.614 14.630 -50.173 1.00 49.59 121 LEU E N 1
ATOM 10240 C CA . LEU E 1 127 ? 26.971 13.216 -50.100 1.00 43.81 121 LEU E CA 1
ATOM 10241 C C . LEU E 1 127 ? 28.308 12.988 -49.398 1.00 40.41 121 LEU E C 1
ATOM 10242 O O . LEU E 1 127 ? 28.443 12.075 -48.584 1.00 40.70 121 LEU E O 1
ATOM 10258 N N . GLY E 1 128 ? 29.288 13.825 -49.714 1.00 38.69 122 GLY E N 1
ATOM 10259 C CA . GLY E 1 128 ? 30.590 13.737 -49.085 1.00 42.60 122 GLY E CA 1
ATOM 10260 C C . GLY E 1 128 ? 30.453 13.979 -47.594 1.00 48.35 122 GLY E C 1
ATOM 10261 O O . GLY E 1 128 ? 31.050 13.269 -46.779 1.00 55.24 122 GLY E O 1
ATOM 10265 N N . ALA E 1 129 ? 29.673 14.993 -47.233 1.00 37.54 123 ALA E N 1
ATOM 10266 C CA . ALA E 1 129 ? 29.396 15.269 -45.830 1.00 39.38 123 ALA E CA 1
ATOM 10267 C C . ALA E 1 129 ? 28.696 14.072 -45.171 1.00 45.19 123 ALA E C 1
ATOM 10268 O O . ALA E 1 129 ? 29.055 13.672 -44.063 1.00 44.10 123 ALA E O 1
ATOM 10275 N N . LEU E 1 130 ? 27.686 13.518 -45.842 1.00 47.80 124 LEU E N 1
ATOM 10276 C CA . LEU E 1 130 ? 26.951 12.377 -45.303 1.00 47.91 124 LEU E CA 1
ATOM 10277 C C . LEU E 1 130 ? 27.838 11.159 -45.078 1.00 46.10 124 LEU E C 1
ATOM 10278 O O . LEU E 1 130 ? 27.801 10.547 -44.016 1.00 44.93 124 LEU E O 1
ATOM 10294 N N . GLY E 1 131 ? 28.611 10.795 -46.094 1.00 45.61 125 GLY E N 1
ATOM 10295 C CA . GLY E 1 131 ? 29.471 9.628 -46.011 1.00 46.02 125 GLY E CA 1
ATOM 10296 C C . GLY E 1 131 ? 30.511 9.723 -44.914 1.00 45.51 125 GLY E C 1
ATOM 10297 O O . GLY E 1 131 ? 30.815 8.733 -44.249 1.00 42.39 125 GLY E O 1
ATOM 10301 N N . ILE E 1 132 ? 31.036 10.927 -44.708 1.00 47.78 126 ILE E N 1
ATOM 10302 C CA . ILE E 1 132 ? 32.064 11.159 -43.701 1.00 47.79 126 ILE E CA 1
ATOM 10303 C C . ILE E 1 132 ? 31.475 11.071 -42.304 1.00 44.41 126 ILE E C 1
ATOM 10304 O O . ILE E 1 132 ? 32.062 10.454 -41.417 1.00 44.17 126 ILE E O 1
ATOM 10320 N N . ALA E 1 133 ? 30.316 11.693 -42.120 1.00 41.14 127 ALA E N 1
ATOM 10321 C CA . ALA E 1 133 ? 29.569 11.589 -40.880 1.00 38.36 127 ALA E CA 1
ATOM 10322 C C . ALA E 1 133 ? 29.297 10.121 -40.567 1.00 41.09 127 ALA E C 1
ATOM 10323 O O . ALA E 1 133 ? 29.508 9.657 -39.447 1.00 41.55 127 ALA E O 1
ATOM 10330 N N . ASN E 1 134 ? 28.846 9.392 -41.579 1.00 43.99 128 ASN E N 1
ATOM 10331 C CA . ASN E 1 134 ? 28.576 7.968 -41.451 1.00 46.87 128 ASN E CA 1
ATOM 10332 C C . ASN E 1 134 ? 29.792 7.183 -40.946 1.00 46.77 128 ASN E C 1
ATOM 10333 O O . ASN E 1 134 ? 29.658 6.268 -40.139 1.00 49.83 128 ASN E O 1
ATOM 10344 N N . SER E 1 135 ? 30.971 7.529 -41.455 1.00 45.54 129 SER E N 1
ATOM 10345 C CA . SER E 1 135 ? 32.213 6.853 -41.085 1.00 43.77 129 SER E CA 1
ATOM 10346 C C . SER E 1 135 ? 32.677 7.311 -39.714 1.00 45.37 129 SER E C 1
ATOM 10347 O O . SER E 1 135 ? 33.288 6.544 -38.973 1.00 53.18 129 SER E O 1
ATOM 10355 N N . PHE E 1 136 ? 32.402 8.571 -39.387 1.00 46.90 130 PHE E N 1
ATOM 10356 C CA . PHE E 1 136 ? 32.722 9.097 -38.064 1.00 50.14 130 PHE E CA 1
ATOM 10357 C C . PHE E 1 136 ? 31.952 8.294 -37.023 1.00 55.63 130 PHE E C 1
ATOM 10358 O O . PHE E 1 136 ? 32.472 8.002 -35.950 1.00 58.82 130 PHE E O 1
ATOM 10365 N N . LEU E 1 137 ? 30.706 7.950 -37.343 1.00 58.82 131 LEU E N 1
ATOM 10366 C CA . LEU E 1 137 ? 29.875 7.174 -36.429 1.00 62.46 131 LEU E CA 1
ATOM 10367 C C . LEU E 1 137 ? 30.441 5.778 -36.266 1.00 68.35 131 LEU E C 1
ATOM 10368 O O . LEU E 1 137 ? 30.377 5.199 -35.188 1.00 76.36 131 LEU E O 1
ATOM 10384 N N . ASP E 1 138 ? 31.015 5.245 -37.335 1.00 68.57 132 ASP E N 1
ATOM 10385 C CA . ASP E 1 138 ? 31.649 3.937 -37.273 1.00 73.64 132 ASP E CA 1
ATOM 10386 C C . ASP E 1 138 ? 32.995 4.038 -36.556 1.00 79.11 132 ASP E C 1
ATOM 10387 O O . ASP E 1 138 ? 33.595 3.023 -36.197 1.00 80.06 132 ASP E O 1
ATOM 10396 N N . GLU E 1 139 ? 33.434 5.271 -36.315 1.00 81.84 133 GLU E N 1
ATOM 10397 C CA . GLU E 1 139 ? 34.668 5.540 -35.582 1.00 80.23 133 GLU E CA 1
ATOM 10398 C C . GLU E 1 139 ? 35.885 5.028 -36.341 1.00 80.37 133 GLU E C 1
ATOM 10399 O O . GLU E 1 139 ? 36.504 5.773 -37.104 1.00 78.44 133 GLU E O 1
ATOM 10403 N N . ASN F 1 10 ? 40.627 6.428 -40.567 1.00 93.98 4 ASN F N 1
ATOM 10404 C CA . ASN F 1 10 ? 41.878 7.017 -41.026 1.00 87.72 4 ASN F CA 1
ATOM 10405 C C . ASN F 1 10 ? 41.644 8.158 -42.016 1.00 91.31 4 ASN F C 1
ATOM 10406 O O . ASN F 1 10 ? 40.863 8.025 -42.958 1.00 96.69 4 ASN F O 1
ATOM 10416 N N . SER F 1 11 ? 42.329 9.275 -41.785 1.00 84.18 5 SER F N 1
ATOM 10417 C CA . SER F 1 11 ? 42.238 10.474 -42.629 1.00 74.76 5 SER F CA 1
ATOM 10418 C C . SER F 1 11 ? 40.820 11.023 -42.779 1.00 62.95 5 SER F C 1
ATOM 10419 O O . SER F 1 11 ? 40.542 11.787 -43.704 1.00 57.10 5 SER F O 1
ATOM 10427 N N . ILE F 1 12 ? 39.938 10.659 -41.852 1.00 54.33 6 ILE F N 1
ATOM 10428 C CA . ILE F 1 12 ? 38.561 11.133 -41.880 1.00 46.41 6 ILE F CA 1
ATOM 10429 C C . ILE F 1 12 ? 38.570 12.613 -41.524 1.00 46.33 6 ILE F C 1
ATOM 10430 O O . ILE F 1 12 ? 37.762 13.397 -42.027 1.00 47.10 6 ILE F O 1
ATOM 10446 N N . LEU F 1 13 ? 39.495 12.990 -40.650 1.00 46.17 7 LEU F N 1
ATOM 10447 C CA . LEU F 1 13 ? 39.637 14.381 -40.251 1.00 44.23 7 LEU F CA 1
ATOM 10448 C C . LEU F 1 13 ? 40.090 15.262 -41.407 1.00 39.51 7 LEU F C 1
ATOM 10449 O O . LEU F 1 13 ? 39.575 16.362 -41.576 1.00 37.95 7 LEU F O 1
ATOM 10465 N N . LEU F 1 14 ? 41.052 14.787 -42.196 1.00 37.49 8 LEU F N 1
ATOM 10466 C CA . LEU F 1 14 ? 41.524 15.550 -43.345 1.00 36.97 8 LEU F CA 1
ATOM 10467 C C . LEU F 1 14 ? 40.373 15.762 -44.312 1.00 35.71 8 LEU F C 1
ATOM 10468 O O . LEU F 1 14 ? 40.172 16.861 -44.829 1.00 32.68 8 LEU F O 1
ATOM 10484 N N . ALA F 1 15 ? 39.605 14.703 -44.533 1.00 37.77 9 ALA F N 1
ATOM 10485 C CA . ALA F 1 15 ? 38.451 14.769 -45.412 1.00 36.93 9 ALA F CA 1
ATOM 10486 C C . ALA F 1 15 ? 37.435 15.791 -44.908 1.00 42.25 9 ALA F C 1
ATOM 10487 O O . ALA F 1 15 ? 36.952 16.634 -45.668 1.00 39.94 9 ALA F O 1
ATOM 10494 N N . ALA F 1 16 ? 37.137 15.741 -43.615 1.00 50.95 10 ALA F N 1
ATOM 10495 C CA . ALA F 1 16 ? 36.170 16.662 -43.041 1.00 49.69 10 ALA F CA 1
ATOM 10496 C C . ALA F 1 16 ? 36.661 18.102 -43.198 1.00 44.24 10 ALA F C 1
ATOM 10497 O O . ALA F 1 16 ? 35.906 18.973 -43.624 1.00 39.28 10 ALA F O 1
ATOM 10504 N N . VAL F 1 17 ? 37.932 18.341 -42.883 1.00 42.92 11 VAL F N 1
ATOM 10505 C CA . VAL F 1 17 ? 38.509 19.682 -43.003 1.00 42.33 11 VAL F CA 1
ATOM 10506 C C . VAL F 1 17 ? 38.512 20.143 -44.461 1.00 38.47 11 VAL F C 1
ATOM 10507 O O . VAL F 1 17 ? 38.209 21.299 -44.752 1.00 33.07 11 VAL F O 1
ATOM 10520 N N . SER F 1 18 ? 38.861 19.241 -45.372 1.00 41.11 12 SER F N 1
ATOM 10521 C CA . SER F 1 18 ? 38.889 19.572 -46.792 1.00 40.21 12 SER F CA 1
ATOM 10522 C C . SER F 1 18 ? 37.498 19.989 -47.283 1.00 39.87 12 SER F C 1
ATOM 10523 O O . SER F 1 18 ? 37.365 20.892 -48.111 1.00 40.10 12 SER F O 1
ATOM 10531 N N . ILE F 1 19 ? 36.463 19.336 -46.767 1.00 41.78 13 ILE F N 1
ATOM 10532 C CA . ILE F 1 19 ? 35.099 19.649 -47.181 1.00 39.99 13 ILE F CA 1
ATOM 10533 C C . ILE F 1 19 ? 34.674 20.995 -46.612 1.00 38.43 13 ILE F C 1
ATOM 10534 O O . ILE F 1 19 ? 34.040 21.799 -47.303 1.00 36.33 13 ILE F O 1
ATOM 10550 N N . LEU F 1 20 ? 35.049 21.252 -45.365 1.00 37.97 14 LEU F N 1
ATOM 10551 C CA . LEU F 1 20 ? 34.774 22.544 -44.749 1.00 40.67 14 LEU F CA 1
ATOM 10552 C C . LEU F 1 20 ? 35.444 23.686 -45.504 1.00 39.33 14 LEU F C 1
ATOM 10553 O O . LEU F 1 20 ? 34.841 24.741 -45.696 1.00 42.40 14 LEU F O 1
ATOM 10569 N N . SER F 1 21 ? 36.692 23.478 -45.915 1.00 34.44 15 SER F N 1
ATOM 10570 C CA . SER F 1 21 ? 37.427 24.480 -46.688 1.00 29.32 15 SER F CA 1
ATOM 10571 C C . SER F 1 21 ? 36.788 24.712 -48.056 1.00 30.03 15 SER F C 1
ATOM 10572 O O . SER F 1 21 ? 36.693 25.849 -48.513 1.00 26.24 15 SER F O 1
ATOM 10580 N N . ALA F 1 22 ? 36.359 23.631 -48.704 1.00 38.17 16 ALA F N 1
ATOM 10581 C CA . ALA F 1 22 ? 35.751 23.719 -50.033 1.00 40.56 16 ALA F CA 1
ATOM 10582 C C . ALA F 1 22 ? 34.470 24.537 -50.000 1.00 38.61 16 ALA F C 1
ATOM 10583 O O . ALA F 1 22 ? 34.184 25.301 -50.927 1.00 42.63 16 ALA F O 1
ATOM 10590 N N . CYS F 1 23 ? 33.713 24.385 -48.919 1.00 33.81 17 CYS F N 1
ATOM 10591 C CA . CYS F 1 23 ? 32.481 25.144 -48.726 1.00 30.73 17 CYS F CA 1
ATOM 10592 C C . CYS F 1 23 ? 32.771 26.636 -48.625 1.00 32.02 17 CYS F C 1
ATOM 10593 O O . CYS F 1 23 ? 32.064 27.453 -49.216 1.00 38.89 17 CYS F O 1
ATOM 10601 N N . GLN F 1 24 ? 33.819 26.992 -47.886 1.00 27.57 18 GLN F N 1
ATOM 10602 C CA . GLN F 1 24 ? 34.188 28.397 -47.738 1.00 31.37 18 GLN F CA 1
ATOM 10603 C C . GLN F 1 24 ? 34.619 28.996 -49.073 1.00 32.39 18 GLN F C 1
ATOM 10604 O O . GLN F 1 24 ? 34.331 30.162 -49.355 1.00 34.12 18 GLN F O 1
ATOM 10618 N N . GLN F 1 25 ? 35.318 28.208 -49.887 1.00 28.53 19 GLN F N 1
ATOM 10619 C CA . GLN F 1 25 ? 35.717 28.658 -51.216 1.00 29.17 19 GLN F CA 1
ATOM 10620 C C . GLN F 1 25 ? 34.480 28.974 -52.052 1.00 31.26 19 GLN F C 1
ATOM 10621 O O . GLN F 1 25 ? 34.420 30.011 -52.706 1.00 29.18 19 GLN F O 1
ATOM 10635 N N . SER F 1 26 ? 33.481 28.098 -51.999 1.00 39.13 20 SER F N 1
ATOM 10636 C CA . SER F 1 26 ? 32.227 28.348 -52.699 1.00 39.48 20 SER F CA 1
ATOM 10637 C C . SER F 1 26 ? 31.608 29.641 -52.201 1.00 39.73 20 SER F C 1
ATOM 10638 O O . SER F 1 26 ? 31.168 30.473 -52.991 1.00 42.59 20 SER F O 1
ATOM 10646 N N . TYR F 1 27 ? 31.594 29.818 -50.887 1.00 41.66 21 TYR F N 1
ATOM 10647 C CA . TYR F 1 27 ? 31.055 31.038 -50.309 1.00 45.04 21 TYR F CA 1
ATOM 10648 C C . TYR F 1 27 ? 31.766 32.265 -50.873 1.00 45.24 21 TYR F C 1
ATOM 10649 O O . TYR F 1 27 ? 31.113 33.194 -51.344 1.00 52.86 21 TYR F O 1
ATOM 10667 N N . PHE F 1 28 ? 33.097 32.262 -50.835 1.00 39.06 22 PHE F N 1
ATOM 10668 C CA . PHE F 1 28 ? 33.879 33.376 -51.368 1.00 39.98 22 PHE F CA 1
ATOM 10669 C C . PHE F 1 28 ? 33.537 33.660 -52.827 1.00 42.52 22 PHE F C 1
ATOM 10670 O O . PHE F 1 28 ? 33.352 34.814 -53.214 1.00 45.25 22 PHE F O 1
ATOM 10687 N N . ALA F 1 29 ? 33.466 32.606 -53.634 1.00 39.96 23 ALA F N 1
ATOM 10688 C CA . ALA F 1 29 ? 33.158 32.751 -55.051 1.00 37.29 23 ALA F CA 1
ATOM 10689 C C . ALA F 1 29 ? 31.792 33.392 -55.251 1.00 43.67 23 ALA F C 1
ATOM 10690 O O . ALA F 1 29 ? 31.620 34.269 -56.097 1.00 45.65 23 ALA F O 1
ATOM 10697 N N . LEU F 1 30 ? 30.825 32.968 -54.448 1.00 52.39 24 LEU F N 1
ATOM 10698 C CA . LEU F 1 30 ? 29.461 33.467 -54.575 1.00 54.61 24 LEU F CA 1
ATOM 10699 C C . LEU F 1 30 ? 29.329 34.894 -54.058 1.00 52.98 24 LEU F C 1
ATOM 10700 O O . LEU F 1 30 ? 28.414 35.614 -54.447 1.00 57.64 24 LEU F O 1
ATOM 10716 N N . GLN F 1 31 ? 30.237 35.309 -53.184 1.00 47.91 25 GLN F N 1
ATOM 10717 C CA . GLN F 1 31 ? 30.227 36.684 -52.708 1.00 46.93 25 GLN F CA 1
ATOM 10718 C C . GLN F 1 31 ? 30.552 37.660 -53.835 1.00 49.22 25 GLN F C 1
ATOM 10719 O O . GLN F 1 31 ? 30.042 38.779 -53.853 1.00 55.21 25 GLN F O 1
ATOM 10733 N N . VAL F 1 32 ? 31.378 37.232 -54.782 1.00 45.59 26 VAL F N 1
ATOM 10734 C CA . VAL F 1 32 ? 31.720 38.067 -55.928 1.00 46.02 26 VAL F CA 1
ATOM 10735 C C . VAL F 1 32 ? 30.475 38.321 -56.765 1.00 46.72 26 VAL F C 1
ATOM 10736 O O . VAL F 1 32 ? 30.314 39.395 -57.343 1.00 49.37 26 VAL F O 1
ATOM 10749 N N . GLY F 1 33 ? 29.580 37.341 -56.799 1.00 47.43 27 GLY F N 1
ATOM 10750 C CA . GLY F 1 33 ? 28.320 37.492 -57.499 1.00 49.04 27 GLY F CA 1
ATOM 10751 C C . GLY F 1 33 ? 27.455 38.545 -56.833 1.00 54.81 27 GLY F C 1
ATOM 10752 O O . GLY F 1 33 ? 26.867 39.385 -57.504 1.00 61.36 27 GLY F O 1
ATOM 10756 N N . LYS F 1 34 ? 27.374 38.507 -55.507 1.00 52.58 28 LYS F N 1
ATOM 10757 C CA . LYS F 1 34 ? 26.595 39.500 -54.777 1.00 51.98 28 LYS F CA 1
ATOM 10758 C C . LYS F 1 34 ? 27.195 40.894 -54.936 1.00 51.18 28 LYS F C 1
ATOM 10759 O O . LYS F 1 34 ? 26.470 41.883 -54.998 1.00 57.20 28 LYS F O 1
ATOM 10772 N N . ALA F 1 35 ? 28.519 40.972 -55.000 1.00 46.38 29 ALA F N 1
ATOM 10773 C CA . ALA F 1 35 ? 29.196 42.252 -55.180 1.00 45.65 29 ALA F CA 1
ATOM 10774 C C . ALA F 1 35 ? 28.845 42.871 -56.538 1.00 50.27 29 ALA F C 1
ATOM 10775 O O . ALA F 1 35 ? 28.647 44.083 -56.642 1.00 46.53 29 ALA F O 1
ATOM 10782 N N . ARG F 1 36 ? 28.782 42.037 -57.572 1.00 60.46 30 ARG F N 1
ATOM 10783 C CA . ARG F 1 36 ? 28.381 42.484 -58.906 1.00 64.49 30 ARG F CA 1
ATOM 10784 C C . ARG F 1 36 ? 27.030 43.196 -58.861 1.00 61.11 30 ARG F C 1
ATOM 10785 O O . ARG F 1 36 ? 26.801 44.136 -59.609 1.00 62.13 30 ARG F O 1
ATOM 10806 N N . LEU F 1 37 ? 26.130 42.693 -58.017 1.00 54.14 31 LEU F N 1
ATOM 10807 C CA . LEU F 1 37 ? 24.782 43.242 -57.854 1.00 49.62 31 LEU F CA 1
ATOM 10808 C C . LEU F 1 37 ? 24.695 44.465 -56.937 1.00 50.93 31 LEU F C 1
ATOM 10809 O O . LEU F 1 37 ? 24.073 45.462 -57.300 1.00 58.21 31 LEU F O 1
ATOM 10825 N N . LYS F 1 38 ? 25.292 44.393 -55.750 1.00 48.36 32 LYS F N 1
ATOM 10826 C CA . LYS F 1 38 ? 25.217 45.510 -54.807 1.00 48.56 32 LYS F CA 1
ATOM 10827 C C . LYS F 1 38 ? 25.832 46.727 -55.467 1.00 54.27 32 LYS F C 1
ATOM 10828 O O . LYS F 1 38 ? 25.294 47.832 -55.414 1.00 57.17 32 LYS F O 1
ATOM 10841 N N . TYR F 1 39 ? 26.962 46.496 -56.115 1.00 59.50 33 TYR F N 1
ATOM 10842 C CA . TYR F 1 39 ? 27.650 47.533 -56.846 1.00 64.68 33 TYR F CA 1
ATOM 10843 C C . TYR F 1 39 ? 27.142 47.270 -58.249 1.00 68.20 33 TYR F C 1
ATOM 10844 O O . TYR F 1 39 ? 26.388 46.325 -58.426 1.00 77.06 33 TYR F O 1
ATOM 10862 N N . LYS F 1 40 ? 27.490 48.084 -59.233 1.00 57.70 34 LYS F N 1
ATOM 10863 C CA . LYS F 1 40 ? 26.915 47.911 -60.570 1.00 56.21 34 LYS F CA 1
ATOM 10864 C C . LYS F 1 40 ? 27.933 47.513 -61.629 1.00 54.54 34 LYS F C 1
ATOM 10865 O O . LYS F 1 40 ? 28.016 48.125 -62.691 1.00 54.91 34 LYS F O 1
ATOM 10884 N N . VAL F 1 41 ? 28.705 46.478 -61.315 1.00 54.62 35 VAL F N 1
ATOM 10885 C CA . VAL F 1 41 ? 29.649 45.887 -62.254 1.00 54.50 35 VAL F CA 1
ATOM 10886 C C . VAL F 1 41 ? 28.984 44.822 -63.124 1.00 52.81 35 VAL F C 1
ATOM 10887 O O . VAL F 1 41 ? 28.474 43.825 -62.625 1.00 48.04 35 VAL F O 1
ATOM 10900 N N . THR F 1 42 ? 28.983 45.057 -64.432 1.00 58.87 36 THR F N 1
ATOM 10901 C CA . THR F 1 42 ? 28.355 44.150 -65.386 1.00 59.14 36 THR F CA 1
ATOM 10902 C C . THR F 1 42 ? 29.351 43.088 -65.849 1.00 55.04 36 THR F C 1
ATOM 10903 O O . THR F 1 42 ? 30.489 43.418 -66.178 1.00 55.51 36 THR F O 1
ATOM 10914 N N . PRO F 1 43 ? 28.940 41.807 -65.869 1.00 52.01 37 PRO F N 1
ATOM 10915 C CA . PRO F 1 43 ? 29.858 40.780 -66.380 1.00 50.34 37 PRO F CA 1
ATOM 10916 C C . PRO F 1 43 ? 30.212 41.030 -67.847 1.00 53.98 37 PRO F C 1
ATOM 10917 O O . PRO F 1 43 ? 29.355 41.496 -68.592 1.00 54.50 37 PRO F O 1
ATOM 10928 N N . PRO F 1 44 ? 31.434 40.676 -68.276 1.00 56.89 38 PRO F N 1
ATOM 10929 C CA . PRO F 1 44 ? 32.513 39.991 -67.550 1.00 56.58 38 PRO F CA 1
ATOM 10930 C C . PRO F 1 44 ? 33.471 40.908 -66.779 1.00 51.53 38 PRO F C 1
ATOM 10931 O O . PRO F 1 44 ? 34.502 40.429 -66.312 1.00 52.30 38 PRO F O 1
ATOM 10942 N N . ALA F 1 45 ? 33.138 42.186 -66.636 1.00 50.15 39 ALA F N 1
ATOM 10943 C CA . ALA F 1 45 ? 34.017 43.127 -65.941 1.00 50.32 39 ALA F CA 1
ATOM 10944 C C . ALA F 1 45 ? 34.308 42.692 -64.508 1.00 49.74 39 ALA F C 1
ATOM 10945 O O . ALA F 1 45 ? 33.441 42.155 -63.824 1.00 45.08 39 ALA F O 1
ATOM 10952 N N . VAL F 1 46 ? 35.542 42.933 -64.072 1.00 53.49 40 VAL F N 1
ATOM 10953 C CA . VAL F 1 46 ? 35.958 42.666 -62.700 1.00 56.05 40 VAL F CA 1
ATOM 10954 C C . VAL F 1 46 ? 36.568 43.927 -62.081 1.00 60.07 40 VAL F C 1
ATOM 10955 O O . VAL F 1 46 ? 37.297 43.855 -61.091 1.00 62.71 40 VAL F O 1
ATOM 10968 N N . THR F 1 47 ? 36.271 45.076 -62.686 1.00 58.63 41 THR F N 1
ATOM 10969 C CA . THR F 1 47 ? 36.717 46.373 -62.184 1.00 58.68 41 THR F CA 1
ATOM 10970 C C . THR F 1 47 ? 35.549 47.334 -61.998 1.00 64.93 41 THR F C 1
ATOM 10971 O O . THR F 1 47 ? 34.421 47.036 -62.390 1.00 60.20 41 THR F O 1
ATOM 10982 N N . GLY F 1 48 ? 35.830 48.475 -61.373 1.00 83.49 42 GLY F N 1
ATOM 10983 C CA . GLY F 1 48 ? 34.831 49.500 -61.129 1.00 91.42 42 GLY F CA 1
ATOM 10984 C C . GLY F 1 48 ? 34.862 50.090 -59.733 1.00 87.51 42 GLY F C 1
ATOM 10985 O O . GLY F 1 48 ? 35.796 50.805 -59.370 1.00 93.80 42 GLY F O 1
ATOM 10989 N N . SER F 1 49 ? 33.841 49.777 -58.945 1.00 72.00 43 SER F N 1
ATOM 10990 C CA . SER F 1 49 ? 33.748 50.263 -57.575 1.00 65.51 43 SER F CA 1
ATOM 10991 C C . SER F 1 49 ? 34.940 49.750 -56.767 1.00 64.98 43 SER F C 1
ATOM 10992 O O . SER F 1 49 ? 35.219 48.549 -56.780 1.00 62.95 43 SER F O 1
ATOM 11000 N N . PRO F 1 50 ? 35.656 50.652 -56.070 1.00 67.52 44 PRO F N 1
ATOM 11001 C CA . PRO F 1 50 ? 36.749 50.176 -55.213 1.00 65.85 44 PRO F CA 1
ATOM 11002 C C . PRO F 1 50 ? 36.271 49.115 -54.234 1.00 63.25 44 PRO F C 1
ATOM 11003 O O . PRO F 1 50 ? 37.031 48.226 -53.859 1.00 58.62 44 PRO F O 1
ATOM 11014 N N . GLU F 1 51 ? 35.003 49.205 -53.853 1.00 64.15 45 GLU F N 1
ATOM 11015 C CA . GLU F 1 51 ? 34.399 48.241 -52.951 1.00 62.77 45 GLU F CA 1
ATOM 11016 C C . GLU F 1 51 ? 34.330 46.859 -53.597 1.00 52.60 45 GLU F C 1
ATOM 11017 O O . GLU F 1 51 ? 34.596 45.855 -52.945 1.00 51.03 45 GLU F O 1
ATOM 11029 N N . PHE F 1 52 ? 33.954 46.798 -54.869 1.00 47.35 46 PHE F N 1
ATOM 11030 C CA . PHE F 1 52 ? 33.898 45.514 -55.560 1.00 49.00 46 PHE F CA 1
ATOM 11031 C C . PHE F 1 52 ? 35.286 44.908 -55.778 1.00 44.41 46 PHE F C 1
ATOM 11032 O O . PHE F 1 52 ? 35.480 43.706 -55.605 1.00 40.45 46 PHE F O 1
ATOM 11049 N N . GLU F 1 53 ? 36.242 45.741 -56.175 1.00 43.27 47 GLU F N 1
ATOM 11050 C CA . GLU F 1 53 ? 37.584 45.262 -56.496 1.00 45.45 47 GLU F CA 1
ATOM 11051 C C . GLU F 1 53 ? 38.331 44.683 -55.294 1.00 42.72 47 GLU F C 1
ATOM 11052 O O . GLU F 1 53 ? 39.144 43.774 -55.458 1.00 43.80 47 GLU F O 1
ATOM 11064 N N . ARG F 1 54 ? 38.047 45.173 -54.089 1.00 39.94 48 ARG F N 1
ATOM 11065 C CA . ARG F 1 54 ? 38.702 44.627 -52.900 1.00 40.14 48 ARG F CA 1
ATOM 11066 C C . ARG F 1 54 ? 38.173 43.218 -52.654 1.00 36.58 48 ARG F C 1
ATOM 11067 O O . ARG F 1 54 ? 38.937 42.300 -52.362 1.00 34.52 48 ARG F O 1
ATOM 11088 N N . VAL F 1 55 ? 36.860 43.056 -52.771 1.00 37.09 49 VAL F N 1
ATOM 11089 C CA . VAL F 1 55 ? 36.233 41.749 -52.615 1.00 40.02 49 VAL F CA 1
ATOM 11090 C C . VAL F 1 55 ? 36.713 40.774 -53.689 1.00 43.22 49 VAL F C 1
ATOM 11091 O O . VAL F 1 55 ? 37.012 39.613 -53.402 1.00 42.18 49 VAL F O 1
ATOM 11104 N N . PHE F 1 56 ? 36.774 41.246 -54.927 1.00 46.13 50 PHE F N 1
ATOM 11105 C CA . PHE F 1 56 ? 37.216 40.406 -56.025 1.00 49.16 50 PHE F CA 1
ATOM 11106 C C . PHE F 1 56 ? 38.664 39.962 -55.830 1.00 45.30 50 PHE F C 1
ATOM 11107 O O . PHE F 1 56 ? 38.995 38.793 -56.037 1.00 38.31 50 PHE F O 1
ATOM 11124 N N . ARG F 1 57 ? 39.535 40.896 -55.460 1.00 48.53 51 ARG F N 1
ATOM 11125 C CA . ARG F 1 57 ? 40.939 40.560 -55.273 1.00 49.13 51 ARG F CA 1
ATOM 11126 C C . ARG F 1 57 ? 41.099 39.608 -54.096 1.00 44.74 51 ARG F C 1
ATOM 11127 O O . ARG F 1 57 ? 41.897 38.668 -54.151 1.00 44.69 51 ARG F O 1
ATOM 11148 N N . ALA F 1 58 ? 40.334 39.853 -53.035 1.00 39.59 52 ALA F N 1
ATOM 11149 C CA . ALA F 1 58 ? 40.373 39.002 -51.852 1.00 35.56 52 ALA F CA 1
ATOM 11150 C C . ALA F 1 58 ? 40.002 37.579 -52.228 1.00 33.46 52 ALA F C 1
ATOM 11151 O O . ALA F 1 58 ? 40.701 36.630 -51.878 1.00 33.75 52 ALA F O 1
ATOM 11158 N N . GLN F 1 59 ? 38.907 37.432 -52.963 1.00 28.74 53 GLN F N 1
ATOM 11159 C CA . GLN F 1 59 ? 38.467 36.113 -53.380 1.00 27.59 53 GLN F CA 1
ATOM 11160 C C . GLN F 1 59 ? 39.493 35.485 -54.320 1.00 26.92 53 GLN F C 1
ATOM 11161 O O . GLN F 1 59 ? 39.718 34.281 -54.290 1.00 26.72 53 GLN F O 1
ATOM 11175 N N . GLN F 1 60 ? 40.114 36.307 -55.155 1.00 29.17 54 GLN F N 1
ATOM 11176 C CA . GLN F 1 60 ? 41.135 35.822 -56.075 1.00 35.50 54 GLN F CA 1
ATOM 11177 C C . GLN F 1 60 ? 42.421 35.445 -55.349 1.00 40.52 54 GLN F C 1
ATOM 11178 O O . GLN F 1 60 ? 43.104 34.502 -55.735 1.00 42.04 54 GLN F O 1
ATOM 11192 N N . ASN F 1 61 ? 42.756 36.177 -54.297 1.00 44.59 55 ASN F N 1
ATOM 11193 C CA . ASN F 1 61 ? 43.909 35.811 -53.491 1.00 46.56 55 ASN F CA 1
ATOM 11194 C C . ASN F 1 61 ? 43.652 34.466 -52.784 1.00 44.87 55 ASN F C 1
ATOM 11195 O O . ASN F 1 61 ? 44.570 33.667 -52.610 1.00 42.48 55 ASN F O 1
ATOM 11206 N N . CYS F 1 62 ? 42.403 34.218 -52.386 1.00 38.38 56 CYS F N 1
ATOM 11207 C CA . CYS F 1 62 ? 42.038 32.954 -51.750 1.00 36.72 56 CYS F CA 1
ATOM 11208 C C . CYS F 1 62 ? 42.140 31.776 -52.716 1.00 38.04 56 CYS F C 1
ATOM 11209 O O . CYS F 1 62 ? 42.485 30.665 -52.316 1.00 39.02 56 CYS F O 1
ATOM 11217 N N . VAL F 1 63 ? 41.826 32.020 -53.985 1.00 40.95 57 VAL F N 1
ATOM 11218 C CA . VAL F 1 63 ? 41.837 30.968 -55.003 1.00 41.81 57 VAL F CA 1
ATOM 11219 C C . VAL F 1 63 ? 43.244 30.444 -55.296 1.00 35.60 57 VAL F C 1
ATOM 11220 O O . VAL F 1 63 ? 43.445 29.242 -55.457 1.00 37.69 57 VAL F O 1
ATOM 11233 N N . GLU F 1 64 ? 44.213 31.346 -55.375 1.00 28.64 58 GLU F N 1
ATOM 11234 C CA . GLU F 1 64 ? 45.559 30.966 -55.765 1.00 34.32 58 GLU F CA 1
ATOM 11235 C C . GLU F 1 64 ? 46.293 30.181 -54.671 1.00 36.92 58 GLU F C 1
ATOM 11236 O O . GLU F 1 64 ? 47.179 29.377 -54.967 1.00 44.25 58 GLU F O 1
ATOM 11248 N N . PHE F 1 65 ? 45.902 30.382 -53.417 1.00 30.71 59 PHE F N 1
ATOM 11249 C CA . PHE F 1 65 ? 46.536 29.689 -52.294 1.00 30.12 59 PHE F CA 1
ATOM 11250 C C . PHE F 1 65 ? 45.805 28.417 -51.885 1.00 33.02 59 PHE F C 1
ATOM 11251 O O . PHE F 1 65 ? 46.311 27.642 -51.068 1.00 36.33 59 PHE F O 1
ATOM 11268 N N . TYR F 1 66 ? 44.624 28.188 -52.448 1.00 33.40 60 TYR F N 1
ATOM 11269 C CA . TYR F 1 66 ? 43.813 27.060 -52.010 1.00 31.12 60 TYR F CA 1
ATOM 11270 C C . TYR F 1 66 ? 44.480 25.713 -52.328 1.00 30.60 60 TYR F C 1
ATOM 11271 O O . TYR F 1 66 ? 44.576 24.868 -51.446 1.00 31.20 60 TYR F O 1
ATOM 11289 N N . PRO F 1 67 ? 44.951 25.506 -53.576 1.00 28.90 61 PRO F N 1
ATOM 11290 C CA . PRO F 1 67 ? 45.579 24.209 -53.862 1.00 25.96 61 PRO F CA 1
ATOM 11291 C C . PRO F 1 67 ? 46.854 23.998 -53.051 1.00 25.50 61 PRO F C 1
ATOM 11292 O O . PRO F 1 67 ? 47.190 22.868 -52.701 1.00 30.37 61 PRO F O 1
ATOM 11303 N N . ILE F 1 68 ? 47.549 25.088 -52.749 1.00 24.69 62 ILE F N 1
ATOM 11304 C CA . ILE F 1 68 ? 48.727 25.029 -51.894 1.00 26.93 62 ILE F CA 1
ATOM 11305 C C . ILE F 1 68 ? 48.328 24.507 -50.513 1.00 32.39 62 ILE F C 1
ATOM 11306 O O . ILE F 1 68 ? 49.003 23.649 -49.940 1.00 33.68 62 ILE F O 1
ATOM 11322 N N . PHE F 1 69 ? 47.235 25.048 -49.980 1.00 32.13 63 PHE F N 1
ATOM 11323 C CA . PHE F 1 69 ? 46.731 24.644 -48.672 1.00 32.57 63 PHE F CA 1
ATOM 11324 C C . PHE F 1 69 ? 46.357 23.173 -48.651 1.00 31.39 63 PHE F C 1
ATOM 11325 O O . PHE F 1 69 ? 46.788 22.433 -47.770 1.00 29.33 63 PHE F O 1
ATOM 11342 N N . ILE F 1 70 ? 45.561 22.753 -49.628 1.00 35.71 64 ILE F N 1
ATOM 11343 C CA . ILE F 1 70 ? 45.080 21.375 -49.696 1.00 38.24 64 ILE F CA 1
ATOM 11344 C C . ILE F 1 70 ? 46.229 20.372 -49.782 1.00 38.85 64 ILE F C 1
ATOM 11345 O O . ILE F 1 70 ? 46.245 19.385 -49.044 1.00 40.03 64 ILE F O 1
ATOM 11361 N N . ILE F 1 71 ? 47.185 20.611 -50.676 1.00 36.17 65 ILE F N 1
ATOM 11362 C CA . ILE F 1 71 ? 48.311 19.688 -50.822 1.00 39.55 65 ILE F CA 1
ATOM 11363 C C . ILE F 1 71 ? 49.115 19.581 -49.533 1.00 37.72 65 ILE F C 1
ATOM 11364 O O . ILE F 1 71 ? 49.349 18.481 -49.031 1.00 40.27 65 ILE F O 1
ATOM 11380 N N . THR F 1 72 ? 49.532 20.720 -48.993 1.00 36.68 66 THR F N 1
ATOM 11381 C CA . THR F 1 72 ? 50.337 20.715 -47.776 1.00 41.36 66 THR F CA 1
ATOM 11382 C C . 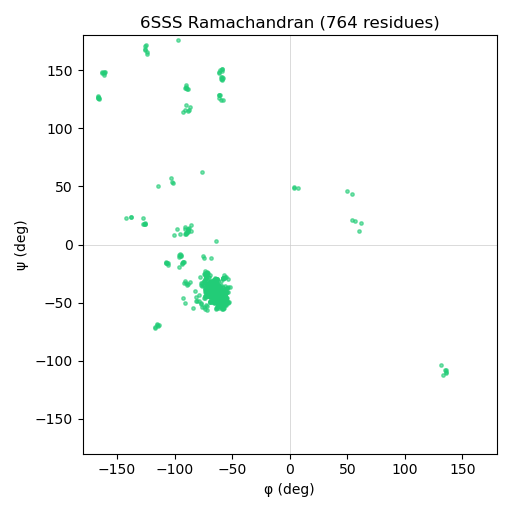THR F 1 72 ? 49.547 20.158 -46.589 1.00 36.32 66 THR F C 1
ATOM 11383 O O . THR F 1 72 ? 50.130 19.582 -45.670 1.00 32.93 66 THR F O 1
ATOM 11394 N N . LEU F 1 73 ? 48.228 20.330 -46.619 1.00 31.29 67 LEU F N 1
ATOM 11395 C CA . LEU F 1 73 ? 47.361 19.779 -45.586 1.00 32.74 67 LEU F CA 1
ATOM 11396 C C . LEU F 1 73 ? 47.447 18.260 -45.585 1.00 33.35 67 LEU F C 1
ATOM 11397 O O . LEU F 1 73 ? 47.680 17.646 -44.548 1.00 32.16 67 LEU F O 1
ATOM 11413 N N . TRP F 1 74 ? 47.279 17.655 -46.756 1.00 38.31 68 TRP F N 1
ATOM 11414 C CA . TRP F 1 74 ? 47.257 16.197 -46.846 1.00 39.85 68 TRP F CA 1
ATOM 11415 C C . TRP F 1 74 ? 48.655 15.588 -46.680 1.00 41.20 68 TRP F C 1
ATOM 11416 O O . TRP F 1 74 ? 48.800 14.528 -46.079 1.00 38.27 68 TRP F O 1
ATOM 11437 N N . MET F 1 75 ? 49.676 16.243 -47.224 1.00 42.91 69 MET F N 1
ATOM 11438 C CA . MET F 1 75 ? 51.046 15.771 -47.051 1.00 43.86 69 MET F CA 1
ATOM 11439 C C . MET F 1 75 ? 51.428 15.817 -45.567 1.00 46.01 69 MET F C 1
ATOM 11440 O O . MET F 1 75 ? 52.044 14.885 -45.046 1.00 46.65 69 MET F O 1
ATOM 11454 N N . ALA F 1 76 ? 51.053 16.897 -44.889 1.00 46.22 70 ALA F N 1
ATOM 11455 C CA . ALA F 1 76 ? 51.279 17.009 -43.447 1.00 41.01 70 ALA F CA 1
ATOM 11456 C C . ALA F 1 76 ? 50.502 15.936 -42.697 1.00 37.11 70 ALA F C 1
ATOM 11457 O O . ALA F 1 76 ? 51.034 15.280 -41.802 1.00 34.82 70 ALA F O 1
ATOM 11464 N N . GLY F 1 77 ? 49.236 15.771 -43.062 1.00 32.52 71 GLY F N 1
ATOM 11465 C CA . GLY F 1 77 ? 48.376 14.815 -42.397 1.00 31.23 71 GLY F CA 1
ATOM 11466 C C . GLY F 1 77 ? 48.806 13.367 -42.547 1.00 37.53 71 GLY F C 1
ATOM 11467 O O . GLY F 1 77 ? 48.634 12.570 -41.623 1.00 46.83 71 GLY F O 1
ATOM 11471 N N . TRP F 1 78 ? 49.361 13.018 -43.703 1.00 37.85 72 TRP F N 1
ATOM 11472 C CA . TRP F 1 78 ? 49.651 11.619 -44.015 1.00 42.76 72 TRP F CA 1
ATOM 11473 C C . TRP F 1 78 ? 51.053 11.195 -43.601 1.00 42.86 72 TRP F C 1
ATOM 11474 O O . TRP F 1 78 ? 51.283 10.030 -43.280 1.00 45.38 72 TRP F O 1
ATOM 11495 N N . TYR F 1 79 ? 51.995 12.129 -43.642 1.00 44.66 73 TYR F N 1
ATOM 11496 C CA . TYR F 1 79 ? 53.394 11.790 -43.420 1.00 45.79 73 TYR F CA 1
ATOM 11497 C C . TYR F 1 79 ? 53.927 12.261 -42.068 1.00 48.58 73 TYR F C 1
ATOM 11498 O O . TYR F 1 79 ? 54.991 11.812 -41.630 1.00 51.54 73 TYR F O 1
ATOM 11516 N N . PHE F 1 80 ? 53.211 13.170 -41.416 1.00 45.35 74 PHE F N 1
ATOM 11517 C CA . PHE F 1 80 ? 53.620 13.635 -40.097 1.00 44.80 74 PHE F CA 1
ATOM 11518 C C . PHE F 1 80 ? 52.575 13.273 -39.045 1.00 50.60 74 PHE F C 1
ATOM 11519 O O . PHE F 1 80 ? 52.785 12.371 -38.236 1.00 55.15 74 PHE F O 1
ATOM 11536 N N . ASN F 1 81 ? 51.431 13.949 -39.084 1.00 54.01 75 ASN F N 1
ATOM 11537 C CA . ASN F 1 81 ? 50.385 13.723 -38.094 1.00 52.07 75 ASN F CA 1
ATOM 11538 C C . ASN F 1 81 ? 49.049 14.329 -38.506 1.00 43.77 75 ASN F C 1
ATOM 11539 O O . ASN F 1 81 ? 48.948 15.516 -38.800 1.00 43.27 75 ASN F O 1
ATOM 11550 N N . GLN F 1 82 ? 48.022 13.492 -38.504 1.00 40.58 76 GLN F N 1
ATOM 11551 C CA . GLN F 1 82 ? 46.701 13.869 -38.982 1.00 45.66 76 GLN F CA 1
ATOM 11552 C C . GLN F 1 82 ? 46.006 14.882 -38.077 1.00 45.65 76 GLN F C 1
ATOM 11553 O O . GLN F 1 82 ? 45.498 15.902 -38.545 1.00 44.29 76 GLN F O 1
ATOM 11567 N N . VAL F 1 83 ? 45.981 14.589 -36.781 1.00 39.97 77 VAL F N 1
ATOM 11568 C CA . VAL F 1 83 ? 45.322 15.454 -35.815 1.00 37.71 77 VAL F CA 1
ATOM 11569 C C . VAL F 1 83 ? 45.966 16.839 -35.822 1.00 35.07 77 VAL F C 1
ATOM 11570 O O . VAL F 1 83 ? 45.279 17.852 -35.790 1.00 36.19 77 VAL F O 1
ATOM 11583 N N . PHE F 1 84 ? 47.290 16.880 -35.837 1.00 35.97 78 PHE F N 1
ATOM 11584 C CA . PHE F 1 84 ? 47.995 18.151 -35.786 1.00 41.95 78 PHE F CA 1
ATOM 11585 C C . PHE F 1 84 ? 47.729 18.959 -37.052 1.00 43.59 78 PHE F C 1
ATOM 11586 O O . PHE F 1 84 ? 47.492 20.167 -36.997 1.00 40.82 78 PHE F O 1
ATOM 11603 N N . ALA F 1 85 ? 47.753 18.272 -38.190 1.00 45.08 79 ALA F N 1
ATOM 11604 C CA . ALA F 1 85 ? 47.461 18.887 -39.479 1.00 40.47 79 ALA F CA 1
ATOM 11605 C C . ALA F 1 85 ? 46.039 19.429 -39.497 1.00 36.86 79 ALA F C 1
ATOM 11606 O O . ALA F 1 85 ? 45.793 20.548 -39.943 1.00 38.08 79 ALA F O 1
ATOM 11613 N N . THR F 1 86 ? 45.114 18.624 -38.992 1.00 38.87 80 THR F N 1
ATOM 11614 C CA . THR F 1 86 ? 43.707 19.001 -38.892 1.00 42.49 80 THR F CA 1
ATOM 11615 C C . THR F 1 86 ? 43.531 20.307 -38.112 1.00 41.14 80 THR F C 1
ATOM 11616 O O . THR F 1 86 ? 42.795 21.196 -38.536 1.00 40.57 80 THR F O 1
ATOM 11627 N N . CYS F 1 87 ? 44.200 20.411 -36.968 1.00 40.72 81 CYS F N 1
ATOM 11628 C CA . CYS F 1 87 ? 44.129 21.611 -36.142 1.00 40.71 81 CYS F CA 1
ATOM 11629 C C . CYS F 1 87 ? 44.647 22.834 -36.887 1.00 41.00 81 CYS F C 1
ATOM 11630 O O . CYS F 1 87 ? 44.032 23.897 -36.845 1.00 42.97 81 CYS F O 1
ATOM 11638 N N . LEU F 1 88 ? 45.791 22.685 -37.548 1.00 36.01 82 LEU F N 1
ATOM 11639 C CA . LEU F 1 88 ? 46.346 23.753 -38.369 1.00 31.46 82 LEU F CA 1
ATOM 11640 C C . LEU F 1 88 ? 45.381 24.139 -39.482 1.00 33.06 82 LEU F C 1
ATOM 11641 O O . LEU F 1 88 ? 45.181 25.318 -39.764 1.00 32.46 82 LEU F O 1
ATOM 11657 N N . GLY F 1 89 ? 44.769 23.133 -40.096 1.00 31.72 83 GLY F N 1
ATOM 11658 C CA . GLY F 1 89 ? 43.817 23.358 -41.163 1.00 28.61 83 GLY F CA 1
ATOM 11659 C C . GLY F 1 89 ? 42.688 24.248 -40.710 1.00 34.66 83 GLY F C 1
ATOM 11660 O O . GLY F 1 89 ? 42.269 25.162 -41.424 1.00 36.93 83 GLY F O 1
ATOM 11664 N N . LEU F 1 90 ? 42.205 23.993 -39.501 1.00 40.65 84 LEU F N 1
ATOM 11665 C CA . LEU F 1 90 ? 41.122 24.782 -38.939 1.00 44.80 84 LEU F CA 1
ATOM 11666 C C . LEU F 1 90 ? 41.546 26.237 -38.765 1.00 43.96 84 LEU F C 1
ATOM 11667 O O . LEU F 1 90 ? 40.784 27.156 -39.073 1.00 45.84 84 LEU F O 1
ATOM 11683 N N . VAL F 1 91 ? 42.774 26.446 -38.302 1.00 35.61 85 VAL F N 1
ATOM 11684 C CA . VAL F 1 91 ? 43.273 27.800 -38.112 1.00 36.82 85 VAL F CA 1
ATOM 11685 C C . VAL F 1 91 ? 43.418 28.526 -39.448 1.00 38.28 85 VAL F C 1
ATOM 11686 O O . VAL F 1 91 ? 43.058 29.700 -39.555 1.00 39.71 85 VAL F O 1
ATOM 11699 N N . TYR F 1 92 ? 43.925 27.827 -40.463 1.00 39.00 86 TYR F N 1
ATOM 11700 C CA . TYR F 1 92 ? 44.048 28.401 -41.800 1.00 38.47 86 TYR F CA 1
ATOM 11701 C C . TYR F 1 92 ? 42.693 28.834 -42.337 1.00 32.71 86 TYR F C 1
ATOM 11702 O O . TYR F 1 92 ? 42.551 29.921 -42.887 1.00 35.39 86 TYR F O 1
ATOM 11720 N N . ILE F 1 93 ? 41.696 27.981 -42.170 1.00 29.66 87 ILE F N 1
ATOM 11721 C CA . ILE F 1 93 ? 40.357 28.305 -42.626 1.00 33.66 87 ILE F CA 1
ATOM 11722 C C . ILE F 1 93 ? 39.883 29.574 -41.930 1.00 38.68 87 ILE F C 1
ATOM 11723 O O . ILE F 1 93 ? 39.262 30.436 -42.550 1.00 38.23 87 ILE F O 1
ATOM 11739 N N . TYR F 1 94 ? 40.183 29.703 -40.645 1.00 44.09 88 TYR F N 1
ATOM 11740 C CA . TYR F 1 94 ? 39.797 30.908 -39.933 1.00 43.42 88 TYR F CA 1
ATOM 11741 C C . TYR F 1 94 ? 40.596 32.109 -40.412 1.00 39.64 88 TYR F C 1
ATOM 11742 O O . TYR F 1 94 ? 40.059 33.212 -40.530 1.00 38.05 88 TYR F O 1
ATOM 11760 N N . GLY F 1 95 ? 41.884 31.899 -40.659 1.00 39.84 89 GLY F N 1
ATOM 11761 C CA . GLY F 1 95 ? 42.743 32.966 -41.140 1.00 39.21 89 GLY F CA 1
ATOM 11762 C C . GLY F 1 95 ? 42.201 33.561 -42.421 1.00 36.58 89 GLY F C 1
ATOM 11763 O O . GLY F 1 95 ? 42.212 34.777 -42.609 1.00 30.93 89 GLY F O 1
ATOM 11767 N N . ARG F 1 96 ? 41.703 32.691 -43.293 1.00 37.46 90 ARG F N 1
ATOM 11768 C CA . ARG F 1 96 ? 41.145 33.115 -44.567 1.00 35.90 90 ARG F CA 1
ATOM 11769 C C . ARG F 1 96 ? 39.807 33.828 -44.419 1.00 35.94 90 ARG F C 1
ATOM 11770 O O . ARG F 1 96 ? 39.518 34.772 -45.152 1.00 36.31 90 ARG F O 1
ATOM 11791 N N . HIS F 1 97 ? 38.999 33.388 -43.462 1.00 40.33 91 HIS F N 1
ATOM 11792 C CA . HIS F 1 97 ? 37.772 34.098 -43.126 1.00 40.92 91 HIS F CA 1
ATOM 11793 C C . HIS F 1 97 ? 38.102 35.528 -42.705 1.00 40.42 91 HIS F C 1
ATOM 11794 O O . HIS F 1 97 ? 37.479 36.487 -43.161 1.00 41.13 91 HIS F O 1
ATOM 11808 N N . LEU F 1 98 ? 39.092 35.660 -41.831 1.00 41.51 92 LEU F N 1
ATOM 11809 C CA . LEU F 1 98 ? 39.540 36.966 -41.361 1.00 41.32 92 LEU F CA 1
ATOM 11810 C C . LEU F 1 98 ? 40.064 37.809 -42.515 1.00 43.05 92 LEU F C 1
ATOM 11811 O O . LEU F 1 98 ? 39.659 38.960 -42.682 1.00 42.84 92 LEU F O 1
ATOM 11827 N N . TYR F 1 99 ? 40.954 37.218 -43.312 1.00 43.52 93 TYR F N 1
ATOM 11828 C CA . TYR F 1 99 ? 41.573 37.902 -44.446 1.00 40.07 93 TYR F CA 1
ATOM 11829 C C . TYR F 1 99 ? 40.522 38.503 -45.361 1.00 38.59 93 TYR F C 1
ATOM 11830 O O . TYR F 1 99 ? 40.587 39.680 -45.700 1.00 34.84 93 TYR F O 1
ATOM 11848 N N . PHE F 1 100 ? 39.536 37.694 -45.728 1.00 45.10 94 PHE F N 1
ATOM 11849 C CA . PHE F 1 100 ? 38.536 38.104 -46.701 1.00 51.05 94 PHE F CA 1
ATOM 11850 C C . PHE F 1 100 ? 37.703 39.295 -46.220 1.00 53.31 94 PHE F C 1
ATOM 11851 O O . PHE F 1 100 ? 37.604 40.303 -46.916 1.00 57.69 94 PHE F O 1
ATOM 11868 N N . TRP F 1 101 ? 37.103 39.189 -45.037 1.00 50.22 95 TRP F N 1
ATOM 11869 C CA . TRP F 1 101 ? 36.247 40.266 -44.547 1.00 50.14 95 TRP F CA 1
ATOM 11870 C C . TRP F 1 101 ? 37.058 41.508 -44.218 1.00 42.32 95 TRP F C 1
ATOM 11871 O O . TRP F 1 101 ? 36.570 42.628 -44.363 1.00 40.84 95 TRP F O 1
ATOM 11892 N N . GLY F 1 102 ? 38.295 41.309 -43.781 1.00 39.99 96 GLY F N 1
ATOM 11893 C CA . GLY F 1 102 ? 39.206 42.417 -43.566 1.00 42.46 96 GLY F CA 1
ATOM 11894 C C . GLY F 1 102 ? 39.425 43.220 -44.837 1.00 46.74 96 GLY F C 1
ATOM 11895 O O . GLY F 1 102 ? 39.244 44.440 -44.848 1.00 44.34 96 GLY F O 1
ATOM 11899 N N . TYR F 1 103 ? 39.788 42.518 -45.910 1.00 49.43 97 TYR F N 1
ATOM 11900 C CA . TYR F 1 103 ? 40.055 43.125 -47.214 1.00 50.84 97 TYR F CA 1
ATOM 11901 C C . TYR F 1 103 ? 38.832 43.895 -47.721 1.00 48.65 97 TYR F C 1
ATOM 11902 O O . TYR F 1 103 ? 38.964 44.978 -48.286 1.00 46.74 97 TYR F O 1
ATOM 11920 N N . SER F 1 104 ? 37.643 43.335 -47.520 1.00 48.22 98 SER F N 1
ATOM 11921 C CA . SER F 1 104 ? 36.413 43.983 -47.976 1.00 49.49 98 SER F CA 1
ATOM 11922 C C . SER F 1 104 ? 36.248 45.382 -47.377 1.00 49.93 98 SER F C 1
ATOM 11923 O O . SER F 1 104 ? 35.854 46.323 -48.070 1.00 54.10 98 SER F O 1
ATOM 11931 N N . GLU F 1 105 ? 36.600 45.526 -46.103 1.00 44.96 99 GLU F N 1
ATOM 11932 C CA . GLU F 1 105 ? 36.512 46.816 -45.426 1.00 46.37 99 GLU F CA 1
ATOM 11933 C C . GLU F 1 105 ? 37.606 47.765 -45.907 1.00 54.35 99 GLU F C 1
ATOM 11934 O O . GLU F 1 105 ? 37.326 48.897 -46.301 1.00 60.05 99 GLU F O 1
ATOM 11938 N N . ALA F 1 106 ? 38.851 47.302 -45.866 1.00 54.82 100 ALA F N 1
ATOM 11939 C CA . ALA F 1 106 ? 39.987 48.099 -46.320 1.00 53.99 100 ALA F CA 1
ATOM 11940 C C . ALA F 1 106 ? 41.185 47.202 -46.599 1.00 57.09 100 ALA F C 1
ATOM 11941 O O . ALA F 1 106 ? 41.336 46.150 -45.981 1.00 59.56 100 ALA F O 1
ATOM 11948 N N . ALA F 1 107 ? 42.017 47.594 -47.556 1.00 56.56 101 ALA F N 1
ATOM 11949 C CA . ALA F 1 107 ? 43.170 46.778 -47.904 1.00 56.98 101 ALA F CA 1
ATOM 11950 C C . ALA F 1 107 ? 44.113 46.579 -46.719 1.00 58.57 101 ALA F C 1
ATOM 11951 O O . ALA F 1 107 ? 44.745 45.536 -46.613 1.00 57.25 101 ALA F O 1
ATOM 11958 N N . LYS F 1 108 ? 44.205 47.550 -45.815 1.00 63.99 102 LYS F N 1
ATOM 11959 C CA . LYS F 1 108 ? 45.125 47.392 -44.686 1.00 67.40 102 LYS F CA 1
ATOM 11960 C C . LYS F 1 108 ? 44.659 46.363 -43.666 1.00 64.53 102 LYS F C 1
ATOM 11961 O O . LYS F 1 108 ? 45.475 45.823 -42.919 1.00 68.71 102 LYS F O 1
ATOM 11980 N N . LYS F 1 109 ? 43.361 46.102 -43.613 1.00 54.52 103 LYS F N 1
ATOM 11981 C CA . LYS F 1 109 ? 42.833 45.180 -42.622 1.00 50.87 103 LYS F CA 1
ATOM 11982 C C . LYS F 1 109 ? 42.876 43.733 -43.129 1.00 46.12 103 LYS F C 1
ATOM 11983 O O . LYS F 1 109 ? 42.233 42.852 -42.565 1.00 44.47 103 LYS F O 1
ATOM 12002 N N . ARG F 1 110 ? 43.622 43.499 -44.206 1.00 44.17 104 ARG F N 1
ATOM 12003 C CA . ARG F 1 110 ? 43.790 42.157 -44.753 1.00 39.59 104 ARG F CA 1
ATOM 12004 C C . ARG F 1 110 ? 45.051 41.529 -44.180 1.00 37.73 104 ARG F C 1
ATOM 12005 O O . ARG F 1 110 ? 45.243 40.315 -44.257 1.00 37.01 104 ARG F O 1
ATOM 12026 N N . ILE F 1 111 ? 45.913 42.370 -43.616 1.00 37.91 105 ILE F N 1
ATOM 12027 C CA . ILE F 1 111 ? 47.271 41.967 -43.276 1.00 36.57 105 ILE F CA 1
ATOM 12028 C C . ILE F 1 111 ? 47.294 40.901 -42.190 1.00 40.17 105 ILE F C 1
ATOM 12029 O O . ILE F 1 111 ? 48.088 39.965 -42.255 1.00 43.50 105 ILE F O 1
ATOM 12039 N N . THR F 1 112 ? 46.424 41.040 -41.195 1.00 43.71 106 THR F N 1
ATOM 12040 C CA . THR F 1 112 ? 46.404 40.098 -40.083 1.00 45.25 106 THR F CA 1
ATOM 12041 C C . THR F 1 112 ? 46.012 38.712 -40.563 1.00 44.01 106 THR F C 1
ATOM 12042 O O . THR F 1 112 ? 46.705 37.731 -40.293 1.00 49.59 106 THR F O 1
ATOM 12053 N N . GLY F 1 113 ? 44.919 38.644 -41.314 1.00 36.26 107 GLY F N 1
ATOM 12054 C CA . GLY F 1 113 ? 44.442 37.382 -41.847 1.00 28.73 107 GLY F CA 1
ATOM 12055 C C . GLY F 1 113 ? 45.463 36.714 -42.746 1.00 29.15 107 GLY F C 1
ATOM 12056 O O . GLY F 1 113 ? 45.673 35.501 -42.673 1.00 24.98 107 GLY F O 1
ATOM 12060 N N . PHE F 1 114 ? 46.101 37.509 -43.598 1.00 37.84 108 PHE F N 1
ATOM 12061 C CA . PHE F 1 114 ? 47.106 36.992 -44.517 1.00 39.22 108 PHE F CA 1
ATOM 12062 C C . PHE F 1 114 ? 48.281 36.398 -43.764 1.00 40.49 108 PHE F C 1
ATOM 12063 O O . PHE F 1 114 ? 48.632 35.240 -43.976 1.00 40.52 108 PHE F O 1
ATOM 12080 N N . ARG F 1 115 ? 48.851 37.182 -42.851 1.00 44.62 109 ARG F N 1
ATOM 12081 C CA . ARG F 1 115 ? 50.009 36.737 -42.076 1.00 42.20 109 ARG F CA 1
ATOM 12082 C C . ARG F 1 115 ? 49.703 35.466 -41.338 1.00 38.19 109 ARG F C 1
ATOM 12083 O O . ARG F 1 115 ? 50.556 34.568 -41.295 1.00 41.12 109 ARG F O 1
ATOM 12104 N N . LEU F 1 116 ? 48.494 35.376 -40.774 1.00 40.75 110 LEU F N 1
ATOM 12105 C CA . LEU F 1 116 ? 48.157 34.170 -40.056 1.00 42.95 110 LEU F CA 1
ATOM 12106 C C . LEU F 1 116 ? 48.118 33.044 -41.035 1.00 38.27 110 LEU F C 1
ATOM 12107 O O . LEU F 1 116 ? 48.901 32.113 -40.842 1.00 38.12 110 LEU F O 1
ATOM 12123 N N . SER F 1 117 ? 47.403 33.244 -42.157 1.00 34.92 111 SER F N 1
ATOM 12124 C CA . SER F 1 117 ? 47.229 32.168 -43.146 1.00 35.45 111 SER F CA 1
ATOM 12125 C C . SER F 1 117 ? 48.542 31.588 -43.684 1.00 36.72 111 SER F C 1
ATOM 12126 O O . SER F 1 117 ? 48.622 30.397 -43.961 1.00 37.22 111 SER F O 1
ATOM 12134 N N . LEU F 1 118 ? 49.534 32.432 -43.926 1.00 37.76 112 LEU F N 1
ATOM 12135 C CA . LEU F 1 118 ? 50.792 31.944 -44.474 1.00 43.15 112 LEU F CA 1
ATOM 12136 C C . LEU F 1 118 ? 51.597 31.201 -43.425 1.00 46.13 112 LEU F C 1
ATOM 12137 O O . LEU F 1 118 ? 52.334 30.267 -43.740 1.00 49.05 112 LEU F O 1
ATOM 12153 N N . GLY F 1 119 ? 51.454 31.615 -42.173 1.00 44.26 113 GLY F N 1
ATOM 12154 C CA . GLY F 1 119 ? 52.103 30.918 -41.084 1.00 43.66 113 GLY F CA 1
ATOM 12155 C C . GLY F 1 119 ? 51.646 29.470 -40.998 1.00 41.68 113 GLY F C 1
ATOM 12156 O O . GLY F 1 119 ? 52.469 28.578 -40.790 1.00 41.55 113 GLY F O 1
ATOM 12160 N N . ILE F 1 120 ? 50.344 29.222 -41.147 1.00 42.71 114 ILE F N 1
ATOM 12161 C CA . ILE F 1 120 ? 49.850 27.849 -41.093 1.00 44.24 114 ILE F CA 1
ATOM 12162 C C . ILE F 1 120 ? 50.400 27.124 -42.310 1.00 41.55 114 ILE F C 1
ATOM 12163 O O . ILE F 1 120 ? 50.819 25.970 -42.227 1.00 42.05 114 ILE F O 1
ATOM 12179 N N . LEU F 1 121 ? 50.398 27.824 -43.441 1.00 39.89 115 LEU F N 1
ATOM 12180 C CA . LEU F 1 121 ? 50.873 27.263 -44.706 1.00 38.65 115 LEU F CA 1
ATOM 12181 C C . LEU F 1 121 ? 52.356 26.917 -44.647 1.00 39.62 115 LEU F C 1
ATOM 12182 O O . LEU F 1 121 ? 52.782 25.880 -45.159 1.00 37.62 115 LEU F O 1
ATOM 12198 N N . ALA F 1 122 ? 53.142 27.787 -44.022 1.00 40.93 116 ALA F N 1
ATOM 12199 C CA . ALA F 1 122 ? 54.568 27.535 -43.856 1.00 44.08 116 ALA F CA 1
ATOM 12200 C C . ALA F 1 122 ? 54.792 26.317 -42.972 1.00 44.86 116 ALA F C 1
ATOM 12201 O O . ALA F 1 122 ? 55.601 25.450 -43.294 1.00 50.41 116 ALA F O 1
ATOM 12208 N N . LEU F 1 123 ? 54.043 26.227 -41.877 1.00 40.64 117 LEU F N 1
ATOM 12209 C CA . LEU F 1 123 ? 54.222 25.120 -40.945 1.00 41.04 117 LEU F CA 1
ATOM 12210 C C . LEU F 1 123 ? 53.770 23.792 -41.545 1.00 40.49 117 LEU F C 1
ATOM 12211 O O . LEU F 1 123 ? 54.476 22.791 -41.442 1.00 44.91 117 LEU F O 1
ATOM 12227 N N . LEU F 1 124 ? 52.609 23.789 -42.190 1.00 36.37 118 LEU F N 1
ATOM 12228 C CA . LEU F 1 124 ? 52.114 22.586 -42.853 1.00 39.04 118 LEU F CA 1
ATOM 12229 C C . LEU F 1 124 ? 53.147 22.084 -43.855 1.00 39.82 118 LEU F C 1
ATOM 12230 O O . LEU F 1 124 ? 53.418 20.886 -43.938 1.00 42.31 118 LEU F O 1
ATOM 12246 N N . THR F 1 125 ? 53.710 23.005 -44.626 1.00 39.96 119 THR F N 1
ATOM 12247 C CA . THR F 1 125 ? 54.766 22.659 -45.571 1.00 43.55 119 THR F CA 1
ATOM 12248 C C . THR F 1 125 ? 55.948 22.000 -44.848 1.00 42.91 119 THR F C 1
ATOM 12249 O O . THR F 1 125 ? 56.449 20.964 -45.279 1.00 46.22 119 THR F O 1
ATOM 12260 N N . LEU F 1 126 ? 56.373 22.598 -43.742 1.00 41.64 120 LEU F N 1
ATOM 12261 C CA . LEU F 1 126 ? 57.472 22.062 -42.944 1.00 41.26 120 LEU F CA 1
ATOM 12262 C C . LEU F 1 126 ? 57.194 20.630 -42.485 1.00 41.23 120 LEU F C 1
ATOM 12263 O O . LEU F 1 126 ? 58.002 19.732 -42.705 1.00 44.63 120 LEU F O 1
ATOM 12279 N N . LEU F 1 127 ? 56.057 20.427 -41.832 1.00 43.18 121 LEU F N 1
ATOM 12280 C CA . LEU F 1 127 ? 55.684 19.105 -41.339 1.00 46.70 121 LEU F CA 1
ATOM 12281 C C . LEU F 1 127 ? 55.623 18.087 -42.477 1.00 48.98 121 LEU F C 1
ATOM 12282 O O . LEU F 1 127 ? 56.080 16.952 -42.331 1.00 54.20 121 LEU F O 1
ATOM 12298 N N . GLY F 1 128 ? 55.042 18.500 -43.603 1.00 39.78 122 GLY F N 1
ATOM 12299 C CA . GLY F 1 128 ? 54.938 17.653 -44.779 1.00 34.88 122 GLY F CA 1
ATOM 12300 C C . GLY F 1 128 ? 56.291 17.314 -45.368 1.00 34.84 122 GLY F C 1
ATOM 12301 O O . GLY F 1 128 ? 56.564 16.170 -45.716 1.00 35.57 122 GLY F O 1
ATOM 12305 N N . ALA F 1 129 ? 57.135 18.330 -45.493 1.00 34.91 123 ALA F N 1
ATOM 12306 C CA . ALA F 1 129 ? 58.493 18.153 -45.979 1.00 34.45 123 ALA F CA 1
ATOM 12307 C C . ALA F 1 129 ? 59.277 17.208 -45.069 1.00 39.31 123 ALA F C 1
ATOM 12308 O O . ALA F 1 129 ? 59.900 16.247 -45.525 1.00 36.83 123 ALA F O 1
ATOM 12315 N N . LEU F 1 130 ? 59.217 17.473 -43.770 1.00 44.47 124 LEU F N 1
ATOM 12316 C CA . LEU F 1 130 ? 59.913 16.652 -42.784 1.00 45.53 124 LEU F CA 1
ATOM 12317 C C . LEU F 1 130 ? 59.446 15.198 -42.814 1.00 39.94 124 LEU F C 1
ATOM 12318 O O . LEU F 1 130 ? 60.263 14.281 -42.834 1.00 43.25 124 LEU F O 1
ATOM 12334 N N . GLY F 1 131 ? 58.135 14.988 -42.791 1.00 32.53 125 GLY F N 1
ATOM 12335 C CA . GLY F 1 131 ? 57.590 13.644 -42.842 1.00 30.52 125 GLY F CA 1
ATOM 12336 C C . GLY F 1 131 ? 57.948 12.879 -44.109 1.00 32.72 125 GLY F C 1
ATOM 12337 O O . GLY F 1 131 ? 58.175 11.672 -44.059 1.00 31.47 125 GLY F O 1
ATOM 12341 N N . ILE F 1 132 ? 57.991 13.573 -45.245 1.00 44.23 126 ILE F N 1
ATOM 12342 C CA . ILE F 1 132 ? 58.318 12.943 -46.525 1.00 46.49 126 ILE F CA 1
ATOM 12343 C C . ILE F 1 132 ? 59.808 12.620 -46.612 1.00 44.66 126 ILE F C 1
ATOM 12344 O O . ILE F 1 132 ? 60.191 11.535 -47.052 1.00 43.77 126 ILE F O 1
ATOM 12360 N N . ALA F 1 133 ? 60.645 13.567 -46.202 1.00 40.16 127 ALA F N 1
ATOM 12361 C CA . ALA F 1 133 ? 62.078 13.320 -46.122 1.00 40.89 127 ALA F CA 1
ATOM 12362 C C . ALA F 1 133 ? 62.315 12.105 -45.236 1.00 48.88 127 ALA F C 1
ATOM 12363 O O . ALA F 1 133 ? 63.057 11.188 -45.585 1.00 48.47 127 ALA F O 1
ATOM 12370 N N . ASN F 1 134 ? 61.651 12.105 -44.091 1.00 59.92 128 ASN F N 1
ATOM 12371 C CA . ASN F 1 134 ? 61.740 11.009 -43.145 1.00 69.45 128 ASN F CA 1
ATOM 12372 C C . ASN F 1 134 ? 61.364 9.664 -43.767 1.00 67.84 128 ASN F C 1
ATOM 12373 O O . ASN F 1 134 ? 62.032 8.658 -43.532 1.00 73.98 128 ASN F O 1
ATOM 12384 N N . SER F 1 135 ? 60.304 9.650 -44.570 1.00 58.11 129 SER F N 1
ATOM 12385 C CA . SER F 1 135 ? 59.845 8.411 -45.190 1.00 57.06 129 SER F CA 1
ATOM 12386 C C . SER F 1 135 ? 60.781 8.025 -46.331 1.00 62.16 129 SER F C 1
ATOM 12387 O O . SER F 1 135 ? 61.038 6.845 -46.564 1.00 61.18 129 SER F O 1
ATOM 12395 N N . PHE F 1 136 ? 61.305 9.028 -47.026 1.00 68.96 130 PHE F N 1
ATOM 12396 C CA . PHE F 1 136 ? 62.252 8.793 -48.104 1.00 76.51 130 PHE F CA 1
ATOM 12397 C C . PHE F 1 136 ? 63.531 8.130 -47.614 1.00 76.86 130 PHE F C 1
ATOM 12398 O O . PHE F 1 136 ? 64.009 7.171 -48.215 1.00 90.90 130 PHE F O 1
ATOM 12415 N N . LEU F 1 137 ? 64.074 8.631 -46.510 1.00 57.92 131 LEU F N 1
ATOM 12416 C CA . LEU F 1 137 ? 65.310 8.087 -45.964 1.00 55.87 131 LEU F CA 1
ATOM 12417 C C . LEU F 1 137 ? 65.085 6.701 -45.354 1.00 57.50 131 LEU F C 1
ATOM 12418 O O . LEU F 1 137 ? 65.945 5.829 -45.444 1.00 57.18 131 LEU F O 1
ATOM 12434 N N . ASP F 1 138 ? 63.919 6.501 -44.747 1.00 64.94 132 ASP F N 1
ATOM 12435 C CA . ASP F 1 138 ? 63.562 5.206 -44.177 1.00 67.82 132 ASP F CA 1
ATOM 12436 C C . ASP F 1 138 ? 63.142 4.222 -45.267 1.00 68.00 132 ASP F C 1
ATOM 12437 O O . ASP F 1 138 ? 63.848 3.256 -45.555 1.00 67.18 132 ASP F O 1
#

Solvent-accessible surface area: 33540 Å² total; per-residue (Å²): 70,84,14,25,53,0,0,38,5,2,20,84,5,0,55,28,13,36,96,2,12,53,27,18,33,126,8,28,145,156,67,121,11,99,28,25,38,38,88,59,19,88,66,0,41,50,13,27,20,0,3,9,14,1,11,7,2,6,17,3,0,28,16,0,0,54,19,0,6,154,33,98,71,36,92,85,0,18,65,14,0,84,55,8,16,114,0,6,77,62,4,0,79,11,4,24,109,24,26,159,118,61,77,97,1,49,174,58,0,37,42,18,9,64,63,0,32,102,13,0,51,104,3,12,32,100,30,67,72,56,75,86,91,98,112,152,115,17,5,33,0,0,44,5,0,16,90,4,1,56,33,9,29,100,3,10,86,48,5,32,52,6,22,125,145,65,171,13,100,30,28,39,42,88,52,30,84,58,0,33,38,17,24,21,0,1,8,22,2,9,11,3,8,15,1,0,25,18,0,0,50,18,0,7,169,46,97,68,30,89,80,0,15,64,16,0,86,58,6,20,118,0,10,77,59,4,2,96,12,7,28,66,26,12,148,98,52,74,96,1,44,79,63,0,32,12,17,6,55,50,0,29,95,10,0,40,43,3,8,48,49,37,106,91,70,158,74,115,12,14,48,1,0,36,4,0,20,85,5,1,54,31,10,25,102,2,8,72,30,16,36,121,4,29,124,123,69,166,9,102,30,27,49,37,92,55,24,80,65,0,42,37,15,27,20,0,1,10,15,1,8,14,6,6,16,0,0,24,18,0,0,54,20,0,6,133,29,98,68,34,92,88,0,17,64,21,0,86,59,8,17,120,0,5,79,62,1,2,110,12,4,25,108,15,11,164,134,50,81,100,1,56,140,62,0,50,40,15,8,66,62,0,22,100,14,0,39,96,2,10,50,104,25,91,104,97,133,95,179,172,27,34,50,2,0,36,5,0,17,93,5,1,61,33,10,27,110,4,9,81,52,16,37,53,8,34,149,156,69,117,10,100,28,23,38,37,91,55,27,77,64,0,46,39,15,21,19,0,4,28,10,1,10,10,8,6,14,1,0,22,21,0,0,53,19,0,6,152,18,97,68,43,91,87,0,17,66,14,0,89,55,8,16,125,0,6,80,57,2,1,107,11,2,27,109,36,20,105,126,46,72,98,1,54,183,60,0,56,41,16,7,65,63,0,23,96,12,0,40,90,3,10,55,112,48,140,115,121,16,23,50,2,0,40,5,1,12,84,6,1,54,26,11,38,105,2,13,52,21,11,34,125,4,21,133,138,60,141,8,102,29,26,41,41,91,53,22,93,71,0,45,45,14,21,20,0,3,12,14,3,6,6,3,9,16,2,0,23,18,0,0,51,18,0,9,164,34,97,70,45,93,89,1,15,64,14,0,81,57,9,21,120,0,9,80,62,4,0,87,9,4,21,110,36,22,83,125,52,70,101,1,44,170,63,0,40,40,16,8,64,65,0,30,90,12,0,36,87,2,13,39,66,29,75,54,103,109,169,14,28,73,0,0,39,6,1,16,43,4,2,54,32,10,29,102,3,10,81,26,6,32,117,8,22,128,138,54,180,13,101,36,26,38,45,83,52,30,80,67,0,34,40,17,20,26,0,1,17,22,2,8,18,3,8,15,2,1,24,17,0,0,52,20,0,8,164,46,99,64,37,91,86,0,15,63,21,0,78,62,7,19,31,0,6,36,50,4,1,101,13,8,27,66,38,20,180,139,60,71,91,0,50,180,67,0,37,40,8,10,67,61,0,28,95,10,0,40,93,4,6,50,88,35,130,144,144

Radius of gyration: 31.05 Å; Cα contacts (8 Å, |Δi|>4): 1127; chains: 6; bounding box: 71×61×88 Å

Secondary structure (DSSP, 8-state):
-TTHHHHHHHHHHHHHHHHHHHHHHHHHHHTT--TT---S-HHHHHHHHHHHHHHHHHHHHHHHHHHHHHHT-HHHHHHHHHHHHHHHHHHHHHHHH-GGGGHHHHHHHHHHHHHHHHHHHHHHHHHHHHHTS---/--HHHHHHHHHHHHHHHHHHHHHHHHHHHTTPPTT---S-HHHHHHHHHHHHHHHHHHHHHHHHHHHHHHT-HHHHHHHHHHHHHHHHHHHHHHHH-GGGGHHHHHHHHHHHHHHHHHHHHHHHHHHHT-/--SHHHHHHHHHHHHHHHHHHHHHHHHHHHTT--TT---S-HHHHHHHHHHHHHHHHHHHHHHHHHHHHHHT-HHHHHHHHHHHHHHHHHHHHHHHH-GGGGHHHHHHHHHHHHHHHHHHHHHHHHHHGGGT-/--HHHHHHHHHHHHHHHHHHHHHHHHHHHTT--TT---S-HHHHHHHHHHHHHHHHHHHHHHHHHHHHHHT-HHHHHHHHHHHHHHHHHHHHHHHH-GGGGHHHHHHHHHHHHHHHHHHHHHHHHHH-/--HHHHHHHHHHHHHHHHHHHHHHHHHHHTT--TT---S-HHHHHHHHHHHHHHHHHHHHHHHHHHHHHHT-HHHHHHHHHHHHHHHHHHHHHHHH-GGGGHHHHHHHHHHHHHHHHHHHHHHHHHHHH-/--HHHHHHHHHHHHHHHHHHHHHHHHHHHTTPPTT---SSHHHHHHHHHHHHHHHHHHHHHHHHHHHHHHT-HHHHHHHHHHHHHHHHHHHHHHHH-GGGGHHHHHHHHHHHHHHHHHHHHHHHHHHH-

GO terms:
  GO:0042802 identical protein binding (F, IDA)
  GO:0043295 glutathione binding (F, IDA)
  GO:0004364 glutathione transferase activity (F, IDA)
  GO:0004364 glutathione transferase activity (F, EXP)
  GO:0004464 leukotriene-C4 synthase activity (F, EXP)
  GO:0005789 endoplasmic reticulum membrane (C, TAS)
  GO:0042802 identical protein binding (F, IPI)
  GO:0005515 protein binding (F, IPI)
  GO:0004602 glutathione peroxidase activity (F, IDA)
  GO:0016020 membrane (C, IDA)
  GO:0004464 leukotriene-C4 synthase activity (F, IDA)
  GO:0016042 lipid catabolic process (P, IDA)
  GO:0019370 leukotriene biosynthetic process (P, IDA)
  GO:0006629 lipid metabolic process (P, IDA)
  GO:0005783 endoplasmic reticulum (C, IDA)
  GO:0043231 intracellular membrane-bounded organelle (C, IDA)
  GO:0005886 plasma membrane (C, IDA)
  GO:0006750 glutathione biosynthetic process (P, IDA)

Sequence (786 aa):
GNSILLAAVSILSACQQSYFALQVGKARLKYKVTPPAVTGSPEFERVFRAQQQNCVEFYPIFIITLWMAGWYFNQVFATCLGLVYIYGRHLYFWGYSEAAKKRITGFRLSLGILALLTLLGALGIANSFLDEYLDLNNSILLAAVSILSACQQSYFALQVGKARLKYKVTPPAVTGSPEFERVFRAQQNCVEFYPIFIITLWMAGWYFNQVFATCLGLVYIYGRHLYFWGYSEAAKKRITGFRLSLGILALLTLLGALGIANSFLDEGNSILLAAVSILSACQQSYFALQVGKARLKYKVTPPAVTGSPEFERVFRAQQNCVEFYPIFIITLWMAGWYFNQVFATCLGLVYIYGRHLYFWGYSEAAKKRITGFRLSLGILALLTLLGALGIANSFLDEYLNSILLAAVSILSACQQSYFALQVGKARLKYKVTPPAVTGSPEFERVFRAQQNCVEFYPIFIITLWMAGWYFNQVFATCLGLVYIYGRHLYFWGYSEAAKKRITGFRRLSLGILALLTLLGALGIANSFLNSILLAAVSILSACQQSYFALQVGKARLKYKVTPPAVTGSPEFERVFRAQQQNNCVEFYPIFIITLWMAGWYFNQVFATCLGLVYIYGRHLYFWGYSEAAKKRITGFRLSLGILALLTLLGALGIANSFLDENSILLAAVSILSACQQSYFALQVGKARLKYKVTPPAVTGSPEFERVFRAQQNCVEFYPIFIITLWMAGWYFNQVFATCLGLVYIYGRHLYFWGYSEAAKKRITGFRLSLGILALLTLLGALGIANSFLD

B-factor: mean 54.28, std 14.96, range [24.04, 126.66]

InterPro domains:
  IPR001129 Membrane-associated, eicosanoid/glutathione metabolism (MAPEG) protein [PF01124] (9-123)
  IPR001446 5-lipoxygenase-activating protein [PR00488] (2-23)
  IPR001446 5-lipoxygenase-activating protein [PR00488] (44-63)
  IPR001446 5-lipoxygenase-activating protein [PR00488] (64-83)
  IPR001446 5-lipoxygenase-activating protein [PR00488] (84-102)
  IPR001446 5-lipoxygenase-activating protein [PR00488] (125-145)
  IPR018295 FLAP/GST2/LTC4S, conserved site [PS01297] (42-56)
  IPR023352 Membrane associated eicosanoid/glutathione metabolism-like domain superfamily [G3DSA:1.20.120.550] (1-146)
  IPR023352 Membrane associated eicosanoid/glutathione metabolism-like domain superfamily [SSF161084] (3-135)
  IPR050997 Membrane-associated proteins in eicosanoid and glutathione metabolism [PTHR10250] (5-136)

Nearest PDB structures (foldseek):
  6ssu-assembly1_B  TM=9.936E-01  e=3.549E-17  Homo sapiens
  6sss-assembly1_C  TM=9.944E-01  e=5.287E-17  Homo sapiens
  6ssr-assembly1_A  TM=9.791E-01  e=6.139E-17  Homo sapiens
  6ssw-assembly1_C  TM=1.002E+00  e=5.775E-16  Homo sapiens
  4nta-assembly1_A  TM=9.706E-01  e=6.923E-10  Mus musculus